Protein AF-A0AAV6Q9T8-F1 (afdb_monomer_lite)

Radius of gyration: 84.99 Å; chains: 1; bounding box: 210×193×283 Å

Sequence (1083 aa):
MATKEGQLGQLRRELAEVQTLYRQSTEHAAVQSHLIKQLEGLNLDTQRVLRNQEEAHTADATSYQKLYTELSQCYQTLVSSEANLRKSYQELSSQVTQKDQHVTDLQAQLQQQEQQQEQQLQQQQKLMAQHTSYPSSNRQTNFKVVVSELSDAALQKSSPESDQTSTRSAGPRPEDKSLQCRASGSIRTKQGAPVQRSRSLSPASSVELRSGRKRRAEQRIQDLEELLKLKMEENEELRRAHDKRRERLCLIQTHYKTVREQLKELEKSNGRPGGRMQRAEPWQLRQENSDAVWNELTYLKNLTRKLSTEKAALEEQMDMLRVQAAMDRATVKELHLCLADNHQELLHNMAEEHRVKSSTPKKPSVSSEQMEQSFKKIQQLEWGIMSLNKETERLREGNEQLLEDNKDLALKCRRLQASLDSLRTQEAVRGEAAQAQALVQREQHCNEIMALEAQLAAFQKEATKLHQQLLKLRQEVGILRAARDFYRNRVAGPVRAGGVVSNISSKVKFKTTRLRGPLRQSSHRAVNPDQAISWQGRTPSPTKDEWEDMSIDSDSGEEYSDSLNSVPSRKAPHRQHANRKSVKCSSITNTKAPEAQSLRAQLAQDDKQQEPWERGAKGEKRRWRKRMLMKAQRCSSASLQQRVESLQRHVEILQSARKDAVLSAKELRRANEKITAQLSSLTEKLSSSKQLTQKLTSDLAGVEQQKKVLQMELEQWRQITFPQQPAPPPPPAAAAAPVNAECSCQCRTMPSPPNFALQALEAEVKQLQAKLKSASAEVTRHVAANKALRGQLQEKDDTLRQLQDKANHTERDVNMKRQLVEDLKTRLKFLQDMEKSYRGQLEELEKKVKTLSEEATNRKALVDSLKRRLNVATSERKQHETSCTKLKEDLEKKDQRIHALQARVGASEQTLAALEQTATEQMEGLTQKSSRAMEKLQRQLGIAYSQLEQLHSFIKVLASEILLDVQEVKQQLMKRRRLRQANTVAGKGGLSAKSMIKAKSIAASILNMSENDLADIMDTDQGTEAHSQSPAEQEWLDQLDHILQQKIPSAGQLIEAVRVKMKERKVLTEELATLTTPVSEKA

Structure (mmCIF, N/CA/C/O backbone):
data_AF-A0AAV6Q9T8-F1
#
_entry.id   AF-A0AAV6Q9T8-F1
#
loop_
_atom_site.group_PDB
_atom_site.id
_atom_site.type_symbol
_atom_site.label_atom_id
_atom_site.label_alt_id
_atom_site.label_comp_id
_atom_site.label_asym_id
_atom_site.label_entity_id
_atom_site.label_seq_id
_atom_site.pdbx_PDB_ins_code
_atom_site.Cartn_x
_atom_site.Cartn_y
_atom_site.Cartn_z
_atom_site.occupancy
_atom_site.B_iso_or_equiv
_atom_site.auth_seq_id
_atom_site.auth_comp_id
_atom_site.auth_asym_id
_atom_site.auth_atom_id
_atom_site.pdbx_PDB_model_num
ATOM 1 N N . MET A 1 1 ? 51.052 -84.306 -22.260 1.00 59.78 1 MET A N 1
ATOM 2 C CA . MET A 1 1 ? 50.796 -83.138 -23.134 1.00 59.78 1 MET A CA 1
ATOM 3 C C . MET A 1 1 ? 49.437 -82.513 -22.830 1.00 59.78 1 MET A C 1
ATOM 5 O O . MET A 1 1 ? 49.429 -81.369 -22.402 1.00 59.78 1 MET A O 1
ATOM 9 N N . ALA A 1 2 ? 48.333 -83.270 -22.874 1.00 64.31 2 ALA A N 1
ATOM 10 C CA . ALA A 1 2 ? 46.980 -82.765 -22.575 1.00 64.31 2 ALA A CA 1
ATOM 11 C C . ALA A 1 2 ? 46.810 -82.071 -21.199 1.00 64.31 2 ALA A C 1
ATOM 13 O O . ALA A 1 2 ? 46.134 -81.053 -21.094 1.00 64.31 2 ALA A O 1
ATOM 14 N N . THR A 1 3 ? 47.466 -82.559 -20.138 1.00 70.06 3 THR A N 1
ATOM 15 C CA . THR A 1 3 ? 47.413 -81.926 -18.802 1.00 70.06 3 THR A CA 1
ATOM 16 C C . THR A 1 3 ? 48.107 -80.561 -18.755 1.00 70.06 3 THR A C 1
ATOM 18 O O . THR A 1 3 ? 47.608 -79.637 -18.117 1.00 70.06 3 THR A O 1
ATOM 21 N N . LYS A 1 4 ? 49.224 -80.403 -19.479 1.00 74.81 4 LYS A N 1
ATOM 22 C CA . LYS A 1 4 ? 49.967 -79.135 -19.578 1.00 74.81 4 LYS A CA 1
ATOM 23 C C . LYS A 1 4 ? 49.213 -78.099 -20.419 1.00 74.81 4 LYS A C 1
ATOM 25 O O . LYS A 1 4 ? 49.234 -76.918 -20.091 1.00 74.81 4 LYS A O 1
ATOM 30 N N . GLU A 1 5 ? 48.506 -78.529 -21.462 1.00 79.31 5 GLU A N 1
ATOM 31 C CA . GLU A 1 5 ? 47.637 -77.651 -22.261 1.00 79.31 5 GLU A CA 1
ATOM 32 C C . GLU A 1 5 ? 46.416 -77.168 -21.468 1.00 79.31 5 GLU A C 1
ATOM 34 O O . GLU A 1 5 ? 46.070 -75.989 -21.542 1.00 79.31 5 GLU A O 1
ATOM 39 N N . GLY A 1 6 ? 45.820 -78.035 -20.641 1.00 83.06 6 GLY A N 1
ATOM 40 C CA . GLY A 1 6 ? 44.760 -77.647 -19.706 1.00 83.06 6 GLY A CA 1
ATOM 41 C C . GLY A 1 6 ? 45.222 -76.591 -18.695 1.00 83.06 6 GLY A C 1
ATOM 42 O O . GLY A 1 6 ? 44.544 -75.580 -18.511 1.00 83.06 6 GLY A O 1
ATOM 43 N N . GLN A 1 7 ? 46.412 -76.774 -18.110 1.00 83.00 7 GLN A N 1
ATOM 44 C CA . GLN A 1 7 ? 47.032 -75.805 -17.195 1.00 83.00 7 GLN A CA 1
ATOM 45 C C . GLN A 1 7 ? 47.352 -74.469 -17.886 1.00 83.00 7 GLN A C 1
ATOM 47 O O . GLN A 1 7 ? 47.062 -73.411 -17.336 1.00 83.00 7 GLN A O 1
ATOM 52 N N . LEU A 1 8 ? 47.866 -74.486 -19.122 1.00 86.56 8 LEU A N 1
ATOM 53 C CA . LEU A 1 8 ? 48.084 -73.266 -19.914 1.00 86.56 8 LEU A CA 1
ATOM 54 C C . LEU A 1 8 ? 46.772 -72.541 -20.248 1.00 86.56 8 LEU A C 1
ATOM 56 O O . LEU A 1 8 ? 46.713 -71.312 -20.203 1.00 86.56 8 LEU A O 1
ATOM 60 N N . GLY A 1 9 ? 45.709 -73.282 -20.567 1.00 87.81 9 GLY A N 1
ATOM 61 C CA . GLY A 1 9 ? 44.377 -72.720 -20.789 1.00 87.81 9 GLY A CA 1
ATOM 62 C C . GLY A 1 9 ? 43.753 -72.129 -19.521 1.00 87.81 9 GLY A C 1
ATOM 63 O O . GLY A 1 9 ? 42.981 -71.175 -19.606 1.00 87.81 9 GLY A O 1
ATOM 64 N N . GLN A 1 10 ? 44.084 -72.670 -18.348 1.00 88.56 10 GLN A N 1
ATOM 65 C CA . GLN A 1 10 ? 43.677 -72.120 -17.057 1.00 88.56 10 GLN A CA 1
ATOM 66 C C . GLN A 1 10 ? 44.458 -70.844 -16.711 1.00 88.56 10 GLN A C 1
ATOM 68 O O . GLN A 1 10 ? 43.831 -69.816 -16.476 1.00 88.56 10 GLN A O 1
ATOM 73 N N . LEU A 1 11 ? 45.789 -70.850 -16.836 1.00 90.81 11 LEU A N 1
ATOM 74 C CA . LEU A 1 11 ? 46.628 -69.664 -16.613 1.00 90.81 11 LEU A CA 1
ATOM 75 C C . LEU A 1 11 ? 46.268 -68.496 -17.546 1.00 90.81 11 LEU A C 1
ATOM 77 O O . LEU A 1 11 ? 46.307 -67.339 -17.140 1.00 90.81 11 LEU A O 1
ATOM 81 N N . ARG A 1 12 ? 45.877 -68.772 -18.799 1.00 92.31 12 ARG A N 1
ATOM 82 C CA . ARG A 1 12 ? 45.394 -67.730 -19.726 1.00 92.31 12 ARG A CA 1
ATOM 83 C C . ARG A 1 12 ? 44.068 -67.111 -19.287 1.00 92.31 12 ARG A C 1
ATOM 85 O O . ARG A 1 12 ? 43.876 -65.915 -19.492 1.00 92.31 12 ARG A O 1
ATOM 92 N N . ARG A 1 13 ? 43.162 -67.907 -18.709 1.00 91.88 13 ARG A N 1
ATOM 93 C CA . ARG A 1 13 ? 41.894 -67.408 -18.155 1.00 91.88 13 ARG A CA 1
ATOM 94 C C . ARG A 1 13 ? 42.143 -66.578 -16.902 1.00 91.88 13 ARG A C 1
ATOM 96 O O . ARG A 1 13 ? 41.672 -65.451 -16.849 1.00 91.88 13 ARG A O 1
ATOM 103 N N . GLU A 1 14 ? 42.976 -67.066 -15.989 1.00 92.12 14 GLU A N 1
ATOM 104 C CA . GLU A 1 14 ? 43.381 -66.335 -14.782 1.00 92.12 14 GLU A CA 1
ATOM 105 C C . GLU A 1 14 ? 44.092 -65.014 -15.133 1.00 92.12 14 GLU A C 1
ATOM 107 O O . GLU A 1 14 ? 43.775 -63.972 -14.568 1.00 92.12 14 GLU A O 1
ATOM 112 N N . LEU A 1 15 ? 44.977 -64.999 -16.139 1.00 92.38 15 LEU A N 1
ATOM 113 C CA . LEU A 1 15 ? 45.609 -63.766 -16.627 1.00 92.38 15 LEU A CA 1
ATOM 114 C C . LEU A 1 15 ? 44.583 -62.779 -17.205 1.00 92.38 15 LEU A C 1
ATOM 116 O O . LEU A 1 15 ? 44.671 -61.579 -16.946 1.00 92.38 15 LEU A O 1
ATOM 120 N N . ALA A 1 16 ? 43.617 -63.264 -17.990 1.00 92.94 16 ALA A N 1
ATOM 121 C CA . ALA A 1 16 ? 42.556 -62.423 -18.537 1.00 92.94 16 ALA A CA 1
ATOM 122 C C . ALA A 1 16 ? 41.662 -61.853 -17.424 1.00 92.94 16 ALA A C 1
ATOM 124 O O . ALA A 1 16 ? 41.333 -60.668 -17.452 1.00 92.94 16 ALA A O 1
ATOM 125 N N . GLU A 1 17 ? 41.329 -62.659 -16.415 1.00 94.69 17 GLU A N 1
ATOM 126 C CA . GLU A 1 17 ? 40.581 -62.233 -15.231 1.00 94.69 17 GLU A CA 1
ATOM 127 C C . GLU A 1 17 ? 41.350 -61.159 -14.450 1.00 94.69 17 GLU A C 1
ATOM 129 O O . GLU A 1 17 ? 40.808 -60.079 -14.209 1.00 94.69 17 GLU A O 1
ATOM 134 N N . VAL A 1 18 ? 42.641 -61.363 -14.169 1.00 94.38 18 VAL A N 1
ATOM 135 C CA . VAL A 1 18 ? 43.496 -60.360 -13.506 1.00 94.38 18 VAL A CA 1
ATOM 136 C C . VAL A 1 18 ? 43.582 -59.066 -14.320 1.00 94.38 18 VAL A C 1
ATOM 138 O O . VAL A 1 18 ? 43.486 -57.978 -13.754 1.00 94.38 18 VAL A O 1
ATOM 141 N N . GLN A 1 19 ? 43.685 -59.141 -15.650 1.00 93.19 19 GLN A N 1
ATOM 142 C CA . GLN A 1 19 ? 43.661 -57.951 -16.508 1.00 93.19 19 GLN A CA 1
ATOM 143 C C . GLN A 1 19 ? 42.318 -57.212 -16.446 1.00 93.19 19 GLN A C 1
ATOM 145 O O . GLN A 1 19 ? 42.298 -55.980 -16.455 1.00 93.19 19 GLN A O 1
ATOM 150 N N . THR A 1 20 ? 41.194 -57.933 -16.379 1.00 94.19 20 THR A N 1
ATOM 151 C CA . THR A 1 20 ? 39.876 -57.301 -16.212 1.00 94.19 20 THR A CA 1
ATOM 152 C C . THR A 1 20 ? 39.714 -56.660 -14.838 1.00 94.19 20 THR A C 1
ATOM 154 O O . THR A 1 20 ? 39.247 -55.525 -14.767 1.00 94.19 20 THR A O 1
ATOM 157 N N . LEU A 1 21 ? 40.173 -57.321 -13.771 1.00 94.31 21 LEU A N 1
ATOM 158 C CA . LEU A 1 21 ? 40.164 -56.778 -12.412 1.00 94.31 21 LEU A CA 1
ATOM 159 C C . LEU A 1 21 ? 41.062 -55.542 -12.299 1.00 94.31 21 LEU A C 1
ATOM 161 O O . LEU A 1 21 ? 40.669 -54.552 -11.686 1.00 94.31 21 LEU A O 1
ATOM 165 N N . TYR A 1 22 ? 42.226 -55.546 -12.952 1.00 94.88 22 TYR A N 1
ATOM 166 C CA . TYR A 1 22 ? 43.100 -54.377 -13.013 1.00 94.88 22 TYR A CA 1
ATOM 167 C C . TYR A 1 22 ? 42.421 -53.191 -13.712 1.00 94.88 22 TYR A C 1
ATOM 169 O O . TYR A 1 22 ? 42.441 -52.086 -13.175 1.00 94.88 22 TYR A O 1
ATOM 177 N N . ARG A 1 23 ? 41.752 -53.405 -14.859 1.00 95.50 23 ARG A N 1
ATOM 178 C CA . ARG A 1 23 ? 40.979 -52.338 -15.532 1.00 95.50 23 ARG A CA 1
ATOM 179 C C . ARG A 1 23 ? 39.846 -51.801 -14.659 1.00 95.50 23 ARG A C 1
ATOM 181 O O . ARG A 1 23 ? 39.664 -50.595 -14.579 1.00 95.50 23 ARG A O 1
ATOM 188 N N . GLN A 1 24 ? 39.117 -52.675 -13.969 1.00 94.81 24 GLN A N 1
ATOM 189 C CA . GLN A 1 24 ? 38.075 -52.244 -13.034 1.00 94.81 24 GLN A CA 1
ATOM 190 C C . GLN A 1 24 ? 38.668 -51.432 -11.877 1.00 94.81 24 GLN A C 1
ATOM 192 O O . GLN A 1 24 ? 38.119 -50.400 -11.503 1.00 94.81 24 GLN A O 1
ATOM 197 N N . SER A 1 25 ? 39.821 -51.839 -11.340 1.00 94.31 25 SER A N 1
ATOM 198 C CA . SER A 1 25 ? 40.510 -51.100 -10.279 1.00 94.31 25 SER A CA 1
ATOM 199 C C . SER A 1 25 ? 40.979 -49.717 -10.738 1.00 94.31 25 SER A C 1
ATOM 201 O O . SER A 1 25 ? 40.877 -48.764 -9.966 1.00 94.31 25 SER A O 1
ATOM 203 N N . THR A 1 26 ? 41.487 -49.575 -11.966 1.00 95.62 26 THR A N 1
ATOM 204 C CA . THR A 1 26 ? 41.907 -48.266 -12.491 1.00 95.62 26 THR A CA 1
ATOM 205 C C . THR A 1 26 ? 40.711 -47.364 -12.786 1.00 95.62 26 THR A C 1
ATOM 207 O O . THR A 1 26 ? 40.763 -46.173 -12.481 1.00 95.62 26 THR A O 1
ATOM 210 N N . GLU A 1 27 ? 39.606 -47.919 -13.289 1.00 95.12 27 GLU A N 1
ATOM 211 C CA . GLU A 1 27 ? 38.336 -47.201 -13.446 1.00 95.12 27 GLU A CA 1
ATOM 212 C C . GLU A 1 27 ? 37.781 -46.738 -12.089 1.00 95.12 27 GLU A C 1
ATOM 214 O O . GLU A 1 27 ? 37.414 -45.572 -11.941 1.00 95.12 27 GLU A O 1
ATOM 219 N N . HIS A 1 28 ? 37.790 -47.598 -11.065 1.00 95.25 28 HIS A N 1
ATOM 220 C CA . HIS A 1 28 ? 37.395 -47.222 -9.705 1.00 95.25 28 HIS A CA 1
ATOM 221 C C . HIS A 1 28 ? 38.298 -46.132 -9.116 1.00 95.25 28 HIS A C 1
ATOM 223 O O . HIS A 1 28 ? 37.779 -45.178 -8.536 1.00 95.25 28 HIS A O 1
ATOM 229 N N . ALA A 1 29 ? 39.618 -46.209 -9.312 1.00 95.44 29 ALA A N 1
ATOM 230 C CA . ALA A 1 29 ? 40.551 -45.170 -8.876 1.00 95.44 29 ALA A CA 1
ATOM 231 C C . ALA A 1 29 ? 40.304 -43.828 -9.594 1.00 95.44 29 ALA A C 1
ATOM 233 O O . ALA A 1 29 ? 40.342 -42.767 -8.968 1.00 95.44 29 ALA A O 1
ATOM 234 N N . ALA A 1 30 ? 39.982 -43.855 -10.892 1.00 94.38 30 ALA A N 1
ATOM 235 C CA . ALA A 1 30 ? 39.623 -42.656 -11.648 1.00 94.38 30 ALA A CA 1
ATOM 236 C C . ALA A 1 30 ? 38.311 -42.030 -11.142 1.00 94.38 30 ALA A C 1
ATOM 238 O O . ALA A 1 30 ? 38.234 -40.811 -10.967 1.00 94.38 30 ALA A O 1
ATOM 239 N N . VAL A 1 31 ? 37.300 -42.855 -10.844 1.00 95.75 31 VAL A N 1
ATOM 240 C CA . VAL A 1 31 ? 36.034 -42.403 -10.245 1.00 95.75 31 VAL A CA 1
ATOM 241 C C . VAL A 1 31 ? 36.264 -41.811 -8.852 1.00 95.75 31 VAL A C 1
ATOM 243 O O . VAL A 1 31 ? 35.736 -40.741 -8.557 1.00 95.75 31 VAL A O 1
ATOM 246 N N . GLN A 1 32 ? 37.091 -42.446 -8.016 1.00 93.94 32 GLN A N 1
ATOM 247 C CA . GLN A 1 32 ? 37.465 -41.920 -6.700 1.00 93.94 32 GLN A CA 1
ATOM 248 C C . GLN A 1 32 ? 38.196 -40.577 -6.809 1.00 93.94 32 GLN A C 1
ATOM 250 O O . GLN A 1 32 ? 37.850 -39.642 -6.094 1.00 93.94 32 GLN A O 1
ATOM 255 N N . SER A 1 33 ? 39.141 -40.429 -7.744 1.00 94.94 33 SER A N 1
ATOM 256 C CA . SER A 1 33 ? 39.819 -39.149 -7.989 1.00 94.94 33 SER A CA 1
ATOM 257 C C . SER A 1 33 ? 38.845 -38.055 -8.436 1.00 94.94 33 SER A C 1
ATOM 259 O O . SER A 1 33 ? 38.946 -36.914 -7.986 1.00 94.94 33 SER A O 1
ATOM 261 N N . HIS A 1 34 ? 37.871 -38.387 -9.290 1.00 95.75 34 HIS A N 1
ATOM 262 C CA . HIS A 1 34 ? 36.846 -37.430 -9.700 1.00 95.75 34 HIS A CA 1
ATOM 263 C C . HIS A 1 34 ? 35.955 -37.007 -8.526 1.00 95.75 34 HIS A C 1
ATOM 265 O O . HIS A 1 34 ? 35.687 -35.818 -8.372 1.00 95.75 34 HIS A O 1
ATOM 271 N N . LEU A 1 35 ? 35.553 -37.955 -7.673 1.00 97.00 35 LEU A N 1
ATOM 272 C CA . LEU A 1 35 ? 34.781 -37.671 -6.465 1.00 97.00 35 LEU A CA 1
ATOM 273 C C . LEU A 1 35 ? 35.561 -36.777 -5.492 1.00 97.00 35 LEU A C 1
ATOM 275 O O . LEU A 1 35 ? 35.000 -35.812 -4.986 1.00 97.00 35 LEU A O 1
ATOM 279 N N . ILE A 1 36 ? 36.850 -37.049 -5.271 1.00 94.56 36 ILE A N 1
ATOM 280 C CA . ILE A 1 36 ? 37.709 -36.212 -4.421 1.00 94.56 36 ILE A CA 1
ATOM 281 C C . ILE A 1 36 ? 37.755 -34.781 -4.964 1.00 94.56 36 ILE A C 1
ATOM 283 O O . ILE A 1 36 ? 37.475 -33.852 -4.219 1.00 94.56 36 ILE A O 1
ATOM 287 N N . LYS A 1 37 ? 37.978 -34.595 -6.271 1.00 95.88 37 LYS A N 1
ATOM 288 C CA . LYS A 1 37 ? 37.973 -33.257 -6.892 1.00 95.88 37 LYS A CA 1
ATOM 289 C C . LYS A 1 37 ? 36.630 -32.541 -6.757 1.00 95.88 37 LYS A C 1
ATOM 291 O O . LYS A 1 37 ? 36.596 -31.329 -6.564 1.00 95.88 37 LYS A O 1
ATOM 296 N N . GLN A 1 38 ? 35.518 -33.271 -6.868 1.00 96.06 38 GLN A N 1
ATOM 297 C CA . GLN A 1 38 ? 34.188 -32.702 -6.644 1.00 96.06 38 GLN A CA 1
ATOM 298 C C . GLN A 1 38 ? 34.003 -32.269 -5.185 1.00 96.06 38 GLN A C 1
ATOM 300 O O . GLN A 1 38 ? 33.505 -31.174 -4.942 1.00 96.06 38 GLN A O 1
ATOM 305 N N . LEU A 1 39 ? 34.432 -33.088 -4.220 1.00 96.50 39 LEU A N 1
ATOM 306 C CA . LEU A 1 39 ? 34.365 -32.757 -2.794 1.00 96.50 39 LEU A CA 1
ATOM 307 C C . LEU A 1 39 ? 35.287 -31.586 -2.429 1.00 96.50 39 LEU A C 1
ATOM 309 O O . LEU A 1 39 ? 34.882 -30.716 -1.666 1.00 96.50 39 LEU A O 1
ATOM 313 N N . GLU A 1 40 ? 36.487 -31.518 -3.005 1.00 95.62 40 GLU A N 1
ATOM 314 C CA . GLU A 1 40 ? 37.402 -30.381 -2.864 1.00 95.62 40 GLU A CA 1
ATOM 315 C C . GLU A 1 40 ? 36.784 -29.098 -3.431 1.00 95.62 40 GLU A C 1
ATOM 317 O O . GLU A 1 40 ? 36.813 -28.062 -2.768 1.00 95.62 40 GLU A O 1
ATOM 322 N N . GLY A 1 41 ? 36.160 -29.170 -4.613 1.00 96.56 41 GLY A N 1
ATOM 323 C CA . GLY A 1 41 ? 35.429 -28.050 -5.207 1.00 96.56 41 GLY A CA 1
ATOM 324 C C . GLY A 1 41 ? 34.278 -27.571 -4.322 1.00 96.56 41 GLY A C 1
ATOM 325 O O . GLY A 1 41 ? 34.188 -26.384 -4.021 1.00 96.56 41 GLY A O 1
ATOM 326 N N . LEU A 1 42 ? 33.454 -28.498 -3.822 1.00 95.56 42 LEU A N 1
ATOM 327 C CA . LEU A 1 42 ? 32.363 -28.176 -2.899 1.00 95.56 42 LEU A CA 1
ATOM 328 C C . LEU A 1 42 ? 32.869 -27.590 -1.574 1.00 95.56 42 LEU A C 1
ATOM 330 O O . LEU A 1 42 ? 32.244 -26.676 -1.037 1.00 95.56 42 LEU A O 1
ATOM 334 N N . ASN A 1 43 ? 33.996 -28.070 -1.044 1.00 95.69 43 ASN A N 1
ATOM 335 C CA . ASN A 1 43 ? 34.603 -27.525 0.171 1.00 95.69 43 ASN A CA 1
ATOM 336 C C . ASN A 1 43 ? 35.109 -26.090 -0.059 1.00 95.69 43 ASN A C 1
ATOM 338 O O . ASN A 1 43 ? 34.819 -25.202 0.739 1.00 95.69 43 ASN A O 1
ATOM 342 N N . LEU A 1 44 ? 35.785 -25.830 -1.182 1.00 97.06 44 LEU A N 1
ATOM 343 C CA . LEU A 1 44 ? 36.219 -24.480 -1.559 1.00 97.06 44 LEU A CA 1
ATOM 344 C C . LEU A 1 44 ? 35.036 -23.526 -1.753 1.00 97.06 44 LEU A C 1
ATOM 346 O O . LEU A 1 44 ? 35.087 -22.386 -1.288 1.00 97.06 44 LEU A O 1
ATOM 350 N N . ASP A 1 45 ? 33.964 -23.986 -2.398 1.00 96.56 45 ASP A N 1
ATOM 351 C CA . ASP A 1 45 ? 32.743 -23.198 -2.565 1.00 96.56 45 ASP A CA 1
ATOM 352 C C . ASP A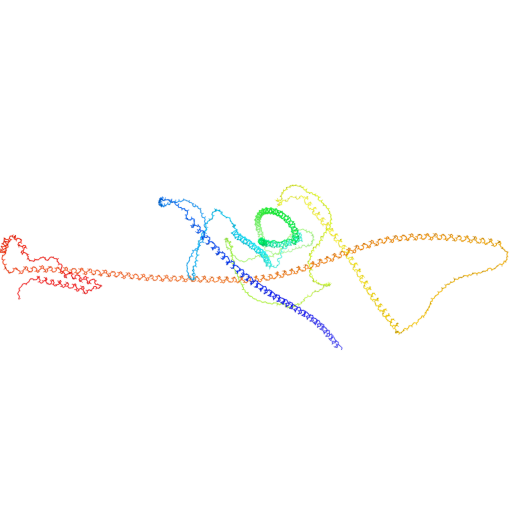 1 45 ? 32.071 -22.921 -1.212 1.00 96.56 45 ASP A C 1
ATOM 354 O O . ASP A 1 45 ? 31.663 -21.790 -0.950 1.00 96.56 45 ASP A O 1
ATOM 358 N N . THR A 1 46 ? 32.037 -23.907 -0.310 1.00 96.06 46 THR A N 1
ATOM 359 C CA . THR A 1 46 ? 31.508 -23.741 1.055 1.00 96.06 46 THR A CA 1
ATOM 360 C C . THR A 1 46 ? 32.325 -22.716 1.842 1.00 96.06 46 THR A C 1
ATOM 362 O O . THR A 1 46 ? 31.757 -21.800 2.432 1.00 96.06 46 THR A O 1
ATOM 365 N N . GLN A 1 47 ? 33.657 -22.800 1.799 1.00 95.69 47 GLN A N 1
ATOM 366 C CA . GLN A 1 47 ? 34.541 -21.824 2.444 1.00 95.69 47 GLN A CA 1
ATOM 367 C C . GLN A 1 47 ? 34.372 -20.419 1.864 1.00 95.69 47 GLN A C 1
ATOM 369 O O . GLN A 1 47 ? 34.393 -19.441 2.608 1.00 95.69 47 GLN A O 1
ATOM 374 N N . ARG A 1 48 ? 34.172 -20.297 0.546 1.00 97.19 48 ARG A N 1
ATOM 375 C CA . ARG A 1 48 ? 33.903 -19.005 -0.097 1.00 97.19 48 ARG A CA 1
ATOM 376 C C . ARG A 1 48 ? 32.581 -18.411 0.375 1.00 97.19 48 ARG A C 1
ATOM 378 O O . ARG A 1 48 ? 32.527 -17.224 0.667 1.00 97.19 48 ARG A O 1
ATOM 385 N N . VAL A 1 49 ? 31.527 -19.221 0.469 1.00 95.25 49 VAL A N 1
ATOM 386 C CA . VAL A 1 49 ? 30.227 -18.765 0.978 1.00 95.25 49 VAL A CA 1
ATOM 387 C C . VAL A 1 49 ? 30.339 -18.312 2.433 1.00 95.25 49 VAL A C 1
ATOM 389 O O . VAL A 1 49 ? 29.818 -17.248 2.755 1.00 95.25 49 VAL A O 1
ATOM 392 N N . LEU A 1 50 ? 31.050 -19.059 3.282 1.00 95.44 50 LEU A N 1
ATOM 393 C CA . LEU A 1 50 ? 31.275 -18.675 4.678 1.00 95.44 50 LEU A CA 1
ATOM 394 C C . LEU A 1 50 ? 32.046 -17.355 4.789 1.00 95.44 50 LEU A C 1
ATOM 396 O O . LEU A 1 50 ? 31.585 -16.454 5.479 1.00 95.44 50 LEU A O 1
ATOM 400 N N . ARG A 1 51 ? 33.143 -17.180 4.039 1.00 95.56 51 ARG A N 1
ATOM 401 C CA . ARG A 1 51 ? 33.886 -15.907 4.018 1.00 95.56 51 ARG A CA 1
ATOM 402 C C . ARG A 1 51 ? 33.034 -14.742 3.530 1.00 95.56 51 ARG A C 1
ATOM 404 O O . ARG A 1 51 ? 33.041 -13.690 4.149 1.00 95.56 51 ARG A O 1
ATOM 411 N N . ASN A 1 52 ? 32.246 -14.935 2.474 1.00 94.94 52 ASN A N 1
ATOM 412 C CA . ASN A 1 52 ? 31.342 -13.894 1.985 1.00 94.94 52 ASN A CA 1
ATOM 413 C C . ASN A 1 52 ? 30.279 -13.521 3.034 1.00 94.94 52 ASN A C 1
ATOM 415 O O . ASN A 1 52 ? 29.887 -12.360 3.126 1.00 94.94 52 ASN A O 1
ATOM 419 N N . GLN A 1 53 ? 29.793 -14.492 3.815 1.00 92.94 53 GLN A N 1
ATOM 420 C CA . GLN A 1 53 ? 28.872 -14.230 4.924 1.00 92.94 53 GLN A CA 1
ATOM 421 C C . GLN A 1 53 ? 29.568 -13.477 6.062 1.00 92.94 53 GLN A C 1
ATOM 423 O O . GLN A 1 53 ? 29.012 -12.509 6.569 1.00 92.94 53 GLN A O 1
ATOM 428 N N . GLU A 1 54 ? 30.788 -13.867 6.432 1.00 94.25 54 GLU A N 1
ATOM 429 C CA . GLU A 1 54 ? 31.602 -13.156 7.423 1.00 94.25 54 GLU A CA 1
ATOM 430 C C . GLU A 1 54 ? 31.883 -11.710 6.987 1.00 94.25 54 GLU A C 1
ATOM 432 O O . GLU A 1 54 ? 31.695 -10.786 7.773 1.00 94.25 54 GLU A O 1
ATOM 437 N N . GLU A 1 55 ? 32.260 -11.485 5.727 1.00 95.06 55 GLU A N 1
ATOM 438 C CA . GLU A 1 55 ? 32.471 -10.153 5.145 1.00 95.06 55 GLU A CA 1
ATOM 439 C C . GLU A 1 55 ? 31.186 -9.312 5.133 1.00 95.06 55 GLU A C 1
ATOM 441 O O . GLU A 1 55 ? 31.219 -8.124 5.451 1.00 95.06 55 GLU A O 1
ATOM 446 N N . ALA A 1 56 ? 30.035 -9.917 4.826 1.00 91.19 56 ALA A N 1
ATOM 447 C CA . ALA A 1 56 ? 28.749 -9.228 4.906 1.00 91.19 56 ALA A CA 1
ATOM 448 C C . ALA A 1 56 ? 28.404 -8.840 6.354 1.00 91.19 56 ALA A C 1
ATOM 450 O O . ALA A 1 56 ? 28.015 -7.704 6.614 1.00 91.19 56 ALA A O 1
ATOM 451 N N . HIS A 1 57 ? 28.607 -9.746 7.315 1.00 92.50 57 HIS A N 1
ATOM 452 C CA . HIS A 1 57 ? 28.358 -9.466 8.728 1.00 92.50 57 HIS A CA 1
ATOM 453 C C . HIS A 1 57 ? 29.312 -8.413 9.300 1.00 92.50 57 HIS A C 1
ATOM 455 O O . HIS A 1 57 ? 28.882 -7.572 10.091 1.00 92.50 57 HIS A O 1
ATOM 461 N N . THR A 1 58 ? 30.589 -8.416 8.906 1.00 95.12 58 THR A N 1
ATOM 462 C CA . THR A 1 58 ? 31.542 -7.378 9.326 1.00 95.12 58 THR A CA 1
ATOM 463 C C . THR A 1 58 ? 31.206 -6.026 8.701 1.00 95.12 58 THR A C 1
ATOM 465 O O . THR A 1 58 ? 31.239 -5.013 9.404 1.00 95.12 58 THR A O 1
ATOM 468 N N . ALA A 1 59 ? 30.800 -5.991 7.428 1.00 93.69 59 ALA A N 1
ATOM 469 C CA . ALA A 1 59 ? 30.308 -4.776 6.783 1.00 93.69 59 ALA A CA 1
ATOM 470 C C . ALA A 1 59 ? 29.071 -4.219 7.508 1.00 93.69 59 ALA A C 1
ATOM 472 O O . ALA A 1 59 ? 29.065 -3.044 7.885 1.00 93.69 59 ALA A O 1
ATOM 473 N N . ASP A 1 60 ? 28.082 -5.065 7.801 1.00 93.19 60 ASP A N 1
ATOM 474 C CA . ASP A 1 60 ? 26.884 -4.680 8.548 1.00 93.19 60 ASP A CA 1
ATOM 475 C C . ASP A 1 60 ? 27.243 -4.154 9.945 1.00 93.19 60 ASP A C 1
ATOM 477 O O . ASP A 1 60 ? 26.805 -3.067 10.322 1.00 93.19 60 ASP A O 1
ATOM 481 N N . ALA A 1 61 ? 28.105 -4.851 10.693 1.00 93.19 61 ALA A N 1
ATOM 482 C CA . ALA A 1 61 ? 28.558 -4.416 12.015 1.00 93.19 61 ALA A CA 1
ATOM 483 C C . ALA A 1 61 ? 29.240 -3.038 11.971 1.00 93.19 61 ALA A C 1
ATOM 485 O O . ALA A 1 61 ? 28.931 -2.166 12.787 1.00 93.19 61 ALA A O 1
ATOM 486 N N . THR A 1 62 ? 30.112 -2.801 10.984 1.00 94.38 62 THR A N 1
ATOM 487 C CA . THR A 1 62 ? 30.759 -1.489 10.813 1.00 94.38 62 THR A CA 1
ATOM 488 C C . THR A 1 62 ? 29.755 -0.400 10.428 1.00 94.38 62 THR A C 1
ATOM 490 O O . THR A 1 62 ? 29.905 0.746 10.852 1.00 94.38 62 THR A O 1
ATOM 493 N N . SER A 1 63 ? 28.706 -0.738 9.670 1.00 94.25 63 SER A N 1
ATOM 494 C CA . SER A 1 63 ? 27.639 0.200 9.309 1.00 94.25 63 SER A CA 1
ATOM 495 C C . SER A 1 63 ? 26.791 0.597 10.522 1.00 94.25 63 SER A C 1
ATOM 497 O O . SER A 1 63 ? 26.550 1.785 10.732 1.00 94.25 63 SER A O 1
ATOM 499 N N . TYR A 1 64 ? 26.430 -0.361 11.384 1.00 94.00 64 TYR A N 1
ATOM 500 C CA . TYR A 1 64 ? 25.707 -0.084 12.625 1.00 94.00 64 TYR A CA 1
ATOM 501 C C . TYR A 1 64 ? 26.545 0.745 13.594 1.00 94.00 64 TYR A C 1
ATOM 503 O O . TYR A 1 64 ? 26.025 1.672 14.213 1.00 94.00 64 TYR A O 1
ATOM 511 N N . GLN A 1 65 ? 27.847 0.465 13.693 1.00 95.94 65 GLN A N 1
ATOM 512 C CA . GLN A 1 65 ? 28.753 1.263 14.513 1.00 95.94 65 GLN A CA 1
ATOM 513 C C . GLN A 1 65 ? 28.831 2.713 14.014 1.00 95.94 65 GLN A C 1
ATOM 515 O O . GLN A 1 65 ? 28.734 3.633 14.824 1.00 95.94 65 GLN A O 1
ATOM 520 N N . LYS A 1 66 ? 28.933 2.933 12.695 1.00 96.19 66 LYS A N 1
ATOM 521 C CA . LYS A 1 66 ? 28.898 4.280 12.099 1.00 96.19 66 LYS A CA 1
ATOM 522 C C . LYS A 1 66 ? 27.583 4.995 12.393 1.00 96.19 66 LYS A C 1
ATOM 524 O O . LYS A 1 66 ? 27.608 6.117 12.890 1.00 96.19 66 LYS A O 1
ATOM 529 N N . LEU A 1 67 ? 26.451 4.326 12.192 1.00 95.81 67 LEU A N 1
ATOM 530 C CA . LEU A 1 67 ? 25.136 4.902 12.470 1.00 95.81 67 LEU A CA 1
ATOM 531 C C . LEU A 1 67 ? 24.969 5.256 13.953 1.00 95.81 67 LEU A C 1
ATOM 533 O O . LEU A 1 67 ? 24.438 6.314 14.278 1.00 95.81 67 LEU A O 1
ATOM 537 N N . TYR A 1 68 ? 25.475 4.420 14.862 1.00 96.56 68 TYR A N 1
ATOM 538 C CA . TYR A 1 68 ? 25.501 4.738 16.288 1.00 96.56 68 TYR A CA 1
ATOM 539 C C . TYR A 1 68 ? 26.362 5.976 16.577 1.00 96.56 68 TYR A C 1
ATOM 541 O O . TYR A 1 68 ? 25.939 6.854 17.330 1.00 96.56 68 TYR A O 1
ATOM 549 N N . THR A 1 69 ? 27.540 6.095 15.951 1.00 96.25 69 THR A N 1
ATOM 550 C CA . THR A 1 69 ? 28.382 7.291 16.110 1.00 96.25 69 THR A CA 1
ATOM 551 C C . THR A 1 69 ? 27.714 8.548 15.557 1.00 96.25 69 THR A C 1
ATOM 553 O O . THR A 1 69 ? 27.682 9.560 16.254 1.00 96.25 69 THR A O 1
ATOM 556 N N . GLU A 1 70 ? 27.099 8.486 14.377 1.00 96.94 70 GLU A N 1
ATOM 557 C CA . GLU A 1 70 ? 26.361 9.602 13.775 1.00 96.94 70 GLU A CA 1
ATOM 558 C C . GLU A 1 70 ? 25.170 10.015 14.644 1.00 96.94 70 GLU A C 1
ATOM 560 O O . GLU A 1 70 ? 24.978 11.200 14.914 1.00 96.94 70 GLU A O 1
ATOM 565 N N . LEU A 1 71 ? 24.413 9.044 15.162 1.00 96.81 71 LEU A N 1
ATOM 566 C CA . LEU A 1 71 ? 23.297 9.302 16.066 1.00 96.81 71 LEU A CA 1
ATOM 567 C C . LEU A 1 71 ? 23.772 9.948 17.373 1.00 96.81 71 LEU A C 1
ATOM 569 O O . LEU A 1 71 ? 23.151 10.897 17.849 1.00 96.81 71 LEU A O 1
ATOM 573 N N . SER A 1 72 ? 24.892 9.481 17.933 1.00 94.69 72 SER A N 1
ATOM 574 C CA . SER A 1 72 ? 25.478 10.065 19.145 1.00 94.69 72 SER A CA 1
ATOM 575 C C . SER A 1 72 ? 25.962 11.504 18.926 1.00 94.69 72 SER A C 1
ATOM 577 O O . SER A 1 72 ? 25.760 12.358 19.792 1.00 94.69 72 SER A O 1
ATOM 579 N N . GLN A 1 73 ? 26.520 11.804 17.749 1.00 95.50 73 GLN A N 1
ATOM 580 C CA . GLN A 1 73 ? 26.921 13.155 17.359 1.00 95.50 73 GLN A CA 1
ATOM 581 C C . GLN A 1 73 ? 25.697 14.053 17.167 1.00 95.50 73 GLN A C 1
ATOM 583 O O . GLN A 1 73 ? 25.653 15.144 17.729 1.00 95.50 73 GLN A O 1
ATOM 588 N N . CYS A 1 74 ? 24.665 13.580 16.461 1.00 94.44 74 CYS A N 1
ATOM 589 C CA . CYS A 1 74 ? 23.405 14.309 16.301 1.00 94.44 74 CYS A CA 1
ATOM 590 C C . CYS A 1 74 ? 22.781 14.625 17.665 1.00 94.44 74 CYS A C 1
ATOM 592 O O . CYS A 1 74 ? 22.410 15.768 17.924 1.00 94.44 74 CYS A O 1
ATOM 594 N N . TYR A 1 75 ? 22.749 13.649 18.574 1.00 94.44 75 TYR A N 1
ATOM 595 C CA . TYR A 1 75 ? 22.271 13.854 19.936 1.00 94.44 75 TYR A CA 1
ATOM 596 C C . TYR A 1 75 ? 23.093 14.915 20.684 1.00 94.44 75 TYR A C 1
ATOM 598 O O . TYR A 1 75 ? 22.518 15.836 21.260 1.00 94.44 75 TYR A O 1
ATOM 606 N N . GLN A 1 76 ? 24.427 14.859 20.634 1.00 96.44 76 GLN A N 1
ATOM 607 C CA . GLN A 1 76 ? 25.278 15.878 21.262 1.00 96.44 76 GLN A CA 1
ATOM 608 C C . GLN A 1 76 ? 25.068 17.274 20.661 1.00 96.44 76 GLN A C 1
ATOM 610 O O . GLN A 1 76 ? 24.963 18.248 21.409 1.00 96.44 76 GLN A O 1
ATOM 615 N N . THR A 1 77 ? 24.950 17.388 19.334 1.00 95.88 77 THR A N 1
ATOM 616 C CA . THR A 1 77 ? 24.662 18.675 18.680 1.00 95.88 77 THR A CA 1
ATOM 617 C C . THR A 1 77 ? 23.299 19.219 19.098 1.00 95.88 77 THR A C 1
ATOM 619 O O . THR A 1 77 ? 23.205 20.395 19.453 1.00 95.88 77 THR A O 1
ATOM 622 N N . LEU A 1 78 ? 22.276 18.364 19.178 1.00 95.81 78 LEU A N 1
ATOM 623 C CA . LEU A 1 78 ? 20.945 18.735 19.644 1.00 95.81 78 LEU A CA 1
ATOM 624 C C . LEU A 1 78 ? 20.991 19.244 21.087 1.00 95.81 78 LEU A C 1
ATOM 626 O O . LEU A 1 78 ? 20.523 20.350 21.346 1.00 95.81 78 LEU A O 1
ATOM 630 N N . VAL A 1 79 ? 21.634 18.508 21.997 1.00 96.38 79 VAL A N 1
ATOM 631 C CA . VAL A 1 79 ? 21.809 18.920 23.400 1.00 96.38 79 VAL A CA 1
ATOM 632 C C . VAL A 1 79 ? 22.547 20.260 23.498 1.00 96.38 79 VAL A C 1
ATOM 634 O O . VAL A 1 79 ? 22.150 21.129 24.274 1.00 96.38 79 VAL A O 1
ATOM 637 N N . SER A 1 80 ? 23.588 20.476 22.686 1.00 95.75 80 SER A N 1
ATOM 638 C CA . SER A 1 80 ? 24.310 21.755 22.663 1.00 95.75 80 SER A CA 1
ATOM 639 C C . SER A 1 80 ? 23.445 22.911 22.140 1.00 95.75 80 SER A C 1
ATOM 641 O O . SER A 1 80 ? 23.473 24.007 22.701 1.00 95.75 80 SER A O 1
ATOM 643 N N . SER A 1 81 ? 22.615 22.662 21.121 1.00 95.25 81 SER A N 1
ATOM 644 C CA . SER A 1 81 ? 21.686 23.652 20.572 1.00 95.25 81 SER A CA 1
ATOM 645 C C . SER A 1 81 ? 20.564 23.991 21.556 1.00 95.25 81 SER A C 1
ATOM 647 O O . SER A 1 81 ? 20.234 25.162 21.727 1.00 95.25 81 SER A O 1
ATOM 649 N N . GLU A 1 82 ? 20.053 22.999 22.289 1.00 95.12 82 GLU A N 1
ATOM 650 C CA . GLU A 1 82 ? 19.067 23.195 23.347 1.00 95.12 82 GLU A CA 1
ATOM 651 C C . GLU A 1 82 ? 19.660 24.014 24.500 1.00 95.12 82 GLU A C 1
ATOM 653 O O . GLU A 1 82 ? 19.026 24.947 24.994 1.00 95.12 82 GLU A O 1
ATOM 658 N N . ALA A 1 83 ? 20.903 23.731 24.902 1.00 94.50 83 ALA A N 1
ATOM 659 C CA . ALA A 1 83 ? 21.603 24.523 25.908 1.00 94.50 83 ALA A CA 1
ATOM 660 C C . ALA A 1 83 ? 21.795 25.984 25.459 1.00 94.50 83 ALA A C 1
ATOM 662 O O . ALA A 1 83 ? 21.609 26.901 26.262 1.00 94.50 83 ALA A O 1
ATOM 663 N N . ASN A 1 84 ? 22.113 26.218 24.182 1.00 95.81 84 ASN A N 1
ATOM 664 C CA . ASN A 1 84 ? 22.222 27.565 23.618 1.00 95.81 84 ASN A CA 1
ATOM 665 C C . ASN A 1 84 ? 20.866 28.283 23.584 1.00 95.81 84 ASN A C 1
ATOM 667 O O . ASN A 1 84 ? 20.785 29.448 23.972 1.00 95.81 84 ASN A O 1
ATOM 671 N N . LEU A 1 85 ? 19.788 27.586 23.210 1.00 94.44 85 LEU A N 1
ATOM 672 C CA . LEU A 1 85 ? 18.431 28.131 23.255 1.00 94.44 85 LEU A CA 1
ATOM 673 C C . LEU A 1 85 ? 18.024 28.503 24.683 1.00 94.44 85 LEU A C 1
ATOM 675 O O . LEU A 1 85 ? 17.527 29.605 24.904 1.00 94.44 85 LEU A O 1
ATOM 679 N N . ARG A 1 86 ? 18.307 27.649 25.672 1.00 94.50 86 ARG A N 1
ATOM 680 C CA . ARG A 1 86 ? 18.048 27.954 27.089 1.00 94.50 86 ARG A CA 1
ATOM 681 C C . ARG A 1 86 ? 18.809 29.195 27.561 1.00 94.50 86 ARG A C 1
ATOM 683 O O . ARG A 1 86 ? 18.220 30.019 28.255 1.00 94.50 86 ARG A O 1
ATOM 690 N N . LYS A 1 87 ? 20.071 29.372 27.151 1.00 94.75 87 LYS A N 1
ATOM 691 C CA . LYS A 1 87 ? 20.840 30.601 27.428 1.00 94.75 87 LYS A CA 1
ATOM 692 C C . LYS A 1 87 ? 20.196 31.828 26.780 1.00 94.75 87 LYS A C 1
ATOM 694 O O . LYS A 1 87 ? 19.980 32.821 27.464 1.00 94.75 87 LYS A O 1
ATOM 699 N N . SER A 1 88 ? 19.817 31.735 25.503 1.00 95.25 88 SER A N 1
ATOM 700 C CA . SER A 1 88 ? 19.149 32.839 24.796 1.00 95.25 88 SER A CA 1
ATOM 701 C C . SER A 1 88 ? 17.805 33.212 25.431 1.00 95.25 88 SER A C 1
ATOM 703 O O . SER A 1 88 ? 17.480 34.388 25.547 1.00 95.25 88 SER A O 1
ATOM 705 N N . TYR A 1 89 ? 17.053 32.221 25.922 1.00 95.25 89 TYR A N 1
ATOM 706 C CA . TYR A 1 89 ? 15.801 32.438 26.639 1.00 95.25 89 TYR A CA 1
ATOM 707 C C . TYR A 1 89 ? 16.031 33.153 27.974 1.00 95.25 89 TYR A C 1
ATOM 709 O O . TYR A 1 89 ? 15.304 34.088 28.298 1.00 95.25 89 TYR A O 1
ATOM 717 N N . GLN A 1 90 ? 17.050 32.749 28.739 1.00 95.31 90 GLN A N 1
ATOM 718 C CA . GLN A 1 90 ? 17.422 33.431 29.983 1.00 95.31 90 GLN A CA 1
ATOM 719 C C . GLN A 1 90 ? 17.830 34.886 29.724 1.00 95.31 90 GLN A C 1
ATOM 721 O O . GLN A 1 90 ? 17.400 35.781 30.452 1.00 95.31 90 GLN A O 1
ATOM 726 N N . GLU A 1 91 ? 18.593 35.138 28.660 1.00 95.62 91 GLU A N 1
ATOM 727 C CA . GLU A 1 91 ? 18.984 36.489 28.258 1.00 95.62 91 GLU A CA 1
ATOM 728 C C . GLU A 1 91 ? 17.766 37.333 27.856 1.00 95.62 91 GLU A C 1
ATOM 730 O O . GLU A 1 91 ? 17.579 38.427 28.392 1.00 95.62 91 GLU A O 1
ATOM 735 N N . LEU A 1 92 ? 16.870 36.806 27.014 1.00 94.75 92 LEU A N 1
ATOM 736 C CA . LEU A 1 92 ? 15.626 37.491 26.651 1.00 94.75 92 LEU A CA 1
ATOM 737 C C . LEU A 1 92 ? 14.750 37.769 27.875 1.00 94.75 92 LEU A C 1
ATOM 739 O O . LEU A 1 92 ? 14.219 38.867 28.015 1.00 94.75 92 LEU A O 1
ATOM 743 N N . SER A 1 93 ? 14.619 36.797 28.780 1.00 95.00 93 SER A N 1
ATOM 744 C CA . SER A 1 93 ? 13.868 36.965 30.023 1.00 95.00 93 SER A CA 1
ATOM 745 C C . SER A 1 93 ? 14.463 38.086 30.873 1.00 95.00 93 SER A C 1
ATOM 747 O O . SER A 1 93 ? 13.711 38.898 31.405 1.00 95.00 93 SER A O 1
ATOM 749 N N . SER A 1 94 ? 15.795 38.181 30.965 1.00 93.81 94 SER A N 1
ATOM 750 C CA . SER A 1 94 ? 16.454 39.274 31.686 1.00 93.81 94 SER A CA 1
ATOM 751 C C . SER A 1 94 ? 16.168 40.638 31.043 1.00 93.81 94 SER A C 1
ATOM 753 O O . SER A 1 94 ? 15.814 41.587 31.744 1.00 93.81 94 SER A O 1
ATOM 755 N N . GLN A 1 95 ? 16.190 40.727 29.708 1.00 94.00 95 GLN A N 1
ATOM 756 C CA . GLN A 1 95 ? 15.854 41.954 28.979 1.00 94.00 95 GLN A CA 1
ATOM 757 C C . GLN A 1 95 ? 14.386 42.358 29.158 1.00 94.00 95 GLN A C 1
ATOM 759 O O . GLN A 1 95 ? 14.085 43.546 29.266 1.00 94.00 95 GLN A O 1
ATOM 764 N N . VAL A 1 96 ? 13.464 41.390 29.206 1.00 93.94 96 VAL A N 1
ATOM 765 C CA . VAL A 1 96 ? 12.048 41.654 29.499 1.00 93.94 96 VAL A CA 1
ATOM 766 C C . VAL A 1 96 ? 11.904 42.207 30.911 1.00 93.94 96 VAL A C 1
ATOM 768 O O . VAL A 1 96 ? 11.314 43.268 31.068 1.00 93.94 96 VAL A O 1
ATOM 771 N N . THR A 1 97 ? 12.535 41.588 31.916 1.00 92.00 97 THR A N 1
ATOM 772 C CA . THR A 1 97 ? 12.472 42.104 33.294 1.00 92.00 97 THR A CA 1
ATOM 773 C C . THR A 1 97 ? 13.062 43.510 33.435 1.00 92.00 97 THR A C 1
ATOM 775 O O . THR A 1 97 ? 12.508 44.326 34.163 1.00 92.00 97 THR A O 1
ATOM 778 N N . GLN A 1 98 ? 14.129 43.836 32.696 1.00 94.62 98 GLN A N 1
ATOM 779 C CA . GLN A 1 98 ? 14.688 45.193 32.655 1.00 94.62 98 GLN A CA 1
ATOM 780 C C . GLN A 1 98 ? 13.718 46.198 32.022 1.00 94.62 98 GLN A C 1
ATOM 782 O O . GLN A 1 98 ? 13.565 47.314 32.514 1.00 94.62 98 GLN A O 1
ATOM 787 N N . LYS A 1 99 ? 13.041 45.816 30.931 1.00 91.12 99 LYS A N 1
ATOM 788 C CA . LYS A 1 99 ? 12.034 46.674 30.294 1.00 91.12 99 LYS A CA 1
ATOM 789 C C . LYS A 1 99 ? 10.806 46.857 31.175 1.00 91.12 99 LYS A C 1
ATOM 791 O O . LYS A 1 99 ? 10.300 47.971 31.243 1.00 91.12 99 LYS A O 1
ATOM 796 N N . ASP A 1 100 ? 10.365 45.815 31.870 1.00 92.25 100 ASP A N 1
ATOM 797 C CA . ASP A 1 100 ? 9.252 45.904 32.814 1.00 92.25 100 ASP A CA 1
ATOM 798 C C . ASP A 1 100 ? 9.592 46.845 33.978 1.00 92.25 100 ASP A C 1
ATOM 800 O O . ASP A 1 100 ? 8.778 47.704 34.307 1.00 92.25 100 ASP A O 1
ATOM 804 N N . GLN A 1 101 ? 10.817 46.777 34.521 1.00 92.81 101 GLN A N 1
ATOM 805 C CA . GLN A 1 101 ? 11.315 47.741 35.517 1.00 92.81 101 GLN A CA 1
ATOM 806 C C . GLN A 1 101 ? 11.292 49.181 34.979 1.00 92.81 101 GLN A C 1
ATOM 808 O O . GLN A 1 101 ? 10.775 50.089 35.629 1.00 92.81 101 GLN A O 1
ATOM 813 N N . HIS A 1 102 ? 11.756 49.394 33.746 1.00 93.81 102 HIS A N 1
ATOM 814 C CA . HIS A 1 102 ? 11.707 50.713 33.115 1.00 93.81 102 HIS A CA 1
ATOM 815 C C . HIS A 1 102 ? 10.263 51.204 32.890 1.00 93.81 102 HIS A C 1
ATOM 817 O O . HIS A 1 102 ? 9.982 52.399 32.993 1.00 93.81 102 HIS A O 1
ATOM 823 N N . VAL A 1 103 ? 9.324 50.311 32.565 1.00 92.50 103 VAL A N 1
ATOM 824 C CA . VAL A 1 103 ? 7.902 50.662 32.433 1.00 92.50 103 VAL A CA 1
ATOM 825 C C . VAL A 1 103 ? 7.320 51.049 33.790 1.00 92.50 103 VAL A C 1
ATOM 827 O O . VAL A 1 103 ? 6.592 52.039 33.856 1.00 92.50 103 VAL A O 1
ATOM 830 N N . THR A 1 104 ? 7.660 50.334 34.867 1.00 91.81 104 THR A N 1
ATOM 831 C CA . THR A 1 104 ? 7.210 50.699 36.219 1.00 91.81 104 THR A CA 1
ATOM 832 C C . THR A 1 104 ? 7.775 52.043 36.673 1.00 91.81 104 THR A C 1
ATOM 834 O O . THR A 1 104 ? 7.031 52.847 37.231 1.00 91.81 104 THR A O 1
ATOM 837 N N . ASP A 1 105 ? 9.037 52.346 36.355 1.00 90.94 105 ASP A N 1
ATOM 838 C CA . ASP A 1 105 ? 9.653 53.639 36.677 1.00 90.94 105 ASP A CA 1
ATOM 839 C C . ASP A 1 105 ? 8.976 54.792 35.920 1.00 90.94 105 ASP A C 1
ATOM 841 O O . ASP A 1 105 ? 8.661 55.832 36.502 1.00 90.94 105 ASP A O 1
ATOM 845 N N . LEU A 1 106 ? 8.680 54.600 34.629 1.00 90.56 106 LEU A N 1
ATOM 846 C CA . LEU A 1 106 ? 7.936 55.583 33.835 1.00 90.56 106 LEU A CA 1
ATOM 847 C C . LEU A 1 106 ? 6.500 55.773 34.339 1.00 90.56 106 LEU A C 1
ATOM 849 O O . LEU A 1 106 ? 6.004 56.898 34.354 1.00 90.56 106 LEU A O 1
ATOM 853 N N . GLN A 1 107 ? 5.827 54.699 34.762 1.00 86.00 107 GLN A N 1
ATOM 854 C CA . GLN A 1 107 ? 4.493 54.786 35.364 1.00 86.00 107 GLN A CA 1
ATOM 855 C C . GLN A 1 107 ? 4.517 55.574 36.679 1.00 86.00 107 GLN A C 1
ATOM 857 O O . GLN A 1 107 ? 3.629 56.397 36.903 1.00 86.00 107 GLN A O 1
ATOM 862 N N . ALA A 1 108 ? 5.544 55.384 37.512 1.00 89.38 108 ALA A N 1
ATOM 863 C CA . ALA A 1 108 ? 5.725 56.158 38.737 1.00 89.38 108 ALA A CA 1
ATOM 864 C C . ALA A 1 108 ? 5.966 57.651 38.443 1.00 89.38 108 ALA A C 1
ATOM 866 O O . ALA A 1 108 ? 5.370 58.510 39.092 1.00 89.38 108 ALA A O 1
ATOM 867 N N . GLN A 1 109 ? 6.772 57.976 37.424 1.00 89.75 109 GLN A N 1
ATOM 868 C CA . GLN A 1 109 ? 6.988 59.362 36.985 1.00 89.75 109 GLN A CA 1
ATOM 869 C C . GLN A 1 109 ? 5.704 60.017 36.451 1.00 89.75 109 GLN A C 1
ATOM 871 O O . GLN A 1 109 ? 5.434 61.178 36.759 1.00 89.75 109 GLN A O 1
ATOM 876 N N . LEU A 1 110 ? 4.892 59.274 35.690 1.00 86.62 110 LEU A N 1
ATOM 877 C CA . LEU A 1 110 ? 3.585 59.731 35.202 1.00 86.62 110 LEU A CA 1
ATOM 878 C C . LEU A 1 110 ? 2.618 60.021 36.356 1.00 86.62 110 LEU A C 1
ATOM 880 O O . LEU A 1 110 ? 2.032 61.099 36.391 1.00 86.62 110 LEU A O 1
ATOM 884 N N . GLN A 1 111 ? 2.518 59.123 37.341 1.00 85.56 111 GLN A N 1
ATOM 885 C CA . GLN A 1 111 ? 1.701 59.358 38.538 1.00 85.56 111 GLN A CA 1
ATOM 886 C C . GLN A 1 111 ? 2.181 60.574 39.340 1.00 85.56 111 GLN A C 1
ATOM 888 O O . GLN A 1 111 ? 1.368 61.341 39.854 1.00 85.56 111 GLN A O 1
ATOM 893 N N . GLN A 1 112 ? 3.497 60.789 39.427 1.00 86.62 112 GLN A N 1
ATOM 894 C CA . GLN A 1 112 ? 4.056 61.957 40.103 1.00 86.62 112 GLN A CA 1
ATOM 895 C C . GLN A 1 112 ? 3.722 63.264 39.360 1.00 86.62 112 GLN A C 1
ATOM 897 O O . GLN A 1 112 ? 3.421 64.268 40.006 1.00 86.62 112 GLN A O 1
ATOM 902 N N . GLN A 1 113 ? 3.716 63.260 38.020 1.00 81.31 113 GLN A N 1
ATOM 903 C CA . GLN A 1 113 ? 3.258 64.401 37.215 1.00 81.31 113 GLN A CA 1
ATOM 904 C C . GLN A 1 113 ? 1.753 64.658 37.349 1.00 81.31 113 GLN A C 1
ATOM 906 O O . GLN A 1 113 ? 1.353 65.815 37.472 1.00 81.31 113 GLN A O 1
ATOM 911 N N . GLU A 1 114 ? 0.922 63.613 37.361 1.00 79.31 114 GLU A N 1
ATOM 912 C CA . GLU A 1 114 ? -0.528 63.743 37.564 1.00 79.31 114 GLU A CA 1
ATOM 913 C C . GLU A 1 114 ? -0.841 64.351 38.939 1.00 79.31 114 GLU A C 1
ATOM 915 O O . GLU A 1 114 ? -1.608 65.308 39.025 1.00 79.31 114 GLU A O 1
ATOM 920 N N . GLN A 1 115 ? -0.167 63.899 40.003 1.00 80.00 115 GLN A N 1
ATOM 921 C CA . GLN A 1 115 ? -0.313 64.489 41.340 1.00 80.00 115 GLN A CA 1
ATOM 922 C C . GLN A 1 115 ? 0.135 65.959 41.393 1.00 80.00 115 GLN A C 1
ATOM 924 O O . GLN A 1 115 ? -0.497 66.775 42.069 1.00 80.00 115 GLN A O 1
ATOM 929 N N . GLN A 1 116 ? 1.196 66.332 40.668 1.00 77.81 116 GLN A N 1
ATOM 930 C CA . GLN A 1 116 ? 1.625 67.732 40.554 1.00 77.81 116 GLN A CA 1
ATOM 931 C C . GLN A 1 116 ? 0.599 68.591 39.792 1.00 77.81 116 GLN A C 1
ATOM 933 O O . GLN A 1 116 ? 0.339 69.729 40.192 1.00 77.81 116 GLN A O 1
ATOM 938 N N . GLN A 1 117 ? -0.021 68.054 38.735 1.00 75.88 117 GLN A N 1
ATOM 939 C CA . GLN A 1 117 ? -1.097 68.733 38.006 1.00 75.88 117 GLN A CA 1
ATOM 940 C C . GLN A 1 117 ? -2.363 68.893 38.852 1.00 75.88 117 GLN A C 1
ATOM 942 O O . GLN A 1 117 ? -2.955 69.973 38.848 1.00 75.88 117 GLN A O 1
ATOM 947 N N . GLU A 1 118 ? -2.765 67.871 39.611 1.00 75.00 118 GLU A N 1
ATOM 948 C CA . GLU A 1 118 ? -3.916 67.954 40.516 1.00 75.00 118 GLU A CA 1
ATOM 949 C C . GLU A 1 118 ? -3.703 69.011 41.606 1.00 75.00 118 GLU A C 1
ATOM 951 O O . GLU A 1 118 ? -4.600 69.816 41.866 1.00 75.00 118 GLU A O 1
ATOM 956 N N . GLN A 1 119 ? -2.499 69.096 42.183 1.00 76.44 119 GLN A N 1
ATOM 957 C CA . GLN A 1 119 ? -2.157 70.144 43.152 1.00 76.44 119 GLN A CA 1
ATOM 958 C C . GLN A 1 119 ? -2.200 71.554 42.533 1.00 76.44 119 GLN A C 1
ATOM 96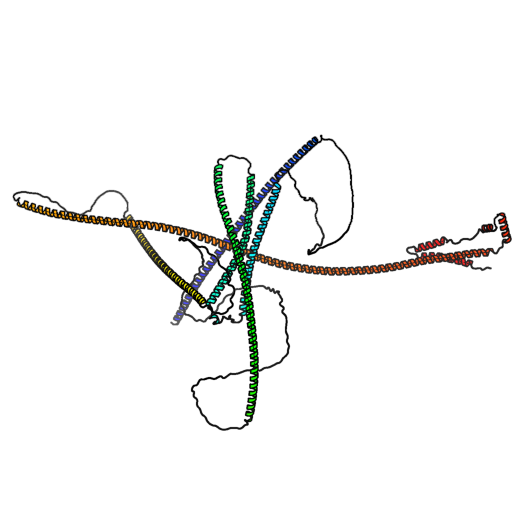0 O O . GLN A 1 119 ? -2.697 72.487 43.173 1.00 76.44 119 GLN A O 1
ATOM 965 N N . GLN A 1 120 ? -1.754 71.722 41.281 1.00 72.75 120 GLN A N 1
ATOM 966 C CA . GLN A 1 120 ? -1.871 72.994 40.553 1.00 72.75 120 GLN A CA 1
ATOM 967 C C . GLN A 1 120 ? -3.331 73.365 40.251 1.00 72.75 120 GLN A C 1
ATOM 969 O O . GLN A 1 120 ? -3.725 74.515 40.459 1.00 72.75 120 GLN A O 1
ATOM 974 N N . LEU A 1 121 ? -4.157 72.407 39.818 1.00 69.31 121 LEU A N 1
ATOM 975 C CA . LEU A 1 121 ? -5.593 72.601 39.571 1.00 69.31 121 LEU A CA 1
ATOM 976 C C . LEU A 1 121 ? -6.349 72.979 40.850 1.00 69.31 121 LEU A C 1
ATOM 978 O O . LEU A 1 121 ? -7.213 73.859 40.826 1.00 69.31 121 LEU A O 1
ATOM 982 N N . GLN A 1 122 ? -5.988 72.380 41.985 1.00 70.19 122 GLN A N 1
ATOM 983 C CA . GLN A 1 122 ? -6.599 72.676 43.280 1.00 70.19 122 GLN A CA 1
ATOM 984 C C . GLN A 1 122 ? -6.201 74.067 43.813 1.00 70.19 122 GLN A C 1
ATOM 986 O O . GLN A 1 122 ? -7.027 74.757 44.419 1.00 70.19 122 GLN A O 1
ATOM 991 N N . GLN A 1 123 ? -4.975 74.534 43.534 1.00 65.81 123 GLN A N 1
ATOM 992 C CA . GLN A 1 123 ? -4.582 75.934 43.765 1.00 65.81 123 GLN A CA 1
ATOM 993 C C . GLN A 1 123 ? -5.358 76.906 42.864 1.00 65.81 123 GLN A C 1
ATOM 995 O O . GLN A 1 123 ? -5.804 77.953 43.336 1.00 65.81 123 GLN A O 1
ATOM 1000 N N . GLN A 1 124 ? -5.582 76.549 41.597 1.00 60.78 124 GLN A N 1
ATOM 1001 C CA . GLN A 1 124 ? -6.315 77.386 40.644 1.00 60.78 124 GLN A CA 1
ATOM 1002 C C . GLN A 1 124 ? -7.811 77.506 41.000 1.00 60.78 124 GLN A C 1
ATOM 1004 O O . GLN A 1 124 ? -8.385 78.591 40.907 1.00 60.78 124 GLN A O 1
ATOM 1009 N N . GLN A 1 125 ? -8.431 76.435 41.510 1.00 59.19 125 GLN A N 1
ATOM 1010 C CA . GLN A 1 125 ? -9.815 76.462 42.009 1.00 59.19 125 GLN A CA 1
ATOM 1011 C C . GLN A 1 125 ? -9.980 77.311 43.280 1.00 59.19 125 GLN A C 1
ATOM 1013 O O . GLN A 1 125 ? -10.988 78.005 43.417 1.00 59.19 125 GLN A O 1
ATOM 1018 N N . LYS A 1 126 ? -8.985 77.336 44.181 1.00 59.44 126 LYS A N 1
ATOM 1019 C CA . LYS A 1 126 ? -9.003 78.242 45.348 1.00 59.44 126 LYS A CA 1
ATOM 1020 C C . LYS A 1 126 ? -8.941 79.722 44.957 1.00 59.44 126 LYS A C 1
ATOM 1022 O O . LYS A 1 126 ? -9.525 80.542 45.658 1.00 59.44 126 LYS A O 1
ATOM 1027 N N . LEU A 1 127 ? -8.288 80.062 43.843 1.00 54.97 127 LEU A N 1
ATOM 1028 C CA . LEU A 1 127 ? -8.245 81.434 43.321 1.00 54.97 127 LEU A CA 1
ATOM 1029 C C . LEU A 1 127 ? -9.557 81.850 42.628 1.00 54.97 127 LEU A C 1
ATOM 1031 O O . LEU A 1 127 ? -9.915 83.023 42.655 1.00 54.97 127 LEU A O 1
ATOM 1035 N N . MET A 1 128 ? -10.310 80.901 42.063 1.00 51.38 128 MET A N 1
ATOM 1036 C CA . MET A 1 128 ? -11.595 81.160 41.389 1.00 51.38 128 MET A CA 1
ATOM 1037 C C . MET A 1 128 ? -12.800 81.259 42.348 1.00 51.38 128 MET A C 1
ATOM 1039 O O . MET A 1 128 ? -13.826 81.827 41.985 1.00 51.38 128 MET A O 1
ATOM 1043 N N . ALA A 1 129 ? -12.690 80.766 43.588 1.00 49.00 129 ALA A N 1
ATOM 1044 C CA . ALA A 1 129 ? -13.788 80.744 44.565 1.00 49.00 129 ALA A CA 1
ATOM 1045 C C . ALA A 1 129 ? -14.041 82.076 45.315 1.00 49.00 129 ALA A C 1
ATOM 1047 O O . ALA A 1 129 ? -14.902 82.122 46.191 1.00 49.00 129 ALA A O 1
ATOM 1048 N N . GLN A 1 130 ? -13.325 83.164 44.998 1.00 46.41 130 GLN A N 1
ATOM 1049 C CA . GLN A 1 130 ? -13.497 84.471 45.664 1.00 46.41 130 GLN A CA 1
ATOM 1050 C C . GLN A 1 130 ? -14.477 85.431 44.963 1.00 46.41 130 GLN A C 1
ATOM 1052 O O . GLN A 1 130 ? -14.785 86.485 45.514 1.00 46.41 130 GLN A O 1
ATOM 1057 N N . HIS A 1 131 ? -15.023 85.086 43.790 1.00 40.22 131 HIS A N 1
ATOM 1058 C CA . HIS A 1 131 ? -15.879 85.998 43.022 1.00 40.22 131 HIS A CA 1
ATOM 1059 C C . HIS A 1 131 ? -17.154 85.337 42.485 1.00 40.22 131 HIS A C 1
ATOM 1061 O O . HIS A 1 131 ? -17.253 85.089 41.289 1.00 40.22 131 HIS A O 1
ATOM 1067 N N . THR A 1 132 ? -18.154 85.085 43.340 1.00 34.91 132 THR A N 1
ATOM 1068 C CA . THR A 1 132 ? -19.592 85.289 43.023 1.00 34.91 132 THR A CA 1
ATOM 1069 C C . THR A 1 132 ? -20.474 85.030 44.251 1.00 34.91 132 THR A C 1
ATOM 1071 O O . THR A 1 132 ? -20.423 83.966 44.859 1.00 34.91 132 THR A O 1
ATOM 1074 N N . SER A 1 133 ? -21.299 86.015 44.612 1.00 26.72 133 SER A N 1
ATOM 1075 C CA . SER A 1 133 ? -22.244 86.006 45.734 1.00 26.72 133 SER A CA 1
ATOM 1076 C C . SER A 1 133 ? -23.673 86.310 45.253 1.00 26.72 133 SER A C 1
ATOM 1078 O O . SER A 1 133 ? -23.824 87.078 44.305 1.00 26.72 133 SER A O 1
ATOM 1080 N N . TYR A 1 134 ? -24.675 85.788 45.990 1.00 30.72 134 TYR A N 1
ATOM 1081 C CA . TYR A 1 134 ? -26.103 86.199 46.116 1.00 30.72 134 TYR A CA 1
ATOM 1082 C C . TYR A 1 134 ? -27.230 85.283 45.547 1.00 30.72 134 TYR A C 1
ATOM 1084 O O . TYR A 1 134 ? -26.979 84.520 44.619 1.00 30.72 134 TYR A O 1
ATOM 1092 N N . PRO A 1 135 ? -28.441 85.268 46.186 1.00 49.44 135 PRO A N 1
ATOM 1093 C CA . PRO A 1 135 ? -29.097 84.038 46.690 1.00 49.44 135 PRO A CA 1
ATOM 1094 C C . PRO A 1 135 ? -30.613 83.899 46.335 1.00 49.44 135 PRO A C 1
ATOM 1096 O O . PRO A 1 135 ? -31.102 84.665 45.511 1.00 49.44 135 PRO A O 1
ATOM 1099 N N . SER A 1 136 ? -31.350 82.990 47.029 1.00 25.88 136 SER A N 1
ATOM 1100 C CA . SER A 1 136 ? -32.839 82.896 47.246 1.00 25.88 136 SER A CA 1
ATOM 1101 C C . SER A 1 136 ? -33.498 81.610 46.683 1.00 25.88 136 SER A C 1
ATOM 1103 O O . SER A 1 136 ? -33.040 81.114 45.667 1.00 25.88 136 SER A O 1
ATOM 1105 N N . SER A 1 137 ? -34.623 81.032 47.143 1.00 30.56 137 SER A N 1
ATOM 1106 C CA . SER A 1 137 ? -35.298 80.822 48.442 1.00 30.56 137 SER A CA 1
ATOM 1107 C C . SER A 1 137 ? -36.522 79.900 48.180 1.00 30.56 137 SER A C 1
ATOM 1109 O O . SER A 1 137 ? -37.331 80.210 47.318 1.00 30.56 137 SER A O 1
ATOM 1111 N N . ASN A 1 138 ? -36.657 78.812 48.955 1.00 26.91 138 ASN A N 1
ATOM 1112 C CA . ASN A 1 138 ? -37.889 78.211 49.527 1.00 26.91 138 ASN A CA 1
ATOM 1113 C C . ASN A 1 138 ? -39.045 77.560 48.690 1.00 26.91 138 ASN A C 1
ATOM 1115 O O . ASN A 1 138 ? -39.557 78.121 47.733 1.00 26.91 138 ASN A O 1
ATOM 1119 N N . ARG A 1 139 ? -39.576 76.467 49.292 1.00 31.55 139 ARG A N 1
ATOM 1120 C CA . ARG A 1 139 ? -40.967 75.916 49.335 1.00 31.55 139 ARG A CA 1
ATOM 1121 C C . ARG A 1 139 ? -41.522 74.887 48.308 1.00 31.55 139 ARG A C 1
ATOM 1123 O O . ARG A 1 139 ? -41.952 75.227 47.220 1.00 31.55 139 ARG A O 1
ATOM 1130 N N . GLN A 1 140 ? -41.736 73.674 48.859 1.00 30.75 140 GLN A N 1
ATOM 1131 C CA . GLN A 1 140 ? -43.027 72.971 49.093 1.00 30.75 140 GLN A CA 1
ATOM 1132 C C . GLN A 1 140 ? -43.616 71.903 48.124 1.00 30.75 140 GLN A C 1
ATOM 1134 O O . GLN A 1 140 ? -43.904 72.144 46.962 1.00 30.75 140 GLN A O 1
ATOM 1139 N N . THR A 1 141 ? -43.960 70.773 48.781 1.00 30.66 141 THR A N 1
ATOM 1140 C CA . THR A 1 141 ? -45.170 69.905 48.707 1.00 30.66 141 THR A CA 1
ATOM 1141 C C . THR A 1 141 ? -45.236 68.646 47.820 1.00 30.66 141 THR A C 1
ATOM 1143 O O . THR A 1 141 ? -45.403 68.716 46.614 1.00 30.66 141 THR A O 1
ATOM 1146 N N . ASN A 1 142 ? -45.199 67.491 48.512 1.00 29.73 142 ASN A N 1
ATOM 1147 C CA . ASN A 1 142 ? -46.262 66.474 48.695 1.00 29.73 142 ASN A CA 1
ATOM 1148 C C . ASN A 1 142 ? -47.077 65.969 47.485 1.00 29.73 142 ASN A C 1
ATOM 1150 O O . ASN A 1 142 ? -47.808 66.740 46.889 1.00 29.73 142 ASN A O 1
ATOM 1154 N N . PHE A 1 143 ? -47.131 64.641 47.291 1.00 26.69 143 PHE A N 1
ATOM 1155 C CA . PHE A 1 143 ? -48.333 63.804 47.495 1.00 26.69 143 PHE A CA 1
ATOM 1156 C C . PHE A 1 143 ? -47.964 62.307 47.449 1.00 26.69 143 PHE A C 1
ATOM 1158 O O . PHE A 1 143 ? -46.935 61.905 46.913 1.00 26.69 143 PHE A O 1
ATOM 1165 N N . LYS A 1 144 ? -48.795 61.499 48.103 1.00 29.84 144 LYS A N 1
ATOM 1166 C CA . LYS A 1 144 ? -48.619 60.100 48.506 1.00 29.84 144 LYS A CA 1
ATOM 1167 C C . LYS A 1 144 ? -49.894 59.346 48.079 1.00 29.84 144 LYS A C 1
ATOM 1169 O O . LYS A 1 144 ? -50.943 59.978 48.032 1.00 29.84 144 LYS A O 1
ATOM 1174 N N . VAL A 1 145 ? -49.801 58.013 47.961 1.00 26.66 145 VAL A N 1
ATOM 1175 C CA . VAL A 1 145 ? -50.899 57.014 48.074 1.00 26.66 145 VAL A CA 1
ATOM 1176 C C . VAL A 1 145 ? -51.788 56.813 46.832 1.00 26.66 145 VAL A C 1
ATOM 1178 O O . VAL A 1 145 ? -52.359 57.766 46.333 1.00 26.66 145 VAL A O 1
ATOM 1181 N N . VAL A 1 146 ? -51.922 55.564 46.356 1.00 25.00 146 VAL A N 1
ATOM 1182 C CA . VAL A 1 146 ? -53.108 54.683 46.514 1.00 25.00 146 VAL A CA 1
ATOM 1183 C C . VAL A 1 146 ? -52.672 53.221 46.292 1.00 25.00 146 VAL A C 1
ATOM 1185 O O . VAL A 1 146 ? -51.638 52.937 45.697 1.00 25.00 146 VAL A O 1
ATOM 1188 N N . VAL A 1 147 ? -53.422 52.336 46.936 1.00 30.53 147 VAL A N 1
ATOM 1189 C CA . VAL A 1 147 ? -53.153 51.005 47.478 1.00 30.53 147 VAL A CA 1
ATOM 1190 C C . VAL A 1 147 ? -54.056 49.975 46.777 1.00 30.53 147 VAL A C 1
ATOM 1192 O O . VAL A 1 147 ? -55.156 50.346 46.396 1.00 30.53 147 VAL A O 1
ATOM 1195 N N . SER A 1 148 ? -53.589 48.717 46.715 1.00 29.92 148 SER A N 1
ATOM 1196 C CA . SER A 1 148 ? -54.325 47.430 46.618 1.00 29.92 148 SER A CA 1
ATOM 1197 C C . SER A 1 148 ? -55.316 47.165 45.477 1.00 29.92 148 SER A C 1
ATOM 1199 O O . SER A 1 148 ? -56.188 47.971 45.208 1.00 29.92 148 SER A O 1
ATOM 1201 N N . GLU A 1 149 ? -55.285 45.940 44.931 1.00 26.09 149 GLU A N 1
ATOM 1202 C CA . GLU A 1 149 ? -56.368 44.954 45.129 1.00 26.09 149 GLU A CA 1
ATOM 1203 C C . GLU A 1 149 ? -56.040 43.564 44.553 1.00 26.09 149 GLU A C 1
ATOM 1205 O O . GLU A 1 149 ? -55.118 43.375 43.761 1.00 26.09 149 GLU A O 1
ATOM 1210 N N . LEU A 1 150 ? -56.767 42.590 45.095 1.00 31.05 150 LEU A N 1
ATOM 1211 C CA . LEU A 1 150 ? -56.621 41.144 45.021 1.00 31.05 150 LEU A CA 1
ATOM 1212 C C . LEU A 1 150 ? -57.316 40.517 43.791 1.00 31.05 150 LEU A C 1
ATOM 1214 O O . LEU A 1 150 ? -58.333 41.013 43.327 1.00 31.05 150 LEU A O 1
ATOM 1218 N N . SER A 1 151 ? -56.795 39.342 43.412 1.00 27.72 151 SER A N 1
ATOM 1219 C CA . SER A 1 151 ? -57.499 38.094 43.037 1.00 27.72 151 SER A CA 1
ATOM 1220 C C . SER A 1 151 ? -58.393 37.959 41.781 1.00 27.72 151 SER A C 1
ATOM 1222 O O . SER A 1 151 ? -59.249 38.776 41.475 1.00 27.72 151 SER A O 1
ATOM 1224 N N . ASP A 1 152 ? -58.229 36.760 41.199 1.00 24.50 152 ASP A N 1
ATOM 1225 C CA . ASP A 1 152 ? -59.207 35.879 40.536 1.00 24.50 152 ASP A CA 1
ATOM 1226 C C . ASP A 1 152 ? -59.382 35.850 38.999 1.00 24.50 152 ASP A C 1
ATOM 1228 O O . ASP A 1 152 ? -60.021 36.679 38.365 1.00 24.50 152 ASP A O 1
ATOM 1232 N N . ALA A 1 153 ? -58.819 34.762 38.447 1.00 25.44 153 ALA A N 1
ATOM 1233 C CA . ALA A 1 153 ? -59.466 33.697 37.666 1.00 25.44 153 ALA A CA 1
ATOM 1234 C C . ALA A 1 153 ? -60.342 34.044 36.442 1.00 25.44 153 ALA A C 1
ATOM 1236 O O . ALA A 1 153 ? -61.444 34.555 36.579 1.00 25.44 153 ALA A O 1
ATOM 1237 N N . ALA A 1 154 ? -59.940 33.544 35.260 1.00 26.67 154 ALA A N 1
ATOM 1238 C CA . ALA A 1 154 ? -60.648 32.468 34.534 1.00 26.67 154 ALA A CA 1
ATOM 1239 C C . ALA A 1 154 ? -60.127 32.267 33.086 1.00 26.67 154 ALA A C 1
ATOM 1241 O O . ALA A 1 154 ? -60.280 33.119 32.224 1.00 26.67 154 ALA A O 1
ATOM 1242 N N . LEU A 1 155 ? -59.571 31.070 32.856 1.00 31.50 155 LEU A N 1
ATOM 1243 C CA . LEU A 1 155 ? -59.916 30.088 31.808 1.00 31.50 155 LEU A CA 1
ATOM 1244 C C . LEU A 1 155 ? -59.876 30.398 30.286 1.00 31.50 155 LEU A C 1
ATOM 1246 O O . LEU A 1 155 ? -60.607 31.230 29.768 1.00 31.50 155 LEU A O 1
ATOM 1250 N N . GLN A 1 156 ? -59.235 29.426 29.603 1.00 29.61 156 GLN A N 1
ATOM 1251 C CA . GLN A 1 156 ? -59.517 28.842 28.267 1.00 29.61 156 GLN A CA 1
ATOM 1252 C C . GLN A 1 156 ? -59.049 29.644 27.028 1.00 29.61 156 GLN A C 1
ATOM 1254 O O . GLN A 1 156 ? -59.246 30.842 26.950 1.00 29.61 156 GLN A O 1
ATOM 1259 N N . LYS A 1 157 ? -58.447 29.057 25.976 1.00 28.69 157 LYS A N 1
ATOM 1260 C CA . LYS A 1 157 ? -58.494 27.671 25.470 1.00 28.69 157 LYS A CA 1
ATOM 1261 C C . LYS A 1 157 ? -57.362 27.389 24.450 1.00 28.69 157 LYS A C 1
ATOM 1263 O O . LYS A 1 157 ? -56.832 28.307 23.838 1.00 28.69 157 LYS A O 1
ATOM 1268 N N . SER A 1 158 ? -57.141 26.083 24.253 1.00 29.80 158 SER A N 1
ATOM 1269 C CA . SER A 1 158 ? -56.550 25.335 23.119 1.00 29.80 158 SER A CA 1
ATOM 1270 C C . SER A 1 158 ? -55.026 25.278 22.899 1.00 29.80 158 SER A C 1
ATOM 1272 O O . SER A 1 158 ? -54.433 26.115 22.228 1.00 29.80 158 SER A O 1
ATOM 1274 N N . SER A 1 159 ? -54.464 24.156 23.376 1.00 26.30 159 SER A N 1
ATOM 1275 C CA . SER A 1 159 ? -53.484 23.281 22.687 1.00 26.30 159 SER A CA 1
ATOM 1276 C C . SER A 1 159 ? -54.112 22.657 21.409 1.00 26.30 159 SER A C 1
ATOM 1278 O O . SER A 1 159 ? -55.330 22.822 21.255 1.00 26.30 159 SER A O 1
ATOM 1280 N N . PRO A 1 160 ? -53.383 21.997 20.476 1.00 41.97 160 PRO A N 1
ATOM 1281 C CA . PRO A 1 160 ? -52.654 20.710 20.657 1.00 41.97 160 PRO A CA 1
ATOM 1282 C C . PRO A 1 160 ? -51.246 20.745 19.991 1.00 41.97 160 PRO A C 1
ATOM 1284 O O . PRO A 1 160 ? -50.910 21.745 19.365 1.00 41.97 160 PRO A O 1
ATOM 1287 N N . GLU A 1 161 ? -50.317 19.784 20.013 1.00 25.25 161 GLU A N 1
ATOM 1288 C CA . GLU A 1 161 ? -50.094 18.433 20.569 1.00 25.25 161 GLU A CA 1
ATOM 1289 C C . GLU A 1 161 ? -48.573 18.166 20.377 1.00 25.25 161 GLU A C 1
ATOM 1291 O O . GLU A 1 161 ? -48.003 18.644 19.398 1.00 25.25 161 GLU A O 1
ATOM 1296 N N . SER A 1 162 ? -47.875 17.594 21.371 1.00 32.53 162 SER A N 1
ATOM 1297 C CA . SER A 1 162 ? -47.230 16.252 21.376 1.00 32.53 162 SER A CA 1
ATOM 1298 C C . SER A 1 162 ? -46.168 15.971 20.285 1.00 32.53 162 SER A C 1
ATOM 1300 O O . SER A 1 162 ? -46.360 16.284 19.124 1.00 32.53 162 SER A O 1
ATOM 1302 N N . ASP A 1 163 ? -45.010 15.351 20.544 1.00 28.78 163 ASP A N 1
ATOM 1303 C CA . ASP A 1 163 ? -44.711 14.315 21.538 1.00 28.78 163 ASP A CA 1
ATOM 1304 C C . ASP A 1 163 ? -43.189 14.113 21.751 1.00 28.78 163 ASP A C 1
ATOM 1306 O O . ASP A 1 163 ? -42.413 14.198 20.804 1.00 28.78 163 ASP A O 1
ATOM 1310 N N . GLN A 1 164 ? -42.836 13.803 23.012 1.00 32.69 164 GLN A N 1
ATOM 1311 C CA . GLN A 1 164 ? -41.975 12.696 23.500 1.00 32.69 164 GLN A CA 1
ATOM 1312 C C . GLN A 1 164 ? -40.512 12.568 23.000 1.00 32.69 164 GLN A C 1
ATOM 1314 O O . GLN A 1 164 ? -40.207 12.686 21.828 1.00 32.69 164 GLN A O 1
ATOM 1319 N N . THR A 1 165 ? -39.497 12.247 23.809 1.00 27.92 165 THR A N 1
ATOM 1320 C CA . THR A 1 165 ? -39.413 11.776 25.201 1.00 27.92 165 THR A CA 1
ATOM 1321 C C . THR A 1 165 ? -37.964 11.893 25.667 1.00 27.92 165 THR A C 1
ATOM 1323 O O . THR A 1 165 ? -37.027 11.614 24.924 1.00 27.92 165 THR A O 1
ATOM 1326 N N . SER A 1 166 ? -37.811 12.249 26.937 1.00 30.81 166 SER A N 1
ATOM 1327 C CA . SER A 1 166 ? -36.608 12.085 27.746 1.00 30.81 166 SER A CA 1
ATOM 1328 C C . SER A 1 166 ? -36.676 10.745 28.489 1.00 30.81 166 SER A C 1
ATOM 1330 O O . SER A 1 166 ? -37.740 10.372 28.979 1.00 30.81 166 SER A O 1
ATOM 1332 N N . THR A 1 167 ? -35.543 10.070 28.656 1.00 28.16 167 THR A N 1
ATOM 1333 C CA . THR A 1 167 ? -35.286 9.137 29.769 1.00 28.16 167 THR A CA 1
ATOM 1334 C C . THR A 1 167 ? -34.053 9.686 30.480 1.00 28.16 167 THR A C 1
ATOM 1336 O O . THR A 1 167 ? -32.956 9.632 29.938 1.00 28.16 167 THR A O 1
ATOM 1339 N N . ARG A 1 168 ? -34.191 10.486 31.542 1.00 28.12 168 ARG A N 1
ATOM 1340 C CA . ARG A 1 168 ? -34.548 10.131 32.929 1.00 28.12 168 ARG A CA 1
ATOM 1341 C C . ARG A 1 168 ? -33.664 9.020 33.497 1.00 28.12 168 ARG A C 1
ATOM 1343 O O . ARG A 1 168 ? -33.975 7.849 33.349 1.00 28.12 168 ARG A O 1
ATOM 1350 N N . SER A 1 169 ? -32.656 9.416 34.266 1.00 25.05 169 SER A N 1
ATOM 1351 C CA . SER A 1 169 ? -32.476 8.889 35.621 1.00 25.05 169 SER A CA 1
ATOM 1352 C C . SER A 1 169 ? -31.531 9.803 36.398 1.00 25.05 169 SER A C 1
ATOM 1354 O O . SER A 1 169 ? -30.351 9.918 36.081 1.00 25.05 169 SER A O 1
ATOM 1356 N N . ALA A 1 170 ? -32.084 10.482 37.397 1.00 29.42 170 ALA A N 1
ATOM 1357 C CA . ALA A 1 170 ? -31.341 11.025 38.519 1.00 29.42 170 ALA A CA 1
ATOM 1358 C C . ALA A 1 170 ? -31.805 10.251 39.756 1.00 29.42 170 ALA A C 1
ATOM 1360 O O . ALA A 1 170 ? -33.007 10.071 39.957 1.00 29.42 170 ALA A O 1
ATOM 1361 N N . GLY A 1 171 ? -30.853 9.812 40.567 1.00 27.09 171 GLY A N 1
ATOM 1362 C CA . GLY A 1 171 ? -31.059 9.150 41.850 1.00 27.09 171 GLY A CA 1
ATOM 1363 C C . GLY A 1 171 ? -29.718 9.043 42.586 1.00 27.09 171 GLY A C 1
ATOM 1364 O O . GLY A 1 171 ? -28.685 9.078 41.930 1.00 27.09 171 GLY A O 1
ATOM 1365 N N . PRO A 1 172 ? -29.703 9.024 43.922 1.00 39.31 172 PRO A N 1
ATOM 1366 C CA . PRO A 1 172 ? -29.012 10.039 44.720 1.00 39.31 172 PRO A CA 1
ATOM 1367 C C . PRO A 1 172 ? -27.783 9.520 45.502 1.00 39.31 172 PRO A C 1
ATOM 1369 O O . PRO A 1 172 ? -27.618 8.320 45.661 1.00 39.31 172 PRO A O 1
ATOM 1372 N N . ARG A 1 173 ? -26.947 10.479 45.959 1.00 26.81 173 ARG A N 1
ATOM 1373 C CA . ARG A 1 173 ? -26.198 10.629 47.250 1.00 26.81 173 ARG A CA 1
ATOM 1374 C C . ARG A 1 173 ? -26.237 9.468 48.290 1.00 26.81 173 ARG A C 1
ATOM 1376 O O . ARG A 1 173 ? -27.246 8.775 48.300 1.00 26.81 173 ARG A O 1
ATOM 1383 N N . PRO A 1 174 ? -25.361 9.413 49.339 1.00 43.19 174 PRO A N 1
ATOM 1384 C CA . PRO A 1 174 ? -24.208 10.274 49.713 1.00 43.19 174 PRO A CA 1
ATOM 1385 C C . PRO A 1 174 ? -22.990 9.556 50.401 1.00 43.19 174 PRO A C 1
ATOM 1387 O O . PRO A 1 174 ? -23.017 8.355 50.619 1.00 43.19 174 PRO A O 1
ATOM 1390 N N . GLU A 1 175 ? -21.990 10.370 50.811 1.00 29.27 175 GLU A N 1
ATOM 1391 C CA . GLU A 1 175 ? -21.043 10.199 51.955 1.00 29.27 175 GLU A CA 1
ATOM 1392 C C . GLU A 1 175 ? -19.894 9.154 51.821 1.00 29.27 175 GLU A C 1
ATOM 1394 O O . GLU A 1 175 ? -20.094 8.055 51.338 1.00 29.27 175 GLU A O 1
ATOM 1399 N N . ASP A 1 176 ? -18.626 9.385 52.203 1.00 28.70 176 ASP A N 1
ATOM 1400 C CA . ASP A 1 176 ? -18.042 10.411 53.070 1.00 28.70 176 ASP A CA 1
ATOM 1401 C C . ASP A 1 176 ? -16.485 10.473 52.992 1.00 28.70 176 ASP A C 1
ATOM 1403 O O . ASP A 1 176 ? -15.812 9.455 52.856 1.00 28.70 176 ASP A O 1
ATOM 1407 N N . LYS A 1 177 ? -15.964 11.691 53.229 1.00 34.50 177 LYS A N 1
ATOM 1408 C CA . LYS A 1 177 ? -14.723 12.100 53.943 1.00 34.50 177 LYS A CA 1
ATOM 1409 C C . LYS A 1 177 ? -13.290 12.037 53.349 1.00 34.50 177 LYS A C 1
ATOM 1411 O O . LYS A 1 177 ? -12.652 10.995 53.240 1.00 34.50 177 LYS A O 1
ATOM 1416 N N . SER A 1 178 ? -12.725 13.266 53.342 1.00 27.91 178 SER A N 1
ATOM 1417 C CA . SER A 1 178 ? -11.365 13.702 53.766 1.00 27.91 178 SER A CA 1
ATOM 1418 C C . SER A 1 178 ? -10.403 14.065 52.599 1.00 27.91 178 SER A C 1
ATOM 1420 O O . SER A 1 178 ? -10.277 13.283 51.672 1.00 27.91 178 SER A O 1
ATOM 1422 N N . LEU A 1 179 ? -9.721 15.224 52.478 1.00 33.50 179 LEU A N 1
ATOM 1423 C CA . LEU A 1 179 ? -9.406 16.384 53.336 1.00 33.50 179 LEU A CA 1
ATOM 1424 C C . LEU A 1 179 ? -9.105 17.668 52.500 1.00 33.50 179 LEU A C 1
ATOM 1426 O O . LEU A 1 179 ? -8.694 17.575 51.350 1.00 33.50 179 LEU A O 1
ATOM 1430 N N . GLN A 1 180 ? -9.181 18.825 53.188 1.00 30.36 180 GLN A N 1
ATOM 1431 C CA . GLN A 1 180 ? -8.466 20.119 53.006 1.00 30.36 180 GLN A CA 1
ATOM 1432 C C . GLN A 1 180 ? -9.046 21.277 52.141 1.00 30.36 180 GLN A C 1
ATOM 1434 O O . GLN A 1 180 ? -8.881 21.348 50.931 1.00 30.36 180 GLN A O 1
ATOM 1439 N N . CYS A 1 181 ? -9.686 22.222 52.865 1.00 24.70 181 CYS A N 1
ATOM 1440 C CA . CYS A 1 181 ? -9.480 23.692 52.970 1.00 24.70 181 CYS A CA 1
ATOM 1441 C C . CYS A 1 181 ? -8.784 24.483 51.836 1.00 24.70 181 CYS A C 1
ATOM 1443 O O . CYS A 1 181 ? -7.778 24.036 51.317 1.00 24.70 181 CYS A O 1
ATOM 1445 N N . ARG A 1 182 ? -9.058 25.770 51.553 1.00 27.39 182 ARG A N 1
ATOM 1446 C CA . ARG A 1 182 ? -10.100 26.784 51.855 1.00 27.39 182 ARG A CA 1
ATOM 1447 C C . ARG A 1 182 ? -9.654 28.070 51.113 1.00 27.39 182 ARG A C 1
ATOM 1449 O O . ARG A 1 182 ? -8.463 28.352 51.127 1.00 27.39 182 ARG A O 1
ATOM 1456 N N . ALA A 1 183 ? -10.621 28.874 50.640 1.00 29.98 183 ALA A N 1
ATOM 1457 C CA . ALA A 1 183 ? -10.543 30.326 50.343 1.00 29.98 183 ALA A CA 1
ATOM 1458 C C . ALA A 1 183 ? -9.711 30.775 49.110 1.00 29.98 183 ALA A C 1
ATOM 1460 O O . ALA A 1 183 ? -8.626 30.275 48.879 1.00 29.98 183 ALA A O 1
ATOM 1461 N N . SER A 1 184 ? -10.103 31.755 48.284 1.00 30.05 184 SER A N 1
ATOM 1462 C CA . SER A 1 184 ? -11.222 32.714 48.288 1.00 30.05 184 SER A CA 1
ATOM 1463 C C . SER A 1 184 ? -11.276 33.454 46.938 1.00 30.05 184 SER A C 1
ATOM 1465 O O . SER A 1 184 ? -10.248 33.605 46.288 1.00 30.05 184 SER A O 1
ATOM 1467 N N . GLY A 1 185 ? -12.437 34.036 46.601 1.00 27.95 185 GLY A N 1
ATOM 1468 C CA . GLY A 1 185 ? -12.471 35.337 45.908 1.00 27.95 185 GLY A CA 1
ATOM 1469 C C . GLY A 1 185 ? -13.162 35.406 44.544 1.00 27.95 185 GLY A C 1
ATOM 1470 O O . GLY A 1 185 ? -12.508 35.498 43.515 1.00 27.95 185 GLY A O 1
ATOM 1471 N N . SER A 1 186 ? -14.495 35.456 44.551 1.00 29.52 186 SER A N 1
ATOM 1472 C CA . SER A 1 186 ? -15.346 35.875 43.426 1.00 29.52 186 SER A CA 1
ATOM 1473 C C . SER A 1 186 ? -15.388 37.401 43.323 1.00 29.52 186 SER A C 1
ATOM 1475 O O . SER A 1 186 ? -15.628 38.007 44.363 1.00 29.52 186 SER A O 1
ATOM 1477 N N . ILE A 1 187 ? -15.379 37.993 42.117 1.00 29.41 187 ILE A N 1
ATOM 1478 C CA . ILE A 1 187 ? -16.176 39.202 41.816 1.00 29.41 187 ILE A CA 1
ATOM 1479 C C . ILE A 1 187 ? -16.752 39.141 40.388 1.00 29.41 187 ILE A C 1
ATOM 1481 O O . ILE A 1 187 ? -16.042 39.113 39.387 1.00 29.41 187 ILE A O 1
ATOM 1485 N N . ARG A 1 188 ? -18.091 39.157 40.343 1.00 31.19 188 ARG A N 1
ATOM 1486 C CA . ARG A 1 188 ? -18.976 39.505 39.220 1.00 31.19 188 ARG A CA 1
ATOM 1487 C C . ARG A 1 188 ? -18.713 40.930 38.725 1.00 31.19 188 ARG A C 1
ATOM 1489 O O . ARG A 1 188 ? -18.744 41.837 39.549 1.00 31.19 188 ARG A O 1
ATOM 1496 N N . THR A 1 189 ? -18.784 41.181 37.417 1.00 29.33 189 THR A N 1
ATOM 1497 C CA . THR A 1 189 ? -19.688 42.236 36.906 1.00 29.33 189 THR A CA 1
ATOM 1498 C C . THR A 1 189 ? -20.003 42.072 35.423 1.00 29.33 189 THR A C 1
ATOM 1500 O O . THR A 1 189 ? -19.222 41.548 34.638 1.00 29.33 189 THR A O 1
ATOM 1503 N N . LYS A 1 190 ? -21.240 42.441 35.102 1.00 33.66 190 LYS A N 1
ATOM 1504 C CA . LYS A 1 190 ? -21.990 42.151 33.886 1.00 33.66 190 LYS A CA 1
ATOM 1505 C C . LYS A 1 190 ? -21.592 43.077 32.736 1.00 33.66 190 LYS A C 1
ATOM 1507 O O . LYS A 1 190 ? -21.343 44.258 32.946 1.00 33.66 190 LYS A O 1
ATOM 1512 N N . GLN A 1 191 ? -21.656 42.532 31.525 1.00 26.91 191 GLN A N 1
ATOM 1513 C CA . GLN A 1 191 ? -21.806 43.284 30.283 1.00 26.91 191 GLN A CA 1
ATOM 1514 C C . GLN A 1 191 ? -23.155 44.026 30.262 1.00 26.91 191 GLN A C 1
ATOM 1516 O O . GLN A 1 191 ? -24.188 43.453 30.609 1.00 26.91 191 GLN A O 1
ATOM 1521 N N . GLY A 1 192 ? -23.130 45.278 29.803 1.00 28.52 192 GLY A N 1
ATOM 1522 C CA . GLY A 1 192 ? -24.273 46.078 29.361 1.00 28.52 192 GLY A CA 1
ATOM 1523 C C . GLY A 1 192 ? -23.786 47.059 28.286 1.00 28.52 192 GLY A C 1
ATOM 1524 O O . GLY A 1 192 ? -22.725 47.651 28.439 1.00 28.52 192 GLY A O 1
ATOM 1525 N N . ALA A 1 193 ? -24.506 47.122 27.168 1.00 31.48 193 ALA A N 1
ATOM 1526 C CA . ALA A 1 193 ? -24.080 47.564 25.835 1.00 31.48 193 ALA A CA 1
ATOM 1527 C C . ALA A 1 193 ? -23.717 49.063 25.658 1.00 31.48 193 ALA A C 1
ATOM 1529 O O . ALA A 1 193 ? -24.237 49.903 26.392 1.00 31.48 193 ALA A O 1
ATOM 1530 N N . PRO A 1 194 ? -22.920 49.431 24.626 1.00 37.41 194 PRO A N 1
ATOM 1531 C CA . PRO A 1 194 ? -22.683 50.822 24.254 1.00 37.41 194 PRO A CA 1
ATOM 1532 C C . PRO A 1 194 ? -23.617 51.280 23.116 1.00 37.41 194 PRO A C 1
ATOM 1534 O O . PRO A 1 194 ? -23.657 50.676 22.045 1.00 37.41 194 PRO A O 1
ATOM 1537 N N . VAL A 1 195 ? -24.313 52.403 23.320 1.00 31.47 195 VAL A N 1
ATOM 1538 C CA . VAL A 1 195 ? -24.869 53.240 22.243 1.00 31.47 195 VAL A CA 1
ATOM 1539 C C . VAL A 1 195 ? -24.005 54.496 22.123 1.00 31.47 195 VAL A C 1
ATOM 1541 O O . VAL A 1 195 ? -23.633 55.117 23.114 1.00 31.47 195 VAL A O 1
ATOM 1544 N N . GLN A 1 196 ? -23.648 54.812 20.880 1.00 41.44 196 GLN A N 1
ATOM 1545 C CA . GLN A 1 196 ? -22.708 55.845 20.448 1.00 41.44 196 GLN A CA 1
ATOM 1546 C C . GLN A 1 196 ? -23.082 57.280 20.863 1.00 41.44 196 GLN A C 1
ATOM 1548 O O . GLN A 1 196 ? -24.248 57.655 20.759 1.00 41.44 196 GLN A O 1
ATOM 1553 N N . ARG A 1 197 ? -22.061 58.116 21.140 1.00 29.42 197 ARG A N 1
ATOM 1554 C CA . ARG A 1 197 ? -21.921 59.502 20.623 1.00 29.42 197 ARG A CA 1
ATOM 1555 C C . ARG A 1 197 ? -20.533 60.117 20.930 1.00 29.42 197 ARG A C 1
ATOM 1557 O O . ARG A 1 197 ? -20.281 60.619 22.010 1.00 29.42 197 ARG A O 1
ATOM 1564 N N . SER A 1 198 ? -19.680 60.069 19.906 1.00 37.78 198 SER A N 1
ATOM 1565 C CA . SER A 1 198 ? -18.756 61.093 19.364 1.00 37.78 198 SER A CA 1
ATOM 1566 C C . SER A 1 198 ? -17.789 61.947 20.226 1.00 37.78 198 SER A C 1
ATOM 1568 O O . SER A 1 198 ? -18.221 62.779 21.013 1.00 37.78 198 SER A O 1
ATOM 1570 N N . ARG A 1 199 ? -16.522 61.926 19.746 1.00 40.03 199 ARG A N 1
ATOM 1571 C CA . ARG A 1 199 ? -15.538 63.027 19.524 1.00 40.03 199 ARG A CA 1
ATOM 1572 C C . ARG A 1 199 ? -14.407 63.250 20.549 1.00 40.03 199 ARG A C 1
ATOM 1574 O O . ARG A 1 199 ? -14.517 64.117 21.402 1.00 40.03 199 ARG A O 1
ATOM 1581 N N . SER A 1 200 ? -13.244 62.646 20.278 1.00 36.03 200 SER A N 1
ATOM 1582 C CA . SER A 1 200 ? -11.962 63.362 20.076 1.00 36.03 200 SER A CA 1
ATOM 1583 C C . SER A 1 200 ? -10.896 62.430 19.460 1.00 36.03 200 SER A C 1
ATOM 1585 O O . SER A 1 200 ? -11.039 61.210 19.461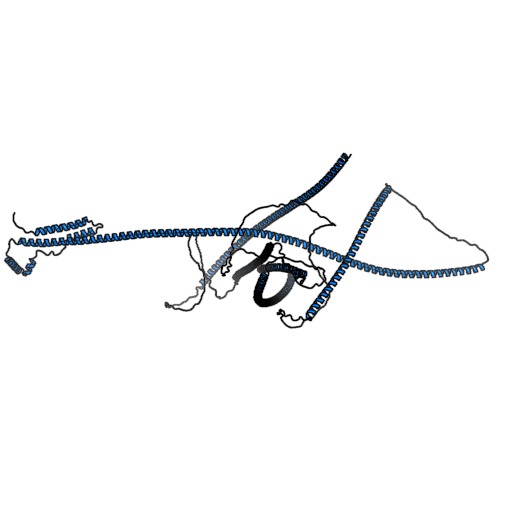 1.00 36.03 200 SER A O 1
ATOM 1587 N N . LEU A 1 201 ? -9.902 63.030 18.802 1.00 49.34 201 LEU A N 1
ATOM 1588 C CA . LEU A 1 201 ? -9.009 62.451 17.792 1.00 49.34 201 LEU A CA 1
ATOM 1589 C C . LEU A 1 201 ? -7.695 61.915 18.397 1.00 49.34 201 LEU A C 1
ATOM 1591 O O . LEU A 1 201 ? -6.947 62.700 18.971 1.00 49.34 201 LEU A O 1
ATOM 1595 N N . SER A 1 202 ? -7.395 60.617 18.214 1.00 34.12 202 SER A N 1
ATOM 1596 C CA . SER A 1 202 ? -6.056 59.971 18.117 1.00 34.12 202 SER A CA 1
ATOM 1597 C C . SER A 1 202 ? -6.222 58.458 17.816 1.00 34.12 202 SER A C 1
ATOM 1599 O O . SER A 1 202 ? -7.280 57.909 18.127 1.00 34.12 202 SER A O 1
ATOM 1601 N N . PRO A 1 203 ? -5.269 57.763 17.150 1.00 38.09 203 PRO A N 1
ATOM 1602 C CA . PRO A 1 203 ? -5.561 56.561 16.360 1.00 38.09 203 PRO A CA 1
ATOM 1603 C C . PRO A 1 203 ? -5.826 55.315 17.218 1.00 38.09 203 PRO A C 1
ATOM 1605 O O . PRO A 1 203 ? -4.957 54.837 17.943 1.00 38.09 203 PRO A O 1
ATOM 1608 N N . ALA A 1 204 ? -7.008 54.723 17.066 1.00 29.64 204 ALA A N 1
ATOM 1609 C CA . ALA A 1 204 ? -7.423 53.492 17.735 1.00 29.64 204 ALA A CA 1
ATOM 1610 C C . ALA A 1 204 ? -6.869 52.207 17.066 1.00 29.64 204 ALA A C 1
ATOM 1612 O O . ALA A 1 204 ? -7.638 51.310 16.737 1.00 29.64 204 ALA A O 1
ATOM 1613 N N . SER A 1 205 ? -5.553 52.072 16.847 1.00 39.22 205 SER A N 1
ATOM 1614 C CA . SER A 1 205 ? -4.999 50.918 16.096 1.00 39.22 205 SER A CA 1
ATOM 1615 C C . SER A 1 205 ? -4.599 49.688 16.934 1.00 39.22 205 SER A C 1
ATOM 1617 O O . SER A 1 205 ? -4.230 48.660 16.370 1.00 39.22 205 SER A O 1
ATOM 1619 N N . SER A 1 206 ? -4.695 49.721 18.270 1.00 42.69 206 SER A N 1
ATOM 1620 C CA . SER A 1 206 ? -4.205 48.611 19.119 1.00 42.69 206 SER A CA 1
ATOM 1621 C C . SER A 1 206 ? -5.226 47.478 19.339 1.00 42.69 206 SER A C 1
ATOM 1623 O O . SER A 1 206 ? -4.867 46.297 19.365 1.00 42.69 206 SER A O 1
ATOM 1625 N N . VAL A 1 207 ? -6.527 47.791 19.414 1.00 42.78 207 VAL A N 1
ATOM 1626 C CA . VAL A 1 207 ? -7.581 46.768 19.601 1.00 42.78 207 VAL A CA 1
ATOM 1627 C C . VAL A 1 207 ? -7.804 45.956 18.318 1.00 42.78 207 VAL A C 1
ATOM 1629 O O . VAL A 1 207 ? -8.037 44.745 18.370 1.00 42.78 207 VAL A O 1
ATOM 1632 N N . GLU A 1 208 ? -7.643 46.588 17.155 1.00 44.88 208 GLU A N 1
ATOM 1633 C CA . GLU A 1 208 ? -7.797 45.945 15.848 1.00 44.88 208 GLU A CA 1
ATOM 1634 C C . GLU A 1 208 ? -6.605 45.042 15.493 1.00 44.88 208 GLU A C 1
ATOM 1636 O O . GLU A 1 208 ? -6.800 43.980 14.907 1.00 44.88 208 GLU A O 1
ATOM 1641 N N . LEU A 1 209 ? -5.386 45.368 15.949 1.00 49.75 209 LEU A N 1
ATOM 1642 C CA . LEU A 1 209 ? -4.203 44.516 15.766 1.00 49.75 209 LEU A CA 1
ATOM 1643 C C . LEU A 1 209 ? -4.289 43.206 16.569 1.00 49.75 209 LEU A C 1
ATOM 1645 O O . LEU A 1 209 ? -3.899 42.145 16.076 1.00 49.75 209 LEU A O 1
ATOM 1649 N N . ARG A 1 210 ? -4.825 43.260 17.799 1.00 47.88 210 ARG A N 1
ATOM 1650 C CA . ARG A 1 210 ? -5.024 42.070 18.646 1.00 47.88 210 ARG A CA 1
ATOM 1651 C C . ARG A 1 210 ? -6.176 41.200 18.132 1.00 47.88 210 ARG A C 1
ATOM 1653 O O . ARG A 1 210 ? -6.041 39.980 18.096 1.00 47.88 210 ARG A O 1
ATOM 1660 N N . SER A 1 211 ? -7.263 41.823 17.667 1.00 54.50 211 SER A N 1
ATOM 1661 C CA . SER A 1 211 ? -8.373 41.149 16.973 1.00 54.50 211 SER A CA 1
ATOM 1662 C C . SER A 1 211 ? -7.926 40.527 15.642 1.00 54.50 211 SER A C 1
ATOM 1664 O O . SER A 1 211 ? -8.258 39.381 15.352 1.00 54.50 211 SER A O 1
ATOM 1666 N N . GLY A 1 212 ? -7.094 41.230 14.868 1.00 65.88 212 GLY A N 1
ATOM 1667 C CA . GLY A 1 212 ? -6.538 40.765 13.599 1.00 65.88 212 GLY A CA 1
ATOM 1668 C C . GLY A 1 212 ? -5.565 39.597 13.758 1.00 65.88 212 GLY A C 1
ATOM 1669 O O . GLY A 1 212 ? -5.660 38.632 13.007 1.00 65.88 212 GLY A O 1
ATOM 1670 N N . ARG A 1 213 ? -4.679 39.620 14.767 1.00 70.06 213 ARG A N 1
ATOM 1671 C CA . ARG A 1 213 ? -3.835 38.455 15.102 1.00 70.06 213 ARG A CA 1
ATOM 1672 C C . ARG A 1 213 ? -4.665 37.259 15.554 1.00 70.06 213 ARG A C 1
ATOM 1674 O O . ARG A 1 213 ? -4.371 36.144 15.138 1.00 70.06 213 ARG A O 1
ATOM 1681 N N . LYS A 1 214 ? -5.714 37.485 16.353 1.00 74.19 214 LYS A N 1
ATOM 1682 C CA . LYS A 1 214 ? -6.625 36.417 16.773 1.00 74.19 214 LYS A CA 1
ATOM 1683 C C . LYS A 1 214 ? -7.372 35.811 15.580 1.00 74.19 214 LYS A C 1
ATOM 1685 O O . LYS A 1 214 ? -7.347 34.601 15.435 1.00 74.19 214 LYS A O 1
ATOM 1690 N N . ARG A 1 215 ? -7.924 36.631 14.676 1.00 77.69 215 ARG A N 1
ATOM 1691 C CA . ARG A 1 215 ? -8.576 36.158 13.439 1.00 77.69 215 ARG A CA 1
ATOM 1692 C C . ARG A 1 215 ? -7.620 35.417 12.507 1.00 77.69 215 ARG A C 1
ATOM 1694 O O . ARG A 1 215 ? -8.021 34.423 11.926 1.00 77.69 215 ARG A O 1
ATOM 1701 N N . ARG A 1 216 ? -6.366 35.864 12.376 1.00 78.19 216 ARG A N 1
ATOM 1702 C CA . ARG A 1 216 ? -5.339 35.155 11.589 1.00 78.19 216 ARG A CA 1
ATOM 1703 C C . ARG A 1 216 ? -4.986 33.802 12.200 1.00 78.19 216 ARG A C 1
ATOM 1705 O O . ARG A 1 216 ? -4.864 32.828 11.471 1.00 78.19 216 ARG A O 1
ATOM 1712 N N . ALA A 1 217 ? -4.857 33.730 13.526 1.00 79.88 217 ALA A N 1
ATOM 1713 C CA . ALA A 1 217 ? -4.651 32.464 14.224 1.00 79.88 217 ALA A CA 1
ATOM 1714 C C . ALA A 1 217 ? -5.878 31.542 14.098 1.00 79.88 217 ALA A C 1
ATOM 1716 O O . ALA A 1 217 ? -5.715 30.355 13.852 1.00 79.88 217 ALA A O 1
ATOM 1717 N N . GLU A 1 218 ? -7.095 32.084 14.194 1.00 84.00 218 GLU A N 1
ATOM 1718 C CA . GLU A 1 218 ? -8.351 31.349 13.987 1.00 84.00 218 GLU A CA 1
ATOM 1719 C C . GLU A 1 218 ? -8.471 30.825 12.540 1.00 84.00 218 GLU A C 1
ATOM 1721 O O . GLU A 1 218 ? -8.807 29.660 12.354 1.00 84.00 218 GLU A O 1
ATOM 1726 N N . GLN A 1 219 ? -8.114 31.622 11.525 1.00 87.56 219 GLN A N 1
ATOM 1727 C CA . GLN A 1 219 ? -8.042 31.191 10.118 1.00 87.56 219 GLN A CA 1
ATOM 1728 C C . GLN A 1 219 ? -6.994 30.096 9.915 1.00 87.56 219 GLN A C 1
ATOM 1730 O O . GLN A 1 219 ? -7.272 29.083 9.288 1.00 87.56 219 GLN A O 1
ATOM 1735 N N . ARG A 1 220 ? -5.814 30.248 10.522 1.00 89.94 220 ARG A N 1
ATOM 1736 C CA . ARG A 1 220 ? -4.752 29.243 10.451 1.00 89.94 220 ARG A CA 1
ATOM 1737 C C . ARG A 1 220 ? -5.165 27.917 11.091 1.00 89.94 220 ARG A C 1
ATOM 1739 O O . ARG A 1 220 ? -4.821 26.861 10.575 1.00 89.94 220 ARG A O 1
ATOM 1746 N N . ILE A 1 221 ? -5.903 27.964 12.200 1.00 89.25 221 ILE A N 1
ATOM 1747 C CA . ILE A 1 221 ? -6.468 26.771 12.842 1.00 89.25 221 ILE A CA 1
ATOM 1748 C C . ILE A 1 221 ? -7.502 26.117 11.919 1.00 89.25 221 ILE A C 1
ATOM 1750 O O . ILE A 1 221 ? -7.426 24.912 11.708 1.00 89.25 221 ILE A O 1
ATOM 1754 N N . GLN A 1 222 ? -8.401 26.896 11.311 1.00 92.06 222 GLN A N 1
ATOM 1755 C CA . GLN A 1 222 ? -9.387 26.383 10.351 1.00 92.06 222 GLN A CA 1
ATOM 1756 C C . GLN A 1 222 ? -8.722 25.729 9.131 1.00 92.06 222 GLN A C 1
ATOM 1758 O O . GLN A 1 222 ? -9.103 24.626 8.747 1.00 92.06 222 GLN A O 1
ATOM 1763 N N . ASP A 1 223 ? -7.684 26.348 8.568 1.00 92.44 223 ASP A N 1
ATOM 1764 C CA . ASP A 1 223 ? -6.945 25.792 7.433 1.00 92.44 223 ASP A CA 1
ATOM 1765 C C . ASP A 1 223 ? -6.215 24.483 7.793 1.00 92.44 223 ASP A C 1
ATOM 1767 O O . ASP A 1 223 ? -6.172 23.541 6.998 1.00 92.44 223 ASP A O 1
ATOM 1771 N N . LEU A 1 224 ? -5.657 24.394 9.008 1.00 93.56 224 LEU A N 1
ATOM 1772 C CA . LEU A 1 224 ? -5.037 23.168 9.520 1.00 93.56 224 LEU A CA 1
ATOM 1773 C C . LEU A 1 224 ? -6.077 22.075 9.807 1.00 93.56 224 LEU A C 1
ATOM 1775 O O . LEU A 1 224 ? -5.807 20.899 9.563 1.00 93.56 224 LEU A O 1
ATOM 1779 N N . GLU A 1 225 ? -7.271 22.437 10.276 1.00 94.25 225 GLU A N 1
ATOM 1780 C CA . GLU A 1 225 ? -8.397 21.513 10.441 1.00 94.25 225 GLU A CA 1
ATOM 1781 C C . GLU A 1 225 ? -8.906 20.987 9.089 1.00 94.25 225 GLU A C 1
ATOM 1783 O O . GLU A 1 225 ? -9.209 19.798 8.966 1.00 94.25 225 GLU A O 1
ATOM 1788 N N . GLU A 1 226 ? -8.976 21.834 8.058 1.00 95.19 226 GLU A N 1
ATOM 1789 C CA . GLU A 1 226 ? -9.282 21.418 6.684 1.00 95.19 226 GLU A CA 1
ATOM 1790 C C . GLU A 1 226 ? -8.220 20.467 6.128 1.00 95.19 226 GLU A C 1
ATOM 1792 O O . GLU A 1 226 ? -8.557 19.428 5.556 1.00 95.19 226 GLU A O 1
ATOM 1797 N N . LEU A 1 227 ? -6.937 20.782 6.325 1.00 96.56 227 LEU A N 1
ATOM 1798 C CA . LEU A 1 227 ? -5.844 19.907 5.916 1.00 96.56 227 LEU A CA 1
ATOM 1799 C C . LEU A 1 227 ? -5.913 18.554 6.639 1.00 96.56 227 LEU A C 1
ATOM 1801 O O . LEU A 1 227 ? -5.763 17.505 6.010 1.00 96.56 227 LEU A O 1
ATOM 1805 N N . LEU A 1 228 ? -6.192 18.558 7.944 1.00 94.69 228 LEU A N 1
ATOM 1806 C CA . LEU A 1 228 ? -6.356 17.339 8.730 1.00 94.69 228 LEU A CA 1
ATOM 1807 C C . LEU A 1 228 ? -7.529 16.495 8.215 1.00 94.69 228 LEU A C 1
ATOM 1809 O O . LEU A 1 228 ? -7.380 15.283 8.071 1.00 94.69 228 LEU A O 1
ATOM 1813 N N . LYS A 1 229 ? -8.661 17.115 7.855 1.00 96.69 229 LYS A N 1
ATOM 1814 C CA . LYS A 1 229 ? -9.785 16.419 7.203 1.00 96.69 229 LYS A CA 1
ATOM 1815 C C . LYS A 1 229 ? -9.369 15.768 5.887 1.00 96.69 229 LYS A C 1
ATOM 1817 O O . LYS A 1 229 ? -9.643 14.588 5.697 1.00 96.69 229 LYS A O 1
ATOM 1822 N N . LEU A 1 230 ? -8.634 16.471 5.028 1.00 95.62 230 LEU A N 1
ATOM 1823 C CA . LEU A 1 230 ? -8.152 15.908 3.761 1.00 95.62 230 LEU A CA 1
ATOM 1824 C C . LEU A 1 230 ? -7.153 14.758 3.962 1.00 95.62 230 LEU A C 1
ATOM 1826 O O . LEU A 1 230 ? -7.208 13.768 3.237 1.00 95.62 230 LEU A O 1
ATOM 1830 N N . LYS A 1 231 ? -6.286 14.832 4.979 1.00 94.56 231 LYS A N 1
ATOM 1831 C CA . LYS A 1 231 ? -5.392 13.722 5.357 1.00 94.56 231 LYS A CA 1
ATOM 1832 C C . LYS A 1 231 ? -6.148 12.528 5.945 1.00 94.56 231 LYS A C 1
ATOM 1834 O O . LYS A 1 231 ? -5.731 11.383 5.751 1.00 94.56 231 LYS A O 1
ATOM 1839 N N . MET A 1 232 ? -7.260 12.756 6.645 1.00 93.69 232 MET A N 1
ATOM 1840 C CA . MET A 1 232 ? -8.157 11.674 7.063 1.00 93.69 232 MET A CA 1
ATOM 1841 C C . MET A 1 232 ? -8.836 11.026 5.853 1.00 93.69 232 MET A C 1
ATOM 1843 O O . MET A 1 232 ? -8.826 9.802 5.754 1.00 93.69 232 MET A O 1
ATOM 1847 N N . GLU A 1 233 ? -9.337 11.817 4.901 1.00 94.44 233 GLU A N 1
ATOM 1848 C CA . GLU A 1 233 ? -9.938 11.321 3.655 1.00 94.44 233 GLU A CA 1
ATOM 1849 C C . GLU A 1 233 ? -8.945 10.524 2.793 1.00 94.44 233 GLU A C 1
ATOM 1851 O O . GLU A 1 233 ? -9.311 9.489 2.236 1.00 94.44 233 GLU A O 1
ATOM 1856 N N . GLU A 1 234 ? -7.682 10.953 2.711 1.00 94.31 234 GLU A N 1
ATOM 1857 C CA . GLU A 1 234 ? -6.596 10.205 2.062 1.00 94.31 234 GLU A CA 1
ATOM 1858 C C . GLU A 1 234 ? -6.416 8.818 2.703 1.00 94.31 234 GLU A C 1
ATOM 1860 O O . GLU A 1 234 ? -6.413 7.795 2.013 1.00 94.31 234 GLU A O 1
ATOM 1865 N N . ASN A 1 235 ? -6.338 8.769 4.037 1.00 93.62 235 ASN A N 1
ATOM 1866 C CA . ASN A 1 235 ? -6.230 7.518 4.786 1.00 93.62 235 ASN A CA 1
ATOM 1867 C C . ASN A 1 235 ? -7.470 6.630 4.630 1.00 93.62 235 ASN A C 1
ATOM 1869 O O . ASN A 1 235 ? -7.354 5.407 4.556 1.00 93.62 235 ASN A O 1
ATOM 1873 N N . GLU A 1 236 ? -8.662 7.217 4.588 1.00 95.31 236 GLU A N 1
ATOM 1874 C CA . GLU A 1 236 ? -9.894 6.478 4.339 1.00 95.31 236 GLU A CA 1
ATOM 1875 C C . GLU A 1 236 ? -9.935 5.889 2.932 1.00 95.31 236 GLU A C 1
ATOM 1877 O O . GLU A 1 236 ? -10.291 4.722 2.787 1.00 95.31 236 GLU A O 1
ATOM 1882 N N . GLU A 1 237 ? -9.542 6.637 1.899 1.00 94.62 237 GLU A N 1
ATOM 1883 C CA . GLU A 1 237 ? -9.524 6.120 0.528 1.00 94.62 237 GLU A CA 1
ATOM 1884 C C . GLU A 1 237 ? -8.469 5.018 0.358 1.00 94.62 237 GLU A C 1
ATOM 1886 O O . GLU A 1 237 ? -8.735 4.015 -0.306 1.00 94.62 237 GLU A O 1
ATOM 1891 N N . LEU A 1 238 ? -7.324 5.128 1.044 1.00 94.31 238 LEU A N 1
ATOM 1892 C CA . LEU A 1 238 ? -6.338 4.049 1.157 1.00 94.31 238 LEU A CA 1
ATOM 1893 C C . LEU A 1 238 ? -6.933 2.789 1.801 1.00 94.31 238 LEU A C 1
ATOM 1895 O O . LEU A 1 238 ? -6.779 1.691 1.260 1.00 94.31 238 LEU A O 1
ATOM 1899 N N . ARG A 1 239 ? -7.649 2.925 2.927 1.00 96.19 239 ARG A N 1
ATOM 1900 C CA . ARG A 1 239 ? -8.339 1.794 3.578 1.00 96.19 239 ARG A CA 1
ATOM 1901 C C . ARG A 1 239 ? -9.375 1.169 2.644 1.00 96.19 239 ARG A C 1
ATOM 1903 O O . ARG A 1 239 ? -9.326 -0.036 2.421 1.00 96.19 239 ARG A O 1
ATOM 1910 N N . ARG A 1 240 ? -10.225 1.981 2.005 1.00 95.50 240 ARG A N 1
ATOM 1911 C CA . ARG A 1 240 ? -11.236 1.518 1.036 1.00 95.50 240 ARG A CA 1
ATOM 1912 C C . ARG A 1 240 ? -10.603 0.792 -0.155 1.00 95.50 240 ARG A C 1
ATOM 1914 O O . ARG A 1 240 ? -11.137 -0.221 -0.600 1.00 95.50 240 ARG A O 1
ATOM 1921 N N . ALA A 1 241 ? -9.477 1.278 -0.682 1.00 94.19 241 ALA A N 1
ATOM 1922 C CA . ALA A 1 241 ? -8.742 0.614 -1.760 1.00 94.19 241 ALA A CA 1
ATOM 1923 C C . ALA A 1 241 ? -8.193 -0.755 -1.315 1.00 94.19 241 ALA A C 1
ATOM 1925 O O . ALA A 1 241 ? -8.310 -1.747 -2.045 1.00 94.19 241 ALA A O 1
ATOM 1926 N N . HIS A 1 242 ? -7.647 -0.837 -0.098 1.00 92.75 242 HIS A N 1
ATOM 1927 C CA . HIS A 1 242 ? -7.195 -2.096 0.493 1.00 92.75 242 HIS A CA 1
ATOM 1928 C C . HIS A 1 242 ? -8.343 -3.082 0.736 1.00 92.75 242 HIS A C 1
ATOM 1930 O O . HIS A 1 242 ? -8.208 -4.257 0.384 1.00 92.75 242 HIS A O 1
ATOM 1936 N N . ASP A 1 243 ? -9.474 -2.615 1.259 1.00 94.62 243 ASP A N 1
ATOM 1937 C CA . ASP A 1 243 ? -10.657 -3.439 1.503 1.00 94.62 243 ASP A CA 1
ATOM 1938 C C . ASP A 1 243 ? -11.234 -3.984 0.192 1.00 94.62 243 ASP A C 1
ATOM 1940 O O . ASP A 1 243 ? -11.402 -5.194 0.060 1.00 94.62 243 ASP A O 1
ATOM 1944 N N . LYS A 1 244 ? -11.375 -3.154 -0.851 1.00 94.12 244 LYS A N 1
ATOM 1945 C CA . LYS A 1 244 ? -11.774 -3.609 -2.200 1.00 94.12 244 LYS A CA 1
ATOM 1946 C C . LYS A 1 244 ? -10.812 -4.642 -2.784 1.00 94.12 244 LYS A C 1
ATOM 1948 O O . LYS A 1 244 ? -11.216 -5.555 -3.509 1.00 94.12 244 LYS A O 1
ATOM 1953 N N . ARG A 1 245 ? -9.504 -4.512 -2.534 1.00 93.06 245 ARG A N 1
ATOM 1954 C CA . ARG A 1 245 ? -8.512 -5.514 -2.968 1.00 93.06 245 ARG A CA 1
ATOM 1955 C C . ARG A 1 245 ? -8.670 -6.823 -2.194 1.00 93.06 245 ARG A C 1
ATOM 1957 O O . ARG A 1 245 ? -8.588 -7.898 -2.790 1.00 93.06 245 ARG A O 1
ATOM 1964 N N . ARG A 1 246 ? -8.934 -6.739 -0.889 1.00 92.50 246 ARG A N 1
ATOM 1965 C CA . ARG A 1 246 ? -9.217 -7.890 -0.028 1.00 92.50 246 ARG A CA 1
ATOM 1966 C C . ARG A 1 246 ? -10.504 -8.600 -0.445 1.00 92.50 246 ARG A C 1
ATOM 1968 O O . ARG A 1 246 ? -10.484 -9.821 -0.550 1.00 92.50 246 ARG A O 1
ATOM 1975 N N . GLU A 1 247 ? -11.579 -7.873 -0.733 1.00 94.50 247 GLU A N 1
ATOM 1976 C CA . GLU A 1 247 ? -12.852 -8.419 -1.223 1.00 94.50 247 GLU A CA 1
ATOM 1977 C C . GLU A 1 247 ? -12.665 -9.181 -2.536 1.00 94.50 247 GLU A C 1
ATOM 1979 O O . GLU A 1 247 ? -13.064 -10.341 -2.634 1.00 94.50 247 GLU A O 1
ATOM 1984 N N . ARG A 1 248 ? -11.967 -8.590 -3.517 1.00 92.25 248 ARG A N 1
ATOM 1985 C CA . ARG A 1 248 ? -11.632 -9.265 -4.785 1.00 92.25 248 ARG A CA 1
ATOM 1986 C C . ARG A 1 248 ? -10.842 -10.553 -4.562 1.00 92.25 248 ARG A C 1
ATOM 1988 O O . ARG A 1 248 ? -11.138 -11.576 -5.177 1.00 92.25 248 ARG A O 1
ATOM 1995 N N . LEU A 1 249 ? -9.865 -10.534 -3.656 1.00 90.12 249 LEU A N 1
ATOM 1996 C CA . LEU A 1 249 ? -9.083 -11.719 -3.304 1.00 90.12 249 LEU A CA 1
ATOM 1997 C C . LEU A 1 249 ? -9.939 -12.787 -2.606 1.00 90.12 249 LEU A C 1
ATOM 1999 O O . LEU A 1 249 ? -9.818 -13.966 -2.937 1.00 90.12 249 LEU A O 1
ATOM 2003 N N . CYS A 1 250 ? -10.833 -12.390 -1.700 1.00 92.62 250 CYS A N 1
ATOM 2004 C CA . CYS A 1 250 ? -11.776 -13.303 -1.055 1.00 92.62 250 CYS A CA 1
ATOM 2005 C C . CYS A 1 250 ? -12.713 -13.939 -2.089 1.00 92.62 250 CYS A C 1
ATOM 2007 O O . CYS A 1 250 ? -12.859 -15.158 -2.098 1.00 92.62 250 CYS A O 1
ATOM 2009 N N . LEU A 1 251 ? -13.265 -13.155 -3.021 1.00 93.75 251 LEU A N 1
ATOM 2010 C CA . LEU A 1 251 ? -14.092 -13.664 -4.118 1.00 93.75 251 LEU A CA 1
ATOM 2011 C C . LEU A 1 251 ? -13.326 -14.692 -4.962 1.00 93.75 251 LEU A C 1
ATOM 2013 O O . LEU A 1 251 ? -13.808 -15.805 -5.156 1.00 93.75 251 LEU A O 1
ATOM 2017 N N . ILE A 1 252 ? -12.091 -14.397 -5.376 1.00 89.69 252 ILE A N 1
ATOM 2018 C CA . ILE A 1 252 ? -11.254 -15.353 -6.124 1.00 89.69 252 ILE A CA 1
ATOM 2019 C C . ILE A 1 252 ? -11.007 -16.635 -5.315 1.00 89.69 252 ILE A C 1
ATOM 2021 O O . ILE A 1 252 ? -11.107 -17.737 -5.857 1.00 89.69 252 ILE A O 1
ATOM 2025 N N . GLN A 1 253 ? -10.719 -16.521 -4.017 1.00 91.94 253 GLN A N 1
ATOM 2026 C CA . GLN A 1 253 ? -10.521 -17.679 -3.144 1.00 91.94 253 GLN A CA 1
ATOM 2027 C C . GLN A 1 253 ? -11.796 -18.515 -2.990 1.00 91.94 253 GLN A C 1
ATOM 2029 O O . GLN A 1 253 ? -11.717 -19.742 -3.026 1.00 91.94 253 GLN A O 1
ATOM 2034 N N . THR A 1 254 ? -12.965 -17.884 -2.852 1.00 94.25 254 THR A N 1
ATOM 2035 C CA . THR A 1 254 ? -14.257 -18.589 -2.791 1.00 94.25 254 THR A CA 1
ATOM 2036 C C . THR A 1 254 ? -14.580 -19.284 -4.110 1.00 94.25 254 THR A C 1
ATOM 2038 O O . THR A 1 254 ? -14.940 -20.460 -4.096 1.00 94.25 254 THR A O 1
ATOM 2041 N N . HIS A 1 255 ? -14.346 -18.636 -5.256 1.00 90.44 255 HIS A N 1
ATOM 2042 C CA . HIS A 1 255 ? -14.490 -19.263 -6.570 1.00 90.44 255 HIS A CA 1
ATOM 2043 C C . HIS A 1 255 ? -13.542 -20.455 -6.734 1.00 90.44 255 HIS A C 1
ATOM 2045 O O . HIS A 1 255 ? -13.962 -21.508 -7.204 1.00 90.44 255 HIS A O 1
ATOM 2051 N N . TYR A 1 256 ? -12.290 -20.339 -6.287 1.00 91.06 256 TYR A N 1
ATOM 2052 C CA . TYR A 1 256 ? -11.345 -21.454 -6.312 1.00 91.06 256 TYR A CA 1
ATOM 2053 C C . TYR A 1 256 ? -11.783 -22.614 -5.407 1.00 91.06 256 TYR A C 1
ATOM 2055 O O . TYR A 1 256 ? -11.712 -23.769 -5.825 1.00 91.06 256 TYR A O 1
ATOM 2063 N N . LYS A 1 257 ? -12.268 -22.330 -4.189 1.00 94.69 257 LYS A N 1
ATOM 2064 C CA . LYS A 1 257 ? -12.835 -23.349 -3.287 1.00 94.69 257 LYS A CA 1
ATOM 2065 C C . LYS A 1 257 ? -14.031 -24.051 -3.928 1.00 94.69 257 LYS A C 1
ATOM 2067 O O . LYS A 1 257 ? -14.027 -25.273 -3.986 1.00 94.69 257 LYS A O 1
ATOM 2072 N N . THR A 1 258 ? -14.956 -23.286 -4.504 1.00 95.06 258 THR A N 1
ATOM 2073 C CA . THR A 1 258 ? -16.148 -23.809 -5.189 1.00 95.06 258 THR A CA 1
ATOM 2074 C C . THR A 1 258 ? -15.758 -24.720 -6.352 1.00 95.06 258 THR A C 1
ATOM 2076 O O . THR A 1 258 ? -16.228 -25.847 -6.440 1.00 95.06 258 THR A O 1
ATOM 2079 N N . VAL A 1 259 ? -14.836 -24.285 -7.219 1.00 92.12 259 VAL A N 1
ATOM 2080 C CA . VAL A 1 259 ? -14.346 -25.108 -8.339 1.00 92.12 259 VAL A CA 1
ATOM 2081 C C . VAL A 1 259 ? -13.632 -26.362 -7.829 1.00 92.12 259 VAL A C 1
ATOM 2083 O O . VAL A 1 259 ? -13.801 -27.441 -8.387 1.00 92.12 259 VAL A O 1
ATOM 2086 N N . ARG A 1 260 ? -12.851 -26.260 -6.748 1.00 90.62 260 ARG A N 1
ATOM 2087 C CA . ARG A 1 260 ? -12.173 -27.408 -6.134 1.00 90.62 260 ARG A CA 1
ATOM 2088 C C . ARG A 1 260 ? -13.163 -28.404 -5.527 1.00 90.62 260 ARG A C 1
ATOM 2090 O O . ARG A 1 260 ? -12.933 -29.604 -5.619 1.00 90.62 260 ARG A O 1
ATOM 2097 N N . GLU A 1 261 ? -14.227 -27.929 -4.895 1.00 91.19 261 GLU A N 1
ATOM 2098 C CA . GLU A 1 261 ? -15.302 -28.761 -4.346 1.00 91.19 261 GLU A CA 1
ATOM 2099 C C . GLU A 1 261 ? -16.095 -29.438 -5.460 1.00 91.19 261 GLU A C 1
ATOM 2101 O O . GLU A 1 261 ? -16.257 -30.652 -5.408 1.00 91.19 261 GLU A O 1
ATOM 2106 N N . GLN A 1 262 ? -16.445 -28.706 -6.522 1.00 90.38 262 GLN A N 1
ATOM 2107 C CA . GLN A 1 262 ? -17.062 -29.265 -7.729 1.00 90.38 262 GLN A CA 1
ATOM 2108 C C . GLN A 1 262 ? -16.180 -30.336 -8.382 1.00 90.38 262 GLN A C 1
ATOM 2110 O O . GLN A 1 262 ? -16.680 -31.381 -8.785 1.00 90.38 262 GLN A O 1
ATOM 2115 N N . LEU A 1 263 ? -14.861 -30.119 -8.458 1.00 81.00 263 LEU A N 1
ATOM 2116 C CA . LEU A 1 263 ? -13.916 -31.120 -8.963 1.00 81.00 263 LEU A CA 1
ATOM 2117 C C . LEU A 1 263 ? -13.859 -32.356 -8.058 1.00 81.00 263 LEU A C 1
ATOM 2119 O O . LEU A 1 263 ? -13.899 -33.472 -8.562 1.00 81.00 263 LEU A O 1
ATOM 2123 N N . LYS A 1 264 ? -13.836 -32.178 -6.732 1.00 87.44 264 LYS A N 1
ATOM 2124 C CA . LYS A 1 264 ? -13.894 -33.293 -5.773 1.00 87.44 264 LYS A CA 1
ATOM 2125 C C . LYS A 1 264 ? -15.219 -34.050 -5.843 1.00 87.44 264 LYS A C 1
ATOM 2127 O O . LYS A 1 264 ? -15.230 -35.260 -5.658 1.00 87.44 264 LYS A O 1
ATOM 2132 N N . GLU A 1 265 ? -16.335 -33.370 -6.075 1.00 85.69 265 GLU A N 1
ATOM 2133 C CA . GLU A 1 265 ? -17.656 -33.984 -6.236 1.00 85.69 265 GLU A CA 1
ATOM 2134 C C . GLU A 1 265 ? -17.763 -34.747 -7.565 1.00 85.69 265 GLU A C 1
ATOM 2136 O O . GLU A 1 265 ? -18.269 -35.869 -7.597 1.00 85.69 265 GLU A O 1
ATOM 2141 N N . LEU A 1 266 ? -17.183 -34.211 -8.643 1.00 77.75 266 LEU A N 1
ATOM 2142 C CA . LEU A 1 266 ? -16.974 -34.921 -9.910 1.00 77.75 266 LEU A CA 1
ATOM 2143 C C . LEU A 1 266 ? -16.071 -36.151 -9.740 1.00 77.75 266 LEU A C 1
ATOM 2145 O O . LEU A 1 266 ? -16.357 -37.210 -10.288 1.00 77.75 266 LEU A O 1
ATOM 2149 N N . GLU A 1 267 ? -14.999 -36.058 -8.957 1.00 79.44 267 GLU A N 1
ATOM 2150 C CA . GLU A 1 267 ? -14.123 -37.197 -8.656 1.00 79.44 267 GLU A CA 1
ATOM 2151 C C . GLU A 1 267 ? -14.830 -38.259 -7.799 1.00 79.44 267 GLU A C 1
ATOM 2153 O O . GLU A 1 267 ? -14.722 -39.449 -8.089 1.00 79.44 267 GLU A O 1
ATOM 2158 N N . LYS A 1 268 ? -15.614 -37.845 -6.795 1.00 78.06 268 LYS A N 1
ATOM 2159 C CA . LYS A 1 268 ? -16.421 -38.743 -5.951 1.00 78.06 268 LYS A CA 1
ATOM 2160 C C . LYS A 1 268 ? -17.546 -39.422 -6.739 1.00 78.06 268 LYS A C 1
ATOM 2162 O O . LYS A 1 268 ? -17.776 -40.616 -6.562 1.00 78.06 268 LYS A O 1
ATOM 2167 N N . SER A 1 269 ? -18.214 -38.700 -7.640 1.00 68.19 269 SER A N 1
ATOM 2168 C CA . SER A 1 269 ? -19.232 -39.270 -8.539 1.00 68.19 269 SER A CA 1
ATOM 2169 C C . SER A 1 269 ? -18.628 -40.176 -9.625 1.00 68.19 269 SER A C 1
ATOM 2171 O O . SER A 1 269 ? -19.294 -41.105 -10.083 1.00 68.19 269 SER A O 1
ATOM 2173 N N . ASN A 1 270 ? -17.341 -40.010 -9.949 1.00 49.31 270 ASN A N 1
ATOM 2174 C CA . ASN A 1 270 ? -16.568 -40.893 -10.832 1.00 49.31 270 ASN A CA 1
ATOM 2175 C C . ASN A 1 270 ? -16.017 -42.166 -10.149 1.00 49.31 270 ASN A C 1
ATOM 2177 O O . ASN A 1 270 ? -15.273 -42.921 -10.775 1.00 49.31 270 ASN A O 1
ATOM 2181 N N . GLY A 1 271 ? -16.423 -42.472 -8.909 1.00 50.50 271 GLY A N 1
ATOM 2182 C CA . GLY A 1 271 ? -16.103 -43.730 -8.215 1.00 50.50 271 GLY A CA 1
ATOM 2183 C C . GLY A 1 271 ? -16.732 -45.003 -8.817 1.00 50.50 271 GLY A C 1
ATOM 2184 O O . GLY A 1 271 ? -16.496 -46.099 -8.312 1.00 50.50 271 GLY A O 1
ATOM 2185 N N . ARG A 1 272 ? -17.516 -44.901 -9.902 1.00 47.16 272 ARG A N 1
ATOM 2186 C CA . ARG A 1 272 ? -17.930 -46.042 -10.741 1.00 47.16 272 ARG A CA 1
ATOM 2187 C C . ARG A 1 272 ? -17.019 -46.141 -11.972 1.00 47.16 272 ARG A C 1
ATOM 2189 O O . ARG A 1 272 ? -16.760 -45.118 -12.604 1.00 47.16 272 ARG A O 1
ATOM 2196 N N . PRO A 1 273 ? -16.555 -47.343 -12.370 1.00 46.91 273 PRO A N 1
ATOM 2197 C CA . PRO A 1 273 ? -15.589 -47.453 -13.450 1.00 46.91 273 PRO A CA 1
ATOM 2198 C C . PRO A 1 273 ? -16.229 -47.027 -14.777 1.00 46.91 273 PRO A C 1
ATOM 2200 O O . PRO A 1 273 ? -17.110 -47.704 -15.300 1.00 46.91 273 PRO A O 1
ATOM 2203 N N . GLY A 1 274 ? -15.753 -45.911 -15.335 1.00 49.16 274 GLY A N 1
ATOM 2204 C CA . GLY A 1 274 ? -15.919 -45.589 -16.753 1.00 49.16 274 GLY A CA 1
ATOM 2205 C C . GLY A 1 274 ? -17.190 -44.838 -17.156 1.00 49.16 274 GLY A C 1
ATOM 2206 O O . GLY A 1 274 ? -17.772 -45.154 -18.191 1.00 49.16 274 GLY A O 1
ATOM 2207 N N . GLY A 1 275 ? -17.589 -43.797 -16.428 1.00 42.66 275 GLY A N 1
ATOM 2208 C CA . GLY A 1 275 ? -18.509 -42.791 -16.964 1.00 42.66 275 GLY A CA 1
ATOM 2209 C C . GLY A 1 275 ? -17.779 -41.819 -17.891 1.00 42.66 275 GLY A C 1
ATOM 2210 O O . GLY A 1 275 ? -17.425 -40.720 -17.480 1.00 42.66 275 GLY A O 1
ATOM 2211 N N . ARG A 1 276 ? -17.523 -42.195 -19.153 1.00 45.38 276 ARG A N 1
ATOM 2212 C CA . ARG A 1 276 ? -17.205 -41.182 -20.173 1.00 45.38 276 ARG A CA 1
ATOM 2213 C C . ARG A 1 276 ? -18.364 -40.186 -20.172 1.00 45.38 276 ARG A C 1
ATOM 2215 O O . ARG A 1 276 ? -19.492 -40.603 -20.425 1.00 45.38 276 ARG A O 1
ATOM 2222 N N . MET A 1 277 ? -18.093 -38.899 -19.925 1.00 46.78 277 MET A N 1
ATOM 2223 C CA . MET A 1 277 ? -19.008 -37.834 -20.353 1.00 46.78 277 MET A CA 1
ATOM 2224 C C . MET A 1 277 ? -19.436 -38.196 -21.774 1.00 46.78 277 MET A C 1
ATOM 2226 O O . MET A 1 277 ? -18.553 -38.456 -22.598 1.00 46.78 277 MET A O 1
ATOM 2230 N N . GLN A 1 278 ? -20.743 -38.326 -22.033 1.00 52.12 278 GLN A N 1
ATOM 2231 C CA . GLN A 1 278 ? -21.239 -38.631 -23.373 1.00 52.12 278 GLN A CA 1
ATOM 2232 C C . GLN A 1 278 ? -20.683 -37.562 -24.309 1.00 52.12 278 GLN A C 1
ATOM 2234 O O . GLN A 1 278 ? -21.145 -36.423 -24.349 1.00 52.12 278 GLN A O 1
ATOM 2239 N N . ARG A 1 279 ? -19.614 -37.921 -25.018 1.00 52.16 279 ARG A N 1
ATOM 2240 C CA . ARG A 1 279 ? -19.138 -37.162 -26.156 1.00 52.16 279 ARG A CA 1
ATOM 2241 C C . ARG A 1 279 ? -20.293 -37.223 -27.141 1.00 52.16 279 ARG A C 1
ATOM 2243 O O . ARG A 1 279 ? -20.729 -38.327 -27.460 1.00 52.16 279 ARG A O 1
ATOM 2250 N N . ALA A 1 280 ? -20.777 -36.052 -27.557 1.00 59.75 280 ALA A N 1
ATOM 2251 C CA . ALA A 1 280 ? -21.796 -35.935 -28.591 1.00 59.75 280 ALA A CA 1
ATOM 2252 C C . ALA A 1 280 ? -21.481 -36.927 -29.715 1.00 59.75 280 ALA A C 1
ATOM 2254 O O . ALA A 1 280 ? -20.327 -37.025 -30.156 1.00 59.75 280 ALA A O 1
ATOM 2255 N N . GLU A 1 281 ? -22.481 -37.719 -30.086 1.00 57.94 281 GLU A N 1
ATOM 2256 C CA . GLU A 1 281 ? -22.285 -38.862 -30.964 1.00 57.94 281 GLU A CA 1
ATOM 2257 C C . GLU A 1 281 ? -21.658 -38.391 -32.284 1.00 57.94 281 GLU A C 1
ATOM 2259 O O . GLU A 1 281 ? -22.021 -37.319 -32.780 1.00 57.94 281 GLU A O 1
ATOM 2264 N N . PRO A 1 282 ? -20.720 -39.140 -32.892 1.00 57.88 282 PRO A N 1
ATOM 2265 C CA . PRO A 1 282 ? -19.951 -38.662 -34.039 1.00 57.88 282 PRO A CA 1
ATOM 2266 C C . PRO A 1 282 ? -20.791 -38.190 -35.231 1.00 57.88 282 PRO A C 1
ATOM 2268 O O . PRO A 1 282 ? -20.266 -37.486 -36.083 1.00 57.88 282 PRO A O 1
ATOM 2271 N N . TRP A 1 283 ? -22.071 -38.563 -35.326 1.00 60.03 283 TRP A N 1
ATOM 2272 C CA . TRP A 1 283 ? -22.997 -38.039 -36.333 1.00 60.03 283 TRP A CA 1
ATOM 2273 C C . TRP A 1 283 ? -23.609 -36.673 -35.981 1.00 60.03 283 TRP A C 1
ATOM 2275 O O . TRP A 1 283 ? -23.907 -35.914 -36.896 1.00 60.03 283 TRP A O 1
ATOM 2285 N N . GLN A 1 284 ? -23.750 -36.328 -34.698 1.00 61.97 284 GLN A N 1
ATOM 2286 C CA . GLN A 1 284 ? -24.222 -35.014 -34.233 1.00 61.97 284 GLN A CA 1
ATOM 2287 C C . GLN A 1 284 ? -23.187 -33.913 -34.515 1.00 61.97 284 GLN A C 1
ATOM 2289 O O . GLN A 1 284 ? -23.553 -32.780 -34.795 1.00 61.97 284 GLN A O 1
ATOM 2294 N N . LEU A 1 285 ? -21.898 -34.270 -34.528 1.00 57.84 285 LEU A N 1
ATOM 2295 C CA . LEU A 1 285 ? -20.782 -33.373 -34.852 1.00 57.84 285 LEU A CA 1
ATOM 2296 C C . LEU A 1 285 ? -20.458 -33.300 -36.357 1.00 57.84 285 LEU A C 1
ATOM 2298 O O . LEU A 1 285 ? -19.580 -32.542 -36.745 1.00 57.84 285 LEU A O 1
ATOM 2302 N N . ARG A 1 286 ? -21.133 -34.069 -37.228 1.00 59.62 286 ARG A N 1
ATOM 2303 C CA . ARG A 1 286 ? -20.875 -34.045 -38.688 1.00 59.62 286 ARG A CA 1
ATOM 2304 C C . ARG A 1 286 ? -21.417 -32.800 -39.392 1.00 59.62 286 ARG A C 1
ATOM 2306 O O . ARG A 1 286 ? -21.013 -32.543 -40.521 1.00 59.62 286 ARG A O 1
ATOM 2313 N N . GLN A 1 287 ? -22.338 -32.068 -38.765 1.00 59.91 287 GLN A N 1
ATOM 2314 C CA . GLN A 1 287 ? -22.906 -30.830 -39.315 1.00 59.91 287 GLN A CA 1
ATOM 2315 C C . GLN A 1 287 ? -22.095 -29.579 -38.961 1.00 59.91 287 GLN A C 1
ATOM 2317 O O . GLN A 1 287 ? -22.217 -28.568 -39.648 1.00 59.91 287 GLN A O 1
ATOM 2322 N N . GLU A 1 288 ? -21.256 -29.645 -37.929 1.00 63.69 288 GLU A N 1
ATOM 2323 C CA . GLU A 1 288 ? -20.458 -28.519 -37.455 1.00 63.69 288 GLU A CA 1
ATOM 2324 C C . GLU A 1 288 ? -18.977 -28.798 -37.716 1.00 63.69 288 GLU A C 1
ATOM 2326 O O . GLU A 1 288 ? -18.481 -29.894 -37.469 1.00 63.69 288 GLU A O 1
ATOM 2331 N N . ASN A 1 289 ? -18.239 -27.805 -38.213 1.00 76.12 289 ASN A N 1
ATOM 2332 C CA . ASN A 1 289 ? -16.788 -27.919 -38.341 1.00 76.12 289 ASN A CA 1
ATOM 2333 C C . ASN A 1 289 ? -16.186 -28.002 -36.931 1.00 76.12 289 ASN A C 1
ATOM 2335 O O . ASN A 1 289 ? -15.966 -26.967 -36.301 1.00 76.12 289 ASN A O 1
ATOM 2339 N N . SER A 1 290 ? -15.922 -29.214 -36.431 1.00 72.75 290 SER A N 1
ATOM 2340 C CA . SER A 1 290 ? -15.392 -29.456 -35.080 1.00 72.75 290 SER A CA 1
ATOM 2341 C C . SER A 1 290 ? -14.186 -28.574 -34.772 1.00 72.75 290 SER A C 1
ATOM 2343 O O . SER A 1 290 ? -14.103 -27.980 -33.701 1.00 72.75 290 SER A O 1
ATOM 2345 N N . ASP A 1 291 ? -13.293 -28.418 -35.745 1.00 78.00 291 ASP A N 1
ATOM 2346 C CA . ASP A 1 291 ? -12.074 -27.626 -35.606 1.00 78.00 291 ASP A CA 1
ATOM 2347 C C . ASP A 1 291 ? -12.380 -26.127 -35.520 1.00 78.00 291 ASP A C 1
ATOM 2349 O O . ASP A 1 291 ? -11.736 -25.411 -34.760 1.00 78.00 291 ASP A O 1
ATOM 2353 N N . ALA A 1 292 ? -13.407 -25.647 -36.230 1.00 80.62 292 ALA A N 1
ATOM 2354 C CA . ALA A 1 292 ? -13.859 -24.264 -36.120 1.00 80.62 292 ALA A CA 1
ATOM 2355 C C . ALA A 1 292 ? -14.475 -23.999 -34.741 1.00 80.62 292 ALA A C 1
ATOM 2357 O O . ALA A 1 292 ? -14.124 -23.012 -34.112 1.00 80.62 292 ALA A O 1
ATOM 2358 N N . VAL A 1 293 ? -15.310 -24.903 -34.222 1.00 83.44 293 VAL A N 1
ATOM 2359 C CA . VAL A 1 293 ? -15.902 -24.763 -32.879 1.00 83.44 293 VAL A CA 1
ATOM 2360 C C . VAL A 1 293 ? -14.824 -24.786 -31.793 1.00 83.44 293 VAL A C 1
ATOM 2362 O O . VAL A 1 293 ? -14.877 -23.990 -30.858 1.00 83.44 293 VAL A O 1
ATOM 2365 N N . TRP A 1 294 ? -13.804 -25.641 -31.918 1.00 83.25 294 TRP A N 1
ATOM 2366 C CA . TRP A 1 294 ? -12.662 -25.643 -30.998 1.00 83.25 294 TRP A CA 1
ATOM 2367 C C . TRP A 1 294 ? -11.819 -24.372 -31.106 1.00 83.25 294 TRP A C 1
ATOM 2369 O O . TRP A 1 294 ? -11.394 -23.842 -30.076 1.00 83.25 294 TRP A O 1
ATOM 2379 N N . ASN A 1 295 ? -11.607 -23.852 -32.314 1.00 86.44 295 ASN A N 1
ATOM 2380 C CA . ASN A 1 295 ? -10.910 -22.585 -32.529 1.00 86.44 295 ASN A CA 1
ATOM 2381 C C . ASN A 1 295 ? -11.700 -21.399 -31.950 1.00 86.44 295 ASN A C 1
ATOM 2383 O O . ASN A 1 295 ? -11.117 -20.568 -31.263 1.00 86.44 295 ASN A O 1
ATOM 2387 N N . GLU A 1 296 ? -13.022 -21.361 -32.122 1.00 89.94 296 GLU A N 1
ATOM 2388 C CA . GLU A 1 296 ? -13.896 -20.348 -31.518 1.00 89.94 296 GLU A CA 1
ATOM 2389 C C . GLU A 1 296 ? -13.933 -20.477 -29.988 1.00 89.94 296 GLU A C 1
ATOM 2391 O O . GLU A 1 296 ? -13.792 -19.491 -29.273 1.00 89.94 296 GLU A O 1
ATOM 2396 N N . LEU A 1 297 ? -14.025 -21.693 -29.441 1.00 90.12 297 LEU A N 1
ATOM 2397 C CA . LEU A 1 297 ? -14.004 -21.923 -27.994 1.00 90.12 297 LEU A CA 1
ATOM 2398 C C . LEU A 1 297 ? -12.655 -21.529 -27.377 1.00 90.12 297 LEU A C 1
ATOM 2400 O O . LEU A 1 297 ? -12.609 -20.947 -26.294 1.00 90.12 297 LEU A O 1
ATOM 2404 N N . THR A 1 298 ? -11.543 -21.858 -28.034 1.00 88.50 298 THR A N 1
ATOM 2405 C CA . THR A 1 298 ? -10.203 -21.469 -27.572 1.00 88.50 298 THR A CA 1
ATOM 2406 C C . THR A 1 298 ? -9.986 -19.968 -27.709 1.00 88.50 298 THR A C 1
ATOM 2408 O O . THR A 1 298 ? -9.457 -19.357 -26.781 1.00 88.50 298 THR A O 1
ATOM 2411 N N . TYR A 1 299 ? -10.464 -19.354 -28.792 1.00 92.31 299 TYR A N 1
ATOM 2412 C CA . TYR A 1 299 ? -10.487 -17.905 -28.957 1.00 92.31 299 TYR A CA 1
ATOM 2413 C C . TYR A 1 299 ? -11.292 -17.230 -27.842 1.00 92.31 299 TYR A C 1
ATOM 2415 O O . TYR A 1 299 ? -10.753 -16.367 -27.155 1.00 92.31 299 TYR A O 1
ATOM 2423 N N . LEU A 1 300 ? -12.524 -17.672 -27.576 1.00 91.62 300 LEU A N 1
ATOM 2424 C CA . LEU A 1 300 ? -13.382 -17.130 -26.520 1.00 91.62 300 LEU A CA 1
ATOM 2425 C C . LEU A 1 300 ? -12.802 -17.360 -25.122 1.00 91.62 300 LEU A C 1
ATOM 2427 O O . LEU A 1 300 ? -12.865 -16.463 -24.285 1.00 91.62 300 LEU A O 1
ATOM 2431 N N . LYS A 1 301 ? -12.176 -18.512 -24.853 1.00 92.94 301 LYS A N 1
ATOM 2432 C CA . LYS A 1 301 ? -11.450 -18.763 -23.594 1.00 92.94 301 LYS A CA 1
ATOM 2433 C C . LYS A 1 301 ? -10.269 -17.812 -23.428 1.00 92.94 301 LYS A C 1
ATOM 2435 O O . LYS A 1 301 ? -10.093 -17.234 -22.356 1.00 92.94 301 LYS A O 1
ATOM 2440 N N . ASN A 1 302 ? -9.481 -17.618 -24.483 1.00 90.56 302 ASN A N 1
ATOM 2441 C CA . ASN A 1 302 ? -8.351 -16.693 -24.475 1.00 90.56 302 ASN A CA 1
ATOM 2442 C C . ASN A 1 302 ? -8.817 -15.243 -24.323 1.00 90.56 302 ASN A C 1
ATOM 2444 O O . ASN A 1 302 ? -8.218 -14.495 -23.556 1.00 90.56 302 ASN A O 1
ATOM 2448 N N . LEU A 1 303 ? -9.897 -14.856 -25.002 1.00 94.56 303 LEU A N 1
ATOM 2449 C CA . LEU A 1 303 ? -10.507 -13.536 -24.893 1.00 94.56 303 LEU A CA 1
ATOM 2450 C C . LEU A 1 303 ? -11.058 -13.303 -23.485 1.00 94.56 303 LEU A C 1
ATOM 2452 O O . LEU A 1 303 ? -10.751 -12.287 -22.882 1.00 94.56 303 LEU A O 1
ATOM 2456 N N . THR A 1 304 ? -11.784 -14.266 -22.917 1.00 92.88 304 THR A N 1
ATOM 2457 C CA . THR A 1 304 ? -12.311 -14.180 -21.545 1.00 92.88 304 THR A CA 1
ATOM 2458 C C . THR A 1 304 ? -11.176 -14.059 -20.533 1.00 92.88 304 THR A C 1
ATOM 2460 O O . THR A 1 304 ? -11.245 -13.236 -19.624 1.00 92.88 304 THR A O 1
ATOM 2463 N N . ARG A 1 305 ? -10.085 -14.815 -20.719 1.00 91.75 305 ARG A N 1
ATOM 2464 C CA . ARG A 1 305 ? -8.885 -14.694 -19.885 1.00 91.75 305 ARG A CA 1
ATOM 2465 C C . ARG A 1 305 ? -8.262 -13.302 -20.007 1.00 91.75 305 ARG A C 1
ATOM 2467 O O . ARG A 1 305 ? -8.016 -12.683 -18.977 1.00 91.75 305 ARG A O 1
ATOM 2474 N N . LYS A 1 306 ? -8.070 -12.789 -21.226 1.00 93.56 306 LYS A N 1
ATOM 2475 C CA . LYS A 1 306 ? -7.538 -11.437 -21.470 1.00 93.56 306 LYS A CA 1
ATOM 2476 C C . LYS A 1 306 ? -8.418 -10.351 -20.848 1.00 93.56 306 LYS A C 1
ATOM 2478 O O . LYS A 1 306 ? -7.922 -9.545 -20.070 1.00 93.56 306 LYS A O 1
ATOM 2483 N N . LEU A 1 307 ? -9.727 -10.399 -21.082 1.00 93.12 307 LEU A N 1
ATOM 2484 C CA . LEU A 1 307 ? -10.685 -9.457 -20.503 1.00 93.12 307 LEU A CA 1
ATOM 2485 C C . LEU A 1 307 ? -10.717 -9.538 -18.973 1.00 93.12 307 LEU A C 1
ATOM 2487 O O . LEU A 1 307 ? -10.834 -8.513 -18.314 1.00 93.12 307 LEU A O 1
ATOM 2491 N N . SER A 1 308 ? -10.574 -10.730 -18.383 1.00 87.31 308 SER A N 1
ATOM 2492 C CA . SER A 1 308 ? -10.502 -10.874 -16.924 1.00 87.31 308 SER A CA 1
ATOM 2493 C C . SER A 1 308 ? -9.228 -10.257 -16.337 1.00 87.31 308 SER A C 1
ATOM 2495 O O . SER A 1 308 ? -9.294 -9.596 -15.302 1.00 87.31 308 SER A O 1
ATOM 2497 N N . THR A 1 309 ? -8.084 -10.405 -17.017 1.00 87.69 309 THR A N 1
ATOM 2498 C CA . THR A 1 309 ? -6.824 -9.774 -16.601 1.00 87.69 309 THR A CA 1
ATOM 2499 C C . THR A 1 309 ? -6.860 -8.262 -16.786 1.00 87.69 309 THR A C 1
ATOM 2501 O O . THR A 1 309 ? -6.412 -7.534 -15.907 1.00 87.69 309 THR A O 1
ATOM 2504 N N . GLU A 1 310 ? -7.444 -7.781 -17.886 1.00 93.38 310 GLU A N 1
ATOM 2505 C CA . GLU A 1 310 ? -7.617 -6.352 -18.158 1.00 93.38 310 GLU A CA 1
ATOM 2506 C C . GLU A 1 310 ? -8.595 -5.713 -17.169 1.00 93.38 310 GLU A C 1
ATOM 2508 O O . GLU A 1 310 ? -8.299 -4.655 -16.625 1.00 93.38 310 GLU A O 1
ATOM 2513 N N . LYS A 1 311 ? -9.714 -6.376 -16.851 1.00 91.75 311 LYS A N 1
ATOM 2514 C CA . LYS A 1 311 ? -10.662 -5.922 -15.825 1.00 91.75 311 LYS A CA 1
ATOM 2515 C C . LYS A 1 311 ? -9.981 -5.776 -14.463 1.00 91.75 311 LYS A C 1
ATOM 2517 O O . LYS A 1 311 ? -10.106 -4.726 -13.842 1.00 91.75 311 LYS A O 1
ATOM 2522 N N . ALA A 1 312 ? -9.234 -6.789 -14.021 1.00 88.25 312 ALA A N 1
ATOM 2523 C CA . ALA A 1 312 ? -8.510 -6.725 -12.752 1.00 88.25 312 ALA A CA 1
ATOM 2524 C C . ALA A 1 312 ? -7.464 -5.594 -12.743 1.00 88.25 312 ALA A C 1
ATOM 2526 O O . ALA A 1 312 ? -7.376 -4.851 -11.766 1.00 88.25 312 ALA A O 1
ATOM 2527 N N . ALA A 1 313 ? -6.724 -5.416 -13.843 1.00 91.81 313 ALA A N 1
ATOM 2528 C CA . ALA A 1 313 ? -5.743 -4.342 -13.984 1.00 91.81 313 ALA A CA 1
ATOM 2529 C C . ALA A 1 313 ? -6.391 -2.945 -13.969 1.00 91.81 313 ALA A C 1
ATOM 2531 O O . ALA A 1 313 ? -5.884 -2.045 -13.304 1.00 91.81 313 ALA A O 1
ATOM 2532 N N . LEU A 1 314 ? -7.524 -2.761 -14.654 1.00 93.94 314 LEU A N 1
ATOM 2533 C CA . LEU A 1 314 ? -8.270 -1.499 -14.665 1.00 93.94 314 LEU A CA 1
ATOM 2534 C C . LEU A 1 314 ? -8.864 -1.171 -13.292 1.00 93.94 314 LEU A C 1
ATOM 2536 O O . LEU A 1 314 ? -8.832 -0.018 -12.871 1.00 93.94 314 LEU A O 1
ATOM 2540 N N . GLU A 1 315 ? -9.376 -2.167 -12.569 1.00 91.19 315 GLU A N 1
ATOM 2541 C CA . GLU A 1 315 ? -9.866 -1.977 -11.201 1.00 91.19 315 GLU A CA 1
ATOM 2542 C C . GLU A 1 315 ? -8.728 -1.576 -10.245 1.00 91.19 315 GLU A C 1
ATOM 2544 O O . GLU A 1 315 ? -8.912 -0.681 -9.424 1.00 91.19 315 GLU A O 1
ATOM 2549 N N . GLU A 1 316 ? -7.537 -2.177 -10.363 1.00 91.81 316 GLU A N 1
ATOM 2550 C CA . GLU A 1 316 ? -6.350 -1.750 -9.604 1.00 91.81 316 GLU A CA 1
ATOM 2551 C C . GLU A 1 316 ? -5.897 -0.330 -9.978 1.00 91.81 316 GLU A C 1
ATOM 2553 O O . GLU A 1 316 ? -5.636 0.478 -9.088 1.00 91.81 316 GLU A O 1
ATOM 2558 N N . GLN A 1 317 ? -5.860 0.014 -11.270 1.00 94.62 317 GLN A N 1
ATOM 2559 C CA . GLN A 1 317 ? -5.555 1.377 -11.723 1.00 94.62 317 GLN A CA 1
ATOM 2560 C C . GLN A 1 317 ? -6.559 2.394 -11.187 1.00 94.62 317 GLN A C 1
ATOM 2562 O O . GLN A 1 317 ? -6.168 3.485 -10.781 1.00 94.62 317 GLN A O 1
ATOM 2567 N N . MET A 1 318 ? -7.842 2.041 -11.136 1.00 91.81 318 MET A N 1
ATOM 2568 C CA . MET A 1 318 ? -8.869 2.939 -10.626 1.00 91.81 318 MET A CA 1
ATOM 2569 C C . MET A 1 318 ? -8.742 3.199 -9.132 1.00 91.81 318 MET A C 1
ATOM 2571 O O . MET A 1 318 ? -8.902 4.341 -8.704 1.00 91.81 318 MET A O 1
ATOM 2575 N N . ASP A 1 319 ? -8.429 2.177 -8.342 1.00 93.38 319 ASP A N 1
ATOM 2576 C CA . ASP A 1 319 ? -8.194 2.357 -6.911 1.00 93.38 319 ASP A CA 1
ATOM 2577 C C . ASP A 1 319 ? -6.903 3.150 -6.649 1.00 93.38 319 ASP A C 1
ATOM 2579 O O . ASP A 1 319 ? -6.909 4.053 -5.813 1.00 93.38 319 ASP A O 1
ATOM 2583 N N . MET A 1 320 ? -5.834 2.909 -7.421 1.00 92.31 320 MET A N 1
ATOM 2584 C CA . MET A 1 320 ? -4.611 3.721 -7.355 1.00 92.31 320 MET A CA 1
ATOM 2585 C C . MET A 1 320 ? -4.878 5.189 -7.700 1.00 92.31 320 MET A C 1
ATOM 2587 O O . MET A 1 320 ? -4.429 6.070 -6.977 1.00 92.31 320 MET A O 1
ATOM 2591 N N . LEU A 1 321 ? -5.642 5.471 -8.761 1.00 94.25 321 LEU A N 1
ATOM 2592 C CA . LEU A 1 321 ? -5.970 6.842 -9.163 1.00 94.25 321 LEU A CA 1
ATOM 2593 C C . LEU A 1 321 ? -6.864 7.562 -8.146 1.00 94.25 321 LEU A C 1
ATOM 2595 O O . LEU A 1 321 ? -6.722 8.768 -7.968 1.00 94.25 321 LEU A O 1
ATOM 2599 N N . ARG A 1 322 ? -7.768 6.855 -7.455 1.00 95.25 322 ARG A N 1
ATOM 2600 C CA . ARG A 1 322 ? -8.577 7.450 -6.376 1.00 95.25 322 ARG A CA 1
ATOM 2601 C C . ARG A 1 322 ? -7.722 7.859 -5.182 1.00 95.25 322 ARG A C 1
ATOM 2603 O O . ARG A 1 322 ? -7.895 8.964 -4.672 1.00 95.25 322 ARG A O 1
ATOM 2610 N N . VAL A 1 323 ? -6.791 6.993 -4.782 1.00 96.38 323 VAL A N 1
ATOM 2611 C CA . VAL A 1 323 ? -5.808 7.277 -3.730 1.00 96.38 323 VAL A CA 1
ATOM 2612 C C . VAL A 1 323 ? -4.910 8.441 -4.142 1.00 96.38 323 VAL A C 1
ATOM 2614 O O . VAL A 1 323 ? -4.782 9.400 -3.388 1.00 96.38 323 VAL A O 1
ATOM 2617 N N . GLN A 1 324 ? -4.363 8.399 -5.360 1.00 94.00 324 GLN A N 1
ATOM 2618 C CA . GLN A 1 324 ? -3.537 9.465 -5.924 1.00 94.00 324 GLN A CA 1
ATOM 2619 C C . GLN A 1 324 ? -4.289 10.800 -5.905 1.00 94.00 324 GLN A C 1
ATOM 2621 O O . GLN A 1 324 ? -3.776 11.777 -5.389 1.00 94.00 324 GLN A O 1
ATOM 2626 N N . ALA A 1 325 ? -5.545 10.834 -6.356 1.00 95.25 325 ALA A N 1
ATOM 2627 C CA . ALA A 1 325 ? -6.343 12.055 -6.352 1.00 95.25 325 ALA A CA 1
ATOM 2628 C C . ALA A 1 325 ? -6.644 12.581 -4.936 1.00 95.25 325 ALA A C 1
ATOM 2630 O O . ALA A 1 325 ? -6.762 13.790 -4.752 1.00 95.25 325 ALA A O 1
ATOM 2631 N N . ALA A 1 326 ? -6.813 11.707 -3.936 1.00 93.25 326 ALA A N 1
ATOM 2632 C CA . ALA A 1 326 ? -6.987 12.127 -2.543 1.00 93.25 326 ALA A CA 1
ATOM 2633 C C . ALA A 1 326 ? -5.687 12.704 -1.959 1.00 93.25 326 ALA A C 1
ATOM 2635 O O . ALA A 1 326 ? -5.712 13.771 -1.346 1.00 93.25 326 ALA A O 1
ATOM 2636 N N . MET A 1 327 ? -4.557 12.056 -2.239 1.00 94.56 327 MET A N 1
ATOM 2637 C CA . MET A 1 327 ? -3.221 12.527 -1.877 1.00 94.56 327 MET A CA 1
ATOM 2638 C C . MET A 1 327 ? -2.883 13.859 -2.565 1.00 94.56 327 MET A C 1
ATOM 2640 O O . MET A 1 327 ? -2.392 14.784 -1.921 1.00 94.56 327 MET A O 1
ATOM 2644 N N . ASP A 1 328 ? -3.211 14.011 -3.848 1.00 95.12 328 ASP A N 1
ATOM 2645 C CA . ASP A 1 328 ? -3.001 15.243 -4.610 1.00 95.12 328 ASP A CA 1
ATOM 2646 C C . ASP A 1 328 ? -3.839 16.396 -4.027 1.00 95.12 328 ASP A C 1
ATOM 2648 O O . ASP A 1 328 ? -3.350 17.512 -3.888 1.00 95.12 328 ASP A O 1
ATOM 2652 N N . ARG A 1 329 ? -5.084 16.140 -3.589 1.00 94.88 329 ARG A N 1
ATOM 2653 C CA . ARG A 1 329 ? -5.901 17.157 -2.895 1.00 94.88 329 ARG A CA 1
ATOM 2654 C C . ARG A 1 329 ? -5.272 17.611 -1.576 1.00 94.88 329 ARG A C 1
ATOM 2656 O O . ARG A 1 329 ? -5.280 18.808 -1.288 1.00 94.88 329 ARG A O 1
ATOM 2663 N N . ALA A 1 330 ? -4.732 16.680 -0.789 1.00 94.50 330 ALA A N 1
ATOM 2664 C CA . ALA A 1 330 ? -4.080 16.998 0.478 1.00 94.50 330 ALA A CA 1
ATOM 2665 C C . ALA A 1 330 ? -2.758 17.754 0.265 1.00 94.50 330 ALA A C 1
ATOM 2667 O O . ALA A 1 330 ? -2.556 18.807 0.865 1.00 94.50 330 ALA A O 1
ATOM 2668 N N . THR A 1 331 ? -1.899 17.282 -0.641 1.00 94.19 331 THR A N 1
ATOM 2669 C CA . THR A 1 331 ? -0.610 17.923 -0.960 1.00 94.19 331 THR A CA 1
ATOM 2670 C C . THR A 1 331 ? -0.791 19.309 -1.570 1.00 94.19 331 THR A C 1
ATOM 2672 O O . THR A 1 331 ? -0.081 20.240 -1.202 1.00 94.19 331 THR A O 1
ATOM 2675 N N . VAL A 1 332 ? -1.792 19.506 -2.433 1.00 96.75 332 VAL A N 1
ATOM 2676 C CA . VAL A 1 332 ? -2.136 20.838 -2.951 1.00 96.75 332 VAL A CA 1
ATOM 2677 C C . VAL A 1 332 ? -2.529 21.785 -1.816 1.00 96.75 332 VAL A C 1
ATOM 2679 O O . VAL A 1 332 ? -2.157 22.956 -1.845 1.00 96.75 332 VAL A O 1
ATOM 2682 N N . LYS A 1 333 ? -3.258 21.317 -0.798 1.00 93.75 333 LYS A N 1
ATOM 2683 C CA . LYS A 1 333 ? -3.616 22.145 0.365 1.00 93.75 333 LYS A CA 1
ATOM 2684 C C . LYS A 1 333 ? -2.421 22.432 1.281 1.00 93.75 333 LYS A C 1
ATOM 2686 O O . LYS A 1 333 ? -2.303 23.564 1.739 1.00 93.75 333 LYS A O 1
ATOM 2691 N N . GLU A 1 334 ? -1.498 21.487 1.463 1.00 94.12 334 G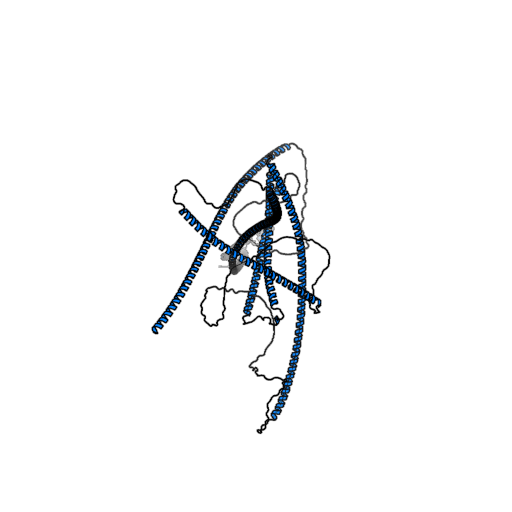LU A N 1
ATOM 2692 C CA . GLU A 1 334 ? -0.213 21.731 2.149 1.00 94.12 334 GLU A CA 1
ATOM 2693 C C . GLU A 1 334 ? 0.603 22.812 1.436 1.00 94.12 334 GLU A C 1
ATOM 2695 O O . GLU A 1 334 ? 1.045 23.774 2.061 1.00 94.12 334 GLU A O 1
ATOM 2700 N N . LEU A 1 335 ? 0.740 22.704 0.112 1.00 93.75 335 LEU A N 1
ATOM 2701 C CA . LEU A 1 335 ? 1.468 23.682 -0.694 1.00 93.75 335 LEU A CA 1
ATOM 2702 C C . LEU A 1 335 ? 0.812 25.065 -0.653 1.00 93.75 335 LEU A C 1
ATOM 2704 O O . LEU A 1 335 ? 1.519 26.063 -0.529 1.00 93.75 335 LEU A O 1
ATOM 2708 N N . HIS A 1 336 ? -0.521 25.145 -0.705 1.00 93.44 336 HIS A N 1
ATOM 2709 C CA . HIS A 1 336 ? -1.226 26.417 -0.531 1.00 93.44 336 HIS A CA 1
ATOM 2710 C C . HIS A 1 336 ? -0.938 27.052 0.834 1.00 93.44 336 HIS A C 1
ATOM 2712 O O . HIS A 1 336 ? -0.739 28.264 0.893 1.00 93.44 336 HIS A O 1
ATOM 2718 N N . LEU A 1 337 ? -0.866 26.259 1.909 1.00 92.94 337 LEU A N 1
ATOM 2719 C CA . LEU A 1 337 ? -0.535 26.769 3.240 1.00 92.94 337 LEU A CA 1
ATOM 2720 C C . LEU A 1 337 ? 0.903 27.276 3.324 1.00 92.94 337 LEU A C 1
ATOM 2722 O O . LEU A 1 337 ? 1.116 28.376 3.828 1.00 92.94 337 LEU A O 1
ATOM 2726 N N . CYS A 1 338 ? 1.865 26.538 2.766 1.00 90.31 338 CYS A N 1
ATOM 2727 C CA . CYS A 1 338 ? 3.259 26.979 2.699 1.00 90.31 338 CYS A CA 1
ATOM 2728 C C . CYS A 1 338 ? 3.416 28.268 1.880 1.00 90.31 338 CYS A C 1
ATOM 2730 O O . CYS A 1 338 ? 4.148 29.173 2.270 1.00 90.31 338 CYS A O 1
ATOM 2732 N N . LEU A 1 339 ? 2.718 28.382 0.746 1.00 90.88 339 LEU A N 1
ATOM 2733 C CA . LEU A 1 339 ? 2.726 29.605 -0.059 1.00 90.88 339 LEU A CA 1
ATOM 2734 C C . LEU A 1 339 ? 2.075 30.780 0.682 1.00 90.88 339 LEU A C 1
ATOM 2736 O O . LEU A 1 339 ? 2.573 31.902 0.592 1.00 90.88 339 LEU A O 1
ATOM 2740 N N . ALA A 1 340 ? 0.999 30.533 1.433 1.00 88.50 340 ALA A N 1
ATOM 2741 C CA . ALA A 1 340 ? 0.359 31.545 2.265 1.00 88.50 340 ALA A CA 1
ATOM 2742 C C . ALA A 1 340 ? 1.272 32.012 3.413 1.00 88.50 340 ALA A C 1
ATOM 2744 O O . ALA A 1 340 ? 1.323 33.213 3.679 1.00 88.50 340 ALA A O 1
ATOM 2745 N N . ASP A 1 341 ? 2.028 31.107 4.041 1.00 86.06 341 ASP A N 1
ATOM 2746 C CA . ASP A 1 341 ? 3.018 31.452 5.072 1.00 86.06 341 ASP A CA 1
ATOM 2747 C C . ASP A 1 341 ? 4.147 32.294 4.503 1.00 86.06 341 ASP A C 1
ATOM 2749 O O . ASP A 1 341 ? 4.402 33.386 5.000 1.00 86.06 341 ASP A O 1
ATOM 2753 N N . ASN A 1 342 ? 4.748 31.848 3.397 1.00 84.25 342 ASN A N 1
ATOM 2754 C CA . ASN A 1 342 ? 5.799 32.593 2.711 1.00 84.25 342 ASN A CA 1
ATOM 2755 C C . ASN A 1 342 ? 5.312 33.996 2.316 1.00 84.25 342 ASN A C 1
ATOM 2757 O O . ASN A 1 342 ? 6.040 34.977 2.448 1.00 84.25 342 ASN A O 1
ATOM 2761 N N . HIS A 1 343 ? 4.061 34.124 1.861 1.00 84.56 343 HIS A N 1
ATOM 2762 C CA . HIS A 1 343 ? 3.469 35.425 1.560 1.00 84.56 343 HIS A CA 1
ATOM 2763 C C . HIS A 1 343 ? 3.309 36.299 2.815 1.00 84.56 343 HIS A C 1
ATOM 2765 O O . HIS A 1 343 ? 3.610 37.492 2.776 1.00 84.56 343 HIS A O 1
ATOM 2771 N N . GLN A 1 344 ? 2.874 35.727 3.942 1.00 82.94 344 GLN A N 1
ATOM 2772 C CA . GLN A 1 344 ? 2.754 36.452 5.210 1.00 82.94 344 GLN A CA 1
ATOM 2773 C C . GLN A 1 344 ? 4.115 36.865 5.785 1.00 82.94 344 GLN A C 1
ATOM 2775 O O . GLN A 1 344 ? 4.233 37.978 6.299 1.00 82.94 344 GLN A O 1
ATOM 2780 N N . GLU A 1 345 ? 5.135 36.018 5.666 1.00 82.56 345 GLU A N 1
ATOM 2781 C CA . GLU A 1 345 ? 6.515 36.314 6.057 1.00 82.56 345 GLU A CA 1
ATOM 2782 C C . GLU A 1 345 ? 7.112 37.425 5.196 1.00 82.56 345 GLU A C 1
ATOM 2784 O O . GLU A 1 345 ? 7.688 38.368 5.728 1.00 82.56 345 GLU A O 1
ATOM 2789 N N . LEU A 1 346 ? 6.900 37.391 3.877 1.00 82.50 346 LEU A N 1
ATOM 2790 C CA . LEU A 1 346 ? 7.322 38.471 2.983 1.00 82.50 346 LEU A CA 1
ATOM 2791 C C . LEU A 1 346 ? 6.635 39.797 3.329 1.00 82.50 346 LEU A C 1
ATOM 2793 O O . LEU A 1 346 ? 7.299 40.829 3.386 1.00 82.50 346 LEU A O 1
ATOM 2797 N N . LEU A 1 347 ? 5.332 39.786 3.630 1.00 78.62 347 LEU A N 1
ATOM 2798 C CA . LEU A 1 347 ? 4.623 40.981 4.103 1.00 78.62 347 LEU A CA 1
ATOM 2799 C C . LEU A 1 347 ? 5.158 41.478 5.454 1.00 78.62 347 LEU A C 1
ATOM 2801 O O . LEU A 1 347 ? 5.200 42.688 5.687 1.00 78.62 347 LEU A O 1
ATOM 2805 N N . HIS A 1 348 ? 5.566 40.569 6.344 1.00 73.19 348 HIS A N 1
ATOM 2806 C CA . HIS A 1 348 ? 6.186 40.930 7.614 1.00 73.19 348 HIS A CA 1
ATOM 2807 C C . HIS A 1 348 ? 7.566 41.561 7.397 1.00 73.19 348 HIS A C 1
ATOM 2809 O O . HIS A 1 348 ? 7.796 42.655 7.904 1.00 73.19 348 HIS A O 1
ATOM 2815 N N . ASN A 1 349 ? 8.412 40.944 6.569 1.00 74.06 349 ASN A N 1
ATOM 2816 C CA . ASN A 1 349 ? 9.746 41.428 6.217 1.00 74.06 349 ASN A CA 1
ATOM 2817 C C . ASN A 1 349 ? 9.686 42.790 5.514 1.00 74.06 349 ASN A C 1
ATOM 2819 O O . ASN A 1 349 ? 10.423 43.694 5.885 1.00 74.06 349 ASN A O 1
ATOM 2823 N N . MET A 1 350 ? 8.749 43.002 4.581 1.00 69.12 350 MET A N 1
ATOM 2824 C CA . MET A 1 350 ? 8.539 44.318 3.963 1.00 69.12 350 MET A CA 1
ATOM 2825 C C . MET A 1 350 ? 8.088 45.371 4.986 1.00 69.12 350 MET A C 1
ATOM 2827 O O . MET A 1 350 ? 8.543 46.514 4.947 1.00 69.12 350 MET A O 1
ATOM 2831 N N . ALA A 1 351 ? 7.212 45.011 5.930 1.00 70.12 351 ALA A N 1
ATOM 2832 C CA . ALA A 1 351 ? 6.805 45.916 7.004 1.00 70.12 351 ALA A CA 1
ATOM 2833 C C . ALA A 1 351 ? 7.962 46.235 7.973 1.00 70.12 351 ALA A C 1
ATOM 2835 O O . ALA A 1 351 ? 8.022 47.352 8.492 1.00 70.12 351 ALA A O 1
ATOM 2836 N N . GLU A 1 352 ? 8.886 45.298 8.199 1.00 63.94 352 GLU A N 1
ATOM 2837 C CA . GLU A 1 352 ? 10.122 45.533 8.952 1.00 63.94 352 GLU A CA 1
ATOM 2838 C C . GLU A 1 352 ? 11.113 46.409 8.169 1.00 63.94 352 GLU A C 1
ATOM 2840 O O . GLU A 1 352 ? 11.617 47.390 8.712 1.00 63.94 352 GLU A O 1
ATOM 2845 N N . GLU A 1 353 ? 11.311 46.172 6.872 1.00 59.91 353 GLU A N 1
ATOM 2846 C CA . GLU A 1 353 ? 12.166 46.996 6.003 1.00 59.91 353 GLU A CA 1
ATOM 2847 C C . GLU A 1 353 ? 11.663 48.443 5.875 1.00 59.91 353 GLU A C 1
ATOM 2849 O O . GLU A 1 353 ? 12.456 49.389 5.853 1.00 59.91 353 GLU A O 1
ATOM 2854 N N . HIS A 1 354 ? 10.343 48.652 5.852 1.00 49.56 354 HIS A N 1
ATOM 2855 C CA . HIS A 1 354 ? 9.747 49.989 5.901 1.00 49.56 354 HIS A CA 1
ATOM 2856 C C . HIS A 1 354 ? 9.892 50.660 7.277 1.00 49.56 354 HIS A C 1
ATOM 2858 O O . HIS A 1 354 ? 9.983 51.886 7.340 1.00 49.56 354 HIS A O 1
ATOM 2864 N N . ARG A 1 355 ? 9.976 49.889 8.371 1.00 51.62 355 ARG A N 1
ATOM 2865 C CA . ARG A 1 355 ? 10.297 50.406 9.716 1.00 51.62 355 ARG A CA 1
ATOM 2866 C C . ARG A 1 355 ? 11.772 50.781 9.878 1.00 51.62 355 ARG A C 1
ATOM 2868 O O . ARG A 1 355 ? 12.088 51.581 10.752 1.00 51.62 355 ARG A O 1
ATOM 2875 N N . VAL A 1 356 ? 12.655 50.261 9.024 1.00 49.41 356 VAL A N 1
ATOM 2876 C CA . VAL A 1 356 ? 14.109 50.510 9.058 1.00 49.41 356 VAL A CA 1
ATOM 2877 C C . VAL A 1 356 ? 14.528 51.792 8.308 1.00 49.41 356 VAL A C 1
ATOM 2879 O O . VAL A 1 356 ? 15.706 52.142 8.279 1.00 49.41 356 VAL A O 1
ATOM 2882 N N . LYS A 1 357 ? 13.603 52.600 7.770 1.00 47.38 357 LYS A N 1
ATOM 2883 C CA . LYS A 1 357 ? 13.961 53.877 7.118 1.00 47.38 357 LYS A CA 1
ATOM 2884 C C . LYS A 1 357 ? 13.617 55.111 7.954 1.00 47.38 357 LYS A C 1
ATOM 2886 O O . LYS A 1 357 ? 12.626 55.778 7.683 1.00 47.38 357 LYS A O 1
ATOM 2891 N N . SER A 1 358 ? 14.521 55.488 8.866 1.00 43.53 358 SER A N 1
ATOM 2892 C CA . SER A 1 358 ? 14.756 56.900 9.222 1.00 43.53 358 SER A CA 1
ATOM 2893 C C . SER A 1 358 ? 16.077 57.124 9.981 1.00 43.53 358 SER A C 1
ATOM 2895 O O . SER A 1 358 ? 16.074 57.230 11.205 1.00 43.53 358 SER A O 1
ATOM 2897 N N . SER A 1 359 ? 17.193 57.278 9.257 1.00 38.12 359 SER A N 1
ATOM 2898 C CA . SER A 1 359 ? 18.287 58.197 9.635 1.00 38.12 359 SER A CA 1
ATOM 2899 C C . SER A 1 359 ? 19.307 58.394 8.497 1.00 38.12 359 SER A C 1
ATOM 2901 O O . SER A 1 359 ? 20.210 57.603 8.270 1.00 38.12 359 SER A O 1
ATOM 2903 N N . THR A 1 360 ? 19.099 59.516 7.804 1.00 37.34 360 THR A N 1
ATOM 2904 C CA . THR A 1 360 ? 20.049 60.406 7.104 1.00 37.34 360 THR A CA 1
ATOM 2905 C C . THR A 1 360 ? 20.940 59.946 5.920 1.00 37.34 360 THR A C 1
ATOM 2907 O O . THR A 1 360 ? 21.480 58.846 5.893 1.00 37.34 360 THR A O 1
ATOM 2910 N N . PRO A 1 361 ? 21.139 60.843 4.917 1.00 63.91 361 PRO A N 1
ATOM 2911 C CA . PRO A 1 361 ? 21.629 60.523 3.573 1.00 63.91 361 PRO A CA 1
ATOM 2912 C C . PRO A 1 361 ? 23.096 60.940 3.338 1.00 63.91 361 PRO A C 1
ATOM 2914 O O . PRO A 1 361 ? 23.533 61.981 3.830 1.00 63.91 361 PRO A O 1
ATOM 2917 N N . LYS A 1 362 ? 23.843 60.210 2.495 1.00 31.45 362 LYS A N 1
ATOM 2918 C CA . LYS A 1 362 ? 25.097 60.697 1.879 1.00 31.45 362 LYS A CA 1
ATOM 2919 C C . LYS A 1 362 ? 25.242 60.222 0.425 1.00 31.45 362 LYS A C 1
ATOM 2921 O O . LYS A 1 362 ? 24.732 59.182 0.036 1.00 31.45 362 LYS A O 1
ATOM 2926 N N . LYS A 1 363 ? 25.887 61.094 -0.352 1.00 38.84 363 LYS A N 1
ATOM 2927 C CA . LYS A 1 363 ? 25.824 61.309 -1.808 1.00 38.84 363 LYS A CA 1
ATOM 2928 C C . LYS A 1 363 ? 26.224 60.136 -2.731 1.00 38.84 363 LYS A C 1
ATOM 2930 O O . LYS A 1 363 ? 27.006 59.280 -2.324 1.00 38.84 363 LYS A O 1
ATOM 2935 N N . PRO A 1 364 ? 25.757 60.173 -4.001 1.00 51.75 364 PRO A N 1
ATOM 2936 C CA . PRO A 1 364 ? 26.005 59.172 -5.031 1.00 51.75 364 PRO A CA 1
ATOM 2937 C C . PRO A 1 364 ? 27.237 59.525 -5.878 1.00 51.75 364 PRO A C 1
ATOM 2939 O O . PRO A 1 364 ? 27.443 60.681 -6.239 1.00 51.75 364 PRO A O 1
ATOM 2942 N N . SER A 1 365 ? 28.015 58.520 -6.258 1.00 45.03 365 SER A N 1
ATOM 2943 C CA . SER A 1 365 ? 28.822 58.584 -7.489 1.00 45.03 365 SER A CA 1
ATOM 2944 C C . SER A 1 365 ? 29.219 57.194 -7.985 1.00 45.03 365 SER A C 1
ATOM 2946 O O . SER A 1 365 ? 29.223 56.971 -9.184 1.00 45.03 365 SER A O 1
ATOM 2948 N N . VAL A 1 366 ? 29.416 56.221 -7.089 1.00 48.38 366 VAL A N 1
ATOM 2949 C CA . VAL A 1 366 ? 29.721 54.821 -7.473 1.00 48.38 366 VAL A CA 1
ATOM 2950 C C . VAL A 1 366 ? 28.476 53.918 -7.453 1.00 48.38 366 VAL A C 1
ATOM 2952 O O . VAL A 1 366 ? 28.364 52.971 -8.223 1.00 48.38 366 VAL A O 1
ATOM 2955 N N . SER A 1 367 ? 27.469 54.268 -6.647 1.00 54.00 367 SER A N 1
ATOM 2956 C CA . SER A 1 367 ? 26.171 53.580 -6.627 1.00 54.00 367 SER A CA 1
ATOM 2957 C C . SER A 1 367 ? 25.301 53.894 -7.848 1.00 54.00 367 SER A C 1
ATOM 2959 O O . SER A 1 367 ? 24.395 53.118 -8.110 1.00 54.00 367 SER A O 1
ATOM 2961 N N . SER A 1 368 ? 25.530 54.988 -8.586 1.00 54.12 368 SER A N 1
ATOM 2962 C CA . SER A 1 368 ? 24.628 55.407 -9.674 1.00 54.12 368 SER A CA 1
ATOM 2963 C C . SER A 1 368 ? 24.714 54.490 -10.890 1.00 54.12 368 SER A C 1
ATOM 2965 O O . SER A 1 368 ? 23.680 54.091 -11.400 1.00 54.12 368 SER A O 1
ATOM 2967 N N . GLU A 1 369 ? 25.914 54.097 -11.328 1.00 58.72 369 GLU A N 1
ATOM 2968 C CA . GLU A 1 369 ? 26.069 53.169 -12.459 1.00 58.72 369 GLU A CA 1
ATOM 2969 C C . GLU A 1 369 ? 25.627 51.752 -12.096 1.00 58.72 369 GLU A C 1
ATOM 2971 O O . GLU A 1 369 ? 24.940 51.106 -12.881 1.00 58.72 369 GLU A O 1
ATOM 2976 N N . GLN A 1 370 ? 25.948 51.280 -10.888 1.00 66.94 370 GLN A N 1
ATOM 2977 C CA . GLN A 1 370 ? 25.454 49.991 -10.393 1.00 66.94 370 GLN A CA 1
ATOM 2978 C C . GLN A 1 370 ? 23.928 49.998 -10.240 1.00 66.94 370 GLN A C 1
ATOM 2980 O O . GLN A 1 370 ? 23.265 49.023 -10.585 1.00 66.94 370 GLN A O 1
ATOM 2985 N N . MET A 1 371 ? 23.352 51.111 -9.782 1.00 60.66 371 MET A N 1
ATOM 2986 C CA . MET A 1 371 ? 21.909 51.286 -9.658 1.00 60.66 371 MET A CA 1
ATOM 2987 C C . MET A 1 371 ? 21.243 51.421 -11.032 1.00 60.66 371 MET A C 1
ATOM 2989 O O . MET A 1 371 ? 20.201 50.818 -11.249 1.00 60.66 371 MET A O 1
ATOM 2993 N N . GLU A 1 372 ? 21.848 52.104 -11.999 1.00 73.75 372 GLU A N 1
ATOM 2994 C CA . GLU A 1 372 ? 21.332 52.209 -13.367 1.00 73.75 372 GLU A CA 1
ATOM 2995 C C . GLU A 1 372 ? 21.429 50.873 -14.120 1.00 73.75 372 GLU A C 1
ATOM 2997 O O . GLU A 1 372 ? 20.500 50.485 -14.828 1.00 73.75 372 GLU A O 1
ATOM 3002 N N . GLN A 1 373 ? 22.506 50.110 -13.915 1.00 79.94 373 GLN A N 1
ATOM 3003 C CA . GLN A 1 373 ? 22.613 48.722 -14.370 1.00 79.94 373 GLN A CA 1
ATOM 3004 C C . GLN A 1 373 ? 21.562 47.837 -13.691 1.00 79.94 373 GLN A C 1
ATOM 3006 O O . GLN A 1 373 ? 20.940 47.011 -14.361 1.00 79.94 373 GLN A O 1
ATOM 3011 N N . SER A 1 374 ? 21.301 48.042 -12.396 1.00 77.19 374 SER A N 1
ATOM 3012 C CA . SER A 1 374 ? 20.231 47.339 -11.686 1.00 77.19 374 SER A CA 1
ATOM 3013 C C . SER A 1 374 ? 18.849 47.725 -12.214 1.00 77.19 374 SER A C 1
ATOM 3015 O O . SER A 1 374 ? 18.036 46.839 -12.424 1.00 77.19 374 SER A O 1
ATOM 3017 N N . PHE A 1 375 ? 18.599 48.993 -12.560 1.00 79.31 375 PHE A N 1
ATOM 3018 C CA . PHE A 1 375 ? 17.343 49.439 -13.163 1.00 79.31 375 PHE A CA 1
ATOM 3019 C C . PHE A 1 375 ? 17.159 48.882 -14.573 1.00 79.31 375 PHE A C 1
ATOM 3021 O O . PHE A 1 375 ? 16.067 48.437 -14.903 1.00 79.31 375 PHE A O 1
ATOM 3028 N N . LYS A 1 376 ? 18.219 48.813 -15.387 1.00 89.44 376 LYS A N 1
ATOM 3029 C CA . LYS A 1 376 ? 18.179 48.140 -16.698 1.00 89.44 376 LYS A CA 1
ATOM 3030 C C . LYS A 1 376 ? 17.897 46.644 -16.542 1.00 89.44 376 LYS A C 1
ATOM 3032 O O . LYS A 1 376 ? 17.116 46.086 -17.309 1.00 89.44 376 LYS A O 1
ATOM 3037 N N . LYS A 1 377 ? 18.479 45.996 -15.528 1.00 90.62 377 LYS A N 1
ATOM 3038 C CA . LYS A 1 377 ? 18.209 44.588 -15.207 1.00 90.62 377 LYS A CA 1
ATOM 3039 C C . LYS A 1 377 ? 16.780 44.384 -14.699 1.00 90.62 377 LYS A C 1
ATOM 3041 O O . LYS A 1 377 ? 16.131 43.438 -15.127 1.00 90.62 377 LYS A O 1
ATOM 3046 N N . ILE A 1 378 ? 16.283 45.275 -13.845 1.00 85.44 378 ILE A N 1
ATOM 3047 C CA . ILE A 1 378 ? 14.907 45.272 -13.337 1.00 85.44 378 ILE A CA 1
ATOM 3048 C C . ILE A 1 378 ? 13.934 45.471 -14.494 1.00 85.44 378 ILE A C 1
ATOM 3050 O O . ILE A 1 378 ? 13.049 44.648 -14.644 1.00 85.44 378 ILE A O 1
ATOM 3054 N N . GLN A 1 379 ? 14.155 46.438 -15.387 1.00 88.31 379 GLN A N 1
ATOM 3055 C CA . GLN A 1 379 ? 13.325 46.618 -16.581 1.00 88.31 379 GLN A CA 1
ATOM 3056 C C . GLN A 1 379 ? 13.328 45.373 -17.476 1.00 88.31 379 GLN A C 1
ATOM 3058 O O . GLN A 1 379 ? 12.279 44.953 -17.950 1.00 88.31 379 GLN A O 1
ATOM 3063 N N . GLN A 1 380 ? 14.482 44.732 -17.693 1.00 89.06 380 GLN A N 1
ATOM 3064 C CA . GLN A 1 380 ? 14.546 43.468 -18.441 1.00 89.06 380 GLN A CA 1
ATOM 3065 C C . GLN A 1 380 ? 13.755 42.343 -17.756 1.00 89.06 380 GLN A C 1
ATOM 3067 O O . GLN A 1 380 ? 13.076 41.572 -18.434 1.00 89.06 380 GLN A O 1
ATOM 3072 N N . LEU A 1 381 ? 13.824 42.250 -16.426 1.00 91.69 381 LEU A N 1
ATOM 3073 C CA . LEU A 1 381 ? 13.048 41.286 -15.648 1.00 91.69 381 LEU A CA 1
ATOM 3074 C C . LEU A 1 381 ? 11.555 41.623 -15.652 1.00 91.69 381 LEU A C 1
ATOM 3076 O O . LEU A 1 381 ? 10.749 40.713 -15.774 1.00 91.69 381 LEU A O 1
ATOM 3080 N N . GLU A 1 382 ? 11.176 42.897 -15.602 1.00 90.06 382 GLU A N 1
ATOM 3081 C CA . GLU A 1 382 ? 9.794 43.365 -15.728 1.00 90.06 382 GLU A CA 1
ATOM 3082 C C . GLU A 1 382 ? 9.225 43.014 -17.102 1.00 90.06 382 GLU A C 1
ATOM 3084 O O . GLU A 1 382 ? 8.129 42.468 -17.186 1.00 90.06 382 GLU A O 1
ATOM 3089 N N . TRP A 1 383 ? 9.985 43.221 -18.182 1.00 92.69 383 TRP A N 1
ATOM 3090 C CA . TRP A 1 383 ? 9.602 42.756 -19.518 1.00 92.69 383 TRP A CA 1
ATOM 3091 C C . TRP A 1 383 ? 9.437 41.232 -19.569 1.00 92.69 383 TRP A C 1
ATOM 3093 O O . TRP A 1 383 ? 8.462 40.741 -20.143 1.00 92.69 383 TRP A O 1
ATOM 3103 N N . GLY A 1 384 ? 10.344 40.484 -18.931 1.00 95.44 384 GLY A N 1
ATOM 3104 C CA . GLY A 1 384 ? 10.246 39.029 -18.798 1.00 95.44 384 GLY A CA 1
ATOM 3105 C C . GLY A 1 384 ? 8.994 38.589 -18.034 1.00 95.44 384 GLY A C 1
ATOM 3106 O O . GLY A 1 384 ? 8.253 37.733 -18.511 1.00 95.44 384 GLY A O 1
ATOM 3107 N N . ILE A 1 385 ? 8.707 39.225 -16.898 1.00 91.44 385 ILE A N 1
ATOM 3108 C CA . ILE A 1 385 ? 7.518 38.980 -16.074 1.00 91.44 385 ILE A CA 1
ATOM 3109 C C . ILE A 1 385 ? 6.251 39.324 -16.854 1.00 91.44 385 ILE A C 1
ATOM 3111 O O . ILE A 1 385 ? 5.310 38.543 -16.847 1.00 91.44 385 ILE A O 1
ATOM 3115 N N . MET A 1 386 ? 6.218 40.437 -17.586 1.00 89.12 386 MET A N 1
ATOM 3116 C CA . MET A 1 386 ? 5.062 40.814 -18.403 1.00 89.12 386 MET A CA 1
ATOM 3117 C C . MET A 1 386 ? 4.824 39.840 -19.562 1.00 89.12 386 MET A C 1
ATOM 3119 O O . MET A 1 386 ? 3.672 39.552 -19.886 1.00 89.12 386 MET A O 1
ATOM 3123 N N . SER A 1 387 ? 5.882 39.307 -20.182 1.00 94.19 387 SER A N 1
ATOM 3124 C CA . SER A 1 387 ? 5.753 38.268 -21.213 1.00 94.19 387 SER A CA 1
ATOM 3125 C C . SER A 1 387 ? 5.232 36.958 -20.626 1.00 94.19 387 SER A C 1
ATOM 3127 O O . SER A 1 387 ? 4.280 36.386 -21.157 1.00 94.19 387 SER A O 1
ATOM 3129 N N . LEU A 1 388 ? 5.802 36.521 -19.500 1.00 92.31 388 LEU A N 1
ATOM 3130 C CA . LEU A 1 388 ? 5.358 35.323 -18.791 1.00 92.31 388 LEU A CA 1
ATOM 3131 C C . LEU A 1 388 ? 3.919 35.474 -18.296 1.00 92.31 388 LEU A C 1
ATOM 3133 O O . LEU A 1 388 ? 3.122 34.566 -18.487 1.00 92.31 388 LEU A O 1
ATOM 3137 N N . ASN A 1 389 ? 3.534 36.631 -17.759 1.00 91.75 389 ASN A N 1
ATOM 3138 C CA . ASN A 1 389 ? 2.161 36.899 -17.336 1.00 91.75 389 ASN A CA 1
ATOM 3139 C C . ASN A 1 389 ? 1.186 36.771 -18.512 1.00 91.75 389 ASN A C 1
ATOM 3141 O O . ASN A 1 389 ? 0.197 36.052 -18.399 1.00 91.75 389 ASN A O 1
ATOM 3145 N N . LYS A 1 390 ? 1.507 37.342 -19.680 1.00 94.06 390 LYS A N 1
ATOM 3146 C CA . LYS A 1 390 ? 0.701 37.166 -20.903 1.00 94.06 390 LYS A CA 1
ATOM 3147 C C . LYS A 1 390 ? 0.631 35.714 -21.374 1.00 94.06 390 LYS A C 1
ATOM 3149 O O . LYS A 1 390 ? -0.344 35.311 -22.000 1.00 94.06 390 LYS A O 1
ATOM 3154 N N . GLU A 1 391 ? 1.677 34.922 -21.157 1.00 93.31 391 GLU A N 1
ATOM 3155 C CA . GLU A 1 391 ? 1.641 33.479 -21.422 1.00 93.31 391 GLU A CA 1
ATOM 3156 C C . GLU A 1 391 ? 0.760 32.750 -20.407 1.00 93.31 391 GLU A C 1
ATOM 3158 O O . GLU A 1 391 ? -0.051 31.920 -20.805 1.00 93.31 391 GLU A O 1
ATOM 3163 N N . THR A 1 392 ? 0.832 33.101 -19.121 1.00 90.25 392 THR A N 1
ATOM 3164 C CA . THR A 1 392 ? -0.041 32.522 -18.092 1.00 90.25 392 THR A CA 1
ATOM 3165 C C . THR A 1 392 ? -1.507 32.889 -18.295 1.00 90.25 392 THR A C 1
ATOM 3167 O O . THR A 1 392 ? -2.366 32.050 -18.050 1.00 90.25 392 THR A O 1
ATOM 3170 N N . GLU A 1 393 ? -1.813 34.096 -18.776 1.00 94.12 393 GLU A N 1
ATOM 3171 C CA . GLU A 1 393 ? -3.169 34.510 -19.149 1.00 94.12 393 GLU A CA 1
ATOM 3172 C C . GLU A 1 393 ? -3.676 33.701 -20.342 1.00 94.12 393 GLU A C 1
ATOM 3174 O O . GLU A 1 393 ? -4.734 33.090 -20.242 1.00 94.12 393 GLU A O 1
ATOM 3179 N N . ARG A 1 394 ? -2.876 33.556 -21.407 1.00 95.62 394 ARG A N 1
ATOM 3180 C CA . ARG A 1 394 ? -3.224 32.690 -22.548 1.00 95.62 394 ARG A CA 1
ATOM 3181 C C . ARG A 1 394 ? -3.436 31.230 -22.139 1.00 95.62 394 ARG A C 1
ATOM 3183 O O . ARG A 1 394 ? -4.349 30.572 -22.630 1.00 95.62 394 ARG A O 1
ATOM 3190 N N . LEU A 1 395 ? -2.613 30.708 -21.228 1.00 91.00 395 LEU A N 1
ATOM 3191 C CA . LEU A 1 395 ? -2.783 29.359 -20.682 1.00 91.00 395 LEU A CA 1
ATOM 3192 C C . LEU A 1 395 ? -4.024 29.252 -19.787 1.00 91.00 395 LEU A C 1
ATOM 3194 O O . LEU A 1 395 ? -4.683 28.215 -19.789 1.00 91.00 395 LEU A O 1
ATOM 3198 N N . ARG A 1 396 ? -4.366 30.306 -19.039 1.00 94.50 396 ARG A N 1
ATOM 3199 C CA . ARG A 1 396 ? -5.585 30.376 -18.223 1.00 94.50 396 ARG A CA 1
ATOM 3200 C C . ARG A 1 396 ? -6.829 30.358 -19.104 1.00 94.50 396 ARG A C 1
ATOM 3202 O O . ARG A 1 396 ? -7.698 29.531 -18.868 1.00 94.50 396 ARG A O 1
ATOM 3209 N N . GLU A 1 397 ? -6.864 31.182 -20.145 1.00 95.88 397 GLU A N 1
ATOM 3210 C CA . GLU A 1 397 ? -7.940 31.205 -21.143 1.00 95.88 397 GLU A CA 1
ATOM 3211 C C . GLU A 1 397 ? -8.071 29.848 -21.852 1.00 95.88 397 GLU A C 1
ATOM 3213 O O . GLU A 1 397 ? -9.169 29.312 -21.985 1.00 95.88 397 GLU A O 1
ATOM 3218 N N . GLY A 1 398 ? -6.947 29.229 -22.233 1.00 95.19 398 GLY A N 1
ATOM 3219 C CA . GLY A 1 398 ? -6.938 27.875 -22.792 1.00 95.19 398 GLY A CA 1
ATOM 3220 C C . GLY A 1 398 ? -7.491 26.824 -21.823 1.00 95.19 398 GLY A C 1
ATOM 3221 O O . GLY A 1 398 ? -8.271 25.961 -22.223 1.00 95.19 398 GLY A O 1
ATOM 3222 N N . ASN A 1 399 ? -7.145 26.912 -20.536 1.00 89.38 399 ASN A N 1
ATOM 3223 C CA . ASN A 1 399 ? -7.688 26.032 -19.501 1.00 89.38 399 ASN A CA 1
ATOM 3224 C C . ASN A 1 399 ? -9.187 26.262 -19.266 1.00 89.38 399 ASN A C 1
ATOM 3226 O O . ASN A 1 399 ? -9.919 25.295 -19.067 1.00 89.38 399 ASN A O 1
ATOM 3230 N N . GLU A 1 400 ? -9.659 27.508 -19.305 1.00 95.50 400 GLU A N 1
ATOM 3231 C CA . GLU A 1 400 ? -11.086 27.835 -19.210 1.00 95.50 400 GLU A CA 1
ATOM 3232 C C . GLU A 1 400 ? -11.869 27.265 -20.396 1.00 95.50 400 GLU A C 1
ATOM 3234 O O . GLU A 1 400 ? -12.905 26.628 -20.192 1.00 95.50 400 GLU A O 1
ATOM 3239 N N . GLN A 1 401 ? -11.336 27.383 -21.614 1.00 95.69 401 GLN A N 1
ATOM 3240 C CA . GLN A 1 401 ? -11.947 26.786 -22.800 1.00 95.69 401 GLN A CA 1
ATOM 3241 C C . GLN A 1 401 ? -11.999 25.255 -22.704 1.00 95.69 401 GLN A C 1
ATOM 3243 O O . GLN A 1 401 ? -13.040 24.653 -22.959 1.00 95.69 401 GLN A O 1
ATOM 3248 N N . LEU A 1 402 ? -10.909 24.615 -22.269 1.00 93.56 402 LEU A N 1
ATOM 3249 C CA . LEU A 1 402 ? -10.878 23.165 -22.062 1.00 93.56 402 LEU A CA 1
ATOM 3250 C C . LEU A 1 402 ? -11.847 22.713 -20.965 1.00 93.56 402 LEU A C 1
ATOM 3252 O O . LEU A 1 402 ? -12.434 21.635 -21.069 1.00 93.56 402 LEU A O 1
ATOM 3256 N N . LEU A 1 403 ? -12.031 23.511 -19.911 1.00 95.25 403 LEU A N 1
ATOM 3257 C CA . LEU A 1 403 ? -13.029 23.236 -18.882 1.00 95.25 403 LEU A CA 1
ATOM 3258 C C . LEU A 1 403 ? -14.445 23.296 -19.453 1.00 95.25 403 LEU A C 1
ATOM 3260 O O . LEU A 1 403 ? -15.258 22.436 -19.112 1.00 95.25 403 LEU A O 1
ATOM 3264 N N . GLU A 1 404 ? -14.742 24.263 -20.317 1.00 95.31 404 GLU A N 1
ATOM 3265 C CA . GLU A 1 404 ? -16.051 24.365 -20.960 1.00 95.31 404 GLU A CA 1
ATOM 3266 C C . GLU A 1 404 ? -16.300 23.195 -21.923 1.00 95.31 404 GLU A C 1
ATOM 3268 O O . GLU A 1 404 ? -17.330 22.524 -21.828 1.00 95.31 404 GLU A O 1
ATOM 3273 N N . ASP A 1 405 ? -15.306 22.829 -22.734 1.00 94.38 405 ASP A N 1
ATOM 3274 C CA . ASP A 1 405 ? -15.372 21.654 -23.609 1.00 94.38 405 ASP A CA 1
ATOM 3275 C C . ASP A 1 405 ? -15.557 20.353 -22.806 1.00 94.38 405 ASP A C 1
ATOM 3277 O O . ASP A 1 405 ? -16.300 19.450 -23.209 1.00 94.38 405 ASP A O 1
ATOM 3281 N N . ASN A 1 406 ? -14.918 20.248 -21.635 1.00 92.44 406 ASN A N 1
ATOM 3282 C CA . ASN A 1 406 ? -15.064 19.107 -20.734 1.00 92.44 406 ASN A CA 1
ATOM 3283 C C . ASN A 1 406 ? -16.466 19.062 -20.101 1.00 92.44 406 ASN A C 1
ATOM 3285 O O . ASN A 1 406 ? -17.075 17.990 -20.038 1.00 92.44 406 ASN A O 1
ATOM 3289 N N . LYS A 1 407 ? -17.039 20.208 -19.703 1.00 95.31 407 LYS A N 1
ATOM 3290 C CA . LYS A 1 407 ? -18.444 20.280 -19.257 1.00 95.31 407 LYS A CA 1
ATOM 3291 C C . LYS A 1 407 ? -19.391 19.831 -20.369 1.00 95.31 407 LYS A C 1
ATOM 3293 O O . LYS A 1 407 ? -20.273 19.004 -20.122 1.00 95.31 407 LYS A O 1
ATOM 3298 N N . ASP A 1 408 ? -19.181 20.295 -21.594 1.00 95.75 408 ASP A N 1
ATOM 3299 C CA . ASP A 1 408 ? -19.984 19.909 -22.752 1.00 95.75 408 ASP A CA 1
ATOM 3300 C C . ASP A 1 408 ? -19.872 18.420 -23.075 1.00 95.75 408 ASP A C 1
ATOM 3302 O O . ASP A 1 408 ? -20.877 17.749 -23.355 1.00 95.75 408 ASP A O 1
ATOM 3306 N N . LEU A 1 409 ? -18.662 17.868 -23.001 1.00 93.44 409 LEU A N 1
ATOM 3307 C CA . LEU A 1 409 ? -18.429 16.443 -23.179 1.00 93.44 409 LEU A CA 1
ATOM 3308 C C . LEU A 1 409 ? -19.096 15.636 -22.062 1.00 93.44 409 LEU A C 1
ATOM 3310 O O . LEU A 1 409 ? -19.775 14.651 -22.350 1.00 93.44 409 LEU A O 1
ATOM 3314 N N . ALA A 1 410 ? -19.007 16.079 -20.808 1.00 91.81 410 ALA A N 1
ATOM 3315 C CA . ALA A 1 410 ? -19.690 15.449 -19.685 1.00 91.81 410 ALA A CA 1
ATOM 3316 C C . ALA A 1 410 ? -21.218 15.462 -19.870 1.00 91.81 410 ALA A C 1
ATOM 3318 O O . ALA A 1 410 ? -21.882 14.451 -19.624 1.00 91.81 410 ALA A O 1
ATOM 3319 N N . LEU A 1 411 ? -21.791 16.560 -20.374 1.00 95.62 411 LEU A N 1
ATOM 3320 C CA . LEU A 1 411 ? -23.214 16.642 -20.717 1.00 95.62 411 LEU A CA 1
ATOM 3321 C C . LEU A 1 411 ? -23.591 15.697 -21.868 1.00 95.62 411 LEU A C 1
ATOM 3323 O O . LEU A 1 411 ? -24.674 15.104 -21.846 1.00 95.62 411 LEU A O 1
ATOM 3327 N N . LYS A 1 412 ? -22.723 15.524 -22.872 1.00 94.31 412 LYS A N 1
ATOM 3328 C CA . LYS A 1 412 ? -22.916 14.538 -23.952 1.00 94.31 412 LYS A CA 1
ATOM 3329 C C . LYS A 1 412 ? -22.842 13.106 -23.413 1.00 94.31 412 LYS A C 1
ATOM 3331 O O . LYS A 1 412 ? -23.733 12.313 -23.711 1.00 94.31 412 LYS A O 1
ATOM 3336 N N . CYS A 1 413 ? -21.873 12.796 -22.554 1.00 90.12 413 CYS A N 1
ATOM 3337 C CA . CYS A 1 413 ? -21.737 11.494 -21.901 1.00 90.12 413 CYS A CA 1
ATOM 3338 C C . CYS A 1 413 ? -22.958 11.158 -21.038 1.00 90.12 413 CYS A C 1
ATOM 3340 O O . CYS A 1 413 ? -23.503 10.065 -21.162 1.00 90.12 413 CYS A O 1
ATOM 3342 N N . ARG A 1 414 ? -23.461 12.104 -20.232 1.00 93.62 414 ARG A N 1
ATOM 3343 C CA . ARG A 1 414 ? -24.690 11.908 -19.441 1.00 93.62 414 ARG A CA 1
ATOM 3344 C C . ARG A 1 414 ? -25.911 11.653 -20.324 1.00 93.62 414 ARG A C 1
ATOM 3346 O O . ARG A 1 414 ? -26.709 10.769 -20.021 1.00 93.62 414 ARG A O 1
ATOM 3353 N N . ARG A 1 415 ? -26.045 12.376 -21.442 1.00 94.00 415 ARG A N 1
ATOM 3354 C CA . ARG A 1 415 ? -27.124 12.143 -22.419 1.00 94.00 415 ARG A CA 1
ATOM 3355 C C . ARG A 1 415 ? -27.026 10.764 -23.071 1.00 94.00 415 ARG A C 1
ATOM 3357 O O . ARG A 1 415 ? -28.042 10.084 -23.203 1.00 94.00 415 ARG A O 1
ATOM 3364 N N . LEU A 1 416 ? -25.821 10.331 -23.439 1.00 92.38 416 LEU A N 1
ATOM 3365 C CA . LEU A 1 416 ? -25.593 8.993 -23.986 1.00 92.38 416 LEU A CA 1
ATOM 3366 C C . LEU A 1 416 ? -25.887 7.907 -22.949 1.00 92.38 416 LEU A C 1
ATOM 3368 O O . LEU A 1 416 ? -26.579 6.945 -23.274 1.00 92.38 416 LEU A O 1
ATOM 3372 N N . GLN A 1 417 ? -25.464 8.097 -21.702 1.00 92.81 417 GLN A N 1
ATOM 3373 C CA . GLN A 1 417 ? -25.749 7.178 -20.604 1.00 92.81 417 GLN A CA 1
ATOM 3374 C C . GLN A 1 417 ? -27.260 7.016 -20.386 1.00 92.81 417 GLN A C 1
ATOM 3376 O O . GLN A 1 417 ? -27.767 5.898 -20.431 1.00 92.81 417 GLN A O 1
ATOM 3381 N N . ALA A 1 418 ? -28.004 8.123 -20.294 1.00 91.94 418 ALA A N 1
ATOM 3382 C CA . ALA A 1 418 ? -29.463 8.086 -20.187 1.00 91.94 418 ALA A CA 1
ATOM 3383 C C . ALA A 1 418 ? -30.121 7.382 -21.391 1.00 91.94 418 ALA A C 1
ATOM 3385 O O . ALA A 1 418 ? -31.087 6.632 -21.236 1.00 91.94 418 ALA A O 1
ATOM 3386 N N . SER A 1 419 ? -29.580 7.572 -22.600 1.00 93.50 419 SER A N 1
ATOM 3387 C CA . SER A 1 419 ? -30.074 6.875 -23.791 1.00 93.50 419 SER A CA 1
ATOM 3388 C C . SER A 1 419 ? -29.823 5.363 -23.730 1.00 93.50 419 SER A C 1
ATOM 3390 O O . SER A 1 419 ? -30.718 4.588 -24.071 1.00 93.50 419 SER A O 1
ATOM 3392 N N . LEU A 1 420 ? -28.662 4.927 -23.232 1.00 92.19 420 LEU A N 1
ATOM 3393 C CA . LEU A 1 420 ? -28.338 3.512 -23.055 1.00 92.19 420 LEU A CA 1
ATOM 3394 C C . LEU A 1 420 ? -29.231 2.862 -22.002 1.00 92.19 420 LEU A C 1
ATOM 3396 O O . LEU A 1 420 ? -29.749 1.772 -22.236 1.00 92.19 420 LEU A O 1
ATOM 3400 N N . ASP A 1 421 ? -29.482 3.545 -20.891 1.00 90.19 421 ASP A N 1
ATOM 3401 C CA . ASP A 1 421 ? -30.345 3.024 -19.833 1.00 90.19 421 ASP A CA 1
ATOM 3402 C C . ASP A 1 421 ? -31.814 2.945 -20.297 1.00 90.19 421 ASP A C 1
ATOM 3404 O O . ASP A 1 421 ? -32.505 1.954 -20.040 1.00 90.19 421 ASP A O 1
ATOM 3408 N N . SER A 1 422 ? -32.275 3.898 -21.119 1.00 90.12 422 SER A N 1
ATOM 3409 C CA . SER A 1 422 ? -33.588 3.809 -21.780 1.00 90.12 422 SER A CA 1
ATOM 3410 C C . SER A 1 422 ? -33.690 2.640 -22.778 1.00 90.12 422 SER A C 1
ATOM 3412 O O . SER A 1 422 ? -34.749 2.034 -22.943 1.00 90.12 422 SER A O 1
ATOM 3414 N N . LEU A 1 423 ? -32.586 2.278 -23.441 1.00 92.69 423 LEU A N 1
ATOM 3415 C CA . LEU A 1 423 ? -32.546 1.129 -24.347 1.00 92.69 423 LEU A CA 1
ATOM 3416 C C . LEU A 1 423 ? -32.519 -0.193 -23.578 1.00 92.69 423 LEU A C 1
ATOM 3418 O O . LEU A 1 423 ? -33.222 -1.121 -23.972 1.00 92.69 423 LEU A O 1
ATOM 3422 N N . ARG A 1 424 ? -31.771 -0.266 -22.473 1.00 89.81 424 ARG A N 1
ATOM 3423 C CA . ARG A 1 424 ? -31.714 -1.441 -21.589 1.00 89.81 424 ARG A CA 1
ATOM 3424 C C . ARG A 1 424 ? -33.069 -1.749 -20.970 1.00 89.81 424 ARG A C 1
ATOM 3426 O O . ARG A 1 424 ? -33.518 -2.887 -21.025 1.00 89.81 424 ARG A O 1
ATOM 3433 N N . THR A 1 425 ? -33.758 -0.734 -20.453 1.00 88.00 425 THR A N 1
ATOM 3434 C CA . THR A 1 425 ? -35.129 -0.892 -19.936 1.00 88.00 425 THR A CA 1
ATOM 3435 C C . THR A 1 425 ? -36.085 -1.354 -21.037 1.00 88.00 425 THR A C 1
ATOM 3437 O O . THR A 1 425 ? -36.872 -2.277 -20.836 1.00 88.00 425 THR A O 1
ATOM 3440 N N . GLN A 1 426 ? -35.966 -0.812 -22.253 1.00 88.81 426 GLN A N 1
ATOM 3441 C CA . GLN A 1 426 ? -36.762 -1.275 -23.390 1.00 88.81 426 GLN A CA 1
ATOM 3442 C C . GLN A 1 426 ? -36.442 -2.725 -23.811 1.00 88.81 426 GLN A C 1
ATOM 3444 O O . GLN A 1 426 ? -37.324 -3.422 -24.320 1.00 88.81 426 GLN A O 1
ATOM 3449 N N . GLU A 1 427 ? -35.196 -3.174 -23.669 1.00 85.38 427 GLU A N 1
ATOM 3450 C CA . GLU A 1 427 ? -34.774 -4.554 -23.932 1.00 85.38 427 GLU A CA 1
ATOM 3451 C C . GLU A 1 427 ? -35.257 -5.523 -22.856 1.00 85.38 427 GLU A C 1
ATOM 3453 O O . GLU A 1 427 ? -35.745 -6.591 -23.217 1.00 85.38 427 GLU A O 1
ATOM 3458 N N . ALA A 1 428 ? -35.223 -5.136 -21.579 1.00 87.06 428 ALA A N 1
ATOM 3459 C CA . ALA A 1 428 ? -35.770 -5.929 -20.480 1.00 87.06 428 ALA A CA 1
ATOM 3460 C C . ALA A 1 428 ? -37.263 -6.217 -20.699 1.00 87.06 428 ALA A C 1
ATOM 3462 O O . ALA A 1 428 ? -37.663 -7.376 -20.767 1.00 87.06 428 ALA A O 1
ATOM 3463 N N . VAL A 1 429 ? -38.055 -5.182 -21.008 1.00 91.00 429 VAL A N 1
ATOM 3464 C CA . VAL A 1 429 ? -39.489 -5.330 -21.325 1.00 91.00 429 VAL A CA 1
ATOM 3465 C C . VAL A 1 429 ? -39.719 -6.223 -22.555 1.00 91.00 429 VAL A C 1
ATOM 3467 O O . VAL A 1 429 ? -40.716 -6.936 -22.654 1.00 91.00 429 VAL A O 1
ATOM 3470 N N . ARG A 1 430 ? -38.805 -6.211 -23.537 1.00 86.69 430 ARG A N 1
ATOM 3471 C CA . ARG A 1 430 ? -38.872 -7.128 -24.693 1.00 86.69 430 ARG A CA 1
ATOM 3472 C C . ARG A 1 430 ? -38.547 -8.565 -24.309 1.00 86.69 430 ARG A C 1
ATOM 3474 O O . ARG A 1 430 ? -39.180 -9.466 -24.852 1.00 86.69 430 ARG A O 1
ATOM 3481 N N . GLY A 1 431 ? -37.565 -8.759 -23.435 1.00 90.00 431 GLY A N 1
ATOM 3482 C CA . GLY A 1 431 ? -37.179 -10.060 -22.904 1.00 90.00 431 GLY A CA 1
ATOM 3483 C C . GLY A 1 431 ? -38.314 -10.688 -22.105 1.00 90.00 431 GLY A C 1
ATOM 3484 O O . GLY A 1 431 ? -38.702 -11.813 -22.402 1.00 90.00 431 GLY A O 1
ATOM 3485 N N . GLU A 1 432 ? -38.916 -9.933 -21.188 1.00 88.50 432 GLU A N 1
ATOM 3486 C CA . GLU A 1 432 ? -40.072 -10.367 -20.394 1.00 88.50 432 GLU A CA 1
ATOM 3487 C C . GLU A 1 432 ? -41.268 -10.733 -21.283 1.00 88.50 432 GLU A C 1
ATOM 3489 O O . GLU A 1 432 ? -41.855 -11.801 -21.128 1.00 88.50 432 GLU A O 1
ATOM 3494 N N . ALA A 1 433 ? -41.582 -9.915 -22.295 1.00 88.75 433 ALA A N 1
ATOM 3495 C CA . ALA A 1 433 ? -42.653 -10.232 -23.240 1.00 88.75 433 ALA A CA 1
ATOM 3496 C C . ALA A 1 433 ? -42.375 -11.511 -24.058 1.00 88.75 433 ALA A C 1
ATOM 3498 O O . ALA A 1 433 ? -43.296 -12.279 -24.335 1.00 88.75 433 ALA A O 1
ATOM 3499 N N . ALA A 1 434 ? -41.119 -11.761 -24.444 1.00 89.00 434 ALA A N 1
ATOM 3500 C CA . ALA A 1 434 ? -40.733 -12.986 -25.144 1.00 89.00 434 ALA A CA 1
ATOM 3501 C C . ALA A 1 434 ? -40.798 -14.219 -24.226 1.00 89.00 434 ALA A C 1
ATOM 3503 O O . ALA A 1 434 ? -41.223 -15.287 -24.662 1.00 89.00 434 ALA A O 1
ATOM 3504 N N . GLN A 1 435 ? -40.429 -14.067 -22.951 1.00 86.00 435 GLN A N 1
ATOM 3505 C CA . GLN A 1 435 ? -40.554 -15.122 -21.945 1.00 86.00 435 GLN A CA 1
ATOM 3506 C C . GLN A 1 435 ? -42.022 -15.467 -21.679 1.00 86.00 435 GLN A C 1
ATOM 3508 O O . GLN A 1 435 ? -42.375 -16.644 -21.705 1.00 86.00 435 GLN A O 1
ATOM 3513 N N . ALA A 1 436 ? -42.892 -14.465 -21.529 1.00 87.50 436 ALA A N 1
ATOM 3514 C CA . ALA A 1 436 ? -44.331 -14.680 -21.389 1.00 87.50 436 ALA A CA 1
ATOM 3515 C C . ALA A 1 436 ? -44.918 -15.434 -22.598 1.00 87.50 436 ALA A C 1
ATOM 3517 O O . ALA A 1 436 ? -45.683 -16.379 -22.429 1.00 87.50 436 ALA A O 1
ATOM 3518 N N . GLN A 1 437 ? -44.504 -15.091 -23.824 1.00 87.75 437 GLN A N 1
ATOM 3519 C CA . GLN A 1 437 ? -44.926 -15.822 -25.027 1.00 87.75 437 GLN A CA 1
ATOM 3520 C C . GLN A 1 437 ? -44.430 -17.273 -25.053 1.00 87.75 437 GLN A C 1
ATOM 3522 O O . GLN A 1 437 ? -45.175 -18.163 -25.460 1.00 87.75 437 GLN A O 1
ATOM 3527 N N . ALA A 1 438 ? -43.200 -17.531 -24.604 1.00 87.69 438 ALA A N 1
ATOM 3528 C CA . ALA A 1 438 ? -42.666 -18.888 -24.518 1.00 87.69 438 ALA A CA 1
ATOM 3529 C C . ALA A 1 438 ? -43.408 -19.740 -23.474 1.00 87.69 438 ALA A C 1
ATOM 3531 O O . ALA A 1 438 ? -43.608 -20.932 -23.698 1.00 87.69 438 ALA A O 1
ATOM 3532 N N . LEU A 1 439 ? -43.844 -19.143 -22.358 1.00 91.44 439 LEU A N 1
ATOM 3533 C CA . LEU A 1 439 ? -44.676 -19.829 -21.363 1.00 91.44 439 LEU A CA 1
ATOM 3534 C C . LEU A 1 439 ? -46.034 -20.224 -21.949 1.00 91.44 439 LEU A C 1
ATOM 3536 O O . LEU A 1 439 ? -46.405 -21.390 -21.858 1.00 91.44 439 LEU A O 1
ATOM 3540 N N . VAL A 1 440 ? -46.703 -19.311 -22.658 1.00 91.06 440 VAL A N 1
ATOM 3541 C CA . VAL A 1 440 ? -47.979 -19.609 -23.333 1.00 91.06 440 VAL A CA 1
ATOM 3542 C C . VAL A 1 440 ? -47.824 -20.739 -24.361 1.00 91.06 440 VAL A C 1
ATOM 3544 O O . VAL A 1 440 ? -48.670 -21.624 -24.439 1.00 91.06 440 VAL A O 1
ATOM 3547 N N . GLN A 1 441 ? -46.730 -20.764 -25.130 1.00 88.69 441 GLN A N 1
ATOM 3548 C CA . GLN A 1 441 ? -46.461 -21.863 -26.072 1.00 88.69 441 GLN A CA 1
ATOM 3549 C C . GLN A 1 441 ? -46.204 -23.197 -25.362 1.00 88.69 441 GLN A C 1
ATOM 3551 O O . GLN A 1 441 ? -46.662 -24.241 -25.819 1.00 88.69 441 GLN A O 1
ATOM 3556 N N . ARG A 1 442 ? -45.499 -23.185 -24.225 1.00 88.12 442 ARG A N 1
ATOM 3557 C CA . ARG A 1 442 ? -45.293 -24.396 -23.417 1.00 88.12 442 ARG A CA 1
ATOM 3558 C C . ARG A 1 442 ? -46.608 -24.936 -22.870 1.00 88.12 442 ARG A C 1
ATOM 3560 O O . ARG A 1 442 ? -46.830 -26.136 -22.954 1.00 88.12 442 ARG A O 1
ATOM 3567 N N . GLU A 1 443 ? -47.482 -24.070 -22.367 1.00 90.25 443 GLU A N 1
ATOM 3568 C CA . GLU A 1 443 ? -48.819 -24.464 -21.909 1.00 90.25 443 GLU A CA 1
ATOM 3569 C C . GLU A 1 443 ? -49.649 -25.074 -23.045 1.00 90.25 443 GLU A C 1
ATOM 3571 O O . GLU A 1 443 ? -50.291 -26.105 -22.850 1.00 90.25 443 GLU A O 1
ATOM 3576 N N . GLN A 1 444 ? -49.582 -24.503 -24.253 1.00 89.94 444 GLN A N 1
ATOM 3577 C CA . GLN A 1 444 ? -50.224 -25.076 -25.441 1.00 89.94 444 GLN A CA 1
ATOM 3578 C C . GLN A 1 444 ? -49.707 -26.487 -25.743 1.00 89.94 444 GLN A C 1
ATOM 3580 O O . GLN A 1 444 ? -50.513 -27.401 -25.909 1.00 89.94 444 GLN A O 1
ATOM 3585 N N . HIS A 1 445 ? -48.390 -26.698 -25.728 1.00 89.00 445 HIS A N 1
ATOM 3586 C CA . HIS A 1 445 ? -47.813 -28.027 -25.943 1.00 89.00 445 HIS A CA 1
ATOM 3587 C C . HIS A 1 445 ? -48.168 -29.022 -24.832 1.00 89.00 445 HIS A C 1
ATOM 3589 O O . HIS A 1 445 ? -48.437 -30.184 -25.123 1.00 89.00 445 HIS A O 1
ATOM 3595 N N . CYS A 1 446 ? -48.230 -28.593 -23.569 1.00 91.12 446 CYS A N 1
ATOM 3596 C CA . CYS A 1 446 ? -48.707 -29.448 -22.479 1.00 91.12 446 CYS A CA 1
ATOM 3597 C C . CYS A 1 446 ? -50.163 -29.876 -22.704 1.00 91.12 446 CYS A C 1
ATOM 3599 O O . CYS A 1 446 ? -50.491 -31.048 -22.538 1.00 91.12 446 CYS A O 1
ATOM 3601 N N . ASN A 1 447 ? -51.025 -28.955 -23.141 1.00 90.50 447 ASN A N 1
ATOM 3602 C CA . ASN A 1 447 ? -52.418 -29.267 -23.457 1.00 90.50 447 ASN A CA 1
ATOM 3603 C C . ASN A 1 447 ? -52.537 -30.239 -24.645 1.00 90.50 447 ASN A C 1
ATOM 3605 O O . ASN A 1 447 ? -53.360 -31.154 -24.607 1.00 90.50 447 ASN A O 1
ATOM 3609 N N . GLU A 1 448 ? -51.695 -30.091 -25.673 1.00 92.50 448 GLU A N 1
ATOM 3610 C CA . GLU A 1 448 ? -51.609 -31.035 -26.797 1.00 92.50 448 GLU A CA 1
ATOM 3611 C C . GLU A 1 448 ? -51.173 -32.433 -26.334 1.00 92.50 448 GLU A C 1
ATOM 3613 O O . GLU A 1 448 ? -51.786 -33.428 -26.724 1.00 92.50 448 GLU A O 1
ATOM 3618 N N . ILE A 1 449 ? -50.164 -32.522 -25.461 1.00 91.12 449 ILE A N 1
ATOM 3619 C CA . ILE A 1 449 ? -49.696 -33.794 -24.890 1.00 91.12 449 ILE A CA 1
ATOM 3620 C C . ILE A 1 449 ? -50.814 -34.462 -24.085 1.00 91.12 449 ILE A C 1
ATOM 3622 O O . ILE A 1 449 ? -51.116 -35.628 -24.325 1.00 91.12 449 ILE A O 1
ATOM 3626 N N . MET A 1 450 ? -51.492 -33.719 -23.208 1.00 91.00 450 MET A N 1
ATOM 3627 C CA . MET A 1 450 ? -52.620 -34.236 -22.422 1.00 91.00 450 MET A CA 1
ATOM 3628 C C . MET A 1 450 ? -53.759 -34.756 -23.313 1.00 91.00 450 MET A C 1
ATOM 3630 O O . MET A 1 450 ? -54.362 -35.793 -23.025 1.00 91.00 450 MET A O 1
ATOM 3634 N N . ALA A 1 451 ? -54.050 -34.074 -24.427 1.00 93.06 451 ALA A N 1
ATOM 3635 C CA . ALA A 1 451 ? -55.047 -34.532 -25.390 1.00 93.06 451 ALA A CA 1
ATOM 3636 C C . ALA A 1 451 ? -54.620 -35.835 -26.092 1.00 93.06 451 ALA A C 1
ATOM 3638 O O . ALA A 1 451 ? -55.441 -36.740 -26.266 1.00 93.06 451 ALA A O 1
ATOM 3639 N N . LEU A 1 452 ? -53.342 -35.961 -26.463 1.00 92.00 452 LEU A N 1
ATOM 3640 C CA . LEU A 1 452 ? -52.794 -37.183 -27.058 1.00 92.00 452 LEU A CA 1
ATOM 3641 C C . LEU A 1 452 ? -52.787 -38.352 -26.067 1.00 92.00 452 LEU A C 1
ATOM 3643 O O . LEU A 1 452 ? -53.133 -39.473 -26.438 1.00 92.00 452 LEU A O 1
ATOM 3647 N N . GLU A 1 453 ? -52.466 -38.106 -24.799 1.00 91.31 453 GLU A N 1
ATOM 3648 C CA . GLU A 1 453 ? -52.548 -39.115 -23.739 1.00 91.31 453 GLU A CA 1
ATOM 3649 C C . GLU A 1 453 ? -53.986 -39.610 -23.538 1.00 91.31 453 GLU A C 1
ATOM 3651 O O . GLU A 1 453 ? -54.218 -40.818 -23.438 1.00 91.31 453 GLU A O 1
ATOM 3656 N N . ALA A 1 454 ? -54.975 -38.710 -23.572 1.00 91.12 454 ALA A N 1
ATOM 3657 C CA . ALA A 1 454 ? -56.386 -39.086 -23.515 1.00 91.12 454 ALA A CA 1
ATOM 3658 C C . ALA A 1 454 ? -56.808 -39.955 -24.717 1.00 91.12 454 ALA A C 1
ATOM 3660 O O . ALA A 1 454 ? -57.533 -40.940 -24.544 1.00 91.12 454 ALA A O 1
ATOM 3661 N N . GLN A 1 455 ? -56.319 -39.644 -25.925 1.00 92.81 455 GLN A N 1
ATOM 3662 C CA . GLN A 1 455 ? -56.547 -40.474 -27.115 1.00 92.81 455 GLN A CA 1
ATOM 3663 C C . GLN A 1 455 ? -55.891 -41.854 -26.980 1.00 92.81 455 GLN A C 1
ATOM 3665 O O . GLN A 1 455 ? -56.530 -42.867 -27.261 1.00 92.81 455 GLN A O 1
ATOM 3670 N N . LEU A 1 456 ? -54.649 -41.927 -26.491 1.00 91.94 456 LEU A N 1
ATOM 3671 C CA . LEU A 1 456 ? -53.970 -43.200 -26.234 1.00 91.94 456 LEU A CA 1
ATOM 3672 C C . LEU A 1 456 ? -54.718 -44.044 -25.198 1.00 91.94 456 LEU A C 1
ATOM 3674 O O . LEU A 1 456 ? -54.890 -45.246 -25.401 1.00 91.94 456 LEU A O 1
ATOM 3678 N N . ALA A 1 457 ? -55.225 -43.432 -24.129 1.00 91.62 457 ALA A N 1
ATOM 3679 C CA . ALA A 1 457 ? -56.046 -44.121 -23.139 1.00 91.62 457 ALA A CA 1
ATOM 3680 C C . ALA A 1 457 ? -57.362 -44.653 -23.743 1.00 91.62 457 ALA A C 1
ATOM 3682 O O . ALA A 1 457 ? -57.808 -45.749 -23.390 1.00 91.62 457 ALA A O 1
ATOM 3683 N N . ALA A 1 458 ? -57.979 -43.921 -24.678 1.00 91.44 458 ALA A N 1
ATOM 3684 C CA . ALA A 1 458 ? -59.152 -44.394 -25.413 1.00 91.44 458 ALA A CA 1
ATOM 3685 C C . ALA A 1 458 ? -58.816 -45.604 -26.305 1.00 91.44 458 ALA A C 1
ATOM 3687 O O . ALA A 1 458 ? -59.488 -46.634 -26.207 1.00 91.44 458 ALA A O 1
ATOM 3688 N N . PHE A 1 459 ? -57.724 -45.539 -27.075 1.00 89.88 459 PHE A N 1
ATOM 3689 C CA . PHE A 1 459 ? -57.252 -46.668 -27.886 1.00 89.88 459 PHE A CA 1
ATOM 3690 C C . PHE A 1 459 ? -56.901 -47.894 -27.039 1.00 89.88 459 PHE A C 1
ATOM 3692 O O . PHE A 1 459 ? -57.212 -49.021 -27.419 1.00 89.88 459 PHE A O 1
ATOM 3699 N N . GLN A 1 460 ? -56.304 -47.705 -25.860 1.00 90.25 460 GLN A N 1
ATOM 3700 C CA . GLN A 1 460 ? -56.042 -48.805 -24.932 1.00 90.25 460 GLN A CA 1
ATOM 3701 C C . GLN A 1 460 ? -57.343 -49.464 -24.459 1.00 90.25 460 GLN A C 1
ATOM 3703 O O . GLN A 1 460 ? -57.443 -50.692 -24.454 1.00 90.25 460 GLN A O 1
ATOM 3708 N N . LYS A 1 461 ? -58.376 -48.680 -24.126 1.00 91.25 461 LYS A N 1
ATOM 3709 C CA . LYS A 1 461 ? -59.698 -49.225 -23.776 1.00 91.25 461 LYS A CA 1
ATOM 3710 C C . LYS A 1 461 ? -60.301 -50.016 -24.940 1.00 91.25 461 LYS A C 1
ATOM 3712 O O . LYS A 1 461 ? -60.825 -51.106 -24.720 1.00 91.25 461 LYS A O 1
ATOM 3717 N N . GLU A 1 462 ? -60.193 -49.536 -26.172 1.00 91.62 462 GLU A N 1
ATOM 3718 C CA . GLU A 1 462 ? -60.645 -50.279 -27.357 1.00 91.62 462 GLU A CA 1
ATOM 3719 C C . GLU A 1 462 ? -59.860 -51.578 -27.571 1.00 91.62 462 GLU A C 1
ATOM 3721 O O . GLU A 1 462 ? -60.461 -52.634 -27.775 1.00 91.62 462 GLU A O 1
ATOM 3726 N N . ALA A 1 463 ? -58.535 -51.544 -27.417 1.00 87.94 463 ALA A N 1
ATOM 3727 C CA . ALA A 1 463 ? -57.690 -52.730 -27.495 1.00 87.94 463 ALA A CA 1
ATOM 3728 C C . ALA A 1 463 ? -58.076 -53.776 -26.437 1.00 87.94 463 ALA A C 1
ATOM 3730 O O . ALA A 1 463 ? -58.150 -54.966 -26.746 1.00 87.94 463 ALA A O 1
ATOM 3731 N N . THR A 1 464 ? -58.402 -53.355 -25.207 1.00 89.81 464 THR A N 1
ATOM 3732 C CA . THR A 1 464 ? -58.890 -54.284 -24.172 1.00 89.81 464 THR A CA 1
ATOM 3733 C C . THR A 1 464 ? -60.252 -54.889 -24.521 1.00 89.81 464 THR A C 1
ATOM 3735 O O . THR A 1 464 ? -60.446 -56.086 -24.306 1.00 89.81 464 THR A O 1
ATOM 3738 N N . LYS A 1 465 ? -61.173 -54.126 -25.133 1.00 92.19 465 LYS A N 1
ATOM 3739 C CA . LYS A 1 465 ? -62.461 -54.653 -25.624 1.00 92.19 465 LYS A CA 1
ATOM 3740 C C . LYS A 1 465 ? -62.258 -55.694 -26.728 1.00 92.19 465 LYS A C 1
ATOM 3742 O O . LYS A 1 465 ? -62.845 -56.773 -26.660 1.00 92.19 465 LYS A O 1
ATOM 3747 N N . LEU A 1 466 ? -61.392 -55.414 -27.704 1.00 91.31 466 LEU A N 1
ATOM 3748 C CA . LEU A 1 466 ? -61.038 -56.371 -28.762 1.00 91.31 466 LEU A CA 1
ATOM 3749 C C . LEU A 1 466 ? -60.365 -57.623 -28.187 1.00 91.31 466 LEU A C 1
ATOM 3751 O O . LEU A 1 466 ? -60.660 -58.741 -28.607 1.00 91.31 466 LEU A O 1
ATOM 3755 N N . HIS A 1 467 ? -59.503 -57.464 -27.180 1.00 87.94 467 HIS A N 1
ATOM 3756 C CA . HIS A 1 467 ? -58.873 -58.590 -26.497 1.00 87.94 467 HIS A CA 1
ATOM 3757 C C . HIS A 1 467 ? -59.906 -59.482 -25.793 1.00 87.94 467 HIS A C 1
ATOM 3759 O O . HIS A 1 467 ? -59.856 -60.705 -25.925 1.00 87.94 467 HIS A O 1
ATOM 3765 N N . GLN A 1 468 ? -60.889 -58.886 -25.109 1.00 90.62 468 GLN A N 1
ATOM 3766 C CA . GLN A 1 468 ? -62.003 -59.622 -24.503 1.00 90.62 468 GLN A CA 1
ATOM 3767 C C . GLN A 1 468 ? -62.848 -60.361 -25.551 1.00 90.62 468 GLN A C 1
ATOM 3769 O O . GLN A 1 468 ? -63.228 -61.509 -25.326 1.00 90.62 468 GLN A O 1
ATOM 3774 N N . GLN A 1 469 ? -63.113 -59.750 -26.711 1.00 91.94 469 GLN A N 1
ATOM 3775 C CA . GLN A 1 469 ? -63.802 -60.420 -27.822 1.00 91.94 469 GLN A CA 1
ATOM 3776 C C . GLN A 1 469 ? -62.998 -61.614 -28.356 1.00 91.94 469 GLN A C 1
ATOM 3778 O O . GLN A 1 469 ? -63.556 -62.690 -28.561 1.00 91.94 469 GLN A O 1
ATOM 3783 N N . LEU A 1 470 ? -61.680 -61.468 -28.510 1.00 92.06 470 LEU A N 1
ATOM 3784 C CA . LEU A 1 470 ? -60.800 -62.557 -28.937 1.00 92.06 470 LEU A CA 1
ATOM 3785 C C . LEU A 1 470 ? -60.800 -63.708 -27.920 1.00 92.06 470 LEU A C 1
ATOM 3787 O O . LEU A 1 470 ? -60.861 -64.874 -28.308 1.00 92.06 470 LEU A O 1
ATOM 3791 N N . LEU A 1 471 ? -60.785 -63.401 -26.621 1.00 90.00 471 LEU A N 1
ATOM 3792 C CA . LEU A 1 471 ? -60.919 -64.392 -25.549 1.00 90.00 471 LEU A CA 1
ATOM 3793 C C . LEU A 1 471 ? -62.248 -65.156 -25.624 1.00 90.00 471 LEU A C 1
ATOM 3795 O O . LEU A 1 471 ? -62.226 -66.381 -25.506 1.00 90.00 471 LEU A O 1
ATOM 3799 N N . LYS A 1 472 ? -63.372 -64.472 -25.883 1.00 92.19 472 LYS A N 1
ATOM 3800 C CA . LYS A 1 472 ? -64.681 -65.121 -26.097 1.00 92.19 472 LYS A CA 1
ATOM 3801 C C . LYS A 1 472 ? -64.652 -66.069 -27.295 1.00 92.19 472 LYS A C 1
ATOM 3803 O O . LYS A 1 472 ? -64.965 -67.245 -27.142 1.00 92.19 472 LYS A O 1
ATOM 3808 N N . LEU A 1 473 ? -64.153 -65.610 -28.444 1.00 90.81 473 LEU A N 1
ATOM 3809 C CA . LEU A 1 473 ? -63.992 -66.461 -29.631 1.00 90.81 473 LEU A CA 1
ATOM 3810 C C . LEU A 1 473 ? -63.082 -67.666 -29.352 1.00 90.81 473 LEU A C 1
ATOM 3812 O O . LEU A 1 473 ? -63.329 -68.774 -29.823 1.00 90.81 473 LEU A O 1
ATOM 3816 N N . ARG A 1 474 ? -62.028 -67.488 -28.550 1.00 87.88 474 ARG A N 1
ATOM 3817 C CA . ARG A 1 474 ? -61.131 -68.583 -28.162 1.00 87.88 474 ARG A CA 1
ATOM 3818 C C . ARG A 1 474 ? -61.823 -69.606 -27.259 1.00 87.88 474 ARG A C 1
ATOM 3820 O O . ARG A 1 474 ? -61.546 -70.796 -27.402 1.00 87.88 474 ARG A O 1
ATOM 3827 N N . GLN A 1 475 ? -62.706 -69.165 -26.362 1.00 86.38 475 GLN A N 1
ATOM 3828 C CA . GLN A 1 475 ? -63.548 -70.053 -25.557 1.00 86.38 475 GLN A CA 1
ATOM 3829 C C . GLN A 1 475 ? -64.538 -70.819 -26.439 1.00 86.38 475 GLN A C 1
ATOM 3831 O O . GLN A 1 475 ? -64.600 -72.040 -26.332 1.00 86.38 475 GLN A O 1
ATOM 3836 N N . GLU A 1 476 ? -65.221 -70.150 -27.370 1.00 87.88 476 GLU A N 1
ATOM 3837 C CA . GLU A 1 476 ? -66.134 -70.789 -28.330 1.00 87.88 476 GLU A CA 1
ATOM 3838 C C . GLU A 1 476 ? -65.415 -71.848 -29.181 1.00 87.88 476 GLU A C 1
ATOM 3840 O O . GLU A 1 476 ? -65.866 -72.989 -29.284 1.00 87.88 476 GLU A O 1
ATOM 3845 N N . VAL A 1 477 ? -64.226 -71.535 -29.708 1.00 86.75 477 VAL A N 1
ATOM 3846 C CA . VAL A 1 477 ? -63.391 -72.504 -30.441 1.00 86.75 477 VAL A CA 1
ATOM 3847 C C . VAL A 1 477 ? -62.918 -73.651 -29.537 1.00 86.75 477 VAL A C 1
ATOM 3849 O O . VAL A 1 477 ? -62.789 -74.787 -29.998 1.00 86.75 477 VAL A O 1
ATOM 3852 N N . GLY A 1 478 ? -62.658 -73.384 -28.255 1.00 86.69 478 GLY A N 1
ATOM 3853 C CA . GLY A 1 478 ? -62.338 -74.404 -27.254 1.00 86.69 478 GLY A CA 1
ATOM 3854 C C . GLY A 1 478 ? -63.496 -75.374 -27.016 1.00 86.69 478 GLY A C 1
ATOM 3855 O O . GLY A 1 478 ? -63.281 -76.584 -27.025 1.00 86.69 478 GLY A O 1
ATOM 3856 N N . ILE A 1 479 ? -64.721 -74.855 -26.896 1.00 86.69 479 ILE A N 1
ATOM 3857 C CA . ILE A 1 479 ? -65.952 -75.649 -26.768 1.00 86.69 479 ILE A CA 1
ATOM 3858 C C . ILE A 1 479 ? -66.160 -76.508 -28.020 1.00 86.69 479 ILE A C 1
ATOM 3860 O O . ILE A 1 479 ? -66.377 -77.713 -27.910 1.00 86.69 479 ILE A O 1
ATOM 3864 N N . LEU A 1 480 ? -66.004 -75.932 -29.217 1.00 87.06 480 LEU A N 1
ATOM 3865 C CA . LEU A 1 480 ? -66.107 -76.675 -30.479 1.00 87.06 480 LEU A CA 1
ATOM 3866 C C . LEU A 1 480 ? -65.041 -77.777 -30.595 1.00 87.06 480 LEU A C 1
ATOM 3868 O O . LEU A 1 480 ? -65.323 -78.874 -31.080 1.00 87.06 480 LEU A O 1
ATOM 3872 N N . ARG A 1 481 ? -63.816 -77.516 -30.120 1.00 85.06 481 ARG A N 1
ATOM 3873 C CA . ARG A 1 481 ? -62.740 -78.515 -30.079 1.00 85.06 481 ARG A CA 1
ATOM 3874 C C . ARG A 1 481 ? -63.059 -79.648 -29.102 1.00 85.06 481 ARG A C 1
ATOM 3876 O O . ARG A 1 481 ? -62.891 -80.804 -29.473 1.00 85.06 481 ARG A O 1
ATOM 3883 N N . ALA A 1 482 ? -63.563 -79.330 -27.910 1.00 80.25 482 ALA A N 1
ATOM 3884 C CA . ALA A 1 482 ? -63.981 -80.321 -26.921 1.00 80.25 482 ALA A CA 1
ATOM 3885 C C . ALA A 1 482 ? -65.152 -81.178 -27.428 1.00 80.25 482 ALA A C 1
ATOM 3887 O O . ALA A 1 482 ? -65.119 -82.396 -27.277 1.00 80.25 482 ALA A O 1
ATOM 3888 N N . ALA A 1 483 ? -66.133 -80.576 -28.109 1.00 81.00 483 ALA A N 1
ATOM 3889 C CA . ALA A 1 483 ? -67.221 -81.307 -28.754 1.00 81.00 483 ALA A CA 1
ATOM 3890 C C . ALA A 1 483 ? -66.687 -82.275 -29.822 1.00 81.00 483 ALA A C 1
ATOM 3892 O O . ALA A 1 483 ? -67.023 -83.457 -29.817 1.00 81.00 483 ALA A O 1
ATOM 3893 N N . ARG A 1 484 ? -65.786 -81.813 -30.700 1.00 80.06 484 ARG A N 1
ATOM 3894 C CA . ARG A 1 484 ? -65.141 -82.669 -31.709 1.00 80.06 484 ARG A CA 1
ATOM 3895 C C . ARG A 1 484 ? -64.376 -83.831 -31.075 1.00 80.06 484 ARG A C 1
ATOM 3897 O O . ARG A 1 484 ? -64.474 -84.958 -31.554 1.00 80.06 484 ARG A O 1
ATOM 3904 N N . ASP A 1 485 ? -63.608 -83.566 -30.024 1.00 75.56 485 ASP A N 1
ATOM 3905 C CA . ASP A 1 485 ? -62.786 -84.583 -29.368 1.00 75.56 485 ASP A CA 1
ATOM 3906 C C . ASP A 1 485 ? -63.657 -85.576 -28.563 1.00 75.56 485 ASP A C 1
ATOM 3908 O O . ASP A 1 485 ? -63.362 -86.771 -28.550 1.00 75.56 485 ASP A O 1
ATOM 3912 N N . PHE A 1 486 ? -64.798 -85.136 -28.015 1.00 75.06 486 PHE A N 1
ATOM 3913 C CA . PHE A 1 486 ? -65.835 -86.008 -27.444 1.00 75.06 486 PHE A CA 1
ATOM 3914 C C . PHE A 1 486 ? -66.407 -86.980 -28.490 1.00 75.06 486 PHE A C 1
ATOM 3916 O O . PHE A 1 486 ? -66.475 -88.184 -28.243 1.00 75.06 486 PHE A O 1
ATOM 3923 N N . TYR A 1 487 ? -66.738 -86.496 -29.693 1.00 73.38 487 TYR A N 1
ATOM 3924 C CA . TYR A 1 487 ? -67.181 -87.370 -30.786 1.00 73.38 487 TYR A CA 1
ATOM 3925 C C . TYR A 1 487 ? -66.067 -88.304 -31.279 1.00 73.38 487 TYR A C 1
ATOM 3927 O O . TYR A 1 487 ? -66.336 -89.456 -31.607 1.00 73.38 487 TYR A O 1
ATOM 3935 N N . ARG A 1 488 ? -64.808 -87.851 -31.278 1.00 69.19 488 ARG A N 1
ATOM 3936 C CA . ARG A 1 488 ? -63.647 -88.650 -31.702 1.00 69.19 488 ARG A CA 1
ATOM 3937 C C . ARG A 1 488 ? -63.342 -89.808 -30.751 1.00 69.19 488 ARG A C 1
ATOM 3939 O O . ARG A 1 488 ? -63.060 -90.910 -31.211 1.00 69.19 488 ARG A O 1
ATOM 3946 N N . ASN A 1 489 ? -63.444 -89.581 -29.443 1.00 56.88 489 ASN A N 1
ATOM 3947 C CA . ASN A 1 489 ? -63.179 -90.603 -28.426 1.00 56.88 489 ASN A CA 1
ATOM 3948 C C . ASN A 1 489 ? -64.301 -91.646 -28.321 1.00 56.88 489 ASN A C 1
ATOM 3950 O O . ASN A 1 489 ? -64.074 -92.738 -27.813 1.00 56.88 489 ASN A O 1
ATOM 3954 N N . ARG A 1 490 ? -65.489 -91.353 -28.864 1.00 56.75 490 ARG A N 1
ATOM 3955 C CA . ARG A 1 490 ? -66.590 -92.319 -28.980 1.00 56.75 490 ARG A CA 1
ATOM 3956 C C . ARG A 1 490 ? -66.385 -93.338 -30.112 1.00 56.75 490 ARG A C 1
ATOM 3958 O O . ARG A 1 490 ? -67.016 -94.387 -30.095 1.00 56.75 490 ARG A O 1
ATOM 3965 N N . VAL A 1 491 ? -65.512 -93.043 -31.081 1.00 55.81 491 VAL A N 1
ATOM 3966 C CA . VAL A 1 491 ? -65.265 -93.881 -32.273 1.00 55.81 491 VAL A CA 1
ATOM 3967 C C . VAL A 1 491 ? -64.101 -94.870 -32.070 1.00 55.81 491 VAL A C 1
ATOM 3969 O O . VAL A 1 491 ? -63.955 -95.810 -32.844 1.00 55.81 491 VAL A O 1
ATOM 3972 N N . ALA A 1 492 ? -63.301 -94.732 -31.007 1.00 53.66 492 ALA A N 1
ATOM 3973 C CA . ALA A 1 492 ? -62.150 -95.601 -30.745 1.00 53.66 492 ALA A CA 1
ATOM 3974 C C . ALA A 1 492 ? -62.415 -96.609 -29.604 1.00 53.66 492 ALA A C 1
ATOM 3976 O O . ALA A 1 492 ? -62.002 -96.397 -28.467 1.00 53.66 492 ALA A O 1
ATOM 3977 N N . GLY A 1 493 ? -63.095 -97.717 -29.926 1.00 39.66 493 GLY A N 1
ATOM 3978 C CA . GLY A 1 493 ? -63.095 -98.977 -29.158 1.00 39.66 493 GLY A CA 1
ATOM 3979 C C . GLY A 1 493 ? -62.152 -100.025 -29.793 1.00 39.66 493 GLY A C 1
ATOM 3980 O O . GLY A 1 493 ? -61.775 -99.859 -30.953 1.00 39.66 493 GLY A O 1
ATOM 3981 N N . PRO A 1 494 ? -61.713 -101.075 -29.070 1.00 60.53 494 PRO A N 1
ATOM 3982 C CA . PRO A 1 494 ? -60.386 -101.671 -29.273 1.00 60.53 494 PRO A CA 1
ATOM 3983 C C . PRO A 1 494 ? -60.391 -102.953 -30.122 1.00 60.53 494 PRO A C 1
ATOM 3985 O O . PRO A 1 494 ? -60.939 -103.947 -29.664 1.00 60.53 494 PRO A O 1
ATOM 3988 N N . VAL A 1 495 ? -59.696 -103.005 -31.275 1.00 41.47 495 VAL A N 1
ATOM 3989 C CA . VAL A 1 495 ? -59.306 -104.283 -31.929 1.00 41.47 495 VAL A CA 1
ATOM 3990 C C . VAL A 1 495 ? -57.986 -104.172 -32.724 1.00 41.47 495 VAL A C 1
ATOM 3992 O O . VAL A 1 495 ? -57.665 -103.150 -33.322 1.00 41.47 495 VAL A O 1
ATOM 3995 N N . ARG A 1 496 ? -57.232 -105.280 -32.669 1.00 38.31 496 ARG A N 1
ATOM 3996 C CA . ARG A 1 496 ? -55.921 -105.630 -33.240 1.00 38.31 496 ARG A CA 1
ATOM 3997 C C . ARG A 1 496 ? -55.813 -105.659 -34.782 1.00 38.31 496 ARG A C 1
ATOM 3999 O O . ARG A 1 496 ? -56.747 -106.054 -35.460 1.00 38.31 496 ARG A O 1
ATOM 4006 N N . ALA A 1 497 ? -54.564 -105.437 -35.219 1.00 36.47 497 ALA A N 1
ATOM 4007 C CA . ALA A 1 497 ? -53.744 -106.138 -36.232 1.00 36.47 497 ALA A CA 1
ATOM 4008 C C . ALA A 1 497 ? -54.198 -106.302 -37.703 1.00 36.47 497 ALA A C 1
ATOM 4010 O O . ALA A 1 497 ? -55.187 -106.960 -37.995 1.00 36.47 497 ALA A O 1
ATOM 4011 N N . GLY A 1 498 ? -53.290 -105.909 -38.616 1.00 30.11 498 GLY A N 1
ATOM 4012 C CA . GLY A 1 498 ? -53.042 -106.602 -39.892 1.00 30.11 498 GLY A CA 1
ATOM 4013 C C . GLY A 1 498 ? -52.846 -105.709 -41.129 1.00 30.11 498 GLY A C 1
ATOM 4014 O O . GLY A 1 498 ? -53.723 -104.922 -41.453 1.00 30.11 498 GLY A O 1
ATOM 4015 N N . GLY A 1 499 ? -51.742 -105.914 -41.869 1.00 31.86 499 GLY A N 1
ATOM 4016 C CA . GLY A 1 499 ? -51.768 -105.863 -43.347 1.00 31.86 499 GLY A CA 1
ATOM 4017 C C . GLY A 1 499 ? -51.139 -104.675 -44.104 1.00 31.86 499 GLY A C 1
ATOM 4018 O O . GLY A 1 499 ? -51.835 -103.759 -44.509 1.00 31.86 499 GLY A O 1
ATOM 4019 N N . VAL A 1 500 ? -49.822 -104.759 -44.326 1.00 36.28 500 VAL A N 1
ATOM 4020 C CA . VAL A 1 500 ? -48.981 -104.476 -45.527 1.00 36.28 500 VAL A CA 1
ATOM 4021 C C . VAL A 1 500 ? -49.590 -103.782 -46.792 1.00 36.28 500 VAL A C 1
ATOM 4023 O O . VAL A 1 500 ? -50.631 -104.205 -47.276 1.00 36.28 500 VAL A O 1
ATOM 4026 N N . VAL A 1 501 ? -48.848 -102.829 -47.414 1.00 32.06 501 VAL A N 1
ATOM 4027 C CA . VAL A 1 501 ? -48.255 -102.845 -48.803 1.00 32.06 501 VAL A CA 1
ATOM 4028 C C . VAL A 1 501 ? -48.050 -101.436 -49.452 1.00 32.06 501 VAL A C 1
ATOM 4030 O O . VAL A 1 501 ? -48.948 -100.605 -49.505 1.00 32.06 501 VAL A O 1
ATOM 4033 N N . SER A 1 502 ? -46.832 -101.263 -50.009 1.00 34.69 502 SER A N 1
ATOM 4034 C CA . SER A 1 502 ? -46.338 -100.437 -51.151 1.00 34.69 502 SER A CA 1
ATOM 4035 C C . SER A 1 502 ? -46.073 -98.917 -51.066 1.00 34.69 502 SER A C 1
ATOM 4037 O O . SER A 1 502 ? -46.958 -98.090 -51.238 1.00 34.69 502 SER A O 1
ATOM 4039 N N . ASN A 1 503 ? -44.776 -98.590 -50.930 1.00 35.12 503 ASN A N 1
ATOM 4040 C CA . ASN A 1 503 ? -43.878 -97.869 -51.864 1.00 35.12 503 ASN A CA 1
ATOM 4041 C C . ASN A 1 503 ? -44.451 -96.863 -52.889 1.00 35.12 503 ASN A C 1
ATOM 4043 O O . ASN A 1 503 ? -45.294 -97.226 -53.696 1.00 35.12 503 ASN A O 1
ATOM 4047 N N . ILE A 1 504 ? -43.806 -95.688 -53.004 1.00 39.22 504 ILE A N 1
ATOM 4048 C CA . ILE A 1 504 ? -42.975 -95.274 -54.163 1.00 39.22 504 ILE A CA 1
ATOM 4049 C C . ILE A 1 504 ? -42.106 -94.065 -53.766 1.00 39.22 504 ILE A C 1
ATOM 4051 O O . ILE A 1 504 ? -42.566 -93.077 -53.198 1.00 39.22 504 ILE A O 1
ATOM 4055 N N . SER A 1 505 ? -40.813 -94.179 -54.070 1.00 34.50 505 SER A N 1
ATOM 4056 C CA . SER A 1 505 ? -39.785 -93.149 -53.944 1.00 34.50 505 SER A CA 1
ATOM 4057 C C . SER A 1 505 ? -39.852 -92.121 -55.076 1.00 34.50 505 SER A C 1
ATOM 4059 O O . SER A 1 505 ? -40.096 -92.500 -56.217 1.00 34.50 505 SER A O 1
ATOM 4061 N N . SER A 1 506 ? -39.434 -90.881 -54.828 1.00 32.81 506 SER A N 1
ATOM 4062 C CA . SER A 1 506 ? -38.251 -90.309 -55.503 1.00 32.81 506 SER A CA 1
ATOM 4063 C C . SER A 1 506 ? -38.018 -88.854 -55.092 1.00 32.81 506 SER A C 1
ATOM 4065 O O . SER A 1 506 ? -38.880 -87.983 -55.161 1.00 32.81 506 SER A O 1
ATOM 4067 N N . LYS A 1 507 ? -36.788 -88.607 -54.638 1.00 34.41 507 LYS A N 1
ATOM 4068 C CA . LYS A 1 507 ? -36.161 -87.289 -54.563 1.00 34.41 507 LYS A CA 1
ATOM 4069 C C . LYS A 1 507 ? -35.880 -86.813 -55.996 1.00 34.41 507 LYS A C 1
ATOM 4071 O O . LYS A 1 507 ? -35.416 -87.615 -56.795 1.00 34.41 507 LYS A O 1
ATOM 4076 N N . VAL A 1 508 ? -36.025 -85.514 -56.262 1.00 32.75 508 VAL A N 1
ATOM 4077 C CA . VAL A 1 508 ? -34.945 -84.575 -56.656 1.00 32.75 508 VAL A CA 1
ATOM 4078 C C . VAL A 1 508 ? -35.549 -83.301 -57.281 1.00 32.75 508 VAL A C 1
ATOM 4080 O O . VAL A 1 508 ? -36.050 -83.279 -58.395 1.00 32.75 508 VAL A O 1
ATOM 4083 N N . LYS A 1 509 ? -35.470 -82.234 -56.478 1.00 39.16 509 LYS A N 1
ATOM 4084 C CA . LYS A 1 509 ? -35.170 -80.818 -56.762 1.00 39.16 509 LYS A CA 1
ATOM 4085 C C . LYS A 1 509 ? -35.263 -80.318 -58.219 1.00 39.16 509 LYS A C 1
ATOM 4087 O O . LYS A 1 509 ? -34.330 -80.521 -58.983 1.00 39.16 509 LYS A O 1
ATOM 4092 N N . PHE A 1 510 ? -36.233 -79.435 -58.480 1.00 31.00 510 PHE A N 1
ATOM 4093 C CA . PHE A 1 510 ? -36.040 -78.234 -59.306 1.00 31.00 510 PHE A CA 1
ATOM 4094 C C . PHE A 1 510 ? -36.800 -77.024 -58.735 1.00 31.00 510 PHE A C 1
ATOM 4096 O O . PHE A 1 510 ? -37.700 -77.142 -57.911 1.00 31.00 510 PHE A O 1
ATOM 4103 N N . LYS A 1 511 ? -36.292 -75.854 -59.117 1.00 42.94 511 LYS A N 1
ATOM 4104 C CA . LYS A 1 511 ? -36.417 -74.513 -58.539 1.00 42.94 511 LYS A CA 1
ATOM 4105 C C . LYS A 1 511 ? -37.829 -73.918 -58.616 1.00 42.94 511 LYS A C 1
ATOM 4107 O O . LYS A 1 511 ? -38.385 -73.881 -59.699 1.00 42.94 511 LYS A O 1
ATOM 4112 N N . THR A 1 512 ? -38.264 -73.265 -57.535 1.00 34.94 512 THR A N 1
ATOM 4113 C CA . THR A 1 512 ? -39.067 -72.022 -57.558 1.00 34.94 512 THR A CA 1
ATOM 4114 C C . THR A 1 512 ? -39.008 -71.370 -56.174 1.00 34.94 512 THR A C 1
ATOM 4116 O O . THR A 1 512 ? -39.677 -71.803 -55.239 1.00 34.94 512 THR A O 1
ATOM 4119 N N . THR A 1 513 ? -38.182 -70.340 -56.003 1.00 36.34 513 THR A N 1
ATOM 4120 C CA . THR A 1 513 ? -38.109 -69.546 -54.769 1.00 36.34 513 THR A CA 1
ATOM 4121 C C . THR A 1 513 ? -39.156 -68.434 -54.798 1.00 36.34 513 THR A C 1
ATOM 4123 O O . THR A 1 513 ? -38.926 -67.369 -55.365 1.00 36.34 513 THR A O 1
ATOM 4126 N N . ARG A 1 514 ? -40.300 -68.653 -54.140 1.00 32.50 514 ARG A N 1
ATOM 4127 C CA . ARG A 1 514 ? -41.129 -67.578 -53.572 1.00 32.50 514 ARG A CA 1
ATOM 4128 C C . ARG A 1 514 ? -41.709 -68.002 -52.219 1.00 32.50 514 ARG A C 1
ATOM 4130 O O . ARG A 1 514 ? -42.382 -69.015 -52.122 1.00 32.50 514 ARG A O 1
ATOM 4137 N N . LEU A 1 515 ? -41.425 -67.156 -51.225 1.00 36.69 515 LEU A N 1
ATOM 4138 C CA . LEU A 1 515 ? -42.287 -66.703 -50.124 1.00 36.69 515 LEU A CA 1
ATOM 4139 C C . LEU A 1 515 ? -43.086 -67.754 -49.330 1.00 36.69 515 LEU A C 1
ATOM 4141 O O . LEU A 1 515 ? -44.117 -68.222 -49.798 1.00 36.69 515 LEU A O 1
ATOM 4145 N N . ARG A 1 516 ? -42.706 -67.954 -48.055 1.00 31.72 516 ARG A N 1
ATOM 4146 C CA . ARG A 1 516 ? -43.548 -67.731 -46.852 1.00 31.72 516 ARG A CA 1
ATOM 4147 C C . ARG A 1 516 ? -42.913 -68.386 -45.610 1.00 31.72 516 ARG A C 1
ATOM 4149 O O . ARG A 1 516 ? -42.866 -69.601 -45.515 1.00 31.72 516 ARG A O 1
ATOM 4156 N N . GLY A 1 517 ? -42.583 -67.553 -44.623 1.00 31.95 517 GLY A N 1
ATOM 4157 C CA . GLY A 1 517 ? -43.007 -67.759 -43.232 1.00 31.95 517 GLY A CA 1
ATOM 4158 C C . GLY A 1 517 ? -42.293 -68.791 -42.337 1.00 31.95 517 GLY A C 1
ATOM 4159 O O . GLY A 1 517 ? -41.488 -69.584 -42.801 1.00 31.95 517 GLY A O 1
ATOM 4160 N N . PRO A 1 518 ? -42.572 -68.730 -41.020 1.00 55.00 518 PRO A N 1
ATOM 4161 C CA . PRO A 1 518 ? -41.606 -68.940 -39.936 1.00 55.00 518 PRO A CA 1
ATOM 4162 C C . PRO A 1 518 ? -41.791 -70.267 -39.181 1.00 55.00 518 PRO A C 1
ATOM 4164 O O . PRO A 1 518 ? -42.893 -70.815 -39.172 1.00 55.00 518 PRO A O 1
ATOM 4167 N N . LEU A 1 519 ? -40.767 -70.729 -38.442 1.00 31.20 519 LEU A N 1
ATOM 4168 C CA . LEU A 1 519 ? -40.974 -71.650 -37.316 1.00 31.20 519 LEU A CA 1
ATOM 4169 C C . LEU A 1 519 ? -39.800 -71.741 -36.317 1.00 31.20 519 LEU A C 1
ATOM 4171 O O . LEU A 1 519 ? -38.650 -71.901 -36.710 1.00 31.20 519 LEU A O 1
ATOM 4175 N N . ARG A 1 520 ? -40.214 -71.798 -35.038 1.00 31.86 520 ARG A N 1
ATOM 4176 C CA . ARG A 1 520 ? -39.592 -72.355 -33.813 1.00 31.86 520 ARG A CA 1
ATOM 4177 C C . ARG A 1 520 ? -38.449 -71.569 -33.166 1.00 31.86 520 ARG A C 1
ATOM 4179 O O . ARG A 1 520 ? -37.396 -71.406 -33.755 1.00 31.86 520 ARG A O 1
ATOM 4186 N N . GLN A 1 521 ? -38.601 -70.992 -31.966 1.00 37.88 521 GLN A N 1
ATOM 4187 C CA . GLN A 1 521 ? -39.130 -71.481 -30.667 1.00 37.88 521 GLN A CA 1
ATOM 4188 C C . GLN A 1 521 ? -38.415 -72.715 -30.087 1.00 37.88 521 GLN A C 1
ATOM 4190 O O . GLN A 1 521 ? -38.670 -73.845 -30.500 1.00 37.88 521 GLN A O 1
ATOM 4195 N N . SER A 1 522 ? -37.645 -72.454 -29.026 1.00 27.30 522 SER A N 1
ATOM 4196 C CA . SER A 1 522 ? -37.503 -73.256 -27.800 1.00 27.30 522 SER A CA 1
ATOM 4197 C C . SER A 1 522 ? -37.563 -72.234 -26.640 1.00 27.30 522 SER A C 1
ATOM 4199 O O . SER A 1 522 ? -36.752 -71.317 -26.650 1.00 27.30 522 SER A O 1
ATOM 4201 N N . SER A 1 523 ? -38.625 -72.106 -25.826 1.00 32.09 523 SER A N 1
ATOM 4202 C CA . SER A 1 523 ? -39.115 -72.998 -24.744 1.00 32.09 523 SER A CA 1
ATOM 4203 C C . SER A 1 523 ? -38.143 -73.001 -23.543 1.00 32.09 523 SER A C 1
ATOM 4205 O O . SER A 1 523 ? -36.957 -73.196 -23.776 1.00 32.09 523 SER A O 1
ATOM 4207 N N . HIS A 1 524 ? -38.454 -72.762 -22.258 1.00 28.48 524 HIS A N 1
ATOM 4208 C CA . HIS A 1 524 ? -39.619 -72.473 -21.384 1.00 28.48 524 HIS A CA 1
ATOM 4209 C C . HIS A 1 524 ? -39.053 -71.670 -20.164 1.00 28.48 524 HIS A C 1
ATOM 4211 O O . HIS A 1 524 ? -37.839 -71.654 -19.996 1.00 28.48 524 HIS A O 1
ATOM 4217 N N . ARG A 1 525 ? -39.779 -70.952 -19.284 1.00 26.98 525 ARG A N 1
ATOM 4218 C CA . ARG A 1 525 ? -40.640 -71.422 -18.162 1.00 26.98 525 ARG A CA 1
ATOM 4219 C C . ARG A 1 525 ? -41.048 -70.154 -17.361 1.00 26.98 525 ARG A C 1
ATOM 4221 O O . ARG A 1 525 ? -40.175 -69.359 -17.045 1.00 26.98 525 ARG A O 1
ATOM 4228 N N . ALA A 1 526 ? -42.315 -69.743 -17.271 1.00 28.39 526 ALA A N 1
ATOM 4229 C CA . ALA A 1 526 ? -43.315 -70.090 -16.247 1.00 28.39 526 ALA A CA 1
ATOM 4230 C C . ALA A 1 526 ? -42.803 -70.084 -14.786 1.00 28.39 526 ALA A C 1
ATOM 4232 O O . ALA A 1 526 ? -42.002 -70.929 -14.397 1.00 28.39 526 ALA A O 1
ATOM 4233 N N . VAL A 1 527 ? -43.331 -69.151 -13.991 1.00 34.06 527 VAL A N 1
ATOM 4234 C CA . VAL A 1 527 ? -43.293 -69.135 -12.520 1.00 34.06 527 VAL A CA 1
ATOM 4235 C C . VAL A 1 527 ? -44.152 -70.287 -11.979 1.00 34.06 527 VAL A C 1
ATOM 4237 O O . VAL A 1 527 ? -45.212 -70.554 -12.544 1.00 34.06 527 VAL A O 1
ATOM 4240 N N . ASN A 1 528 ? -43.728 -70.921 -10.879 1.00 28.06 528 ASN A N 1
ATOM 4241 C CA . ASN A 1 528 ? -44.644 -71.531 -9.912 1.00 28.06 528 ASN A CA 1
ATOM 4242 C C . ASN A 1 528 ? -44.497 -70.810 -8.554 1.00 28.06 528 ASN A C 1
ATOM 4244 O O . ASN A 1 528 ? -43.389 -70.361 -8.249 1.00 28.06 528 ASN A O 1
ATOM 4248 N N . PRO A 1 529 ? -45.594 -70.675 -7.790 1.00 45.19 529 PRO A N 1
ATOM 4249 C CA . PRO A 1 529 ? -45.706 -69.860 -6.584 1.00 45.19 529 PRO A CA 1
ATOM 4250 C C . PRO A 1 529 ? -45.559 -70.690 -5.301 1.00 45.19 529 PRO A C 1
ATOM 4252 O O . PRO A 1 529 ? -45.881 -71.873 -5.301 1.00 45.19 529 PRO A O 1
ATOM 4255 N N . ASP A 1 530 ? -45.200 -70.037 -4.197 1.00 28.58 530 ASP A N 1
ATOM 4256 C CA . ASP A 1 530 ? -45.636 -70.447 -2.861 1.00 28.58 530 ASP A CA 1
ATOM 4257 C C . ASP A 1 530 ? -45.745 -69.214 -1.945 1.00 28.58 530 ASP A C 1
ATOM 4259 O O . ASP A 1 530 ? -44.759 -68.516 -1.735 1.00 28.58 530 ASP A O 1
ATOM 4263 N N . GLN A 1 531 ? -46.974 -69.000 -1.445 1.00 32.53 531 GLN A N 1
ATOM 4264 C CA . GLN A 1 531 ? -47.348 -68.504 -0.104 1.00 32.53 531 GLN A CA 1
ATOM 4265 C C . GLN A 1 531 ? -46.936 -67.060 0.279 1.00 32.53 531 GLN A C 1
ATOM 4267 O O . GLN A 1 531 ? -45.795 -66.662 0.151 1.00 32.53 531 GLN A O 1
ATOM 4272 N N . ALA A 1 532 ? -47.765 -66.180 0.840 1.00 26.03 532 ALA A N 1
ATOM 4273 C CA . ALA A 1 532 ? -49.153 -66.214 1.269 1.00 26.03 532 ALA A CA 1
ATOM 4274 C C . ALA A 1 532 ? -49.588 -64.760 1.590 1.00 26.03 532 ALA A C 1
ATOM 4276 O O . ALA A 1 532 ? -48.797 -63.963 2.079 1.00 26.03 532 ALA A O 1
ATOM 4277 N N . ILE A 1 533 ? -50.851 -64.441 1.297 1.00 32.06 533 ILE A N 1
ATOM 4278 C CA . ILE A 1 533 ? -51.804 -63.739 2.177 1.00 32.06 533 ILE A CA 1
ATOM 4279 C C . ILE A 1 533 ? -51.258 -62.556 3.014 1.00 32.06 533 ILE A C 1
ATOM 4281 O O . ILE A 1 533 ? -50.691 -62.746 4.081 1.00 32.06 533 ILE A O 1
ATOM 4285 N N . SER A 1 534 ? -51.627 -61.324 2.654 1.00 28.03 534 SER A N 1
ATOM 4286 C CA . SER A 1 534 ? -52.571 -60.543 3.479 1.00 28.03 534 SER A CA 1
ATOM 4287 C C . SER A 1 534 ? -53.019 -59.264 2.766 1.00 28.03 534 SER A C 1
ATOM 4289 O O . SER A 1 534 ? -52.232 -58.469 2.261 1.00 28.03 534 SER A O 1
ATOM 4291 N N . TRP A 1 535 ? -54.338 -59.118 2.695 1.00 31.72 535 TRP A N 1
ATOM 4292 C CA . TRP A 1 535 ? -55.039 -57.873 2.414 1.00 31.72 535 TRP A CA 1
ATOM 4293 C C . TRP A 1 535 ? -55.159 -57.041 3.701 1.00 31.72 535 TRP A C 1
ATOM 4295 O O . TRP A 1 535 ? -55.098 -57.607 4.789 1.00 31.72 535 TRP A O 1
ATOM 4305 N N . GLN A 1 536 ? -55.505 -55.758 3.520 1.00 31.03 536 GLN A N 1
ATOM 4306 C CA . GLN A 1 536 ? -55.845 -54.696 4.494 1.00 31.03 536 GLN A CA 1
ATOM 4307 C C . GLN A 1 536 ? -54.669 -53.749 4.794 1.00 31.03 536 GLN A C 1
ATOM 4309 O O . GLN A 1 536 ? -53.583 -54.191 5.114 1.00 31.03 536 GLN A O 1
ATOM 4314 N N . GLY A 1 537 ? -54.792 -52.425 4.717 1.00 28.86 537 GLY A N 1
ATOM 4315 C CA . GLY A 1 537 ? -55.938 -51.574 4.434 1.00 28.86 537 GLY A CA 1
ATOM 4316 C C . GLY A 1 537 ? -55.544 -50.092 4.539 1.00 28.86 537 GLY A C 1
ATOM 4317 O O . GLY A 1 537 ? -54.563 -49.755 5.185 1.00 28.86 537 GLY A O 1
ATOM 4318 N N . ARG A 1 538 ? -56.368 -49.249 3.905 1.00 30.55 538 ARG A N 1
ATOM 4319 C CA . ARG A 1 538 ? -56.595 -47.804 4.126 1.00 30.55 538 ARG A CA 1
ATOM 4320 C C . ARG A 1 538 ? -55.411 -46.811 4.041 1.00 30.55 538 ARG A C 1
ATOM 4322 O O . ARG A 1 538 ? -54.544 -46.728 4.895 1.00 30.55 538 ARG A O 1
ATOM 4329 N N . THR A 1 539 ? -55.544 -45.935 3.041 1.00 33.75 539 THR A N 1
ATOM 4330 C CA . THR A 1 539 ? -55.279 -44.472 3.030 1.00 33.75 539 THR A CA 1
ATOM 4331 C C . THR A 1 539 ? -55.637 -43.749 4.354 1.00 33.75 539 THR A C 1
ATOM 4333 O O . THR A 1 539 ? -56.483 -44.308 5.056 1.00 33.75 539 THR A O 1
ATOM 4336 N N . PRO A 1 540 ? -55.228 -42.483 4.656 1.00 43.84 540 PRO A N 1
ATOM 4337 C CA . PRO A 1 540 ? -54.735 -41.427 3.748 1.00 43.84 540 PRO A CA 1
ATOM 4338 C C . PRO A 1 540 ? -53.570 -40.526 4.275 1.00 43.84 540 PRO A C 1
ATOM 4340 O O . PRO A 1 540 ? -53.149 -40.607 5.420 1.00 43.84 540 PRO A O 1
ATOM 4343 N N . SER A 1 541 ? -53.099 -39.659 3.368 1.00 30.31 541 SER A N 1
ATOM 4344 C CA . SER A 1 541 ? -52.356 -38.369 3.462 1.00 30.31 541 SER A CA 1
ATOM 4345 C C . SER A 1 541 ? -52.640 -37.447 4.679 1.00 30.31 541 SER A C 1
ATOM 4347 O O . SER A 1 541 ? -53.569 -37.760 5.417 1.00 30.31 541 SER A O 1
ATOM 4349 N N . PRO A 1 542 ? -52.142 -36.181 4.771 1.00 54.06 542 PRO A N 1
ATOM 4350 C CA . PRO A 1 542 ? -50.914 -35.480 4.318 1.00 54.06 542 PRO A CA 1
ATOM 4351 C C . PRO A 1 542 ? -50.281 -34.632 5.471 1.00 54.06 542 PRO A C 1
ATOM 4353 O O . PRO A 1 542 ? -50.810 -34.618 6.574 1.00 54.06 542 PRO A O 1
ATOM 4356 N N . THR A 1 543 ? -49.236 -33.839 5.181 1.00 29.62 543 THR A N 1
ATOM 4357 C CA . THR A 1 543 ? -48.928 -32.473 5.700 1.00 29.62 543 THR A CA 1
ATOM 4358 C C . THR A 1 543 ? -47.523 -32.238 6.268 1.00 29.62 543 THR A C 1
ATOM 4360 O O . THR A 1 543 ? -46.998 -33.031 7.039 1.00 29.62 543 THR A O 1
ATOM 4363 N N . LYS A 1 544 ? -47.041 -31.039 5.904 1.00 30.38 544 LYS A N 1
ATOM 4364 C CA . LYS A 1 544 ? -46.099 -30.138 6.581 1.00 30.38 544 LYS A CA 1
ATOM 4365 C C . LYS A 1 544 ? -44.597 -30.286 6.331 1.00 30.38 544 LYS A C 1
ATOM 4367 O O . LYS A 1 544 ? -43.907 -31.112 6.913 1.00 30.38 544 LYS A O 1
ATOM 4372 N N . ASP A 1 545 ? -44.146 -29.380 5.458 1.00 45.88 545 ASP A N 1
ATOM 4373 C CA . ASP A 1 545 ? -43.083 -28.404 5.727 1.00 45.88 545 ASP A CA 1
ATOM 4374 C C . ASP A 1 545 ? -42.720 -28.253 7.206 1.00 45.88 545 ASP A C 1
ATOM 4376 O O . ASP A 1 545 ? -43.606 -28.027 8.023 1.00 45.88 545 ASP A O 1
ATOM 4380 N N . GLU A 1 546 ? -41.419 -28.239 7.485 1.00 31.53 546 GLU A N 1
ATOM 4381 C CA . GLU A 1 546 ? -40.782 -27.262 8.373 1.00 31.53 546 GLU A CA 1
ATOM 4382 C C . GLU A 1 546 ? -39.269 -27.303 8.100 1.00 31.53 546 GLU A C 1
ATOM 4384 O O . GLU A 1 546 ? -38.545 -28.222 8.481 1.00 31.53 546 GLU A O 1
ATOM 4389 N N . TRP A 1 547 ? -38.814 -26.312 7.332 1.00 45.78 547 TRP A N 1
ATOM 4390 C CA . TRP A 1 547 ? -37.447 -25.820 7.417 1.00 45.78 547 TRP A CA 1
ATOM 4391 C C . TRP A 1 547 ? -37.294 -25.159 8.783 1.00 45.78 547 TRP A C 1
ATOM 4393 O O . TRP A 1 547 ? -38.064 -24.248 9.060 1.00 45.78 547 TRP A O 1
ATOM 4403 N N . GLU A 1 548 ? -36.294 -25.548 9.571 1.00 35.72 548 GLU A N 1
ATOM 4404 C CA . GLU A 1 548 ? -35.559 -24.604 10.412 1.00 35.72 548 GLU A CA 1
ATOM 4405 C C . GLU A 1 548 ? -34.205 -25.160 10.881 1.00 35.72 548 GLU A C 1
ATOM 4407 O O . GLU A 1 548 ? -33.926 -26.358 10.870 1.00 35.72 548 GLU A O 1
ATOM 4412 N N . ASP A 1 549 ? -33.364 -24.182 11.177 1.00 42.72 549 ASP A N 1
ATOM 4413 C CA . ASP A 1 549 ? -31.923 -24.114 11.387 1.00 42.72 549 ASP A CA 1
ATOM 4414 C C . ASP A 1 549 ? -31.381 -24.963 12.549 1.00 42.72 549 ASP A C 1
ATOM 4416 O O . ASP A 1 549 ? -32.013 -25.036 13.596 1.00 42.72 549 ASP A O 1
ATOM 4420 N N . MET A 1 550 ? -30.155 -25.488 12.418 1.00 30.16 550 MET A N 1
ATOM 4421 C CA . MET A 1 550 ? -29.280 -25.835 13.552 1.00 30.16 550 MET A CA 1
ATOM 4422 C C . MET A 1 550 ? -27.809 -25.775 13.110 1.00 30.16 550 MET A C 1
ATOM 4424 O O . MET A 1 550 ? -27.243 -26.733 12.579 1.00 30.16 550 MET A O 1
ATOM 4428 N N . SER A 1 551 ? -27.160 -24.648 13.380 1.00 38.66 551 SER A N 1
ATOM 4429 C CA . SER A 1 551 ? -25.730 -24.601 13.686 1.00 38.66 551 SER A CA 1
ATOM 4430 C C . SER A 1 551 ? -25.492 -25.120 15.107 1.00 38.66 551 SER A C 1
ATOM 4432 O O . SER A 1 551 ? -26.177 -24.628 16.000 1.00 38.66 551 SER A O 1
ATOM 4434 N N . ILE A 1 552 ? -24.524 -26.029 15.322 1.00 29.80 552 ILE A N 1
ATOM 4435 C CA . ILE A 1 552 ? -23.547 -26.005 16.439 1.00 29.80 552 ILE A CA 1
ATOM 4436 C C . ILE A 1 552 ? -22.610 -27.236 16.427 1.00 29.80 552 ILE A C 1
ATOM 4438 O O . ILE A 1 552 ? -23.044 -28.382 16.385 1.00 29.80 552 ILE A O 1
ATOM 4442 N N . ASP A 1 553 ? -21.317 -26.902 16.427 1.00 28.88 553 ASP A N 1
ATOM 4443 C CA . ASP A 1 553 ? -20.132 -27.495 17.059 1.00 28.88 553 ASP A CA 1
ATOM 4444 C C . ASP A 1 553 ? -19.771 -28.982 16.920 1.00 28.88 553 ASP A C 1
ATOM 4446 O O . ASP A 1 553 ? -20.478 -29.895 17.337 1.00 28.88 553 ASP A O 1
ATOM 4450 N N . SER A 1 554 ? -18.525 -29.204 16.487 1.00 35.03 554 SER A N 1
ATOM 4451 C CA . SER A 1 554 ? -17.622 -30.180 17.109 1.00 35.03 554 SER A CA 1
ATOM 4452 C C . SER A 1 554 ? -16.172 -29.787 16.822 1.00 35.03 554 SER A C 1
ATOM 4454 O O . SER A 1 554 ? -15.634 -30.046 15.744 1.00 35.03 554 SER A O 1
ATOM 4456 N N . ASP A 1 555 ? -15.560 -29.146 17.816 1.00 31.84 555 ASP A N 1
ATOM 4457 C CA . ASP A 1 555 ? -14.124 -29.211 18.056 1.00 31.84 555 ASP A CA 1
ATOM 4458 C C . ASP A 1 555 ? -13.720 -30.673 18.295 1.00 31.84 555 ASP A C 1
ATOM 4460 O O . ASP A 1 555 ? -14.303 -31.369 19.126 1.00 31.84 555 ASP A O 1
ATOM 4464 N N . SER A 1 556 ? -12.670 -31.122 17.615 1.00 37.31 556 SER A N 1
ATOM 4465 C CA . SER A 1 556 ? -11.814 -32.197 18.114 1.00 37.31 556 SER A CA 1
ATOM 4466 C C . SER A 1 556 ? -10.381 -31.891 17.693 1.00 37.31 556 SER A C 1
ATOM 4468 O O . SER A 1 556 ? -9.993 -32.098 16.539 1.00 37.31 556 SER A O 1
ATOM 4470 N N . GLY A 1 557 ? -9.612 -31.335 18.625 1.00 33.97 557 GLY A N 1
ATOM 4471 C CA . GLY A 1 557 ? -8.159 -31.347 18.557 1.00 33.97 557 GLY A CA 1
ATOM 4472 C C . GLY A 1 557 ? -7.622 -32.698 19.021 1.00 33.97 557 GLY A C 1
ATOM 4473 O O . GLY A 1 557 ? -8.210 -33.296 19.910 1.00 33.97 557 GLY A O 1
ATOM 4474 N N . GLU A 1 558 ? -6.521 -33.143 18.413 1.00 33.34 558 GLU A N 1
ATOM 4475 C CA . GLU A 1 558 ? -5.463 -33.953 19.038 1.00 33.34 558 GLU A CA 1
ATOM 4476 C C . GLU A 1 558 ? -4.281 -34.109 18.054 1.00 33.34 558 GLU A C 1
ATOM 4478 O O . GLU A 1 558 ? -4.357 -34.741 17.005 1.00 33.34 558 GLU A O 1
ATOM 4483 N N . GLU A 1 559 ? -3.244 -33.322 18.339 1.00 31.66 559 GLU A N 1
ATOM 4484 C CA . GLU A 1 559 ? -1.832 -33.684 18.540 1.00 31.66 559 GLU A CA 1
ATOM 4485 C C . GLU A 1 559 ? -1.119 -34.828 17.764 1.00 31.66 559 GLU A C 1
ATOM 4487 O O . GLU A 1 559 ? -1.403 -36.010 17.903 1.00 31.66 559 GLU A O 1
ATOM 4492 N N . TYR A 1 560 ? -0.022 -34.392 17.117 1.00 29.30 560 TYR A N 1
ATOM 4493 C CA . TYR A 1 560 ? 1.355 -34.932 17.093 1.00 29.30 560 TYR A CA 1
ATOM 4494 C C . TYR A 1 560 ? 1.812 -36.146 16.237 1.00 29.30 560 TYR A C 1
ATOM 4496 O O . TYR A 1 560 ? 1.339 -37.271 16.339 1.00 29.30 560 TYR A O 1
ATOM 4504 N N . SER A 1 561 ? 2.927 -35.856 15.536 1.00 32.28 561 SER A N 1
ATOM 4505 C CA . SER A 1 561 ? 4.176 -36.637 15.384 1.00 32.28 561 SER A CA 1
ATOM 4506 C C . SER A 1 561 ? 4.493 -37.438 14.104 1.00 32.28 561 SER A C 1
ATOM 4508 O O . SER A 1 561 ? 3.929 -38.482 13.812 1.00 32.28 561 SER A O 1
ATOM 4510 N N . ASP A 1 562 ? 5.561 -36.943 13.460 1.00 26.56 562 ASP A N 1
ATOM 4511 C CA . ASP A 1 562 ? 6.792 -37.630 13.023 1.00 26.56 562 ASP A CA 1
ATOM 4512 C C . ASP A 1 562 ? 6.878 -38.543 11.776 1.00 26.56 562 ASP A C 1
ATOM 4514 O O . ASP A 1 562 ? 6.484 -39.700 11.753 1.00 26.56 562 ASP A O 1
ATOM 4518 N N . SER A 1 563 ? 7.642 -38.008 10.810 1.00 30.17 563 SER A N 1
ATOM 4519 C CA . SER A 1 563 ? 8.962 -38.501 10.372 1.00 30.17 563 SER A CA 1
ATOM 4520 C C . SER A 1 563 ? 9.117 -39.653 9.355 1.00 30.17 563 SER A C 1
ATOM 4522 O O . SER A 1 563 ? 8.588 -40.751 9.472 1.00 30.17 563 SER A O 1
ATOM 4524 N N . LEU A 1 564 ? 10.051 -39.359 8.436 1.00 31.97 564 LEU A N 1
ATOM 4525 C CA . LEU A 1 564 ? 10.958 -40.217 7.659 1.00 31.97 564 LEU A CA 1
ATOM 4526 C C . LEU A 1 564 ? 10.646 -40.579 6.194 1.00 31.97 564 LEU A C 1
ATOM 4528 O O . LEU A 1 564 ? 9.865 -41.459 5.844 1.00 31.97 564 LEU A O 1
ATOM 4532 N N . ASN A 1 565 ? 11.478 -39.960 5.348 1.00 30.92 565 ASN A N 1
ATOM 4533 C CA . ASN A 1 565 ? 12.149 -40.536 4.185 1.00 30.92 565 ASN A CA 1
ATOM 4534 C C . ASN A 1 565 ? 12.424 -42.047 4.307 1.00 30.92 565 ASN A C 1
ATOM 4536 O O . ASN A 1 565 ? 13.120 -42.470 5.227 1.00 30.92 565 ASN A O 1
ATOM 4540 N N . SER A 1 566 ? 12.064 -42.822 3.280 1.00 27.25 566 SER A N 1
ATOM 4541 C CA . SER A 1 566 ? 12.928 -43.902 2.785 1.00 27.25 566 SER A CA 1
ATOM 4542 C C . SER A 1 566 ? 12.569 -44.332 1.352 1.00 27.25 566 SER A C 1
ATOM 4544 O O . SER A 1 566 ? 11.448 -44.686 1.009 1.00 27.25 566 SER A O 1
ATOM 4546 N N . VAL A 1 567 ? 13.591 -44.291 0.510 1.00 28.84 567 VAL A N 1
ATOM 4547 C CA . VAL A 1 567 ? 13.806 -44.983 -0.772 1.00 28.84 567 VAL A CA 1
ATOM 4548 C C . VAL A 1 567 ? 15.234 -45.559 -0.622 1.00 28.84 567 VAL A C 1
ATOM 4550 O O . VAL A 1 567 ? 15.982 -44.968 0.165 1.00 28.84 567 VAL A O 1
ATOM 4553 N N . PRO A 1 568 ? 15.732 -46.595 -1.341 1.00 48.78 568 PRO A N 1
ATOM 4554 C CA . PRO A 1 568 ? 15.143 -47.565 -2.291 1.00 48.78 568 PRO A CA 1
ATOM 4555 C C . PRO A 1 568 ? 15.522 -49.043 -1.985 1.00 48.78 568 PRO A C 1
ATOM 4557 O O . PRO A 1 568 ? 16.466 -49.300 -1.253 1.00 48.78 568 PRO A O 1
ATOM 4560 N N . SER A 1 569 ? 14.944 -50.026 -2.701 1.00 26.84 569 SER A N 1
ATOM 4561 C CA . SER A 1 569 ? 15.755 -51.099 -3.331 1.00 26.84 569 SER A CA 1
ATOM 4562 C C . SER A 1 569 ? 14.972 -51.965 -4.333 1.00 26.84 569 SER A C 1
ATOM 4564 O O . SER A 1 569 ? 14.119 -52.769 -3.981 1.00 26.84 569 SER A O 1
ATOM 4566 N N . ARG A 1 570 ? 15.305 -51.779 -5.614 1.00 25.92 570 ARG A N 1
ATOM 4567 C CA . ARG A 1 570 ? 15.772 -52.796 -6.576 1.00 25.92 570 ARG A CA 1
ATOM 4568 C C . ARG A 1 570 ? 15.305 -54.257 -6.383 1.00 25.92 570 ARG A C 1
ATOM 4570 O O . ARG A 1 570 ? 15.796 -54.948 -5.498 1.00 25.92 570 ARG A O 1
ATOM 4577 N N . LYS A 1 571 ? 14.569 -54.778 -7.378 1.00 25.58 571 LYS A N 1
ATOM 4578 C CA . LYS A 1 571 ? 14.914 -55.988 -8.170 1.00 25.58 571 LYS A CA 1
ATOM 4579 C C . LYS A 1 571 ? 13.892 -56.213 -9.300 1.00 25.58 571 LYS A C 1
ATOM 4581 O O . LYS A 1 571 ? 12.738 -56.535 -9.061 1.00 25.58 571 LYS A O 1
ATOM 4586 N N . ALA A 1 572 ? 14.354 -56.051 -10.541 1.00 27.83 572 ALA A N 1
ATOM 4587 C CA . ALA A 1 572 ? 13.799 -56.723 -11.723 1.00 27.83 572 ALA A CA 1
ATOM 4588 C C . ALA A 1 572 ? 14.354 -58.173 -11.769 1.00 27.83 572 ALA A C 1
ATOM 4590 O O . ALA A 1 572 ? 15.324 -58.433 -11.046 1.00 27.83 572 ALA A O 1
ATOM 4591 N N . PRO A 1 573 ? 13.839 -59.107 -12.606 1.00 42.75 573 PRO A N 1
ATOM 4592 C CA . PRO A 1 573 ? 14.193 -59.062 -14.034 1.00 42.75 573 PRO A CA 1
ATOM 4593 C C . PRO A 1 573 ? 13.176 -59.642 -15.055 1.00 42.75 573 PRO A C 1
ATOM 4595 O O . PRO A 1 573 ? 12.378 -60.522 -14.770 1.00 42.75 573 PRO A O 1
ATOM 4598 N N . HIS A 1 574 ? 13.372 -59.196 -16.305 1.00 26.08 574 HIS A N 1
ATOM 4599 C CA . HIS A 1 574 ? 13.292 -59.949 -17.574 1.00 26.08 574 HIS A CA 1
ATOM 4600 C C . HIS A 1 574 ? 11.931 -60.436 -18.122 1.00 26.08 574 HIS A C 1
ATOM 4602 O O . HIS A 1 574 ? 11.437 -61.490 -17.746 1.00 26.08 574 HIS A O 1
ATOM 4608 N N . ARG A 1 575 ? 11.520 -59.866 -19.269 1.00 28.67 575 ARG A N 1
ATOM 4609 C CA . ARG A 1 575 ? 11.816 -60.507 -20.566 1.00 28.67 575 ARG A CA 1
ATOM 4610 C C . ARG A 1 575 ? 11.857 -59.508 -21.721 1.00 28.67 575 ARG A C 1
ATOM 4612 O O . ARG A 1 575 ? 11.124 -58.531 -21.779 1.00 28.67 575 ARG A O 1
ATOM 4619 N N . GLN A 1 576 ? 12.805 -59.796 -22.595 1.00 28.27 576 GLN A N 1
ATOM 4620 C CA . GLN A 1 576 ? 13.255 -59.064 -23.762 1.00 28.27 576 GLN A CA 1
ATOM 4621 C C . GLN A 1 576 ? 12.286 -59.261 -24.938 1.00 28.27 576 GLN A C 1
ATOM 4623 O O . GLN A 1 576 ? 11.798 -60.367 -25.139 1.00 28.27 576 GLN A O 1
ATOM 4628 N N . HIS A 1 577 ? 12.123 -58.243 -25.782 1.00 28.50 577 HIS A N 1
ATOM 4629 C CA . HIS A 1 577 ? 12.377 -58.412 -27.213 1.00 28.50 577 HIS A CA 1
ATOM 4630 C C . HIS A 1 577 ? 12.893 -57.103 -27.807 1.00 28.50 577 HIS A C 1
ATOM 4632 O O . HIS A 1 577 ? 12.455 -56.006 -27.469 1.00 28.50 577 HIS A O 1
ATOM 4638 N N . ALA A 1 578 ? 13.923 -57.264 -28.625 1.00 29.17 578 ALA A N 1
ATOM 4639 C CA . ALA A 1 578 ? 14.860 -56.248 -29.043 1.00 29.17 578 ALA A CA 1
ATOM 4640 C C . ALA A 1 578 ? 14.622 -55.778 -30.484 1.00 29.17 578 ALA A C 1
ATOM 4642 O O . ALA A 1 578 ? 14.134 -56.525 -31.322 1.00 29.17 578 ALA A O 1
ATOM 4643 N N . ASN A 1 579 ? 15.173 -54.588 -30.744 1.00 28.45 579 ASN A N 1
ATOM 4644 C CA . ASN A 1 579 ? 15.872 -54.178 -31.964 1.00 28.45 579 ASN A CA 1
ATOM 4645 C C . ASN A 1 579 ? 15.092 -54.114 -33.290 1.00 28.45 579 ASN A C 1
ATOM 4647 O O . ASN A 1 579 ? 14.950 -55.108 -33.992 1.00 28.45 579 ASN A O 1
ATOM 4651 N N . ARG A 1 580 ? 14.999 -52.887 -33.821 1.00 30.41 580 ARG A N 1
ATOM 4652 C CA . ARG A 1 580 ? 16.002 -52.477 -34.819 1.00 30.41 580 ARG A CA 1
ATOM 4653 C C . ARG A 1 580 ? 16.298 -50.979 -34.748 1.00 30.41 580 ARG A C 1
ATOM 4655 O O . ARG A 1 580 ? 15.419 -50.152 -34.550 1.00 30.41 580 ARG A O 1
ATOM 4662 N N . LYS A 1 581 ? 17.595 -50.696 -34.835 1.00 33.47 581 LYS A N 1
ATOM 4663 C CA . LYS A 1 581 ? 18.284 -49.421 -34.652 1.00 33.47 581 LYS A CA 1
ATOM 4664 C C . LYS A 1 581 ? 18.521 -48.741 -36.001 1.00 33.47 581 LYS A C 1
ATOM 4666 O O . LYS A 1 581 ? 18.906 -49.425 -36.942 1.00 33.47 581 LYS A O 1
ATOM 4671 N N . SER A 1 582 ? 18.491 -47.413 -35.998 1.00 28.38 582 SER A N 1
ATOM 4672 C CA . SER A 1 582 ? 19.601 -46.541 -36.430 1.00 28.38 582 SER A CA 1
ATOM 4673 C C . SER A 1 582 ? 19.325 -45.151 -35.821 1.00 28.38 582 SER A C 1
ATOM 4675 O O . SER A 1 582 ? 18.305 -44.561 -36.150 1.00 28.38 582 SER A O 1
ATOM 4677 N N . VAL A 1 583 ? 19.983 -44.715 -34.728 1.00 29.64 583 VAL A N 1
ATOM 4678 C CA . VAL A 1 583 ? 21.372 -44.176 -34.637 1.00 29.64 583 VAL A CA 1
ATOM 4679 C C . VAL A 1 583 ? 21.479 -42.936 -35.528 1.00 29.64 583 VAL A C 1
ATOM 4681 O O . VAL A 1 583 ? 21.243 -43.064 -36.718 1.00 29.64 583 VAL A O 1
ATOM 4684 N N . LYS A 1 584 ? 21.834 -41.721 -35.101 1.00 28.06 584 LYS A N 1
ATOM 4685 C CA . LYS A 1 584 ? 22.455 -41.061 -33.919 1.00 28.06 584 LYS A CA 1
ATOM 4686 C C . LYS A 1 584 ? 22.246 -39.544 -34.192 1.00 28.06 584 LYS A C 1
ATOM 4688 O O . LYS A 1 584 ? 21.947 -39.207 -35.330 1.00 28.06 584 LYS A O 1
ATOM 4693 N N . CYS A 1 585 ? 22.434 -38.534 -33.349 1.00 24.91 585 CYS A N 1
ATOM 4694 C CA . CYS A 1 585 ? 22.957 -38.254 -32.004 1.00 24.91 585 CYS A CA 1
ATOM 4695 C C . CYS A 1 585 ? 22.408 -36.822 -31.720 1.00 24.91 585 CYS A C 1
ATOM 4697 O O . CYS A 1 585 ? 22.343 -36.030 -32.655 1.00 24.91 585 CYS A O 1
ATOM 4699 N N . SER A 1 586 ? 21.848 -36.500 -30.548 1.00 29.95 586 SER A N 1
ATOM 4700 C CA . SER A 1 586 ? 22.566 -35.915 -29.388 1.00 29.95 586 SER A CA 1
ATOM 4701 C C . SER A 1 586 ? 23.107 -34.497 -29.656 1.00 29.95 586 SER A C 1
ATOM 4703 O O . SER A 1 586 ? 23.781 -34.311 -30.656 1.00 29.95 586 SER A O 1
ATOM 4705 N N . SER A 1 587 ? 22.999 -33.458 -28.826 1.00 29.84 587 SER A N 1
ATOM 4706 C CA . SER A 1 587 ? 22.440 -33.209 -27.490 1.00 29.84 587 SER A CA 1
ATOM 4707 C C . SER A 1 587 ? 22.711 -31.724 -27.164 1.00 29.84 587 SER A C 1
ATOM 4709 O O . SER A 1 587 ? 23.793 -31.266 -27.500 1.00 29.84 587 SER A O 1
ATOM 4711 N N . ILE A 1 588 ? 21.791 -31.059 -26.444 1.00 29.97 588 ILE A N 1
ATOM 4712 C CA . ILE A 1 588 ? 22.010 -30.102 -25.320 1.00 29.97 588 ILE A CA 1
ATOM 4713 C C . ILE A 1 588 ? 22.907 -28.868 -25.611 1.00 29.97 588 ILE A C 1
ATOM 4715 O O . ILE A 1 588 ? 24.078 -29.013 -25.919 1.00 29.97 588 ILE A O 1
ATOM 4719 N N . THR A 1 589 ? 22.420 -27.627 -25.465 1.00 29.86 589 THR A N 1
ATOM 4720 C CA . THR A 1 589 ? 22.581 -26.842 -24.218 1.00 29.86 589 THR A CA 1
ATOM 4721 C C . THR A 1 589 ? 21.529 -25.740 -24.022 1.00 29.86 589 THR A C 1
ATOM 4723 O O . THR A 1 589 ? 21.082 -25.079 -24.952 1.00 29.86 589 THR A O 1
ATOM 4726 N N . ASN A 1 590 ? 21.188 -25.523 -22.747 1.00 27.78 590 ASN A N 1
ATOM 4727 C CA . ASN A 1 590 ? 20.501 -24.349 -22.206 1.00 27.78 590 ASN A CA 1
ATOM 4728 C C . ASN A 1 590 ? 21.283 -23.055 -22.469 1.00 27.78 590 ASN A C 1
ATOM 4730 O O . ASN A 1 590 ? 22.486 -23.029 -22.213 1.00 27.78 590 ASN A O 1
ATOM 4734 N N . THR A 1 591 ? 20.604 -21.944 -22.773 1.00 26.33 591 THR A N 1
ATOM 4735 C CA . THR A 1 591 ? 20.971 -20.616 -22.237 1.00 26.33 591 THR A CA 1
ATOM 4736 C C . THR A 1 591 ? 19.810 -19.622 -22.346 1.00 26.33 591 THR A C 1
ATOM 4738 O O . THR A 1 591 ? 18.930 -19.747 -23.190 1.00 26.33 591 THR A O 1
ATOM 4741 N N . LYS A 1 592 ? 19.781 -18.684 -21.399 1.00 27.02 592 LYS A N 1
ATOM 4742 C CA . LYS A 1 592 ? 18.712 -17.730 -21.085 1.00 27.02 592 LYS A CA 1
ATOM 4743 C C . LYS A 1 592 ? 18.654 -16.529 -22.052 1.00 27.02 592 LYS A C 1
ATOM 4745 O O . LYS A 1 592 ? 19.706 -15.993 -22.372 1.00 27.02 592 LYS A O 1
ATOM 4750 N N . ALA A 1 593 ? 17.420 -16.039 -22.265 1.00 25.27 593 ALA A N 1
ATOM 4751 C CA . ALA A 1 593 ? 16.986 -14.629 -22.431 1.00 25.27 593 ALA A CA 1
ATOM 4752 C C . ALA A 1 593 ? 17.424 -13.855 -23.707 1.00 25.27 593 ALA A C 1
ATOM 4754 O O . ALA A 1 593 ? 18.317 -14.327 -24.402 1.00 25.27 593 ALA A O 1
ATOM 4755 N N . PRO A 1 594 ? 16.875 -12.651 -24.023 1.00 40.31 594 PRO A N 1
ATOM 4756 C CA . PRO A 1 594 ? 15.724 -11.923 -23.458 1.00 40.31 594 PRO A CA 1
ATOM 4757 C C . PRO A 1 594 ? 14.693 -11.416 -24.506 1.00 40.31 594 PRO A C 1
ATOM 4759 O O . PRO A 1 594 ? 14.908 -11.435 -25.716 1.00 40.31 594 PRO A O 1
ATOM 4762 N N . GLU A 1 595 ? 13.572 -10.904 -23.995 1.00 29.55 595 GLU A N 1
ATOM 4763 C CA . GLU A 1 595 ? 12.732 -9.895 -24.648 1.00 29.55 595 GLU A CA 1
ATOM 4764 C C . GLU A 1 595 ? 13.510 -8.581 -24.829 1.00 29.55 595 GLU A C 1
ATOM 4766 O O . GLU A 1 595 ? 14.204 -8.144 -23.912 1.00 29.55 595 GLU A O 1
ATOM 4771 N N . ALA A 1 596 ? 13.321 -7.906 -25.963 1.00 25.88 596 ALA A N 1
ATOM 4772 C CA . ALA A 1 596 ? 13.510 -6.464 -26.066 1.00 25.88 596 ALA A CA 1
ATOM 4773 C C . ALA A 1 596 ? 12.637 -5.898 -27.196 1.00 25.88 596 ALA A C 1
ATOM 4775 O O . ALA A 1 596 ? 12.912 -6.053 -28.385 1.00 25.88 596 ALA A O 1
ATOM 4776 N N . GLN A 1 597 ? 11.576 -5.209 -26.777 1.00 28.34 597 GLN A N 1
ATOM 4777 C CA . GLN A 1 597 ? 11.151 -3.938 -27.369 1.00 28.34 597 GLN A CA 1
ATOM 4778 C C . GLN A 1 597 ? 12.415 -3.065 -27.562 1.00 28.34 597 GLN A C 1
ATOM 4780 O O . GLN A 1 597 ? 13.324 -3.120 -26.744 1.00 28.34 597 GLN A O 1
ATOM 4785 N N . SER A 1 598 ? 12.570 -2.220 -28.575 1.00 32.25 598 SER A N 1
ATOM 4786 C CA . SER A 1 598 ? 11.799 -0.988 -28.700 1.00 32.25 598 SER A CA 1
ATOM 4787 C C . SER A 1 598 ? 12.417 -0.109 -29.798 1.00 32.25 598 SER A C 1
ATOM 4789 O O . SER A 1 598 ? 13.631 0.034 -29.840 1.00 32.25 598 SER A O 1
ATOM 4791 N N . LEU A 1 599 ? 11.541 0.554 -30.563 1.00 33.84 599 LEU A N 1
ATOM 4792 C CA . LEU A 1 599 ? 11.584 1.983 -30.934 1.00 33.84 599 LEU A CA 1
ATOM 4793 C C . LEU A 1 599 ? 12.720 2.497 -31.846 1.00 33.84 599 LEU A C 1
ATOM 4795 O O . LEU A 1 599 ? 13.881 2.535 -31.472 1.00 33.84 599 LEU A O 1
ATOM 4799 N N . ARG A 1 600 ? 12.331 2.969 -33.046 1.00 28.92 600 ARG A N 1
ATOM 4800 C CA . ARG A 1 600 ? 12.239 4.402 -33.470 1.00 28.92 600 ARG A CA 1
ATOM 4801 C C . ARG A 1 600 ? 13.543 4.872 -34.149 1.00 28.92 600 ARG A C 1
ATOM 4803 O O . ARG A 1 600 ? 14.603 4.389 -33.812 1.00 28.92 600 ARG A O 1
ATOM 4810 N N . ALA A 1 601 ? 13.551 5.775 -35.128 1.00 26.78 601 ALA A N 1
ATOM 4811 C CA . ALA A 1 601 ? 12.655 6.899 -35.377 1.00 26.78 601 ALA A CA 1
ATOM 4812 C C . ALA A 1 601 ? 12.749 7.385 -36.851 1.00 26.78 601 ALA A C 1
ATOM 4814 O O . ALA A 1 601 ? 13.771 7.177 -37.493 1.00 26.78 601 ALA A O 1
ATOM 4815 N N . GLN A 1 602 ? 11.660 7.982 -37.367 1.00 28.19 602 GLN A N 1
ATOM 4816 C CA . GLN A 1 602 ? 11.530 9.404 -37.783 1.00 28.19 602 GLN A CA 1
ATOM 4817 C C . GLN A 1 602 ? 12.775 10.096 -38.409 1.00 28.19 602 GLN A C 1
ATOM 4819 O O . GLN A 1 602 ? 13.854 9.988 -37.851 1.00 28.19 602 GLN A O 1
ATOM 4824 N N . LEU A 1 603 ? 12.731 10.940 -39.453 1.00 29.30 603 LEU A N 1
ATOM 4825 C CA . LEU A 1 603 ? 11.663 11.648 -40.183 1.00 29.30 603 LEU A CA 1
ATOM 4826 C C . LEU A 1 603 ? 12.289 12.397 -41.397 1.00 29.30 603 LEU A C 1
ATOM 4828 O O . LEU A 1 603 ? 13.439 12.815 -41.288 1.00 29.30 603 LEU A O 1
ATOM 4832 N N . ALA A 1 604 ? 11.459 12.676 -42.420 1.00 29.48 604 ALA A N 1
ATOM 4833 C CA . ALA A 1 604 ? 11.490 13.774 -43.428 1.00 29.48 604 ALA A CA 1
ATOM 4834 C C . ALA A 1 604 ? 11.912 13.385 -44.872 1.00 29.48 604 ALA A C 1
ATOM 4836 O O . ALA A 1 604 ? 12.851 12.621 -45.039 1.00 29.48 604 ALA A O 1
ATOM 4837 N N . GLN A 1 605 ? 11.273 13.833 -45.968 1.00 29.98 605 GLN A N 1
ATOM 4838 C CA . GLN A 1 605 ? 10.579 15.102 -46.249 1.00 29.98 605 GLN A CA 1
ATOM 4839 C C . GLN A 1 605 ? 9.776 15.005 -47.582 1.00 29.98 605 GLN A C 1
ATOM 4841 O O . GLN A 1 605 ? 10.151 14.200 -48.430 1.00 29.98 605 GLN A O 1
ATOM 4846 N N . ASP A 1 606 ? 8.769 15.883 -47.747 1.00 28.59 606 ASP A N 1
ATOM 4847 C CA . ASP A 1 606 ? 8.096 16.352 -48.989 1.00 28.59 606 ASP A CA 1
ATOM 4848 C C . ASP A 1 606 ? 7.216 15.337 -49.773 1.00 28.59 606 ASP A C 1
ATOM 4850 O O . ASP A 1 606 ? 7.600 14.199 -50.003 1.00 28.59 606 ASP A O 1
ATOM 4854 N N . ASP A 1 607 ? 5.966 15.628 -50.169 1.00 30.59 607 ASP A N 1
ATOM 4855 C CA . ASP A 1 607 ? 5.517 16.813 -50.910 1.00 30.59 607 ASP A CA 1
ATOM 4856 C C . ASP A 1 607 ? 4.009 17.154 -50.731 1.00 30.59 607 ASP A C 1
ATOM 4858 O O . ASP A 1 607 ? 3.204 16.376 -50.222 1.00 30.59 607 ASP A O 1
ATOM 4862 N N . LYS A 1 608 ? 3.672 18.367 -51.179 1.00 34.44 608 LYS A N 1
ATOM 4863 C CA . LYS A 1 608 ? 2.461 19.202 -51.002 1.00 34.44 608 LYS A CA 1
ATOM 4864 C C . LYS A 1 608 ? 1.137 18.650 -51.587 1.00 34.44 608 LYS A C 1
ATOM 4866 O O . LYS A 1 608 ? 1.151 18.051 -52.654 1.00 34.44 608 LYS A O 1
ATOM 4871 N N . GLN A 1 609 ? -0.018 19.029 -51.009 1.00 29.30 609 GLN A N 1
ATOM 4872 C CA . GLN A 1 609 ? -0.961 20.046 -51.552 1.00 29.30 609 GLN A CA 1
ATOM 4873 C C . GLN A 1 609 ? -2.296 20.144 -50.769 1.00 29.30 609 GLN A C 1
ATOM 4875 O O . GLN A 1 609 ? -2.786 19.181 -50.190 1.00 29.30 609 GLN A O 1
ATOM 4880 N N . GLN A 1 610 ? -2.825 21.372 -50.750 1.00 24.78 610 GLN A N 1
ATOM 4881 C CA . GLN A 1 610 ? -3.992 21.913 -50.040 1.00 24.78 610 GLN A CA 1
ATOM 4882 C C . GLN A 1 610 ? -5.362 21.504 -50.633 1.00 24.78 610 GLN A C 1
ATOM 4884 O O . GLN A 1 610 ? -5.486 21.533 -51.851 1.00 24.78 610 GLN A O 1
ATOM 4889 N N . GLU A 1 611 ? -6.344 21.264 -49.734 1.00 31.55 611 GLU A N 1
ATOM 4890 C CA . GLU A 1 611 ? -7.751 21.785 -49.642 1.00 31.55 611 GLU A CA 1
ATOM 4891 C C . GLU A 1 611 ? -8.697 21.758 -50.881 1.00 31.55 611 GLU A C 1
ATOM 4893 O O . GLU A 1 611 ? -8.240 21.563 -52.002 1.00 31.55 611 GLU A O 1
ATOM 4898 N N . PRO A 1 612 ? -10.011 22.097 -50.784 1.00 49.59 612 PRO A N 1
ATOM 4899 C CA . PRO A 1 612 ? -10.988 22.124 -49.665 1.00 49.59 612 PRO A CA 1
ATOM 4900 C C . PRO A 1 612 ? -12.349 21.468 -50.051 1.00 49.59 612 PRO A C 1
ATOM 4902 O O . PRO A 1 612 ? -12.542 21.088 -51.196 1.00 49.59 612 PRO A O 1
ATOM 4905 N N . TRP A 1 613 ? -13.317 21.363 -49.125 1.00 25.45 613 TRP A N 1
ATOM 4906 C CA . TRP A 1 613 ? -14.699 21.907 -49.240 1.00 25.45 613 TRP A CA 1
ATOM 4907 C C . TRP A 1 613 ? -15.591 21.416 -48.082 1.00 25.45 613 TRP A C 1
ATOM 4909 O O . TRP A 1 613 ? -15.891 20.231 -47.935 1.00 25.45 613 TRP A O 1
ATOM 4919 N N . GLU A 1 614 ? -16.061 22.380 -47.288 1.00 32.31 614 GLU A N 1
ATOM 4920 C CA . GLU A 1 614 ? -17.185 22.267 -46.357 1.00 32.31 614 GLU A CA 1
ATOM 4921 C C . GLU A 1 614 ? -18.553 22.393 -47.061 1.00 32.31 614 GLU A C 1
ATOM 4923 O O . GLU A 1 614 ? -18.670 23.034 -48.107 1.00 32.31 614 GLU A O 1
ATOM 4928 N N . ARG A 1 615 ? -19.592 21.967 -46.315 1.00 27.11 615 ARG A N 1
ATOM 4929 C CA . ARG A 1 615 ? -20.966 22.523 -46.224 1.00 27.11 615 ARG A CA 1
ATOM 4930 C C . ARG A 1 615 ? -22.066 21.667 -46.861 1.00 27.11 615 ARG A C 1
ATOM 4932 O O . ARG A 1 615 ? -22.090 21.456 -48.064 1.00 27.11 615 ARG A O 1
ATOM 4939 N N . GLY A 1 616 ? -23.080 21.315 -46.057 1.00 24.80 616 GLY A N 1
ATOM 4940 C CA . GLY A 1 616 ? -24.416 21.040 -46.604 1.00 24.80 616 GLY A CA 1
ATOM 4941 C C . GLY A 1 616 ? -25.316 20.049 -45.868 1.00 24.80 616 GLY A C 1
ATOM 4942 O O . GLY A 1 616 ? -25.532 18.952 -46.348 1.00 24.80 616 GLY A O 1
ATOM 4943 N N . ALA A 1 617 ? -25.925 20.509 -44.775 1.00 23.41 617 ALA A N 1
ATOM 4944 C CA . ALA A 1 617 ? -27.364 20.400 -44.509 1.00 23.41 617 ALA A CA 1
ATOM 4945 C C . ALA A 1 617 ? -28.090 19.026 -44.461 1.00 23.41 617 ALA A C 1
ATOM 4947 O O . ALA A 1 617 ? -28.349 18.387 -45.469 1.00 23.41 617 ALA A O 1
ATOM 4948 N N . LYS A 1 618 ? -28.684 18.810 -43.273 1.00 28.27 618 LYS A N 1
ATOM 4949 C CA . LYS A 1 618 ? -30.062 18.332 -43.015 1.00 28.27 618 LYS A CA 1
ATOM 4950 C C . LYS A 1 618 ? -30.416 16.873 -43.345 1.00 28.27 618 LYS A C 1
ATOM 4952 O O . LYS A 1 618 ? -30.350 16.433 -44.479 1.00 28.27 618 LYS A O 1
ATOM 4957 N N . GLY A 1 619 ? -31.050 16.223 -42.361 1.00 27.44 619 GLY A N 1
ATOM 4958 C CA . GLY A 1 619 ? -32.154 15.303 -42.660 1.00 27.44 619 GLY A CA 1
ATOM 4959 C C . GLY A 1 619 ? -32.198 13.996 -41.875 1.00 27.44 619 GLY A C 1
ATOM 4960 O O . GLY A 1 619 ? -31.794 12.961 -42.367 1.00 27.44 619 GLY A O 1
ATOM 4961 N N . GLU A 1 620 ? -32.792 14.058 -40.685 1.00 28.48 620 GLU A N 1
ATOM 4962 C CA . GLU A 1 620 ? -33.780 13.078 -40.203 1.00 28.48 620 GLU A CA 1
ATOM 4963 C C . GLU A 1 620 ? -33.406 11.602 -39.907 1.00 28.48 620 GLU A C 1
ATOM 4965 O O . GLU A 1 620 ? -33.446 10.703 -40.732 1.00 28.48 620 GLU A O 1
ATOM 4970 N N . LYS A 1 621 ? -33.287 11.332 -38.597 1.00 31.41 621 LYS A N 1
ATOM 4971 C CA . LYS A 1 621 ? -34.321 10.632 -37.796 1.00 31.41 621 LYS A CA 1
ATOM 4972 C C . LYS A 1 621 ? -34.932 9.338 -38.391 1.00 31.41 621 LYS A C 1
ATOM 4974 O O . LYS A 1 621 ? -35.935 9.409 -39.083 1.00 31.41 621 LYS A O 1
ATOM 4979 N N . ARG A 1 622 ? -34.560 8.178 -37.820 1.00 32.88 622 ARG A N 1
ATOM 4980 C CA . ARG A 1 622 ? -35.355 7.368 -36.843 1.00 32.88 622 ARG A CA 1
ATOM 4981 C C . ARG A 1 622 ? -35.136 5.848 -36.976 1.00 32.88 622 ARG A C 1
ATOM 4983 O O . ARG A 1 622 ? -35.330 5.256 -38.021 1.00 32.88 622 ARG A O 1
ATOM 4990 N N . ARG A 1 623 ? -34.893 5.248 -35.802 1.00 31.52 623 ARG A N 1
ATOM 4991 C CA . ARG A 1 623 ? -35.418 3.968 -35.275 1.00 31.52 623 ARG A CA 1
ATOM 4992 C C . ARG A 1 623 ? -35.489 2.764 -36.222 1.00 31.52 623 ARG A C 1
ATOM 4994 O O . ARG A 1 623 ? -36.468 2.594 -36.935 1.00 31.52 623 ARG A O 1
ATOM 5001 N N . TRP A 1 624 ? -34.632 1.781 -35.950 1.00 24.50 624 TRP A N 1
ATOM 5002 C CA . TRP A 1 624 ? -34.954 0.373 -36.188 1.00 24.50 624 TRP A CA 1
ATOM 5003 C C . TRP A 1 624 ? -34.848 -0.414 -34.888 1.00 24.50 624 TRP A C 1
ATOM 5005 O O . TRP A 1 624 ? -33.773 -0.798 -34.446 1.00 24.50 624 TRP A O 1
ATOM 5015 N N . ARG A 1 625 ? -35.996 -0.640 -34.245 1.00 32.53 625 ARG A N 1
ATOM 5016 C CA . ARG A 1 625 ? -36.124 -1.605 -33.149 1.00 32.53 625 ARG A CA 1
ATOM 5017 C C . ARG A 1 625 ? -37.561 -2.133 -33.082 1.00 32.53 625 ARG A C 1
ATOM 5019 O O . ARG A 1 625 ? -38.331 -1.613 -32.283 1.00 32.53 625 ARG A O 1
ATOM 5026 N N . LYS A 1 626 ? -37.873 -3.192 -33.846 1.00 31.59 626 LYS A N 1
ATOM 5027 C CA . LYS A 1 626 ? -38.710 -4.375 -33.483 1.00 31.59 626 LYS A CA 1
ATOM 5028 C C . LYS A 1 626 ? -39.233 -5.087 -34.743 1.00 31.59 626 LYS A C 1
ATOM 5030 O O . LYS A 1 626 ? -40.220 -4.630 -35.305 1.00 31.59 626 LYS A O 1
ATOM 5035 N N . ARG A 1 627 ? -38.642 -6.236 -35.101 1.00 28.78 627 ARG A N 1
ATOM 5036 C CA . ARG A 1 627 ? -39.346 -7.524 -35.301 1.00 28.78 627 ARG A CA 1
ATOM 5037 C C . ARG A 1 627 ? -38.355 -8.608 -35.744 1.00 28.78 627 ARG A C 1
ATOM 5039 O O . ARG A 1 627 ? -37.907 -8.620 -36.879 1.00 28.78 627 ARG A O 1
ATOM 5046 N N . MET A 1 628 ? -38.055 -9.526 -34.835 1.00 31.61 628 MET A N 1
ATOM 5047 C CA . MET A 1 628 ? -37.682 -10.900 -35.159 1.00 31.61 628 MET A CA 1
ATOM 5048 C C . MET A 1 628 ? -38.738 -11.760 -34.471 1.00 31.61 628 MET A C 1
ATOM 5050 O O . MET A 1 628 ? -38.649 -12.039 -33.283 1.00 31.61 628 MET A O 1
ATOM 5054 N N . LEU A 1 629 ? -39.794 -12.075 -35.216 1.00 34.91 629 LEU A N 1
ATOM 5055 C CA . LEU A 1 629 ? -40.517 -13.328 -35.072 1.00 34.91 629 LEU A CA 1
ATOM 5056 C C . LEU A 1 629 ? -40.650 -13.858 -36.494 1.00 34.91 629 LEU A C 1
ATOM 5058 O O . LEU A 1 629 ? -41.122 -13.148 -37.386 1.00 34.91 629 LEU A O 1
ATOM 5062 N N . MET A 1 630 ? -40.134 -15.062 -36.696 1.00 42.22 630 MET A N 1
ATOM 5063 C CA . MET A 1 630 ? -40.090 -15.746 -37.976 1.00 42.22 630 MET A CA 1
ATOM 5064 C C . MET A 1 630 ? -41.493 -15.830 -38.589 1.00 42.22 630 MET A C 1
ATOM 5066 O O . MET A 1 630 ? -42.374 -16.504 -38.064 1.00 42.22 630 MET A O 1
ATOM 5070 N N . LYS A 1 631 ? -41.679 -15.191 -39.744 1.00 30.03 631 LYS A N 1
ATOM 5071 C CA . LYS A 1 631 ? -42.549 -15.714 -40.796 1.00 30.03 631 LYS A CA 1
ATOM 5072 C C . LYS A 1 631 ? -41.659 -15.969 -41.998 1.00 30.03 631 LYS A C 1
ATOM 5074 O O . LYS A 1 631 ? -41.098 -15.044 -42.578 1.00 30.03 631 LYS A O 1
ATOM 5079 N N . ALA A 1 632 ? -41.502 -17.244 -42.325 1.00 42.62 632 ALA A N 1
ATOM 5080 C CA . ALA A 1 632 ? -40.916 -17.677 -43.574 1.00 42.62 632 ALA A CA 1
ATOM 5081 C C . ALA A 1 632 ? -41.752 -17.111 -44.731 1.00 42.62 632 ALA A C 1
ATOM 5083 O O . ALA A 1 632 ? -42.847 -17.593 -45.005 1.00 42.62 632 ALA A O 1
ATOM 5084 N N . GLN A 1 633 ? -41.246 -16.077 -45.404 1.00 39.75 633 GLN A N 1
ATOM 5085 C CA . GLN A 1 633 ? -41.769 -15.655 -46.699 1.00 39.75 633 GLN A CA 1
ATOM 5086 C C . GLN A 1 633 ? -40.642 -15.025 -47.525 1.00 39.75 633 GLN A C 1
ATOM 5088 O O . GLN A 1 633 ? -40.366 -13.837 -47.443 1.00 39.75 633 GLN A O 1
ATOM 5093 N N . ARG A 1 634 ? -39.965 -15.906 -48.274 1.00 41.78 634 ARG A N 1
ATOM 5094 C CA . ARG A 1 634 ? -39.118 -15.660 -49.454 1.00 41.78 634 ARG A CA 1
ATOM 5095 C C . ARG A 1 634 ? -38.176 -14.448 -49.362 1.00 41.78 634 ARG A C 1
ATOM 5097 O O . ARG A 1 634 ? -38.510 -13.348 -49.788 1.00 41.78 634 ARG A O 1
ATOM 5104 N N . CYS A 1 635 ? -36.945 -14.702 -48.911 1.00 41.53 635 CYS A N 1
ATOM 5105 C CA . CYS A 1 635 ? -35.806 -13.824 -49.176 1.00 41.53 635 CYS A CA 1
ATOM 5106 C C . CYS A 1 635 ? -35.722 -13.544 -50.684 1.00 41.53 635 CYS A C 1
ATOM 5108 O O . CYS A 1 635 ? -35.692 -14.484 -51.482 1.00 41.53 635 CYS A O 1
ATOM 5110 N N . SER A 1 636 ? -35.687 -12.272 -51.080 1.00 55.59 636 SER A N 1
ATOM 5111 C CA . SER A 1 636 ? -35.441 -11.896 -52.469 1.00 55.59 636 SER A CA 1
ATOM 5112 C C . SER A 1 636 ? -34.063 -12.418 -52.884 1.00 55.59 636 SER A C 1
ATOM 5114 O O . SER A 1 636 ? -33.059 -12.147 -52.215 1.00 55.59 636 SER A O 1
ATOM 5116 N N . SER A 1 637 ? -34.012 -13.181 -53.978 1.00 60.12 637 SER A N 1
ATOM 5117 C CA . SER A 1 637 ? -32.782 -13.737 -54.561 1.00 60.12 637 SER A CA 1
ATOM 5118 C C . SER A 1 637 ? -31.680 -12.685 -54.718 1.00 60.12 637 SER A C 1
ATOM 5120 O O . SER A 1 637 ? -30.514 -12.991 -54.491 1.00 60.12 637 SER A O 1
ATOM 5122 N N . ALA A 1 638 ? -32.058 -11.433 -54.988 1.00 64.06 638 ALA A N 1
ATOM 5123 C CA . ALA A 1 638 ? -31.158 -10.296 -55.147 1.00 64.06 638 ALA A CA 1
ATOM 5124 C C . ALA A 1 638 ? -30.323 -9.966 -53.893 1.00 64.06 638 ALA A C 1
ATOM 5126 O O . ALA A 1 638 ? -29.143 -9.654 -54.012 1.00 64.06 638 ALA A O 1
ATOM 5127 N N . SER A 1 639 ? -30.889 -10.066 -52.683 1.00 65.06 639 SER A N 1
ATOM 5128 C CA . SER A 1 639 ? -30.155 -9.737 -51.444 1.00 65.06 639 SER A CA 1
ATOM 5129 C C . SER A 1 639 ? -29.112 -10.800 -51.079 1.00 65.06 639 SER A C 1
ATOM 5131 O O . SER A 1 639 ? -28.018 -10.486 -50.607 1.00 65.06 639 SER A O 1
ATOM 5133 N N . LEU A 1 640 ? -29.424 -12.070 -51.355 1.00 75.75 640 LEU A N 1
ATOM 5134 C CA . LEU A 1 640 ? -28.479 -13.175 -51.215 1.00 75.75 640 LEU A CA 1
ATOM 5135 C C . LEU A 1 640 ? -27.420 -13.142 -52.321 1.00 75.75 640 LEU A C 1
ATOM 5137 O O . LEU A 1 640 ? -26.251 -13.343 -52.012 1.00 75.75 640 LEU A O 1
ATOM 5141 N N . GLN A 1 641 ? -27.792 -12.819 -53.564 1.00 80.50 641 GLN A N 1
ATOM 5142 C CA . GLN A 1 641 ? -26.844 -12.621 -54.666 1.00 80.50 641 GLN A CA 1
ATOM 5143 C C . GLN A 1 641 ? -25.860 -11.490 -54.361 1.00 80.50 641 GLN A C 1
ATOM 5145 O O . GLN A 1 641 ? -24.660 -11.721 -54.411 1.00 80.50 641 GLN A O 1
ATOM 5150 N N . GLN A 1 642 ? -26.323 -10.321 -53.909 1.00 81.38 642 GLN A N 1
ATOM 5151 C CA . GLN A 1 642 ? -25.432 -9.218 -53.526 1.00 81.38 642 GLN A CA 1
ATOM 5152 C C . GLN A 1 642 ? -24.489 -9.588 -52.377 1.00 81.38 642 GLN A C 1
ATOM 5154 O O . GLN A 1 642 ? -23.308 -9.239 -52.405 1.00 81.38 642 GLN A O 1
ATOM 5159 N N . ARG A 1 643 ? -24.972 -10.336 -51.376 1.00 86.88 643 ARG A N 1
ATOM 5160 C CA . ARG A 1 643 ? -24.117 -10.815 -50.285 1.00 86.88 643 ARG A CA 1
ATOM 5161 C C . ARG A 1 643 ? -23.098 -11.844 -50.778 1.00 86.88 643 ARG A C 1
ATOM 5163 O O . ARG A 1 643 ? -21.935 -11.747 -50.397 1.00 86.88 643 ARG A O 1
ATOM 5170 N N . VAL A 1 644 ? -23.493 -12.779 -51.641 1.00 88.38 644 VAL A N 1
ATOM 5171 C CA . VAL A 1 644 ? -22.583 -13.764 -52.249 1.00 88.38 644 VAL A CA 1
ATOM 5172 C C . VAL A 1 644 ? -21.542 -13.076 -53.128 1.00 88.38 644 VAL A C 1
ATOM 5174 O O . VAL A 1 644 ? -20.363 -13.369 -52.975 1.00 88.38 644 VAL A O 1
ATOM 5177 N N . GLU A 1 645 ? -21.927 -12.108 -53.956 1.00 88.06 645 GLU A N 1
ATOM 5178 C CA . GLU A 1 645 ? -20.988 -11.345 -54.778 1.00 88.06 645 GLU A CA 1
ATOM 5179 C C . GLU A 1 645 ? -20.053 -10.472 -53.931 1.00 88.06 645 GLU A C 1
ATOM 5181 O O . GLU A 1 645 ? -18.874 -10.345 -54.244 1.00 88.06 645 GLU A O 1
ATOM 5186 N N . SER A 1 646 ? -20.536 -9.868 -52.838 1.00 87.06 646 SER A N 1
ATOM 5187 C CA . SER A 1 646 ? -19.666 -9.122 -51.918 1.00 87.06 646 SER A CA 1
ATOM 5188 C C . SER A 1 646 ? -18.636 -10.043 -51.262 1.00 87.06 646 SER A C 1
ATOM 5190 O O . SER A 1 646 ? -17.454 -9.715 -51.224 1.00 87.06 646 SER A O 1
ATOM 5192 N N . LEU A 1 647 ? -19.053 -11.237 -50.828 1.00 91.81 647 LEU A N 1
ATOM 5193 C CA . LEU A 1 647 ? -18.158 -12.235 -50.251 1.00 91.81 647 LEU A CA 1
ATOM 5194 C C . LEU A 1 647 ? -17.185 -12.789 -51.297 1.00 91.81 647 LEU A C 1
ATOM 5196 O O . LEU A 1 647 ? -16.016 -12.970 -50.978 1.00 91.81 647 LEU A O 1
ATOM 5200 N N . GLN A 1 648 ? -17.620 -12.989 -52.543 1.00 87.75 648 GLN A N 1
ATOM 5201 C CA . GLN A 1 648 ? -16.744 -13.368 -53.655 1.00 87.75 648 GLN A CA 1
ATOM 5202 C C . GLN A 1 648 ? -15.698 -12.284 -53.933 1.00 87.75 648 GLN A C 1
ATOM 5204 O O . GLN A 1 648 ? -14.514 -12.605 -53.956 1.00 87.75 648 GLN A O 1
ATOM 5209 N N . ARG A 1 649 ? -16.088 -11.003 -54.000 1.00 88.38 649 ARG A N 1
ATOM 5210 C CA . ARG A 1 649 ? -15.146 -9.875 -54.142 1.00 88.38 649 ARG A CA 1
ATOM 5211 C C . ARG A 1 649 ? -14.163 -9.799 -52.972 1.00 88.38 649 ARG A C 1
ATOM 5213 O O . ARG A 1 649 ? -12.970 -9.612 -53.184 1.00 88.38 649 ARG A O 1
ATOM 5220 N N . HIS A 1 650 ? -14.623 -10.004 -51.736 1.00 86.50 650 HIS A N 1
ATOM 5221 C CA . HIS A 1 650 ? -13.733 -10.057 -50.571 1.00 86.50 650 HIS A CA 1
ATOM 5222 C C . HIS A 1 650 ? -12.752 -11.233 -50.640 1.00 86.50 650 HIS A C 1
ATOM 5224 O O . HIS A 1 650 ? -11.577 -11.070 -50.316 1.00 86.50 650 HIS A O 1
ATOM 5230 N N . VAL A 1 651 ? -13.201 -12.407 -51.088 1.00 91.94 651 VAL A N 1
ATOM 5231 C CA . VAL A 1 651 ? -12.334 -13.576 -51.274 1.00 91.94 651 VAL A CA 1
ATOM 5232 C C . VAL A 1 651 ? -11.324 -13.337 -52.397 1.00 91.94 651 VAL A C 1
ATOM 5234 O O . VAL A 1 651 ? -10.157 -13.676 -52.223 1.00 91.94 651 VAL A O 1
ATOM 5237 N N . GLU A 1 652 ? -11.717 -12.715 -53.505 1.00 92.25 652 GLU A N 1
ATOM 5238 C CA . GLU A 1 652 ? -10.819 -12.362 -54.611 1.00 92.25 652 GLU A CA 1
ATOM 5239 C C . GLU A 1 652 ? -9.745 -11.358 -54.180 1.00 92.25 652 GLU A C 1
ATOM 5241 O O . GLU A 1 652 ? -8.566 -11.590 -54.445 1.00 92.25 652 GLU A O 1
ATOM 5246 N N . ILE A 1 653 ? -10.120 -10.311 -53.436 1.00 92.50 653 ILE A N 1
ATOM 5247 C CA . ILE A 1 653 ? -9.179 -9.324 -52.878 1.00 92.50 653 ILE A CA 1
ATOM 5248 C C . ILE A 1 653 ? -8.206 -9.990 -51.895 1.00 92.50 653 ILE A C 1
ATOM 5250 O O . ILE A 1 653 ? -7.006 -9.723 -51.912 1.00 92.50 653 ILE A O 1
ATOM 5254 N N . LEU A 1 654 ? -8.689 -10.896 -51.041 1.00 89.19 654 LEU A N 1
ATOM 5255 C CA . LEU A 1 654 ? -7.815 -11.636 -50.127 1.00 89.19 654 LEU A CA 1
ATOM 5256 C C . LEU A 1 654 ? -6.888 -12.599 -50.879 1.00 89.19 654 LEU A C 1
ATOM 5258 O O . LEU A 1 654 ? -5.732 -12.783 -50.491 1.00 89.19 654 LEU A O 1
ATOM 5262 N N . GLN A 1 655 ? -7.361 -13.208 -51.966 1.00 91.25 655 GLN A N 1
ATOM 5263 C CA . GLN A 1 655 ? -6.542 -14.067 -52.814 1.00 91.25 655 GLN A CA 1
ATOM 5264 C C . GLN A 1 655 ? -5.491 -13.275 -53.601 1.00 91.25 655 GLN A C 1
ATOM 5266 O O . GLN A 1 655 ? -4.368 -13.769 -53.726 1.00 91.25 655 GLN A O 1
ATOM 5271 N N . SER A 1 656 ? -5.803 -12.076 -54.106 1.00 88.88 656 SER A N 1
ATOM 5272 C CA . SER A 1 656 ? -4.823 -11.206 -54.770 1.00 88.88 656 SER A CA 1
ATOM 5273 C C . SER A 1 656 ? -3.784 -10.691 -53.775 1.00 88.88 656 SER A C 1
ATOM 5275 O O . SER A 1 656 ? -2.597 -10.914 -53.989 1.00 88.88 656 SER A O 1
ATOM 5277 N N . ALA A 1 657 ? -4.208 -10.182 -52.614 1.00 87.06 657 ALA A N 1
ATOM 5278 C CA . ALA A 1 657 ? -3.297 -9.742 -51.555 1.00 87.06 657 ALA A CA 1
ATOM 5279 C C . ALA A 1 657 ? -2.373 -10.875 -51.072 1.00 87.06 657 ALA A C 1
ATOM 5281 O O . ALA A 1 657 ? -1.182 -10.667 -50.836 1.00 87.06 657 ALA A O 1
ATOM 5282 N N . ARG A 1 658 ? -2.885 -12.113 -50.979 1.00 91.19 658 ARG A N 1
ATOM 5283 C CA . ARG A 1 658 ? -2.059 -13.291 -50.672 1.00 91.19 658 ARG A CA 1
ATOM 5284 C C . ARG A 1 658 ? -1.034 -13.576 -51.772 1.00 91.19 658 ARG A C 1
ATOM 5286 O O . ARG A 1 658 ? 0.094 -13.944 -51.448 1.00 91.19 658 ARG A O 1
ATOM 5293 N N . LYS A 1 659 ? -1.400 -13.452 -53.053 1.00 93.75 659 LYS A N 1
ATOM 5294 C CA . LYS A 1 659 ? -0.464 -13.638 -54.177 1.00 93.75 659 LYS A CA 1
ATOM 5295 C C . LYS A 1 659 ? 0.633 -12.573 -54.150 1.00 93.75 659 LYS A C 1
ATOM 5297 O O . LYS A 1 659 ? 1.801 -12.943 -54.244 1.00 93.75 659 LYS A O 1
ATOM 5302 N N . ASP A 1 660 ? 0.278 -11.314 -53.918 1.00 91.31 660 ASP A N 1
ATOM 5303 C CA . ASP A 1 660 ? 1.224 -10.195 -53.850 1.00 91.31 660 ASP A CA 1
ATOM 5304 C C . ASP A 1 660 ? 2.187 -10.345 -52.667 1.00 91.31 660 ASP A C 1
ATOM 5306 O O . ASP A 1 660 ? 3.403 -10.241 -52.830 1.00 91.31 660 ASP A O 1
ATOM 5310 N N . ALA A 1 661 ? 1.677 -10.728 -51.491 1.00 86.38 661 ALA A N 1
ATOM 5311 C CA . ALA A 1 661 ? 2.510 -11.034 -50.329 1.00 86.38 661 ALA A CA 1
ATOM 5312 C C . ALA A 1 661 ? 3.474 -12.206 -50.595 1.00 86.38 661 ALA A C 1
ATOM 5314 O O . ALA A 1 661 ? 4.632 -12.179 -50.177 1.00 86.38 661 ALA A O 1
ATOM 5315 N N . VAL A 1 662 ? 3.030 -13.239 -51.322 1.00 93.00 662 VAL A N 1
ATOM 5316 C CA . VAL A 1 662 ? 3.889 -14.370 -51.712 1.00 93.00 662 VAL A CA 1
ATOM 5317 C C . VAL A 1 662 ? 4.951 -13.951 -52.733 1.00 93.00 662 VAL A C 1
ATOM 5319 O O . VAL A 1 662 ? 6.077 -14.445 -52.654 1.00 93.00 662 VAL A O 1
ATOM 5322 N N . LEU A 1 663 ? 4.629 -13.068 -53.681 1.00 93.81 663 LEU A N 1
ATOM 5323 C CA . LEU A 1 663 ? 5.597 -12.530 -54.640 1.00 93.81 663 LEU A CA 1
ATOM 5324 C C . LEU A 1 663 ? 6.646 -11.664 -53.937 1.00 93.81 663 LEU A C 1
ATOM 5326 O O . LEU A 1 663 ? 7.835 -11.933 -54.097 1.00 93.81 663 LEU A O 1
ATOM 5330 N N . SER A 1 664 ? 6.223 -10.752 -53.061 1.00 90.62 664 SER A N 1
ATOM 5331 C CA . SER A 1 664 ? 7.128 -9.944 -52.237 1.00 90.62 664 SER A CA 1
ATOM 5332 C C . SER A 1 664 ? 8.031 -10.820 -51.359 1.00 90.62 664 SER A C 1
ATOM 5334 O O . SER A 1 664 ? 9.248 -10.643 -51.328 1.00 90.62 664 SER A O 1
ATOM 5336 N N . ALA A 1 665 ? 7.485 -11.868 -50.730 1.00 87.56 665 ALA A N 1
ATOM 5337 C CA . ALA A 1 665 ? 8.290 -12.819 -49.964 1.00 87.56 665 ALA A CA 1
ATOM 5338 C C . ALA A 1 665 ? 9.316 -13.568 -50.836 1.00 87.56 665 ALA A C 1
ATOM 5340 O O . ALA A 1 665 ? 10.425 -13.844 -50.380 1.00 87.56 665 ALA A O 1
ATOM 5341 N N . LYS A 1 666 ? 8.979 -13.907 -52.089 1.00 92.69 666 LYS A N 1
ATOM 5342 C CA . LYS A 1 666 ? 9.927 -14.520 -53.037 1.00 92.69 666 LYS A CA 1
ATOM 5343 C C . LYS A 1 666 ? 11.011 -13.534 -53.473 1.00 92.69 666 LYS A C 1
ATOM 5345 O O . LYS A 1 666 ? 12.161 -13.939 -53.602 1.00 92.69 666 LYS A O 1
ATOM 5350 N N . GLU A 1 667 ? 10.673 -12.269 -53.688 1.00 93.62 667 GLU A N 1
ATOM 5351 C CA . GLU A 1 667 ? 11.641 -11.217 -54.015 1.00 93.62 667 GLU A CA 1
ATOM 5352 C C . GLU A 1 667 ? 12.608 -10.964 -52.861 1.00 93.62 667 GLU A C 1
ATOM 5354 O O . GLU A 1 667 ? 13.817 -10.958 -53.080 1.00 93.62 667 GLU A O 1
ATOM 5359 N N . LEU A 1 668 ? 12.102 -10.883 -51.627 1.00 88.50 668 LEU A N 1
ATOM 5360 C CA . LEU A 1 668 ? 12.930 -10.781 -50.426 1.00 88.50 668 LEU A CA 1
ATOM 5361 C C . LEU A 1 668 ? 13.837 -12.004 -50.247 1.00 88.50 668 LEU A C 1
ATOM 5363 O O . LEU A 1 668 ? 15.005 -11.849 -49.898 1.00 88.50 668 LEU A O 1
ATOM 5367 N N . ARG A 1 669 ? 13.352 -13.220 -50.538 1.00 90.94 669 ARG A N 1
ATOM 5368 C CA . ARG A 1 669 ? 14.208 -14.421 -50.540 1.00 90.94 669 ARG A CA 1
ATOM 5369 C C . ARG A 1 669 ? 15.316 -14.334 -51.583 1.00 90.94 669 ARG A C 1
ATOM 5371 O O . ARG A 1 669 ? 16.463 -14.566 -51.233 1.00 90.94 669 ARG A O 1
ATOM 5378 N N . ARG A 1 670 ? 15.009 -13.930 -52.820 1.00 94.69 670 ARG A N 1
ATOM 5379 C CA . ARG A 1 670 ? 16.024 -13.737 -53.874 1.00 94.69 670 ARG A CA 1
ATOM 5380 C C . ARG A 1 670 ? 17.029 -12.642 -53.514 1.00 94.69 670 ARG A C 1
ATOM 5382 O O . ARG A 1 670 ? 18.206 -12.763 -53.836 1.00 94.69 670 ARG A O 1
ATOM 5389 N N . ALA A 1 671 ? 16.583 -11.568 -52.864 1.00 90.75 671 ALA A N 1
ATOM 5390 C CA . ALA A 1 671 ? 17.467 -10.516 -52.369 1.00 90.75 671 ALA A CA 1
ATOM 5391 C C . ALA A 1 671 ? 18.393 -11.048 -51.264 1.00 90.75 671 ALA A C 1
ATOM 5393 O O . ALA A 1 671 ? 19.600 -10.828 -51.333 1.00 90.75 671 ALA A O 1
ATOM 5394 N N . ASN A 1 672 ? 17.860 -11.822 -50.314 1.00 86.00 672 ASN A N 1
ATOM 5395 C CA . ASN A 1 672 ? 18.661 -12.496 -49.294 1.00 86.00 672 ASN A CA 1
ATOM 5396 C C . ASN A 1 672 ? 19.655 -13.486 -49.907 1.00 86.00 672 ASN A C 1
ATOM 5398 O O . ASN A 1 672 ? 20.822 -13.455 -49.540 1.00 86.00 672 ASN A O 1
ATOM 5402 N N . GLU A 1 673 ? 19.247 -14.298 -50.884 1.00 94.50 673 GLU A N 1
ATOM 5403 C CA . GLU A 1 673 ? 20.144 -15.205 -51.614 1.00 94.50 673 GLU A CA 1
ATOM 5404 C C . GLU A 1 673 ? 21.300 -14.433 -52.272 1.00 94.50 673 GLU A C 1
ATOM 5406 O O . GLU A 1 673 ? 22.465 -14.798 -52.102 1.00 94.50 673 GLU A O 1
ATOM 5411 N N . LYS A 1 674 ? 21.016 -13.302 -52.937 1.00 93.50 674 LYS A N 1
ATOM 5412 C CA . LYS A 1 674 ? 22.052 -12.427 -53.514 1.00 93.50 674 LYS A CA 1
ATOM 5413 C C . LYS A 1 674 ? 23.000 -11.864 -52.455 1.00 93.50 674 LYS A C 1
ATOM 5415 O O . LYS A 1 674 ? 24.209 -11.901 -52.664 1.00 93.50 674 LYS A O 1
ATOM 5420 N N . ILE A 1 675 ? 22.479 -11.379 -51.327 1.00 89.56 675 ILE A N 1
ATOM 5421 C CA . ILE A 1 675 ? 23.305 -10.865 -50.224 1.00 89.56 675 ILE A CA 1
ATOM 5422 C C . ILE A 1 675 ? 24.165 -11.990 -49.640 1.00 89.56 675 ILE A C 1
ATOM 5424 O O . ILE A 1 675 ? 25.356 -11.793 -49.420 1.00 89.56 675 ILE A O 1
ATOM 5428 N N . THR A 1 676 ? 23.617 -13.193 -49.453 1.00 88.38 676 THR A N 1
ATOM 5429 C CA . THR A 1 676 ? 24.391 -14.341 -48.955 1.00 88.38 676 THR A CA 1
ATOM 5430 C C . THR A 1 676 ? 25.494 -14.762 -49.925 1.00 88.38 676 THR A C 1
ATOM 5432 O O . THR A 1 676 ? 26.607 -15.025 -49.480 1.00 88.38 676 THR A O 1
ATOM 5435 N N . ALA A 1 677 ? 25.238 -14.735 -51.237 1.00 92.31 677 ALA A N 1
ATOM 5436 C CA . ALA A 1 677 ? 26.252 -14.998 -52.257 1.00 92.31 677 ALA A CA 1
ATOM 5437 C C . ALA A 1 677 ? 27.333 -13.899 -52.306 1.00 92.31 677 ALA A C 1
ATOM 5439 O O . ALA A 1 677 ? 28.513 -14.172 -52.526 1.00 92.31 677 ALA A O 1
ATOM 5440 N N . GLN A 1 678 ? 26.958 -12.639 -52.066 1.00 94.00 678 GLN A N 1
ATOM 5441 C CA . GLN A 1 678 ? 27.922 -11.545 -51.927 1.00 94.00 678 GLN A CA 1
ATOM 5442 C C . GLN A 1 678 ? 28.777 -11.711 -50.666 1.00 94.00 678 GLN A C 1
ATOM 5444 O O . GLN A 1 678 ? 29.994 -11.545 -50.734 1.00 94.00 678 GLN A O 1
ATOM 5449 N N . LEU A 1 679 ? 28.174 -12.088 -49.536 1.00 89.56 679 LEU A N 1
ATOM 5450 C CA . LEU A 1 679 ? 28.893 -12.360 -48.291 1.00 89.56 679 LEU A CA 1
ATOM 5451 C C . LEU A 1 679 ? 29.857 -13.539 -48.437 1.00 89.56 679 LEU A C 1
ATOM 5453 O O . LEU A 1 679 ? 30.995 -13.437 -47.976 1.00 89.56 679 LEU A O 1
ATOM 5457 N N . SER A 1 680 ? 29.460 -14.625 -49.106 1.00 88.62 680 SER A N 1
ATOM 5458 C CA . SER A 1 680 ? 30.363 -15.751 -49.365 1.00 88.62 680 SER A CA 1
ATOM 5459 C C . SER A 1 680 ? 31.529 -15.332 -50.264 1.00 88.62 680 SER A C 1
ATOM 5461 O O . SER A 1 680 ? 32.676 -15.598 -49.915 1.00 88.62 680 SER A O 1
ATOM 5463 N N . SER A 1 681 ? 31.278 -14.569 -51.335 1.00 95.25 681 SER A N 1
ATOM 5464 C CA . SER A 1 681 ? 32.340 -14.041 -52.207 1.00 95.25 681 SER A CA 1
ATOM 5465 C C . SER A 1 681 ? 33.306 -13.105 -51.469 1.00 95.25 681 SER A C 1
ATOM 5467 O O . SER A 1 681 ? 34.521 -13.187 -51.654 1.00 95.25 681 SER A O 1
ATOM 5469 N N . LEU A 1 682 ? 32.801 -12.222 -50.602 1.00 92.69 682 LEU A N 1
ATOM 5470 C CA . LEU A 1 682 ? 33.647 -11.354 -49.777 1.00 92.69 682 LEU A CA 1
ATOM 5471 C C . LEU A 1 682 ? 34.452 -12.152 -48.747 1.00 92.69 682 LEU A C 1
ATOM 5473 O O . LEU A 1 682 ? 35.614 -11.832 -48.500 1.00 92.69 682 LEU A O 1
ATOM 5477 N N . THR A 1 683 ? 33.868 -13.210 -48.187 1.00 92.06 683 THR A N 1
ATOM 5478 C CA . THR A 1 683 ? 34.550 -14.109 -47.249 1.00 92.06 683 THR A CA 1
ATOM 5479 C C . THR A 1 683 ? 35.673 -14.880 -47.943 1.00 92.06 683 THR A C 1
ATOM 5481 O O . THR A 1 683 ? 36.783 -14.953 -47.413 1.00 92.06 683 THR A O 1
ATOM 5484 N N . GLU A 1 684 ? 35.438 -15.375 -49.160 1.00 94.12 684 GLU A N 1
ATOM 5485 C CA . GLU A 1 684 ? 36.465 -16.003 -49.998 1.00 94.12 684 GLU A CA 1
ATOM 5486 C C . GLU A 1 684 ? 37.588 -15.014 -50.335 1.00 94.12 684 GLU A C 1
ATOM 5488 O O . GLU A 1 684 ? 38.760 -15.318 -50.104 1.00 94.12 684 GLU A O 1
ATOM 5493 N N . LYS A 1 685 ? 37.256 -13.789 -50.768 1.00 94.69 685 LYS A N 1
ATOM 5494 C CA . LYS A 1 685 ? 38.250 -12.729 -51.018 1.00 94.69 685 LYS A CA 1
ATOM 5495 C C . LYS A 1 685 ? 39.073 -12.416 -49.771 1.00 94.69 685 LYS A C 1
ATOM 5497 O O . LYS A 1 685 ? 40.298 -12.357 -49.855 1.00 94.69 685 LYS A O 1
ATOM 5502 N N . LEU A 1 686 ? 38.435 -12.292 -48.608 1.00 91.81 686 LEU A N 1
ATOM 5503 C CA . LEU A 1 686 ? 39.126 -12.077 -47.338 1.00 91.81 686 LEU A CA 1
ATOM 5504 C C . LEU A 1 686 ? 40.058 -13.248 -46.997 1.00 91.81 686 LEU A C 1
ATOM 5506 O O . LEU A 1 686 ? 41.178 -13.023 -46.546 1.00 91.81 686 LEU A O 1
ATOM 5510 N N . SER A 1 687 ? 39.630 -14.490 -47.231 1.00 89.50 687 SER A N 1
ATOM 5511 C CA . SER A 1 687 ? 40.472 -15.670 -47.008 1.00 89.50 687 SER A CA 1
ATOM 5512 C C . SER A 1 687 ? 41.687 -15.703 -47.945 1.00 89.50 687 SER A C 1
ATOM 5514 O O . SER A 1 687 ? 42.803 -15.917 -47.475 1.00 89.50 687 SER A O 1
ATOM 5516 N N . SER A 1 688 ? 41.506 -15.369 -49.229 1.00 91.12 688 SER A N 1
ATOM 5517 C CA . SER A 1 688 ? 42.599 -15.274 -50.205 1.00 91.12 688 SER A CA 1
ATOM 5518 C C . SER A 1 688 ? 43.572 -14.141 -49.866 1.00 91.12 688 SER A C 1
ATOM 5520 O O . SER A 1 688 ? 44.784 -14.320 -49.943 1.00 91.12 688 SER A O 1
ATOM 5522 N N . SER A 1 689 ? 43.063 -13.001 -49.384 1.00 90.19 689 SER A N 1
ATOM 5523 C CA . SER A 1 689 ? 43.894 -11.899 -48.896 1.00 90.19 689 SER A CA 1
ATOM 5524 C C . SER A 1 689 ? 44.696 -12.313 -47.667 1.00 90.19 689 SER A C 1
ATOM 5526 O O . SER A 1 689 ? 45.874 -11.987 -47.594 1.00 90.19 689 SER A O 1
ATOM 5528 N N . LYS A 1 690 ? 44.103 -13.054 -46.720 1.00 93.56 690 LYS A N 1
ATOM 5529 C CA . LYS A 1 690 ? 44.826 -13.580 -45.550 1.00 93.56 690 LYS A CA 1
ATOM 5530 C C . LYS A 1 690 ? 45.944 -14.540 -45.962 1.00 93.56 690 LYS A C 1
ATOM 5532 O O . LYS A 1 690 ? 47.041 -14.442 -45.422 1.00 93.56 690 LYS A O 1
ATOM 5537 N N . GLN A 1 691 ? 45.694 -15.421 -46.933 1.00 92.44 691 GLN A N 1
ATOM 5538 C CA . GLN A 1 691 ? 46.713 -16.324 -47.484 1.00 92.44 691 GLN A CA 1
ATOM 5539 C C . GLN A 1 691 ? 47.833 -15.558 -48.203 1.00 92.44 691 GLN A C 1
ATOM 5541 O O . GLN A 1 691 ? 49.007 -15.865 -48.006 1.00 92.44 691 GLN A O 1
ATOM 5546 N N . LEU A 1 692 ? 47.493 -14.523 -48.981 1.00 93.31 692 LEU A N 1
ATOM 5547 C CA . LEU A 1 692 ? 48.474 -13.639 -49.614 1.00 93.31 692 LEU A CA 1
ATOM 5548 C C . LEU A 1 692 ? 49.343 -12.945 -48.559 1.00 93.31 692 LEU A C 1
ATOM 5550 O O . LEU A 1 692 ? 50.563 -12.958 -48.672 1.00 93.31 692 LEU A O 1
ATOM 5554 N N . THR A 1 693 ? 48.734 -12.380 -47.514 1.00 88.06 693 THR A N 1
ATOM 5555 C CA . THR A 1 693 ? 49.472 -11.747 -46.417 1.00 88.06 693 THR A CA 1
ATOM 5556 C C . THR A 1 693 ? 50.393 -12.745 -45.719 1.00 88.06 693 THR A C 1
ATOM 5558 O O . THR A 1 693 ? 51.547 -12.411 -45.482 1.00 88.06 693 THR A O 1
ATOM 5561 N N . GLN A 1 694 ? 49.938 -13.977 -45.461 1.00 91.25 694 GLN A N 1
ATOM 5562 C CA . GLN A 1 694 ? 50.780 -15.031 -44.882 1.00 91.25 694 GLN A CA 1
ATOM 5563 C C . GLN A 1 694 ? 51.989 -15.368 -45.767 1.00 91.25 694 GLN A C 1
ATOM 5565 O O . GLN A 1 694 ? 53.106 -15.476 -45.260 1.00 91.25 694 GLN A O 1
ATOM 5570 N N . LYS A 1 695 ? 51.794 -15.466 -47.087 1.00 95.00 695 LYS A N 1
ATOM 5571 C CA . LYS A 1 695 ? 52.891 -15.683 -48.037 1.00 95.00 695 LYS A CA 1
ATOM 5572 C C . LYS A 1 695 ? 53.875 -14.509 -48.052 1.00 95.00 695 LYS A C 1
ATOM 5574 O O . LYS A 1 695 ? 55.079 -14.711 -47.962 1.00 95.00 695 LYS A O 1
ATOM 5579 N N . LEU A 1 696 ? 53.372 -13.275 -48.083 1.00 90.56 696 LEU A N 1
ATOM 5580 C CA . LEU A 1 696 ? 54.225 -12.086 -48.021 1.00 90.56 696 LEU A CA 1
ATOM 5581 C C . LEU A 1 696 ? 55.010 -12.016 -46.703 1.00 90.56 696 LEU A C 1
ATOM 5583 O O . LEU A 1 696 ? 56.168 -11.616 -46.713 1.00 90.56 696 LEU A O 1
ATOM 5587 N N . THR A 1 697 ? 54.428 -12.447 -45.579 1.00 91.31 697 THR A N 1
ATOM 5588 C CA . THR A 1 697 ? 55.155 -12.519 -44.303 1.00 91.31 697 THR A CA 1
ATOM 5589 C C . THR A 1 697 ? 56.225 -13.610 -44.282 1.00 91.31 697 THR A C 1
ATOM 5591 O O . THR A 1 697 ? 57.291 -13.378 -43.716 1.00 91.31 697 THR A O 1
ATOM 5594 N N . SER A 1 698 ? 55.999 -14.772 -44.913 1.00 92.62 698 SER A N 1
ATOM 5595 C CA . SER A 1 698 ? 57.043 -15.801 -45.026 1.00 92.62 698 SER A CA 1
ATOM 5596 C C . SER A 1 698 ? 58.172 -15.369 -45.958 1.00 92.62 698 SER A C 1
ATOM 5598 O O . SER A 1 698 ? 59.339 -15.585 -45.640 1.00 92.62 698 SER A O 1
ATOM 5600 N N . ASP A 1 699 ? 57.836 -14.713 -47.071 1.00 93.06 699 ASP A N 1
ATOM 5601 C CA . ASP A 1 699 ? 58.820 -14.195 -48.023 1.00 93.06 699 ASP A CA 1
ATOM 5602 C C . ASP A 1 699 ? 59.661 -13.083 -47.370 1.00 93.06 699 ASP A C 1
ATOM 5604 O O . ASP A 1 699 ? 60.885 -13.079 -47.495 1.00 93.06 699 ASP A O 1
ATOM 5608 N N . LEU A 1 700 ? 59.033 -12.193 -46.589 1.00 91.94 700 LEU A N 1
ATOM 5609 C CA . LEU A 1 700 ? 59.725 -11.155 -45.822 1.00 91.94 700 LEU A CA 1
ATOM 5610 C C . LEU A 1 700 ? 60.672 -11.751 -44.770 1.00 91.94 700 LEU A C 1
ATOM 5612 O O . LEU A 1 700 ? 61.819 -11.323 -44.692 1.00 91.94 700 LEU A O 1
ATOM 5616 N N . ALA A 1 701 ? 60.250 -12.785 -44.035 1.00 89.75 701 ALA A N 1
ATOM 5617 C CA . ALA A 1 701 ? 61.130 -13.503 -43.110 1.00 89.75 701 ALA A CA 1
ATOM 5618 C C . ALA A 1 701 ? 62.320 -14.171 -43.834 1.00 89.75 701 ALA A C 1
ATOM 5620 O O . ALA A 1 701 ? 63.443 -14.173 -43.325 1.00 89.75 701 ALA A O 1
ATOM 5621 N N . GLY A 1 702 ? 62.101 -14.697 -45.046 1.00 89.31 702 GLY A N 1
ATOM 5622 C CA . GLY A 1 702 ? 63.164 -15.232 -45.901 1.00 89.31 702 GLY A CA 1
ATOM 5623 C C . GLY A 1 702 ? 64.181 -14.166 -46.322 1.00 89.31 702 GLY A C 1
ATOM 5624 O O . GLY A 1 702 ? 65.388 -14.380 -46.203 1.00 89.31 702 GLY A O 1
ATOM 5625 N N . VAL A 1 703 ? 63.709 -12.990 -46.747 1.00 88.00 703 VAL A N 1
ATOM 5626 C CA . VAL A 1 703 ? 64.568 -11.848 -47.111 1.00 88.00 703 VAL A CA 1
ATOM 5627 C C . VAL A 1 703 ? 65.312 -11.295 -45.892 1.00 88.00 703 VAL A C 1
ATOM 5629 O O . VAL A 1 703 ? 66.490 -10.953 -45.988 1.00 88.00 703 VAL A O 1
ATOM 5632 N N . GLU A 1 704 ? 64.679 -11.249 -44.720 1.00 86.19 704 GLU A N 1
ATOM 5633 C CA . GLU A 1 704 ? 65.344 -10.870 -43.469 1.00 86.19 704 GLU A CA 1
ATOM 5634 C C . GLU A 1 704 ? 66.475 -11.836 -43.100 1.00 86.19 704 GLU A C 1
ATOM 5636 O O . GLU A 1 704 ? 67.540 -11.398 -42.659 1.00 86.19 704 GLU A O 1
ATOM 5641 N N . GLN A 1 705 ? 66.288 -13.139 -43.323 1.00 88.06 705 GLN A N 1
ATOM 5642 C CA . GLN A 1 705 ? 67.343 -14.127 -43.111 1.00 88.06 705 GLN A CA 1
ATOM 5643 C C . GLN A 1 705 ? 68.492 -13.954 -44.116 1.00 88.06 705 GLN A C 1
ATOM 5645 O O . GLN A 1 705 ? 69.653 -13.985 -43.713 1.00 88.06 705 GLN A O 1
ATOM 5650 N N . GLN A 1 706 ? 68.195 -13.694 -45.396 1.00 86.81 706 GLN A N 1
ATOM 5651 C CA . GLN A 1 706 ? 69.216 -13.371 -46.404 1.00 86.81 706 GLN A CA 1
ATOM 5652 C C . GLN A 1 706 ? 69.999 -12.105 -46.040 1.00 86.81 706 GLN A C 1
ATOM 5654 O O . GLN A 1 706 ? 71.223 -12.086 -46.141 1.00 86.81 706 GLN A O 1
ATOM 5659 N N . LYS A 1 707 ? 69.320 -11.065 -45.541 1.00 87.56 707 LYS A N 1
ATOM 5660 C CA . LYS A 1 707 ? 69.967 -9.845 -45.044 1.00 87.56 707 LYS A CA 1
ATOM 5661 C C . LYS A 1 707 ? 70.938 -10.147 -43.902 1.00 87.56 707 LYS A C 1
ATOM 5663 O O . LYS A 1 707 ? 72.032 -9.595 -43.902 1.00 87.56 707 LYS A O 1
ATOM 5668 N N . LYS A 1 708 ? 70.569 -11.013 -42.950 1.00 89.56 708 LYS A N 1
ATOM 5669 C CA . LYS A 1 708 ? 71.465 -11.424 -41.853 1.00 89.56 708 LYS A CA 1
ATOM 5670 C C . LYS A 1 708 ? 72.689 -12.183 -42.362 1.00 89.56 708 LYS A C 1
ATOM 5672 O O . LYS A 1 708 ? 73.786 -11.929 -41.881 1.00 89.56 708 LYS A O 1
ATOM 5677 N N . VAL A 1 709 ? 72.517 -13.069 -43.346 1.00 89.00 709 VAL A N 1
ATOM 5678 C CA . VAL A 1 709 ? 73.638 -13.783 -43.982 1.00 89.00 709 VAL A CA 1
ATOM 5679 C C . VAL A 1 709 ? 74.578 -12.796 -44.673 1.00 89.00 709 VAL A C 1
ATOM 5681 O O . VAL A 1 709 ? 75.765 -12.802 -44.378 1.00 89.00 709 VAL A O 1
ATOM 5684 N N . LEU A 1 710 ? 74.051 -11.878 -45.488 1.00 86.44 710 LEU A N 1
ATOM 5685 C CA . LEU A 1 710 ? 74.854 -10.841 -46.149 1.00 86.44 710 LEU A CA 1
ATOM 5686 C C . LEU A 1 710 ? 75.527 -9.886 -45.149 1.00 86.44 710 LEU A C 1
ATOM 5688 O O . LEU A 1 710 ? 76.636 -9.422 -45.393 1.00 86.44 710 LEU A O 1
ATOM 5692 N N . GLN A 1 711 ? 74.885 -9.579 -44.018 1.00 85.62 711 GLN A N 1
ATOM 5693 C CA . GLN A 1 711 ? 75.501 -8.803 -42.936 1.00 85.62 711 GLN A CA 1
ATOM 5694 C C . GLN A 1 711 ? 76.661 -9.561 -42.289 1.00 85.62 711 GLN A C 1
ATOM 5696 O O . GLN A 1 711 ? 77.722 -8.975 -42.104 1.00 85.62 711 GLN A O 1
ATOM 5701 N N . MET A 1 712 ? 76.490 -10.853 -42.011 1.00 83.50 712 MET A N 1
ATOM 5702 C CA . MET A 1 712 ? 77.548 -11.703 -41.469 1.00 83.50 712 MET A CA 1
ATOM 5703 C C . MET A 1 712 ? 78.703 -11.866 -42.467 1.00 83.50 712 MET A C 1
ATOM 5705 O O . MET A 1 712 ? 79.860 -11.788 -42.070 1.00 83.50 712 MET A O 1
ATOM 5709 N N . GLU A 1 713 ? 78.416 -12.017 -43.762 1.00 85.75 713 GLU A N 1
ATOM 5710 C CA . GLU A 1 713 ? 79.430 -12.007 -44.822 1.00 85.75 713 GLU A CA 1
ATOM 5711 C C . GLU A 1 713 ? 80.150 -10.656 -44.878 1.00 85.75 713 GLU A C 1
ATOM 5713 O O . GLU A 1 713 ? 81.372 -10.627 -44.918 1.00 85.75 713 GLU A O 1
ATOM 5718 N N . LEU A 1 714 ? 79.441 -9.522 -44.814 1.00 78.69 714 LEU A N 1
ATOM 5719 C CA . LEU A 1 714 ? 80.061 -8.191 -44.748 1.00 78.69 714 LEU A CA 1
ATOM 5720 C C . LEU A 1 714 ? 80.921 -8.000 -43.494 1.00 78.69 714 LEU A C 1
ATOM 5722 O O . LEU A 1 714 ? 81.946 -7.326 -43.560 1.00 78.69 714 LEU A O 1
ATOM 5726 N N . GLU A 1 715 ? 80.520 -8.555 -42.355 1.00 77.75 715 GLU A N 1
ATOM 5727 C CA . GLU A 1 715 ? 81.309 -8.546 -41.122 1.00 77.75 715 GLU A CA 1
ATOM 5728 C C . GLU A 1 715 ? 82.551 -9.434 -41.246 1.00 77.75 715 GLU A C 1
ATOM 5730 O O . GLU A 1 715 ? 83.631 -9.007 -40.843 1.00 77.75 715 GLU A O 1
ATOM 5735 N N . GLN A 1 716 ? 82.441 -10.601 -41.887 1.00 72.44 716 GLN A N 1
ATOM 5736 C CA . GLN A 1 716 ? 83.582 -11.451 -42.239 1.00 72.44 716 GLN A CA 1
ATOM 5737 C C . GLN A 1 716 ? 84.523 -10.735 -43.216 1.00 72.44 716 GLN A C 1
ATOM 5739 O O . GLN A 1 716 ? 85.725 -10.688 -42.975 1.00 72.44 716 GLN A O 1
ATOM 5744 N N . TRP A 1 717 ? 84.001 -10.081 -44.258 1.00 66.31 717 TRP A N 1
ATOM 5745 C CA . TRP A 1 717 ? 84.788 -9.245 -45.165 1.00 66.31 717 TRP A CA 1
ATOM 5746 C C . TRP A 1 717 ? 85.457 -8.088 -44.418 1.00 66.31 717 TRP A C 1
ATOM 5748 O O . TRP A 1 717 ? 86.636 -7.835 -44.641 1.00 66.31 717 TRP A O 1
ATOM 5758 N N . ARG A 1 718 ? 84.776 -7.417 -43.478 1.00 71.69 718 ARG A N 1
ATOM 5759 C CA . ARG A 1 718 ? 85.394 -6.374 -42.634 1.00 71.69 718 ARG A CA 1
ATOM 5760 C C . ARG A 1 718 ? 86.507 -6.924 -41.744 1.00 71.69 718 ARG A C 1
ATOM 5762 O O . ARG A 1 718 ? 87.516 -6.248 -41.587 1.00 71.69 718 ARG A O 1
ATOM 5769 N N . GLN A 1 719 ? 86.345 -8.129 -41.200 1.00 58.97 719 GLN A N 1
ATOM 5770 C CA . GLN A 1 719 ? 87.371 -8.803 -40.399 1.00 58.97 719 GLN A CA 1
ATOM 5771 C C . GLN A 1 719 ? 88.570 -9.251 -41.253 1.00 58.97 719 GLN A C 1
ATOM 5773 O O . GLN A 1 719 ? 89.704 -9.163 -40.793 1.00 58.97 719 GLN A O 1
ATOM 5778 N N . ILE A 1 720 ? 88.348 -9.655 -42.509 1.00 58.78 720 ILE A N 1
ATOM 5779 C CA . ILE A 1 720 ? 89.411 -10.015 -43.467 1.00 58.78 720 ILE A CA 1
ATOM 5780 C C . ILE A 1 720 ? 90.142 -8.765 -43.992 1.00 58.78 720 ILE A C 1
ATOM 5782 O O . ILE A 1 720 ? 91.340 -8.814 -44.258 1.00 58.78 720 ILE A O 1
ATOM 5786 N N . THR A 1 721 ? 89.448 -7.630 -44.115 1.00 51.12 721 THR A N 1
ATOM 5787 C CA . THR A 1 721 ? 89.987 -6.414 -44.754 1.00 51.12 721 THR A CA 1
ATOM 5788 C C . THR A 1 721 ? 90.758 -5.500 -43.783 1.00 51.12 721 THR A C 1
ATOM 5790 O O . THR A 1 721 ? 91.364 -4.533 -44.233 1.00 51.12 721 THR A O 1
ATOM 5793 N N . PHE A 1 722 ? 90.798 -5.781 -42.470 1.00 43.97 722 PHE A N 1
ATOM 5794 C CA . PHE A 1 722 ? 91.520 -4.936 -41.500 1.00 43.97 722 PHE A CA 1
ATOM 5795 C C . PHE A 1 722 ? 92.269 -5.702 -40.383 1.00 43.97 722 PHE A C 1
ATOM 5797 O O . PHE A 1 722 ? 91.794 -5.778 -39.248 1.00 43.97 722 PHE A O 1
ATOM 5804 N N . PRO A 1 723 ? 93.514 -6.147 -40.633 1.00 43.09 723 PRO A N 1
ATOM 5805 C CA . PRO A 1 723 ? 94.576 -6.193 -39.634 1.00 43.09 723 PRO A CA 1
ATOM 5806 C C . PRO A 1 723 ? 95.433 -4.906 -39.693 1.00 43.09 723 PRO A C 1
ATOM 5808 O O . PRO A 1 723 ? 95.937 -4.548 -40.747 1.00 43.09 723 PRO A O 1
ATOM 5811 N N . GLN A 1 724 ? 95.559 -4.231 -38.542 1.00 34.75 724 GLN A N 1
ATOM 5812 C CA . GLN A 1 724 ? 96.537 -3.201 -38.114 1.00 34.75 724 GLN A CA 1
ATOM 5813 C C . GLN A 1 724 ? 97.169 -2.194 -39.122 1.00 34.75 724 GLN A C 1
ATOM 5815 O O . GLN A 1 724 ? 97.879 -2.541 -40.056 1.00 34.75 724 GLN A O 1
ATOM 5820 N N . GLN A 1 725 ? 97.014 -0.901 -38.788 1.00 35.97 725 GLN A N 1
ATOM 5821 C CA . GLN A 1 725 ? 97.790 0.284 -39.233 1.00 35.97 725 GLN A CA 1
ATOM 5822 C C . GLN A 1 725 ? 99.324 0.089 -39.163 1.00 35.97 725 GLN A C 1
ATOM 5824 O O . GLN A 1 725 ? 99.765 -0.579 -38.225 1.00 35.97 725 GLN A O 1
ATOM 5829 N N . PRO A 1 726 ? 100.154 0.715 -40.044 1.00 34.38 726 PRO A N 1
ATOM 5830 C CA . PRO A 1 726 ? 100.433 2.176 -40.037 1.00 34.38 726 PRO A CA 1
ATOM 5831 C C . PRO A 1 726 ? 100.640 2.869 -41.430 1.00 34.38 726 PRO A C 1
ATOM 5833 O O . PRO A 1 726 ? 100.755 2.218 -42.458 1.00 34.38 726 PRO A O 1
ATOM 5836 N N . ALA A 1 727 ? 100.643 4.216 -41.444 1.00 28.70 727 ALA A N 1
ATOM 5837 C CA . ALA A 1 727 ? 100.671 5.189 -42.578 1.00 28.70 727 ALA A CA 1
ATOM 5838 C C . ALA A 1 727 ? 102.030 5.327 -43.350 1.00 28.70 727 ALA A C 1
ATOM 5840 O O . ALA A 1 727 ? 102.981 4.700 -42.887 1.00 28.70 727 ALA A O 1
ATOM 5841 N N . PRO A 1 728 ? 102.284 6.284 -44.307 1.00 45.03 728 PRO A N 1
ATOM 5842 C CA . PRO A 1 728 ? 101.588 6.918 -45.477 1.00 45.03 728 PRO A CA 1
ATOM 5843 C C . PRO A 1 728 ? 102.440 6.826 -46.826 1.00 45.03 728 PRO A C 1
ATOM 5845 O O . PRO A 1 728 ? 103.181 5.862 -46.950 1.00 45.03 728 PRO A O 1
ATOM 5848 N N . PRO A 1 729 ? 102.494 7.846 -47.746 1.00 39.81 729 PRO A N 1
ATOM 5849 C CA . PRO A 1 729 ? 102.051 8.003 -49.188 1.00 39.81 729 PRO A CA 1
ATOM 5850 C C . PRO A 1 729 ? 103.040 7.472 -50.308 1.00 39.81 729 PRO A C 1
ATOM 5852 O O . PRO A 1 729 ? 103.984 6.811 -49.888 1.00 39.81 729 PRO A O 1
ATOM 5855 N N . PRO A 1 730 ? 103.031 7.770 -51.665 1.00 41.69 730 PRO A N 1
ATOM 5856 C CA . PRO A 1 730 ? 102.113 8.357 -52.699 1.00 41.69 730 PRO A CA 1
ATOM 5857 C C . PRO A 1 730 ? 101.868 7.431 -53.988 1.00 41.69 730 PRO A C 1
ATOM 5859 O O . PRO A 1 730 ? 101.498 6.290 -53.757 1.00 41.69 730 PRO A O 1
ATOM 5862 N N . PRO A 1 731 ? 101.974 7.833 -55.303 1.00 44.34 731 PRO A N 1
ATOM 5863 C CA . PRO A 1 731 ? 101.015 7.732 -56.465 1.00 44.34 731 PRO A CA 1
ATOM 5864 C C . PRO A 1 731 ? 101.404 6.674 -57.576 1.00 44.34 731 PRO A C 1
ATOM 5866 O O . PRO A 1 731 ? 102.155 5.769 -57.231 1.00 44.34 731 PRO A O 1
ATOM 5869 N N . PRO A 1 732 ? 101.171 6.814 -58.925 1.00 46.28 732 PRO A N 1
ATOM 5870 C CA . PRO A 1 732 ? 100.004 7.006 -59.840 1.00 46.28 732 PRO A CA 1
ATOM 5871 C C . PRO A 1 732 ? 99.788 5.800 -60.843 1.00 46.28 732 PRO A C 1
ATOM 5873 O O . PRO A 1 732 ? 100.365 4.742 -60.636 1.00 46.28 732 PRO A O 1
ATOM 5876 N N . ALA A 1 733 ? 99.058 5.997 -61.974 1.00 25.45 733 ALA A N 1
ATOM 5877 C CA . ALA A 1 733 ? 98.997 5.168 -63.223 1.00 25.45 733 ALA A CA 1
ATOM 5878 C C . ALA A 1 733 ? 98.080 3.908 -63.212 1.00 25.45 733 ALA A C 1
ATOM 5880 O O . ALA A 1 733 ? 97.902 3.291 -62.176 1.00 25.45 733 ALA A O 1
ATOM 5881 N N . ALA A 1 734 ? 97.466 3.401 -64.293 1.00 26.31 734 ALA A N 1
ATOM 5882 C CA . ALA A 1 734 ? 97.240 3.808 -65.683 1.00 26.31 734 ALA A CA 1
ATOM 5883 C C . ALA A 1 734 ? 96.247 2.817 -66.352 1.00 26.31 734 ALA A C 1
ATOM 5885 O O . ALA A 1 734 ? 96.079 1.699 -65.881 1.00 26.31 734 ALA A O 1
ATOM 5886 N N . ALA A 1 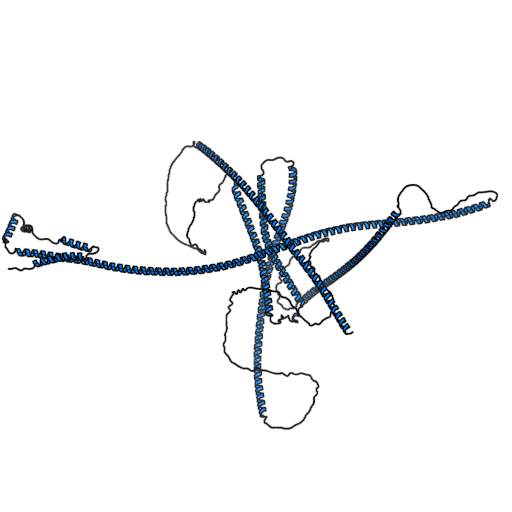735 ? 95.706 3.245 -67.501 1.00 25.33 735 ALA A N 1
ATOM 5887 C CA . ALA A 1 735 ? 95.415 2.462 -68.713 1.00 25.33 735 ALA A CA 1
ATOM 5888 C C . ALA A 1 735 ? 94.381 1.314 -68.679 1.00 25.33 735 ALA A C 1
ATOM 5890 O O . ALA A 1 735 ? 94.576 0.282 -68.054 1.00 25.33 735 ALA A O 1
ATOM 5891 N N . ALA A 1 736 ? 93.395 1.391 -69.577 1.00 27.09 736 ALA A N 1
ATOM 5892 C CA . ALA A 1 736 ? 93.565 0.820 -70.917 1.00 27.09 736 ALA A CA 1
ATOM 5893 C C . ALA A 1 736 ? 92.444 1.278 -71.868 1.00 27.09 736 ALA A C 1
ATOM 5895 O O . ALA A 1 736 ? 91.263 1.263 -71.533 1.00 27.09 736 ALA A O 1
ATOM 5896 N N . ALA A 1 737 ? 92.868 1.688 -73.063 1.00 28.91 737 ALA A N 1
ATOM 5897 C CA . ALA A 1 737 ? 92.078 1.851 -74.285 1.00 28.91 737 ALA A CA 1
ATOM 5898 C C . ALA A 1 737 ? 91.665 0.433 -74.820 1.00 28.91 737 ALA A C 1
ATOM 5900 O O . ALA A 1 737 ? 91.802 -0.502 -74.028 1.00 28.91 737 ALA A O 1
ATOM 5901 N N . PRO A 1 738 ? 91.254 0.152 -76.090 1.00 41.41 738 PRO A N 1
ATOM 5902 C CA . PRO A 1 738 ? 91.735 0.797 -77.318 1.00 41.41 738 PRO A CA 1
ATOM 5903 C C . PRO A 1 738 ? 90.752 0.834 -78.523 1.00 41.41 738 PRO A C 1
ATOM 5905 O O . PRO A 1 738 ? 89.608 0.397 -78.457 1.00 41.41 738 PRO A O 1
ATOM 5908 N N . VAL A 1 739 ? 91.316 1.296 -79.647 1.00 30.61 739 VAL A N 1
ATOM 5909 C CA . VAL A 1 739 ? 91.110 0.809 -81.030 1.00 30.61 739 VAL A CA 1
ATOM 5910 C C . VAL A 1 739 ? 90.240 1.668 -81.962 1.00 30.61 739 VAL A C 1
ATOM 5912 O O . VAL A 1 739 ? 89.039 1.476 -82.078 1.00 30.61 739 VAL A O 1
ATOM 5915 N N . ASN A 1 740 ? 90.954 2.565 -82.660 1.00 27.12 740 ASN A N 1
ATOM 5916 C CA . ASN A 1 740 ? 91.226 2.548 -84.113 1.00 27.12 740 ASN A CA 1
ATOM 5917 C C . ASN A 1 740 ? 90.068 2.672 -85.121 1.00 27.12 740 ASN A C 1
ATOM 5919 O O . ASN A 1 740 ? 88.983 2.157 -84.916 1.00 27.12 740 ASN A O 1
ATOM 5923 N N . ALA A 1 741 ? 90.278 3.197 -86.328 1.00 25.78 741 ALA A N 1
ATOM 5924 C CA . ALA A 1 741 ? 91.343 4.004 -86.929 1.00 25.78 741 ALA A CA 1
ATOM 5925 C C . ALA A 1 741 ? 90.939 4.272 -88.397 1.00 25.78 741 ALA A C 1
ATOM 5927 O O . ALA A 1 741 ? 89.973 3.708 -88.901 1.00 25.78 741 ALA A O 1
ATOM 5928 N N . GLU A 1 742 ? 91.796 5.066 -89.039 1.00 27.00 742 GLU A N 1
ATOM 5929 C CA . GLU A 1 742 ? 92.097 5.156 -90.475 1.00 27.00 742 GLU A CA 1
ATOM 5930 C C . GLU A 1 742 ? 91.417 6.301 -91.240 1.00 27.00 742 GLU A C 1
ATOM 5932 O O . GLU A 1 742 ? 90.207 6.332 -91.424 1.00 27.00 742 GLU A O 1
ATOM 5937 N N . CYS A 1 743 ? 92.141 7.398 -91.520 1.00 26.20 743 CYS A N 1
ATOM 5938 C CA . CYS A 1 743 ? 93.328 7.559 -92.405 1.00 26.20 743 CYS A CA 1
ATOM 5939 C C . CYS A 1 743 ? 92.930 7.601 -93.885 1.00 26.20 743 CYS A C 1
ATOM 5941 O O . CYS A 1 743 ? 92.040 6.888 -94.307 1.00 26.20 743 CYS A O 1
ATOM 5943 N N . SER A 1 744 ? 93.578 8.347 -94.773 1.00 23.69 744 SER A N 1
ATOM 5944 C CA . SER A 1 744 ? 94.611 9.379 -94.678 1.00 23.69 744 SER A CA 1
ATOM 5945 C C . SER A 1 744 ? 94.718 10.027 -96.060 1.00 23.69 744 SER A C 1
ATOM 5947 O O . SER A 1 744 ? 94.615 9.346 -97.074 1.00 23.69 744 SER A O 1
ATOM 5949 N N . CYS A 1 745 ? 94.965 11.331 -96.069 1.00 27.20 745 CYS A N 1
ATOM 5950 C CA . CYS A 1 745 ? 96.028 12.024 -96.802 1.00 27.20 745 CYS A CA 1
ATOM 5951 C C . CYS A 1 745 ? 96.665 11.320 -98.023 1.00 27.20 745 CYS A C 1
ATOM 5953 O O . CYS A 1 745 ? 97.242 10.250 -97.858 1.00 27.20 745 CYS A O 1
ATOM 5955 N N . GLN A 1 746 ? 96.805 12.035 -99.152 1.00 24.44 746 GLN A N 1
ATOM 5956 C CA . GLN A 1 746 ? 98.134 12.465 -99.637 1.00 24.44 746 GLN A CA 1
ATOM 5957 C C . GLN A 1 746 ? 98.095 13.396 -100.866 1.00 24.44 746 GLN A C 1
ATOM 5959 O O . GLN A 1 746 ? 97.440 13.141 -101.872 1.00 24.44 746 GLN A O 1
ATOM 5964 N N . CYS A 1 747 ? 98.872 14.476 -100.744 1.00 24.50 747 CYS A N 1
ATOM 5965 C CA . CYS A 1 747 ? 99.423 15.331 -101.795 1.00 24.50 747 CYS A CA 1
ATOM 5966 C C . CYS A 1 747 ? 100.356 14.560 -102.747 1.00 24.50 747 CYS A C 1
ATOM 5968 O O . CYS A 1 747 ? 101.051 13.680 -102.249 1.00 24.50 747 CYS A O 1
ATOM 5970 N N . ARG A 1 748 ? 100.544 15.019 -104.006 1.00 24.62 748 ARG A N 1
ATOM 5971 C CA . ARG A 1 748 ? 101.839 15.560 -104.518 1.00 24.62 748 ARG A CA 1
ATOM 5972 C C . ARG A 1 748 ? 101.908 15.850 -106.042 1.00 24.62 748 ARG A C 1
ATOM 5974 O O . ARG A 1 748 ? 101.610 14.990 -106.854 1.00 24.62 748 ARG A O 1
ATOM 5981 N N . THR A 1 749 ? 102.411 17.056 -106.353 1.00 23.39 749 THR A N 1
ATOM 5982 C CA . THR A 1 749 ? 103.418 17.479 -107.375 1.00 23.39 749 THR A CA 1
ATOM 5983 C C . THR A 1 749 ? 103.355 17.091 -108.873 1.00 23.39 749 THR A C 1
ATOM 5985 O O . THR A 1 749 ? 103.555 15.939 -109.232 1.00 23.39 749 THR A O 1
ATOM 5988 N N . MET A 1 750 ? 103.250 18.148 -109.707 1.00 35.16 750 MET A N 1
ATOM 5989 C CA . MET A 1 750 ? 103.973 18.539 -110.961 1.00 35.16 750 MET A CA 1
ATOM 5990 C C . MET A 1 750 ? 105.136 17.635 -111.458 1.00 35.16 750 MET A C 1
ATOM 5992 O O . MET A 1 750 ? 105.869 17.145 -110.597 1.00 35.16 750 MET A O 1
ATOM 5996 N N . PRO A 1 751 ? 105.412 17.487 -112.791 1.00 37.72 751 PRO A N 1
ATOM 5997 C CA . PRO A 1 751 ? 105.927 18.566 -113.678 1.00 37.72 751 PRO A CA 1
ATOM 5998 C C . PRO A 1 751 ? 105.503 18.561 -115.189 1.00 37.72 751 PRO A C 1
ATOM 6000 O O . PRO A 1 751 ? 104.822 17.671 -115.677 1.00 37.72 751 PRO A O 1
ATOM 6003 N N . SER A 1 752 ? 105.924 19.634 -115.880 1.00 34.62 752 SER A N 1
ATOM 6004 C CA . SER A 1 752 ? 105.808 20.129 -117.292 1.00 34.62 752 SER A CA 1
ATOM 6005 C C . SER A 1 752 ? 106.755 19.417 -118.316 1.00 34.62 752 SER A C 1
ATOM 6007 O O . SER A 1 752 ? 107.576 18.649 -117.809 1.00 34.62 752 SER A O 1
ATOM 6009 N N . PRO A 1 753 ? 106.868 19.705 -119.661 1.00 52.19 753 PRO A N 1
ATOM 6010 C CA . PRO A 1 753 ? 106.006 20.219 -120.788 1.00 52.19 753 PRO A CA 1
ATOM 6011 C C . PRO A 1 753 ? 106.113 19.314 -122.085 1.00 52.19 753 PRO A C 1
ATOM 6013 O O . PRO A 1 753 ? 106.634 18.209 -121.959 1.00 52.19 753 PRO A O 1
ATOM 6016 N N . PRO A 1 754 ? 105.828 19.726 -123.363 1.00 49.56 754 PRO A N 1
ATOM 6017 C CA . PRO A 1 754 ? 104.812 20.613 -123.983 1.00 49.56 754 PRO A CA 1
ATOM 6018 C C . PRO A 1 754 ? 103.937 19.933 -125.100 1.00 49.56 754 PRO A C 1
ATOM 6020 O O . PRO A 1 754 ? 104.251 18.860 -125.599 1.00 49.56 754 PRO A O 1
ATOM 6023 N N . ASN A 1 755 ? 102.899 20.654 -125.572 1.00 41.91 755 ASN A N 1
ATOM 6024 C CA . ASN A 1 755 ? 102.195 20.553 -126.881 1.00 41.91 755 ASN A CA 1
ATOM 6025 C C . ASN A 1 755 ? 101.172 19.421 -127.181 1.00 41.91 755 ASN A C 1
ATOM 6027 O O . ASN A 1 755 ? 101.391 18.645 -128.100 1.00 41.91 755 ASN A O 1
ATOM 6031 N N . PHE A 1 756 ? 99.983 19.436 -126.544 1.00 48.81 756 PHE A N 1
ATOM 6032 C CA . PHE A 1 756 ? 98.713 18.839 -127.057 1.00 48.81 756 PHE A CA 1
ATOM 6033 C C . PHE A 1 756 ? 97.445 19.525 -126.453 1.00 48.81 756 PHE A C 1
ATOM 6035 O O . PHE A 1 756 ? 96.502 18.881 -126.000 1.00 48.81 756 PHE A O 1
ATOM 6042 N N . ALA A 1 757 ? 97.413 20.864 -126.393 1.00 50.19 757 ALA A N 1
ATOM 6043 C CA . ALA A 1 757 ? 96.540 21.621 -125.474 1.00 50.19 757 ALA A CA 1
ATOM 6044 C C . ALA A 1 757 ? 95.080 21.914 -125.913 1.00 50.19 757 ALA A C 1
ATOM 6046 O O . ALA A 1 757 ? 94.339 22.497 -125.128 1.00 50.19 757 ALA A O 1
ATOM 6047 N N . LEU A 1 758 ? 94.619 21.534 -127.111 1.00 55.06 758 LEU A N 1
ATOM 6048 C CA . LEU A 1 758 ? 93.260 21.899 -127.576 1.00 55.06 758 LEU A CA 1
ATOM 6049 C C . LEU A 1 758 ? 92.226 20.768 -127.458 1.00 55.06 758 LEU A C 1
ATOM 6051 O O . LEU A 1 758 ? 91.079 21.022 -127.103 1.00 55.06 758 LEU A O 1
ATOM 6055 N N . GLN A 1 759 ? 92.627 19.513 -127.671 1.00 58.53 759 GLN A N 1
ATOM 6056 C CA . GLN A 1 759 ? 91.702 18.370 -127.637 1.00 58.53 759 GLN A CA 1
ATOM 6057 C C . GLN A 1 759 ? 91.438 17.856 -126.209 1.00 58.53 759 GLN A C 1
ATOM 6059 O O . GLN A 1 759 ? 90.344 17.377 -125.912 1.00 58.53 759 GLN A O 1
ATOM 6064 N N . ALA A 1 760 ? 92.407 18.018 -125.301 1.00 60.81 760 ALA A N 1
ATOM 6065 C CA . ALA A 1 760 ? 92.249 17.704 -123.880 1.00 60.81 760 ALA A CA 1
ATOM 6066 C C . ALA A 1 760 ? 91.309 18.696 -123.169 1.00 60.81 760 ALA A C 1
ATOM 6068 O O . ALA A 1 760 ? 90.442 18.276 -122.406 1.00 60.81 760 ALA A O 1
ATOM 6069 N N . LEU A 1 761 ? 91.404 19.994 -123.493 1.00 66.50 761 LEU A N 1
ATOM 6070 C CA . LEU A 1 761 ? 90.560 21.034 -122.894 1.00 66.50 761 LEU A CA 1
ATOM 6071 C C . LEU A 1 761 ? 89.072 20.827 -123.225 1.00 66.50 761 LEU A C 1
ATOM 6073 O O . LEU A 1 761 ? 88.206 21.004 -122.372 1.00 66.50 761 LEU A O 1
ATOM 6077 N N . GLU A 1 762 ? 88.755 20.410 -124.455 1.00 69.81 762 GLU A N 1
ATOM 6078 C CA . GLU A 1 762 ? 87.368 20.164 -124.866 1.00 69.81 762 GLU A CA 1
ATOM 6079 C C . GLU A 1 762 ? 86.768 18.915 -124.186 1.00 69.81 762 GLU A C 1
ATOM 6081 O O . GLU A 1 762 ? 85.584 18.897 -123.832 1.00 69.81 762 GLU A O 1
ATOM 6086 N N . ALA A 1 763 ? 87.584 17.881 -123.948 1.00 76.12 763 ALA A N 1
ATOM 6087 C CA . ALA A 1 763 ? 87.189 16.704 -123.175 1.00 76.12 763 ALA A CA 1
ATOM 6088 C C . ALA A 1 763 ? 87.004 17.033 -121.680 1.00 76.12 763 ALA A C 1
ATOM 6090 O O . ALA A 1 763 ? 86.037 16.572 -121.070 1.00 76.12 763 ALA A O 1
ATOM 6091 N N . GLU A 1 764 ? 87.858 17.887 -121.109 1.00 78.69 764 GLU A N 1
ATOM 6092 C CA . GLU A 1 764 ? 87.731 18.381 -119.733 1.00 78.69 764 GLU A CA 1
ATOM 6093 C C . GLU A 1 764 ? 86.476 19.236 -119.542 1.00 78.69 764 GLU A C 1
ATOM 6095 O O . GLU A 1 764 ? 85.751 19.039 -118.569 1.00 78.69 764 GLU A O 1
ATOM 6100 N N . VAL A 1 765 ? 86.142 20.125 -120.483 1.00 79.50 765 VAL A N 1
ATOM 6101 C CA . VAL A 1 765 ? 84.907 20.925 -120.414 1.00 79.50 765 VAL A CA 1
ATOM 6102 C C . VAL A 1 765 ? 83.667 20.029 -120.471 1.00 79.50 765 VAL A C 1
ATOM 6104 O O . VAL A 1 765 ? 82.752 20.208 -119.666 1.00 79.50 765 VAL A O 1
ATOM 6107 N N . LYS A 1 766 ? 83.635 19.014 -121.345 1.00 84.12 766 LYS A N 1
ATOM 6108 C CA . LYS A 1 766 ? 82.530 18.034 -121.386 1.00 84.12 766 LYS A CA 1
ATOM 6109 C C . LYS A 1 766 ? 82.460 17.203 -120.098 1.00 84.12 766 LYS A C 1
ATOM 6111 O O . LYS A 1 766 ? 81.362 16.964 -119.590 1.00 84.12 766 LYS A O 1
ATOM 6116 N N . GLN A 1 767 ? 83.602 16.823 -119.523 1.00 84.62 767 GLN A N 1
ATOM 6117 C CA . GLN A 1 767 ? 83.671 16.124 -118.237 1.00 84.62 767 GLN A CA 1
ATOM 6118 C C . GLN A 1 767 ? 83.178 17.006 -117.079 1.00 84.62 767 GLN A C 1
ATOM 6120 O O . GLN A 1 767 ? 82.417 16.537 -116.232 1.00 84.62 767 GLN A O 1
ATOM 6125 N N . LEU A 1 768 ? 83.559 18.285 -117.044 1.00 86.12 768 LEU A N 1
ATOM 6126 C CA . LEU A 1 768 ? 83.090 19.259 -116.058 1.00 86.12 768 LEU A CA 1
ATOM 6127 C C . LEU A 1 768 ? 81.594 19.543 -116.220 1.00 86.12 768 LEU A C 1
ATOM 6129 O O . LEU A 1 768 ? 80.877 19.610 -115.225 1.00 86.12 768 LEU A O 1
ATOM 6133 N N . GLN A 1 769 ? 81.088 19.621 -117.450 1.00 85.94 769 GLN A N 1
ATOM 6134 C CA . GLN A 1 769 ? 79.664 19.806 -117.718 1.00 85.94 769 GLN A CA 1
ATOM 6135 C C . GLN A 1 769 ? 78.835 18.579 -117.304 1.00 85.94 769 GLN A C 1
ATOM 6137 O O . GLN A 1 769 ? 77.739 18.731 -116.763 1.00 85.94 769 GLN A O 1
ATOM 6142 N N . ALA A 1 770 ? 79.355 17.362 -117.497 1.00 87.19 770 ALA A N 1
ATOM 6143 C CA . ALA A 1 770 ? 78.736 16.137 -116.993 1.00 87.19 770 ALA A CA 1
ATOM 6144 C C . ALA A 1 770 ? 78.745 16.079 -115.454 1.00 87.19 770 ALA A C 1
ATOM 6146 O O . ALA A 1 770 ? 77.710 15.782 -114.860 1.00 87.19 770 ALA A O 1
ATOM 6147 N N . LYS A 1 771 ? 79.866 16.444 -114.811 1.00 91.25 771 LYS A N 1
ATOM 6148 C CA . LYS A 1 771 ? 79.982 16.554 -113.344 1.00 91.25 771 LYS A CA 1
ATOM 6149 C C . LYS A 1 771 ? 79.039 17.612 -112.763 1.00 91.25 771 LYS A C 1
ATOM 6151 O O . LYS A 1 771 ? 78.428 17.384 -111.726 1.00 91.25 771 LYS A O 1
ATOM 6156 N N . LEU A 1 772 ? 78.868 18.747 -113.441 1.00 89.38 772 LEU A N 1
ATOM 6157 C CA . LEU A 1 772 ? 77.916 19.781 -113.035 1.00 89.38 772 LEU A CA 1
ATOM 6158 C C . LEU A 1 772 ? 76.472 19.275 -113.142 1.00 89.38 772 LEU A C 1
ATOM 6160 O O . LEU A 1 772 ? 75.673 19.503 -112.237 1.00 89.38 772 LEU A O 1
ATOM 6164 N N . LYS A 1 773 ? 76.136 18.541 -114.212 1.00 91.56 773 LYS A N 1
ATOM 6165 C CA . LYS A 1 773 ? 74.814 17.917 -114.370 1.00 91.56 773 LYS A CA 1
ATOM 6166 C C . LYS A 1 773 ? 74.552 16.859 -113.294 1.00 91.56 773 LYS A C 1
ATOM 6168 O O . LYS A 1 773 ? 73.483 16.896 -112.687 1.00 91.56 773 LYS A O 1
ATOM 6173 N N . SER A 1 774 ? 75.505 15.973 -112.996 1.00 90.19 774 SER A N 1
ATOM 6174 C CA . SER A 1 774 ? 75.348 14.975 -111.928 1.00 90.19 774 SER A CA 1
ATOM 6175 C C . SER A 1 774 ? 75.234 15.625 -110.547 1.00 90.19 774 SER A C 1
ATOM 6177 O O . SER A 1 774 ? 74.324 15.279 -109.799 1.00 90.19 774 SER A O 1
ATOM 6179 N N . ALA A 1 775 ? 76.059 16.636 -110.252 1.00 89.19 775 ALA A N 1
ATOM 6180 C CA . ALA A 1 775 ? 75.967 17.412 -109.016 1.00 89.19 775 ALA A CA 1
ATOM 6181 C C . ALA A 1 775 ? 74.625 18.161 -108.910 1.00 89.19 775 ALA A C 1
ATOM 6183 O O . ALA A 1 775 ? 74.005 18.177 -107.853 1.00 89.19 775 ALA A O 1
ATOM 6184 N N . SER A 1 776 ? 74.100 18.719 -110.006 1.00 88.38 776 SER A N 1
ATOM 6185 C CA . SER A 1 776 ? 72.768 19.348 -110.013 1.00 88.38 776 SER A CA 1
ATOM 6186 C C . SER A 1 776 ? 71.632 18.336 -109.778 1.00 88.38 776 SER A C 1
ATOM 6188 O O . SER A 1 776 ? 70.667 18.626 -109.066 1.00 88.38 776 SER A O 1
ATOM 6190 N N . ALA A 1 777 ? 71.765 17.110 -110.300 1.00 92.44 777 ALA A N 1
ATOM 6191 C CA . ALA A 1 777 ? 70.839 16.007 -110.041 1.00 92.44 777 ALA A CA 1
ATOM 6192 C C . ALA A 1 777 ? 70.935 15.494 -108.588 1.00 92.44 777 ALA A C 1
ATOM 6194 O O . ALA A 1 777 ? 69.953 15.022 -108.018 1.00 92.44 777 ALA A O 1
ATOM 6195 N N . GLU A 1 778 ? 72.108 15.587 -107.963 1.00 93.12 778 GLU A N 1
ATOM 6196 C CA . GLU A 1 778 ? 72.302 15.320 -106.532 1.00 93.12 778 GLU A CA 1
ATOM 6197 C C . GLU A 1 778 ? 71.678 16.409 -105.671 1.00 93.12 778 GLU A C 1
ATOM 6199 O O . GLU A 1 778 ? 70.922 16.094 -104.758 1.00 93.12 778 GLU A O 1
ATOM 6204 N N . VAL A 1 779 ? 71.898 17.684 -105.995 1.00 92.50 779 VAL A N 1
ATOM 6205 C CA . VAL A 1 779 ? 71.281 18.812 -105.282 1.00 92.50 779 VAL A CA 1
ATOM 6206 C C . VAL A 1 779 ? 69.759 18.725 -105.345 1.00 92.50 779 VAL A C 1
ATOM 6208 O O . VAL A 1 779 ? 69.100 18.862 -104.320 1.00 92.50 779 VAL A O 1
ATOM 6211 N N . THR A 1 780 ? 69.175 18.427 -106.506 1.00 92.38 780 THR A N 1
ATOM 6212 C CA . THR A 1 780 ? 67.717 18.243 -106.625 1.00 92.38 780 THR A CA 1
ATOM 6213 C C . THR A 1 780 ? 67.212 17.034 -105.833 1.00 92.38 780 THR A C 1
ATOM 6215 O O . THR A 1 780 ? 66.185 17.152 -105.161 1.00 92.38 780 THR A O 1
ATOM 6218 N N . ARG A 1 781 ? 67.949 15.911 -105.805 1.00 95.81 781 ARG A N 1
ATOM 6219 C CA . ARG A 1 781 ? 67.657 14.776 -104.907 1.00 95.81 781 ARG A CA 1
ATOM 6220 C C . ARG A 1 781 ? 67.728 15.174 -103.434 1.00 95.81 781 ARG A C 1
ATOM 6222 O O . ARG A 1 781 ? 66.817 14.844 -102.681 1.00 95.81 781 ARG A O 1
ATOM 6229 N N . HIS A 1 782 ? 68.754 15.915 -103.020 1.00 93.31 782 HIS A N 1
ATOM 6230 C CA . HIS A 1 782 ? 68.888 16.412 -101.651 1.00 93.31 782 HIS A CA 1
ATOM 6231 C C . HIS A 1 782 ? 67.788 17.414 -101.291 1.00 93.31 782 HIS A C 1
ATOM 6233 O O . HIS A 1 782 ? 67.299 17.396 -100.165 1.00 93.31 782 HIS A O 1
ATOM 6239 N N . VAL A 1 783 ? 67.349 18.265 -102.220 1.00 94.62 783 VAL A N 1
ATOM 6240 C CA . VAL A 1 783 ? 66.217 19.182 -102.016 1.00 94.62 783 VAL A CA 1
ATOM 6241 C C . VAL A 1 783 ? 64.906 18.405 -101.885 1.00 94.62 783 VAL A C 1
ATOM 6243 O O . VAL A 1 783 ? 64.120 18.700 -100.986 1.00 94.62 783 VAL A O 1
ATOM 6246 N N . ALA A 1 784 ? 64.680 17.384 -102.716 1.00 94.06 784 ALA A N 1
ATOM 6247 C CA . ALA A 1 784 ? 63.516 16.507 -102.607 1.00 94.06 784 ALA A CA 1
ATOM 6248 C C . ALA A 1 784 ? 63.516 15.725 -101.281 1.00 94.06 784 ALA A C 1
ATOM 6250 O O . ALA A 1 784 ? 62.494 15.689 -100.597 1.00 94.06 784 ALA A O 1
ATOM 6251 N N . ALA A 1 785 ? 64.668 15.187 -100.867 1.00 95.25 785 ALA A N 1
ATOM 6252 C CA . ALA A 1 785 ? 64.842 14.528 -99.575 1.00 95.25 785 ALA A CA 1
ATOM 6253 C C . ALA A 1 785 ? 64.602 15.496 -98.406 1.00 95.25 785 ALA A C 1
ATOM 6255 O O . ALA A 1 785 ? 63.859 15.170 -97.489 1.00 95.25 785 ALA A O 1
ATOM 6256 N N . ASN A 1 786 ? 65.138 16.720 -98.463 1.00 92.81 786 ASN A N 1
ATOM 6257 C CA . ASN A 1 786 ? 64.866 17.755 -97.462 1.00 92.81 786 ASN A CA 1
ATOM 6258 C C . ASN A 1 786 ? 63.382 18.140 -97.414 1.00 92.81 786 ASN A C 1
ATOM 6260 O O . ASN A 1 786 ? 62.844 18.360 -96.333 1.00 92.81 786 ASN A O 1
ATOM 6264 N N . LYS A 1 787 ? 62.695 18.211 -98.560 1.00 96.31 787 LYS A N 1
ATOM 6265 C CA . LYS A 1 787 ? 61.250 18.475 -98.609 1.00 96.31 787 LYS A CA 1
ATOM 6266 C C . LYS A 1 787 ? 60.450 17.327 -97.984 1.00 96.31 787 LYS A C 1
ATOM 6268 O O . LYS A 1 787 ? 59.527 17.598 -97.223 1.00 96.31 787 LYS A O 1
ATOM 6273 N N . ALA A 1 788 ? 60.828 16.077 -98.251 1.00 95.19 788 ALA A N 1
ATOM 6274 C CA . ALA A 1 788 ? 60.219 14.902 -97.630 1.00 95.19 788 ALA A CA 1
ATOM 6275 C C . ALA A 1 788 ? 60.461 14.865 -96.111 1.00 95.19 788 ALA A C 1
ATOM 6277 O O . ALA A 1 788 ? 59.517 14.665 -95.354 1.00 95.19 788 ALA A O 1
ATOM 6278 N N . LEU A 1 789 ? 61.687 15.142 -95.654 1.00 95.12 789 LEU A N 1
ATOM 6279 C CA . LEU A 1 789 ? 62.022 15.223 -94.228 1.00 95.12 789 LEU A CA 1
ATOM 6280 C C . LEU A 1 789 ? 61.278 16.360 -93.520 1.00 95.12 789 LEU A C 1
ATOM 6282 O O . LEU A 1 789 ? 60.811 16.171 -92.404 1.00 95.12 789 LEU A O 1
ATOM 6286 N N . ARG A 1 790 ? 61.107 17.522 -94.165 1.00 95.81 790 ARG A N 1
ATOM 6287 C CA . ARG A 1 790 ? 60.265 18.610 -93.636 1.00 95.81 790 ARG A CA 1
ATOM 6288 C C . ARG A 1 790 ? 58.796 18.205 -93.542 1.00 95.81 790 ARG A C 1
ATOM 6290 O O . ARG A 1 790 ? 58.157 18.539 -92.554 1.00 95.81 790 ARG A O 1
ATOM 6297 N N . GLY A 1 791 ? 58.279 17.476 -94.534 1.00 95.50 791 GLY A N 1
ATOM 6298 C CA . GLY A 1 791 ? 56.935 16.895 -94.478 1.00 95.50 791 GLY A CA 1
ATOM 6299 C C . GLY A 1 791 ? 56.778 15.933 -93.299 1.00 95.50 791 GLY A C 1
ATOM 6300 O O . GLY A 1 791 ? 55.850 16.081 -92.515 1.00 95.50 791 GLY A O 1
ATOM 6301 N N . GLN A 1 792 ? 57.738 15.024 -93.103 1.00 95.50 792 GLN A N 1
ATOM 6302 C CA . GLN A 1 792 ? 57.744 14.100 -91.964 1.00 95.50 792 GLN A CA 1
ATOM 6303 C C . GLN A 1 792 ? 57.871 14.819 -90.617 1.00 95.50 792 GLN A C 1
ATOM 6305 O O . GLN A 1 792 ? 57.204 14.433 -89.664 1.00 95.50 792 GLN A O 1
ATOM 6310 N N . LEU A 1 793 ? 58.708 15.856 -90.518 1.00 94.19 793 LEU A N 1
ATOM 6311 C CA . LEU A 1 793 ? 58.816 16.676 -89.310 1.00 94.19 793 LEU A CA 1
ATOM 6312 C C . LEU A 1 793 ? 57.469 17.337 -88.988 1.00 94.19 793 LEU A C 1
ATOM 6314 O O . LEU A 1 793 ? 57.005 17.237 -87.859 1.00 94.19 793 LEU A O 1
ATOM 6318 N N . GLN A 1 794 ? 56.811 17.922 -89.993 1.00 95.50 794 GLN A N 1
ATOM 6319 C CA . GLN A 1 794 ? 55.497 18.545 -89.837 1.00 95.50 794 GLN A CA 1
ATOM 6320 C C . GLN A 1 794 ? 54.430 17.531 -89.397 1.00 95.50 794 GLN A C 1
ATOM 6322 O O . GLN A 1 794 ? 53.682 17.799 -88.462 1.00 95.50 794 GLN A O 1
ATOM 6327 N N . GLU A 1 795 ? 54.392 16.342 -90.006 1.00 96.31 795 GLU A N 1
ATOM 6328 C CA . GLU A 1 795 ? 53.503 15.255 -89.575 1.00 96.31 795 GLU A CA 1
ATOM 6329 C C . GLU A 1 795 ? 53.778 14.853 -88.119 1.00 96.31 795 GLU A C 1
ATOM 6331 O O . GLU A 1 795 ? 52.846 14.682 -87.334 1.00 96.31 795 GLU A O 1
ATOM 6336 N N . LYS A 1 796 ? 55.053 14.738 -87.722 1.00 95.88 796 LYS A N 1
ATOM 6337 C CA . LYS A 1 796 ? 55.437 14.434 -86.337 1.00 95.88 796 LYS A CA 1
ATOM 6338 C C . LYS A 1 796 ? 55.002 15.540 -85.378 1.00 95.88 796 LYS A C 1
ATOM 6340 O O . LYS A 1 796 ? 54.441 15.210 -84.334 1.00 95.88 796 LYS A O 1
ATOM 6345 N N . ASP A 1 797 ? 55.167 16.808 -85.737 1.00 96.56 797 ASP A N 1
ATOM 6346 C CA . ASP A 1 797 ? 54.715 17.950 -84.936 1.00 96.56 797 ASP A CA 1
ATOM 6347 C C . ASP A 1 797 ? 53.190 17.958 -84.765 1.00 96.56 797 ASP A C 1
ATOM 6349 O O . ASP A 1 797 ? 52.689 18.155 -83.655 1.00 96.56 797 ASP A O 1
ATOM 6353 N N . ASP A 1 798 ? 52.435 17.660 -85.824 1.00 96.50 798 ASP A N 1
ATOM 6354 C CA . ASP A 1 798 ? 50.978 17.552 -85.750 1.00 96.50 798 ASP A CA 1
ATOM 6355 C C . ASP A 1 798 ? 50.546 16.346 -84.897 1.00 96.50 798 ASP A C 1
ATOM 6357 O O . ASP A 1 798 ? 49.627 16.464 -84.079 1.00 96.50 798 ASP A O 1
ATOM 6361 N N . THR A 1 799 ? 51.247 15.205 -84.981 1.00 96.31 799 THR A N 1
ATOM 6362 C CA . THR A 1 799 ? 50.996 14.076 -84.066 1.00 96.31 799 THR A CA 1
ATOM 6363 C C . THR A 1 799 ? 51.340 14.403 -82.612 1.00 96.31 799 THR A C 1
ATOM 6365 O O . THR A 1 799 ? 50.594 14.008 -81.715 1.00 96.31 799 THR A O 1
ATOM 6368 N N . LEU A 1 800 ? 52.416 15.153 -82.350 1.00 94.81 800 LEU A N 1
ATOM 6369 C CA . LEU A 1 800 ? 52.787 15.592 -81.003 1.00 94.81 800 LEU A CA 1
ATOM 6370 C C . LEU A 1 800 ? 51.735 16.536 -80.420 1.00 94.81 800 LEU A C 1
ATOM 6372 O O . LEU A 1 800 ? 51.345 16.355 -79.269 1.00 94.81 800 LEU A O 1
ATOM 6376 N N . ARG A 1 801 ? 51.206 17.477 -81.214 1.00 96.38 801 ARG A N 1
ATOM 6377 C CA . ARG A 1 801 ? 50.092 18.347 -80.797 1.00 96.38 801 ARG A CA 1
ATOM 6378 C C . ARG A 1 801 ? 48.849 17.538 -80.430 1.00 96.38 801 ARG A C 1
ATOM 6380 O O . ARG A 1 801 ? 48.302 17.723 -79.348 1.00 96.38 801 ARG A O 1
ATOM 6387 N N . GLN A 1 802 ? 48.458 16.571 -81.264 1.00 96.06 802 GLN A N 1
ATOM 6388 C CA . GLN A 1 802 ? 47.321 15.692 -80.961 1.00 96.06 802 GLN A CA 1
ATOM 6389 C C . GLN A 1 802 ? 47.534 14.862 -79.685 1.00 96.06 802 GLN A C 1
ATOM 6391 O O . GLN A 1 802 ? 46.588 14.634 -78.929 1.00 96.06 802 GLN A O 1
ATOM 6396 N N . LEU A 1 803 ? 48.756 14.380 -79.435 1.00 95.81 803 LEU A N 1
ATOM 6397 C CA . LEU A 1 803 ? 49.089 13.659 -78.204 1.00 95.81 803 LEU A CA 1
ATOM 6398 C C . LEU A 1 803 ? 49.086 14.583 -76.981 1.00 95.81 803 LEU A C 1
ATOM 6400 O O . LEU A 1 803 ? 48.582 14.174 -75.936 1.00 95.81 803 LEU A O 1
ATOM 6404 N N . GLN A 1 804 ? 49.566 15.821 -77.113 1.00 96.00 804 GLN A N 1
ATOM 6405 C CA . GLN A 1 804 ? 49.513 16.826 -76.052 1.00 96.00 804 GLN A CA 1
ATOM 6406 C C . GLN A 1 804 ? 48.065 17.162 -75.676 1.00 96.00 804 GLN A C 1
ATOM 6408 O O . GLN A 1 804 ? 47.731 17.201 -74.494 1.00 96.00 804 GLN A O 1
ATOM 6413 N N . ASP A 1 805 ? 47.177 17.332 -76.656 1.00 96.31 805 ASP A N 1
ATOM 6414 C CA . ASP A 1 805 ? 45.758 17.595 -76.399 1.00 96.31 805 ASP A CA 1
ATOM 6415 C C . ASP A 1 805 ? 45.065 16.412 -75.716 1.00 96.31 805 ASP A C 1
ATOM 6417 O O . ASP A 1 805 ? 44.293 16.601 -74.770 1.00 96.31 805 ASP A O 1
ATOM 6421 N N . LYS A 1 806 ? 45.388 15.180 -76.134 1.00 97.25 806 LYS A N 1
ATOM 6422 C CA . LYS A 1 806 ? 44.921 13.959 -75.460 1.00 97.25 806 LYS A CA 1
ATOM 6423 C C . LYS A 1 806 ? 45.428 13.889 -74.018 1.00 97.25 806 LYS A C 1
ATOM 6425 O O . LYS A 1 806 ? 44.630 13.615 -73.124 1.00 97.25 806 LYS A O 1
ATOM 6430 N N . ALA A 1 807 ? 46.705 14.188 -73.776 1.00 93.81 807 ALA A N 1
ATOM 6431 C CA . ALA A 1 807 ? 47.281 14.233 -72.434 1.00 93.81 807 ALA A CA 1
ATOM 6432 C C . ALA A 1 807 ? 46.566 15.276 -71.559 1.00 93.81 807 ALA A C 1
ATOM 6434 O O . ALA A 1 807 ? 46.059 14.930 -70.490 1.00 93.81 807 ALA A O 1
ATOM 6435 N N . ASN A 1 808 ? 46.395 16.502 -72.065 1.00 95.31 808 ASN A N 1
ATOM 6436 C CA . ASN A 1 808 ? 45.675 17.582 -71.386 1.00 95.31 808 ASN A CA 1
ATOM 6437 C C . ASN A 1 808 ? 44.216 17.193 -71.070 1.00 95.31 808 ASN A C 1
ATOM 6439 O O . ASN A 1 808 ? 43.669 17.569 -70.032 1.00 95.31 808 ASN A O 1
ATOM 6443 N N . HIS A 1 809 ? 43.531 16.471 -71.964 1.00 96.50 809 HIS A N 1
ATOM 6444 C CA . HIS A 1 809 ? 42.176 15.974 -71.701 1.00 96.50 809 HIS A CA 1
ATOM 6445 C C . HIS A 1 809 ? 42.174 14.943 -70.566 1.00 96.50 809 HIS A C 1
ATOM 6447 O O . HIS A 1 809 ? 41.418 15.097 -69.608 1.00 96.50 809 HIS A O 1
ATOM 6453 N N . THR A 1 810 ? 43.069 13.952 -70.619 1.00 94.88 810 THR A N 1
ATOM 6454 C CA . THR A 1 810 ? 43.187 12.946 -69.552 1.00 94.88 810 THR A CA 1
ATOM 6455 C C . THR A 1 810 ? 43.602 13.545 -68.208 1.00 94.88 810 THR A C 1
ATOM 6457 O O . THR A 1 810 ? 43.140 13.073 -67.174 1.00 94.88 810 THR A O 1
ATOM 6460 N N . GLU A 1 811 ? 44.405 14.612 -68.194 1.00 96.00 811 GLU A N 1
ATOM 6461 C CA . GLU A 1 811 ? 44.800 15.323 -66.974 1.00 96.00 811 GLU A CA 1
ATOM 6462 C C . GLU A 1 811 ? 43.600 15.997 -66.294 1.00 96.00 811 GLU A C 1
ATOM 6464 O O . GLU A 1 811 ? 43.400 15.833 -65.088 1.00 96.00 811 GLU A O 1
ATOM 6469 N N . ARG A 1 812 ? 42.741 16.682 -67.065 1.00 96.88 812 ARG A N 1
ATOM 6470 C CA . ARG A 1 812 ? 41.477 17.236 -66.543 1.00 96.88 812 ARG A CA 1
ATOM 6471 C C . ARG A 1 812 ? 40.589 16.135 -65.967 1.00 96.88 812 ARG A C 1
ATOM 6473 O O . ARG A 1 812 ? 40.040 16.293 -64.880 1.00 96.88 812 ARG A O 1
ATOM 6480 N N . ASP A 1 813 ? 40.504 15.006 -66.661 1.00 97.19 813 ASP A N 1
ATOM 6481 C CA . ASP A 1 813 ? 39.718 13.844 -66.247 1.00 97.19 813 ASP A CA 1
ATOM 6482 C C . ASP A 1 813 ? 40.236 13.220 -64.939 1.00 97.19 813 ASP A C 1
ATOM 6484 O O . ASP A 1 813 ? 39.461 12.876 -64.042 1.00 97.19 813 ASP A O 1
ATOM 6488 N N . VAL A 1 814 ? 41.560 13.117 -64.791 1.00 96.50 814 VAL A N 1
ATOM 6489 C CA . VAL A 1 814 ? 42.221 12.677 -63.555 1.00 96.50 814 VAL A CA 1
ATOM 6490 C C . VAL A 1 814 ? 41.972 13.669 -62.422 1.00 96.50 814 VAL A C 1
ATOM 6492 O O . VAL A 1 814 ? 41.671 13.237 -61.311 1.00 96.50 814 VAL A O 1
ATOM 6495 N N . ASN A 1 815 ? 42.041 14.976 -62.678 1.00 96.62 815 ASN A N 1
ATOM 6496 C CA . ASN A 1 815 ? 41.785 15.998 -61.661 1.00 96.62 815 ASN A CA 1
ATOM 6497 C C . ASN A 1 815 ? 40.328 15.976 -61.173 1.00 96.62 815 ASN A C 1
ATOM 6499 O O . ASN A 1 815 ? 40.098 15.991 -59.965 1.00 96.62 815 ASN A O 1
ATOM 6503 N N . MET A 1 816 ? 39.349 15.826 -62.072 1.00 96.38 816 MET A N 1
ATOM 6504 C CA . MET A 1 816 ? 37.941 15.646 -61.684 1.00 96.38 816 MET A CA 1
ATOM 6505 C C . MET A 1 816 ? 37.735 14.374 -60.850 1.00 96.38 816 MET A C 1
ATOM 6507 O O . MET A 1 816 ? 37.057 14.404 -59.823 1.00 96.38 816 MET A O 1
ATOM 6511 N N . LYS A 1 817 ? 38.360 13.254 -61.242 1.00 96.62 817 LYS A N 1
ATOM 6512 C CA . LYS A 1 817 ? 38.301 12.000 -60.471 1.00 96.62 817 LYS A CA 1
ATOM 6513 C C . LYS A 1 817 ? 38.964 12.136 -59.100 1.00 96.62 817 LYS A C 1
ATOM 6515 O O . LYS A 1 817 ? 38.438 11.597 -58.131 1.00 96.62 817 LYS A O 1
ATOM 6520 N N . ARG A 1 818 ? 40.080 12.868 -58.988 1.00 97.31 818 ARG A N 1
ATOM 6521 C CA . ARG A 1 818 ? 40.722 13.177 -57.698 1.00 97.31 818 ARG A CA 1
ATOM 6522 C C . ARG A 1 818 ? 39.787 13.978 -56.797 1.00 97.31 818 ARG A C 1
ATOM 6524 O O . ARG A 1 818 ? 39.617 13.584 -55.649 1.00 97.31 818 ARG A O 1
ATOM 6531 N N . GLN A 1 819 ? 39.145 15.024 -57.322 1.00 96.44 819 GLN A N 1
ATOM 6532 C CA . GLN A 1 819 ? 38.177 15.812 -56.555 1.00 96.44 819 GLN A CA 1
ATOM 6533 C C . GLN A 1 819 ? 37.022 14.940 -56.050 1.00 96.44 819 GLN A C 1
ATOM 6535 O O . GLN A 1 819 ? 36.728 14.946 -54.860 1.00 96.44 819 GLN A O 1
ATOM 6540 N N . LEU A 1 820 ? 36.442 14.104 -56.919 1.00 97.62 820 LEU A N 1
ATOM 6541 C CA . LEU A 1 820 ? 35.383 13.173 -56.525 1.00 97.62 820 LEU A CA 1
ATOM 6542 C C . LEU A 1 820 ? 35.842 12.203 -55.423 1.00 97.62 820 LEU A C 1
ATOM 6544 O O . LEU A 1 820 ? 35.089 11.909 -54.498 1.00 97.62 820 LEU A O 1
ATOM 6548 N N . VAL A 1 821 ? 37.072 11.694 -55.505 1.00 97.38 821 VAL A N 1
ATOM 6549 C CA . VAL A 1 821 ? 37.633 10.815 -54.470 1.00 97.38 821 VAL A CA 1
ATOM 6550 C C . VAL A 1 821 ? 37.795 11.554 -53.139 1.00 97.38 821 VAL A C 1
ATOM 6552 O O . VAL A 1 821 ? 37.494 10.970 -52.099 1.00 97.38 821 VAL A O 1
ATOM 6555 N N . GLU A 1 822 ? 38.231 12.814 -53.139 1.00 96.88 822 GLU A N 1
ATOM 6556 C CA . GLU A 1 822 ? 38.319 13.618 -51.912 1.00 96.88 822 GLU A CA 1
ATOM 6557 C C . GLU A 1 822 ? 36.934 13.937 -51.323 1.00 96.88 822 GLU A C 1
ATOM 6559 O O . GLU A 1 822 ? 36.729 13.780 -50.115 1.00 96.88 822 GLU A O 1
ATOM 6564 N N . ASP A 1 823 ? 35.941 14.252 -52.156 1.00 96.56 823 ASP A N 1
ATOM 6565 C CA . ASP A 1 823 ? 34.552 14.445 -51.718 1.00 96.56 823 ASP A CA 1
ATOM 6566 C C . ASP A 1 823 ? 33.970 13.154 -51.105 1.00 96.56 823 ASP A C 1
ATOM 6568 O O . ASP A 1 823 ? 33.309 13.172 -50.063 1.00 96.56 823 ASP A O 1
ATOM 6572 N N . LEU A 1 824 ? 34.270 11.988 -51.688 1.00 96.19 824 LEU A N 1
ATOM 6573 C CA . LEU A 1 824 ? 33.871 10.696 -51.121 1.00 96.19 824 LEU A CA 1
ATOM 6574 C C . LEU A 1 824 ? 34.596 10.387 -49.803 1.00 96.19 824 LEU A C 1
ATOM 6576 O O . LEU A 1 824 ? 33.976 9.851 -48.882 1.00 96.19 824 LEU A O 1
ATOM 6580 N N . LYS A 1 825 ? 35.880 10.741 -49.669 1.00 97.06 825 LYS A N 1
ATOM 6581 C CA . LYS A 1 825 ? 36.640 10.573 -48.417 1.00 97.06 825 LYS A CA 1
ATOM 6582 C C . LYS A 1 825 ? 36.095 11.450 -47.291 1.00 97.06 825 LYS A C 1
ATOM 6584 O O . LYS A 1 825 ? 35.992 10.976 -46.159 1.00 97.06 825 LYS A O 1
ATOM 6589 N N . THR A 1 826 ? 35.745 12.705 -47.572 1.00 95.69 826 THR A N 1
ATOM 6590 C CA . THR A 1 826 ? 35.156 13.608 -46.566 1.00 95.69 826 THR A CA 1
ATOM 6591 C C . THR A 1 826 ? 33.775 13.124 -46.135 1.00 95.69 826 THR A C 1
ATOM 6593 O O . THR A 1 826 ? 33.510 13.037 -44.935 1.00 95.69 826 THR A O 1
ATOM 6596 N N . ARG A 1 827 ? 32.935 12.683 -47.082 1.00 96.88 827 ARG A N 1
ATOM 6597 C CA . ARG A 1 827 ? 31.641 12.059 -46.774 1.00 96.88 827 ARG A CA 1
ATOM 6598 C C . ARG A 1 827 ? 31.796 10.781 -45.947 1.00 96.88 827 ARG A C 1
ATOM 6600 O O . ARG A 1 827 ? 31.032 10.577 -45.008 1.00 96.88 827 ARG A O 1
ATOM 6607 N N . LEU A 1 828 ? 32.791 9.943 -46.246 1.00 95.19 828 LEU A N 1
ATOM 6608 C CA . LEU A 1 828 ? 33.087 8.743 -45.460 1.00 95.19 828 LEU A CA 1
ATOM 6609 C C . LEU A 1 828 ? 33.522 9.088 -44.029 1.00 95.19 828 LEU A C 1
ATOM 6611 O O . LEU A 1 828 ? 33.024 8.470 -43.093 1.00 95.19 828 LEU A O 1
ATOM 6615 N N . LYS A 1 829 ? 34.397 10.088 -43.845 1.00 97.19 829 LYS A N 1
ATOM 6616 C CA . LYS A 1 829 ? 34.782 10.574 -42.507 1.00 97.19 829 LYS A CA 1
ATOM 6617 C C . LYS A 1 829 ? 33.574 11.069 -41.717 1.00 97.19 829 LYS A C 1
ATOM 6619 O O . LYS A 1 829 ? 33.405 10.660 -40.576 1.00 97.19 829 LYS A O 1
ATOM 6624 N N . PHE A 1 830 ? 32.707 11.870 -42.337 1.00 95.19 830 PHE A N 1
ATOM 6625 C CA . PHE A 1 830 ? 31.479 12.342 -41.696 1.00 95.19 830 PHE A CA 1
ATOM 6626 C C . PHE A 1 830 ? 30.586 11.178 -41.247 1.00 95.19 830 PHE A C 1
ATOM 6628 O O . PHE A 1 830 ? 30.147 11.144 -40.102 1.00 95.19 830 PHE A O 1
ATOM 6635 N N . LEU A 1 831 ? 30.361 10.188 -42.119 1.00 93.56 831 LEU A N 1
ATOM 6636 C CA . LEU A 1 831 ? 29.584 8.997 -41.763 1.00 93.56 831 LEU A CA 1
ATOM 6637 C C . LEU A 1 831 ? 30.237 8.203 -40.624 1.00 93.56 831 LEU A C 1
ATOM 6639 O O . LEU A 1 831 ? 29.537 7.736 -39.731 1.00 93.56 831 LEU A O 1
ATOM 6643 N N . GLN A 1 832 ? 31.565 8.089 -40.620 1.00 96.44 832 GLN A N 1
ATOM 6644 C CA . GLN A 1 832 ? 32.304 7.408 -39.561 1.00 96.44 832 GLN A CA 1
ATOM 6645 C C . GLN A 1 832 ? 32.205 8.150 -38.218 1.00 96.44 832 GLN A C 1
ATOM 6647 O O . GLN A 1 832 ? 32.071 7.516 -37.174 1.00 96.44 832 GLN A O 1
ATOM 6652 N N . ASP A 1 833 ? 32.257 9.480 -38.220 1.00 95.50 833 ASP A N 1
ATOM 6653 C CA . ASP A 1 833 ? 32.117 10.283 -37.002 1.00 95.50 833 ASP A CA 1
ATOM 6654 C C . ASP A 1 833 ? 30.671 10.277 -36.482 1.00 95.50 833 ASP A C 1
ATOM 6656 O O . ASP A 1 833 ? 30.455 10.175 -35.273 1.00 95.50 833 ASP A O 1
ATOM 6660 N N . MET A 1 834 ? 29.681 10.252 -37.381 1.00 93.31 834 MET A N 1
ATOM 6661 C CA . MET A 1 834 ? 28.284 9.992 -37.024 1.00 93.31 834 MET A CA 1
ATOM 6662 C C . MET A 1 834 ? 28.109 8.602 -36.400 1.00 93.31 834 MET A C 1
ATOM 6664 O O . MET A 1 834 ? 27.468 8.478 -35.359 1.00 93.31 834 MET A O 1
ATOM 6668 N N . GLU A 1 835 ? 28.722 7.557 -36.966 1.00 94.62 835 GLU A N 1
ATOM 6669 C CA . GLU A 1 835 ? 28.693 6.205 -36.390 1.00 94.62 835 GLU A CA 1
ATOM 6670 C C . GLU A 1 835 ? 29.329 6.165 -34.990 1.00 94.62 835 GLU A C 1
ATOM 6672 O O . GLU A 1 835 ? 28.764 5.566 -34.072 1.00 94.62 835 GLU A O 1
ATOM 6677 N N . LYS A 1 836 ? 30.471 6.840 -34.789 1.00 96.62 836 LYS A N 1
ATOM 6678 C CA . LYS A 1 836 ? 31.097 6.975 -33.461 1.00 96.62 836 LYS A CA 1
ATOM 6679 C C . LYS A 1 836 ? 30.178 7.698 -32.474 1.00 96.62 836 LYS A C 1
ATOM 6681 O O . LYS A 1 836 ? 30.076 7.266 -31.329 1.00 96.62 836 LYS A O 1
ATOM 6686 N N . SER A 1 837 ? 29.495 8.761 -32.906 1.00 96.12 837 SER A N 1
ATOM 6687 C CA . SER A 1 837 ? 28.529 9.483 -32.069 1.00 96.12 837 SER A CA 1
ATOM 6688 C C . SER A 1 837 ? 27.359 8.587 -31.656 1.00 96.12 837 SER A C 1
ATOM 6690 O O . SER A 1 837 ? 27.047 8.502 -30.469 1.00 96.12 837 SER A O 1
ATOM 6692 N N . TYR A 1 838 ? 26.766 7.840 -32.596 1.00 94.75 838 TYR A N 1
ATOM 6693 C CA . TYR A 1 838 ? 25.699 6.885 -32.285 1.00 94.75 838 TYR A CA 1
ATOM 6694 C C . TYR A 1 838 ? 26.169 5.768 -31.354 1.00 94.75 838 TYR A C 1
ATOM 6696 O O . TYR A 1 838 ? 25.440 5.394 -30.439 1.00 94.75 838 TYR A O 1
ATOM 6704 N N . ARG A 1 839 ? 27.395 5.265 -31.531 1.00 95.12 839 ARG A N 1
ATOM 6705 C CA . ARG A 1 839 ? 27.994 4.292 -30.608 1.00 95.12 839 ARG A CA 1
ATOM 6706 C C . ARG A 1 839 ? 28.115 4.861 -29.192 1.00 95.12 839 ARG A C 1
ATOM 6708 O O . ARG A 1 839 ? 27.697 4.193 -28.254 1.00 95.12 839 ARG A O 1
ATOM 6715 N N . GLY A 1 840 ? 28.590 6.099 -29.046 1.00 94.94 840 GLY A N 1
ATOM 6716 C CA . GLY A 1 840 ? 28.639 6.783 -27.749 1.00 94.94 840 GLY A CA 1
ATOM 6717 C C . GLY A 1 840 ? 27.254 6.946 -27.110 1.00 94.94 840 GLY A C 1
ATOM 6718 O O . GLY A 1 840 ? 27.073 6.622 -25.939 1.00 94.94 840 GLY A O 1
ATOM 6719 N N . GLN A 1 841 ? 26.245 7.352 -27.889 1.00 95.50 841 GLN A N 1
ATOM 6720 C CA . GLN A 1 841 ? 24.859 7.457 -27.410 1.00 95.50 841 GLN A CA 1
ATOM 6721 C C . GLN A 1 841 ? 24.286 6.097 -26.979 1.00 95.50 841 GLN A C 1
ATOM 6723 O O . GLN A 1 841 ? 23.593 6.011 -25.965 1.00 95.50 841 GLN A O 1
ATOM 6728 N N . LEU A 1 842 ? 24.582 5.022 -27.718 1.00 94.81 842 LEU A N 1
ATOM 6729 C CA . LEU A 1 842 ? 24.184 3.663 -27.346 1.00 94.81 842 LEU A CA 1
ATOM 6730 C C . LEU A 1 842 ? 24.843 3.218 -26.035 1.00 94.81 842 LEU A C 1
ATOM 6732 O O . LEU A 1 842 ? 24.159 2.658 -25.184 1.00 94.81 842 LEU A O 1
ATOM 6736 N N . GLU A 1 843 ? 26.129 3.510 -25.832 1.00 96.94 843 GLU A N 1
ATOM 6737 C CA . GLU A 1 843 ? 26.836 3.213 -24.579 1.00 96.94 843 GLU A CA 1
ATOM 6738 C C . GLU A 1 843 ? 26.264 4.004 -23.389 1.00 96.94 843 GLU A C 1
ATOM 6740 O O . GLU A 1 843 ? 26.129 3.468 -22.287 1.00 96.94 843 GLU A O 1
ATOM 6745 N N . GLU A 1 844 ? 25.885 5.271 -23.584 1.00 96.62 844 GLU A N 1
ATOM 6746 C CA . GLU A 1 844 ? 25.195 6.068 -22.562 1.00 96.62 844 GLU A CA 1
ATOM 6747 C C . GLU A 1 844 ? 23.812 5.506 -22.218 1.00 96.62 844 GLU A C 1
ATOM 6749 O O . GLU A 1 844 ? 23.443 5.442 -21.042 1.00 96.62 844 GLU A O 1
ATOM 6754 N N . LEU A 1 845 ? 23.043 5.080 -23.225 1.00 94.00 845 LEU A N 1
ATOM 6755 C CA . LEU A 1 845 ? 21.758 4.415 -23.013 1.00 94.00 845 LEU A CA 1
ATOM 6756 C C . LEU A 1 845 ? 21.938 3.077 -22.292 1.00 94.00 845 LEU A C 1
ATOM 6758 O O . LEU A 1 845 ? 21.180 2.784 -21.372 1.00 94.00 845 LEU A O 1
ATOM 6762 N N . GLU A 1 846 ? 22.964 2.300 -22.632 1.00 96.19 846 GLU A N 1
ATOM 6763 C CA . GLU A 1 846 ? 23.283 1.051 -21.941 1.00 96.19 846 GLU A CA 1
ATOM 6764 C C . GLU A 1 846 ? 23.632 1.299 -20.464 1.00 96.19 846 GLU A C 1
ATOM 6766 O O . GLU A 1 846 ? 23.143 0.585 -19.586 1.00 96.19 846 GLU A O 1
ATOM 6771 N N . LYS A 1 847 ? 24.413 2.347 -20.161 1.00 97.69 847 LYS A N 1
ATOM 6772 C CA . LYS A 1 847 ? 24.695 2.771 -18.777 1.00 97.69 847 LYS A CA 1
ATOM 6773 C C . LYS A 1 847 ? 23.412 3.151 -18.033 1.00 97.69 847 LYS A C 1
ATOM 6775 O O . LYS A 1 847 ? 23.209 2.672 -16.923 1.00 97.69 847 LYS A O 1
ATOM 6780 N N . LYS A 1 848 ? 22.520 3.936 -18.651 1.00 97.75 848 LYS A N 1
ATOM 6781 C CA . LYS A 1 848 ? 21.213 4.301 -18.066 1.00 97.75 848 LYS A CA 1
ATOM 6782 C C . LYS A 1 848 ? 20.328 3.077 -17.813 1.00 97.75 848 LYS A C 1
ATOM 6784 O O . LYS A 1 848 ? 19.652 3.006 -16.793 1.00 97.75 848 LYS A O 1
ATOM 6789 N N . VAL A 1 849 ? 20.333 2.093 -18.713 1.00 97.25 849 VAL A N 1
ATOM 6790 C CA . VAL A 1 849 ? 19.599 0.833 -18.514 1.00 97.25 849 VAL A CA 1
ATOM 6791 C C . VAL A 1 849 ? 20.180 0.045 -17.339 1.00 97.25 849 VAL A C 1
ATOM 6793 O O . VAL A 1 849 ? 19.411 -0.468 -16.526 1.00 97.25 849 VAL A O 1
ATOM 6796 N N . LYS A 1 850 ? 21.511 -0.014 -17.198 1.00 98.00 850 LYS A N 1
ATOM 6797 C CA . LYS A 1 850 ? 22.171 -0.673 -16.058 1.00 98.00 850 LYS A CA 1
ATOM 6798 C C . LYS A 1 850 ? 21.791 -0.014 -14.732 1.00 98.00 850 LYS A C 1
ATOM 6800 O O . LYS A 1 850 ? 21.291 -0.716 -13.855 1.00 98.00 850 LYS A O 1
ATOM 6805 N N . THR A 1 851 ? 21.890 1.312 -14.617 1.00 96.56 851 THR A N 1
ATOM 6806 C CA . THR A 1 851 ? 21.507 2.023 -13.383 1.00 96.56 851 THR A CA 1
ATOM 6807 C C . THR A 1 851 ? 20.024 1.845 -13.060 1.00 96.56 851 THR A C 1
ATOM 6809 O O . THR A 1 851 ? 19.677 1.531 -11.926 1.00 96.56 851 THR A O 1
ATOM 6812 N N . LEU A 1 852 ? 19.131 1.939 -14.053 1.00 96.12 852 LEU A N 1
ATOM 6813 C CA . LEU A 1 852 ? 17.700 1.687 -13.844 1.00 96.12 852 LEU A CA 1
ATOM 6814 C C . LEU A 1 852 ? 17.417 0.239 -13.419 1.00 96.12 852 LEU A C 1
ATOM 6816 O O . LEU A 1 852 ? 16.512 -0.002 -12.618 1.00 96.12 852 LEU A O 1
ATOM 6820 N N . SER A 1 853 ? 18.184 -0.730 -13.926 1.00 94.81 853 SER A N 1
ATOM 6821 C CA . SER A 1 853 ? 18.056 -2.133 -13.525 1.00 94.81 853 SER A CA 1
ATOM 6822 C C . SER A 1 853 ? 18.509 -2.371 -12.080 1.00 94.81 853 SER A C 1
ATOM 6824 O O . SER A 1 853 ? 17.827 -3.085 -11.346 1.00 94.81 853 SER A O 1
ATOM 6826 N N . GLU A 1 854 ? 19.585 -1.714 -11.640 1.00 96.94 854 GLU A N 1
ATOM 6827 C CA . GLU A 1 854 ? 20.068 -1.733 -10.252 1.00 96.94 854 GLU A CA 1
ATOM 6828 C C . GLU A 1 854 ? 19.083 -1.029 -9.309 1.00 96.94 854 GLU A C 1
ATOM 6830 O O . GLU A 1 854 ? 18.749 -1.529 -8.237 1.00 96.94 854 GLU A O 1
ATOM 6835 N N . GLU A 1 855 ? 18.517 0.105 -9.720 1.00 96.31 855 GLU A N 1
ATOM 6836 C CA . GLU A 1 855 ? 17.448 0.744 -8.958 1.00 96.31 855 GLU A CA 1
ATOM 6837 C C . GLU A 1 855 ? 16.206 -0.155 -8.854 1.00 96.31 855 GLU A C 1
ATOM 6839 O O . GLU A 1 855 ? 15.550 -0.193 -7.812 1.00 96.31 855 GLU A O 1
ATOM 6844 N N . ALA A 1 856 ? 15.856 -0.895 -9.911 1.00 93.94 856 ALA A N 1
ATOM 6845 C CA . ALA A 1 856 ? 14.735 -1.829 -9.885 1.00 93.94 856 ALA A CA 1
ATOM 6846 C C . ALA A 1 856 ? 14.983 -3.007 -8.927 1.00 93.94 856 ALA A C 1
ATOM 6848 O O . ALA A 1 856 ? 14.070 -3.396 -8.191 1.00 93.94 856 ALA A O 1
ATOM 6849 N N . THR A 1 857 ? 16.203 -3.553 -8.877 1.00 95.69 857 THR A N 1
ATOM 6850 C CA . THR A 1 857 ? 16.559 -4.597 -7.902 1.00 95.69 857 THR A CA 1
ATOM 6851 C C . THR A 1 857 ? 16.578 -4.052 -6.474 1.00 95.69 857 THR A C 1
ATOM 6853 O O . THR A 1 857 ? 16.055 -4.717 -5.578 1.00 95.69 857 THR A O 1
ATOM 6856 N N . ASN A 1 858 ? 17.049 -2.821 -6.260 1.00 97.88 858 ASN A N 1
ATOM 6857 C CA . ASN A 1 858 ? 17.009 -2.146 -4.958 1.00 97.88 858 ASN A CA 1
ATOM 6858 C C . ASN A 1 858 ? 15.569 -1.897 -4.481 1.00 97.88 858 ASN A C 1
ATOM 6860 O O . ASN A 1 858 ? 15.221 -2.233 -3.347 1.00 97.88 858 ASN A O 1
ATOM 6864 N N . ARG A 1 859 ? 14.685 -1.393 -5.357 1.00 97.19 859 ARG A N 1
ATOM 6865 C CA . ARG A 1 859 ? 13.247 -1.243 -5.054 1.00 97.19 859 ARG A CA 1
ATOM 6866 C C . ARG A 1 859 ? 12.607 -2.591 -4.727 1.00 97.19 859 ARG A C 1
ATOM 6868 O O . ARG A 1 859 ? 11.822 -2.680 -3.785 1.00 97.19 859 ARG A O 1
ATOM 6875 N N . LYS A 1 860 ? 12.964 -3.656 -5.451 1.00 97.81 860 LYS A N 1
ATOM 6876 C CA . LYS A 1 860 ? 12.494 -5.017 -5.153 1.00 97.81 860 LYS A CA 1
ATOM 6877 C C . LYS A 1 860 ? 12.955 -5.487 -3.769 1.00 97.81 860 LYS A C 1
ATOM 6879 O O . LYS A 1 860 ? 12.134 -5.998 -3.012 1.00 97.81 860 LYS A O 1
ATOM 6884 N N . ALA A 1 861 ? 14.220 -5.268 -3.412 1.00 95.94 861 ALA A N 1
ATOM 6885 C CA . ALA A 1 861 ? 14.752 -5.613 -2.095 1.00 95.94 861 ALA A CA 1
ATOM 6886 C C . ALA A 1 861 ? 14.047 -4.845 -0.960 1.00 95.94 861 ALA A C 1
ATOM 6888 O O . ALA A 1 861 ? 13.695 -5.446 0.058 1.00 95.94 861 ALA A O 1
ATOM 6889 N N . LEU A 1 862 ? 13.763 -3.550 -1.157 1.00 96.00 862 LEU A N 1
ATOM 6890 C CA . LEU A 1 862 ? 12.975 -2.739 -0.222 1.00 96.00 862 LEU A CA 1
ATOM 6891 C C . LEU A 1 862 ? 11.555 -3.291 -0.061 1.00 96.00 862 LEU A C 1
ATOM 6893 O O . LEU A 1 862 ? 11.094 -3.488 1.061 1.00 96.00 862 LEU A O 1
ATOM 6897 N N . VAL A 1 863 ? 10.873 -3.590 -1.169 1.00 97.56 863 VAL A N 1
ATOM 6898 C CA . VAL A 1 863 ? 9.528 -4.181 -1.149 1.00 97.56 863 VAL A CA 1
ATOM 6899 C C . VAL A 1 863 ? 9.529 -5.520 -0.412 1.00 97.56 863 VAL A C 1
ATOM 6901 O O . VAL A 1 863 ? 8.646 -5.765 0.407 1.00 97.56 863 VAL A O 1
ATOM 6904 N N . ASP A 1 864 ? 10.518 -6.381 -0.644 1.00 97.56 864 ASP A N 1
ATOM 6905 C CA . ASP A 1 864 ? 10.609 -7.670 0.043 1.00 97.56 864 ASP A CA 1
ATOM 6906 C C . ASP A 1 864 ? 10.952 -7.510 1.537 1.00 97.56 864 ASP A C 1
ATOM 6908 O O . ASP A 1 864 ? 10.437 -8.265 2.364 1.00 97.56 864 ASP A O 1
ATOM 6912 N N . SER A 1 865 ? 11.726 -6.488 1.918 1.00 97.00 865 SER A N 1
ATOM 6913 C CA . SER A 1 865 ? 11.939 -6.105 3.323 1.00 97.00 865 SER A CA 1
ATOM 6914 C C . SER A 1 865 ? 10.647 -5.635 3.999 1.00 97.00 865 SER A C 1
ATOM 6916 O O . SER A 1 865 ? 10.293 -6.119 5.077 1.00 97.00 865 SER A O 1
ATOM 6918 N N . LEU A 1 866 ? 9.881 -4.766 3.334 1.00 97.56 866 LEU A N 1
ATOM 6919 C CA . LEU A 1 866 ? 8.583 -4.305 3.828 1.00 97.56 866 LEU A CA 1
ATOM 6920 C C . LEU A 1 866 ? 7.577 -5.455 3.946 1.00 97.56 866 LEU A C 1
ATOM 6922 O O . LEU A 1 866 ? 6.862 -5.524 4.941 1.00 97.56 866 LEU A O 1
ATOM 6926 N N . LYS A 1 867 ? 7.565 -6.407 3.004 1.00 97.81 867 LYS A N 1
ATOM 6927 C CA . LYS A 1 867 ? 6.754 -7.631 3.121 1.00 97.81 867 LYS A CA 1
ATOM 6928 C C . LYS A 1 867 ? 7.148 -8.467 4.338 1.00 97.81 867 LYS A C 1
ATOM 6930 O O . LYS A 1 867 ? 6.262 -8.946 5.037 1.00 97.81 867 LYS A O 1
ATOM 6935 N N . ARG A 1 868 ? 8.448 -8.637 4.621 1.00 97.56 868 ARG A N 1
ATOM 6936 C CA . ARG A 1 868 ? 8.906 -9.355 5.827 1.00 97.56 868 ARG A CA 1
ATOM 6937 C C . ARG A 1 868 ? 8.439 -8.653 7.102 1.00 97.56 868 ARG A C 1
ATOM 6939 O O . ARG A 1 868 ? 7.866 -9.313 7.962 1.00 97.56 868 ARG A O 1
ATOM 6946 N N . ARG A 1 869 ? 8.598 -7.327 7.194 1.00 97.50 869 ARG A N 1
ATOM 6947 C CA . ARG A 1 869 ? 8.108 -6.528 8.335 1.00 97.50 869 ARG A CA 1
ATOM 6948 C C . ARG A 1 869 ? 6.592 -6.609 8.493 1.00 97.50 869 ARG A C 1
ATOM 6950 O O . ARG A 1 869 ? 6.109 -6.777 9.605 1.00 97.50 869 ARG A O 1
ATOM 6957 N N . LEU A 1 870 ? 5.850 -6.539 7.388 1.00 96.06 870 LEU A N 1
ATOM 6958 C CA . LEU A 1 870 ? 4.398 -6.699 7.394 1.00 96.06 870 LEU A CA 1
ATOM 6959 C C . LEU A 1 870 ? 4.002 -8.089 7.896 1.00 96.06 870 LEU A C 1
ATOM 6961 O O . LEU A 1 870 ? 3.114 -8.195 8.730 1.00 96.06 870 LEU A O 1
ATOM 6965 N N . ASN A 1 871 ? 4.680 -9.146 7.446 1.00 95.94 871 ASN A N 1
ATOM 6966 C CA . ASN A 1 871 ? 4.406 -10.503 7.914 1.00 95.94 871 ASN A CA 1
ATOM 6967 C C . ASN A 1 871 ? 4.632 -10.633 9.426 1.00 95.94 871 ASN A C 1
ATOM 6969 O O . ASN A 1 871 ? 3.755 -11.157 10.110 1.00 95.94 871 ASN A O 1
ATOM 6973 N N . VAL A 1 872 ? 5.738 -10.092 9.950 1.00 97.69 872 VAL A N 1
ATOM 6974 C CA . VAL A 1 872 ? 6.017 -10.062 11.397 1.00 97.69 872 VAL A CA 1
ATOM 6975 C C . VAL A 1 872 ? 4.914 -9.312 12.151 1.00 97.69 872 VAL A C 1
ATOM 6977 O O . VAL A 1 872 ? 4.297 -9.882 13.049 1.00 97.69 872 VAL A O 1
ATOM 6980 N N . ALA A 1 873 ? 4.560 -8.103 11.706 1.00 94.75 873 ALA A N 1
ATOM 6981 C CA . ALA A 1 873 ? 3.482 -7.323 12.314 1.00 94.75 873 ALA A CA 1
ATOM 6982 C C . ALA A 1 873 ? 2.124 -8.050 12.251 1.00 94.75 873 ALA A C 1
ATOM 6984 O O . ALA A 1 873 ? 1.332 -7.984 13.188 1.00 94.75 873 ALA A O 1
ATOM 6985 N N . THR A 1 874 ? 1.837 -8.792 11.173 1.00 94.38 874 THR A N 1
ATOM 6986 C CA . THR A 1 874 ? 0.608 -9.599 11.088 1.00 94.38 874 THR A CA 1
ATOM 6987 C C . THR A 1 874 ? 0.629 -10.809 12.019 1.00 94.38 874 THR A C 1
ATOM 6989 O O . THR A 1 874 ? -0.427 -11.171 12.533 1.00 94.38 874 THR A O 1
ATOM 6992 N N . SER A 1 875 ? 1.785 -11.439 12.263 1.00 96.56 875 SER A N 1
ATOM 6993 C CA . SER A 1 875 ? 1.892 -12.521 13.249 1.00 96.56 875 SER A CA 1
ATOM 6994 C C . SER A 1 875 ? 1.783 -12.010 14.683 1.00 96.56 875 SER A C 1
ATOM 6996 O O . SER A 1 875 ? 1.058 -12.614 15.466 1.00 96.56 875 SER A O 1
ATOM 6998 N N . GLU A 1 876 ? 2.406 -10.876 15.008 1.00 96.38 876 GLU A N 1
ATOM 6999 C CA . GLU A 1 876 ? 2.283 -10.222 16.319 1.00 96.38 876 GLU A CA 1
ATOM 7000 C C . GLU A 1 876 ? 0.843 -9.773 16.567 1.00 96.38 876 GLU A C 1
ATOM 7002 O O . GLU A 1 876 ? 0.273 -10.052 17.617 1.00 96.38 876 GLU A O 1
ATOM 7007 N N . ARG A 1 877 ? 0.194 -9.173 15.561 1.00 96.81 877 ARG A N 1
ATOM 7008 C CA . ARG A 1 877 ? -1.232 -8.841 15.629 1.00 96.81 877 ARG A CA 1
ATOM 7009 C C . ARG A 1 877 ? -2.083 -10.075 15.920 1.00 96.81 877 ARG A C 1
ATOM 7011 O O . ARG A 1 877 ? -2.938 -10.006 16.792 1.00 96.81 877 ARG A O 1
ATOM 7018 N N . LYS A 1 878 ? -1.849 -11.198 15.230 1.00 95.50 878 LYS A N 1
ATOM 7019 C CA . LYS A 1 878 ? -2.570 -12.454 15.499 1.00 95.50 878 LYS A CA 1
ATOM 7020 C C . LYS A 1 878 ? -2.320 -12.953 16.922 1.00 95.50 878 LYS A C 1
ATOM 7022 O O . LYS A 1 878 ? -3.261 -13.370 17.584 1.00 95.50 878 LYS A O 1
ATOM 7027 N N . GLN A 1 879 ? -1.083 -12.882 17.413 1.00 96.44 879 GLN A N 1
ATOM 7028 C CA . GLN A 1 879 ? -0.757 -13.247 18.794 1.00 96.44 879 GLN A CA 1
ATOM 7029 C C . GLN A 1 879 ? -1.499 -12.354 19.797 1.00 96.44 879 GLN A C 1
ATOM 7031 O O . GLN A 1 879 ? -2.143 -12.871 20.709 1.00 96.44 879 GLN A O 1
ATOM 7036 N N . HIS A 1 880 ? -1.503 -11.035 19.597 1.00 94.25 880 HIS A N 1
ATOM 7037 C CA . HIS A 1 880 ? -2.260 -10.108 20.436 1.00 94.25 880 HIS A CA 1
ATOM 7038 C C . HIS A 1 880 ? -3.767 -10.348 20.357 1.00 94.25 880 HIS A C 1
ATOM 7040 O O . HIS A 1 880 ? -4.410 -10.392 21.398 1.00 94.25 880 HIS A O 1
ATOM 7046 N N . GLU A 1 881 ? -4.326 -10.586 19.169 1.00 97.62 881 GLU A N 1
ATOM 7047 C CA . GLU A 1 881 ? -5.738 -10.949 19.003 1.00 97.62 881 GLU A CA 1
ATOM 7048 C C . GLU A 1 881 ? -6.070 -12.215 19.806 1.00 97.62 881 GLU A C 1
ATOM 7050 O O . GLU A 1 881 ? -7.011 -12.188 20.594 1.00 97.62 881 GLU A O 1
ATOM 7055 N N . THR A 1 882 ? -5.254 -13.274 19.716 1.00 96.25 882 THR A N 1
ATOM 7056 C CA . THR A 1 882 ? -5.460 -14.500 20.514 1.00 96.25 882 THR A CA 1
ATOM 7057 C C . THR A 1 882 ? -5.289 -14.283 22.019 1.00 96.25 882 THR A C 1
ATOM 7059 O O . THR A 1 882 ? -5.960 -14.925 22.822 1.00 96.25 882 THR A O 1
ATOM 7062 N N . SER A 1 883 ? -4.403 -13.377 22.438 1.00 96.06 883 SER A N 1
ATOM 7063 C CA . SER A 1 883 ? -4.266 -13.016 23.851 1.00 96.06 883 SER A CA 1
ATOM 7064 C C . SER A 1 883 ? -5.473 -12.212 24.335 1.00 96.06 883 SER A C 1
ATOM 7066 O O . SER A 1 883 ? -5.934 -12.414 25.454 1.00 96.06 883 SER A O 1
ATOM 7068 N N . CYS A 1 884 ? -6.002 -11.313 23.505 1.00 94.00 884 CYS A N 1
ATOM 7069 C CA . CYS A 1 884 ? -7.190 -10.530 23.816 1.00 94.00 884 CYS A CA 1
ATOM 7070 C C . CYS A 1 884 ? -8.443 -11.406 23.895 1.00 94.00 884 CYS A C 1
ATOM 7072 O O . CYS A 1 884 ? -9.265 -11.166 24.773 1.00 94.00 884 CYS A O 1
ATOM 7074 N N . THR A 1 885 ? -8.604 -12.413 23.028 1.00 95.81 885 THR A N 1
ATOM 7075 C CA . THR A 1 885 ? -9.736 -13.351 23.129 1.00 95.81 885 THR A CA 1
ATOM 7076 C C . THR A 1 885 ? -9.660 -14.174 24.410 1.00 95.81 885 THR A C 1
ATOM 7078 O O . THR A 1 885 ? -10.640 -14.213 25.143 1.00 95.81 885 THR A O 1
ATOM 7081 N N . LYS A 1 886 ? -8.482 -14.706 24.767 1.00 97.94 886 LYS A N 1
ATOM 7082 C CA . LYS A 1 886 ? -8.277 -15.415 26.045 1.00 97.94 886 LYS A CA 1
ATOM 7083 C C . LYS A 1 886 ? -8.620 -14.550 27.259 1.00 97.94 886 LYS A C 1
ATOM 7085 O O . LYS A 1 886 ? -9.319 -14.998 28.159 1.00 97.94 886 LYS A O 1
ATOM 7090 N N . LEU A 1 887 ? -8.166 -13.293 27.277 1.00 95.62 887 LEU A N 1
ATOM 7091 C CA . LEU A 1 887 ? -8.482 -12.366 28.369 1.00 95.62 887 LEU A CA 1
ATOM 7092 C C . LEU A 1 887 ? -9.978 -12.031 28.446 1.00 95.62 887 LEU A C 1
ATOM 7094 O O . LEU A 1 887 ? -10.493 -11.856 29.546 1.00 95.62 887 LEU A O 1
ATOM 7098 N N . LYS A 1 888 ? -10.679 -11.959 27.307 1.00 97.56 888 LYS A N 1
ATOM 7099 C CA . LYS A 1 888 ? -12.139 -11.785 27.278 1.00 97.56 888 LYS A CA 1
ATOM 7100 C C . LYS A 1 888 ? -12.862 -13.002 27.844 1.00 97.56 888 LYS A C 1
ATOM 7102 O O . LYS A 1 888 ? -13.697 -12.835 28.721 1.00 97.56 888 LYS A O 1
ATOM 7107 N N . GLU A 1 889 ? -12.491 -14.206 27.417 1.00 97.88 889 GLU A N 1
ATOM 7108 C CA . GLU A 1 889 ? -13.056 -15.450 27.955 1.00 97.88 889 GLU A CA 1
ATOM 7109 C C . GLU A 1 889 ? -12.821 -15.567 29.468 1.00 97.88 889 GLU A C 1
ATOM 7111 O O . GLU A 1 889 ? -13.702 -15.986 30.216 1.00 97.88 889 GLU A O 1
ATOM 7116 N N . ASP A 1 890 ? -11.639 -15.182 29.954 1.00 96.94 890 ASP A N 1
ATOM 7117 C CA . ASP A 1 890 ? -11.340 -15.200 31.386 1.00 96.94 890 ASP A CA 1
ATOM 7118 C C . ASP A 1 890 ? -12.107 -14.127 32.165 1.00 96.94 890 ASP A C 1
ATOM 7120 O O . ASP A 1 890 ? -12.521 -14.388 33.298 1.00 96.94 890 ASP A O 1
ATOM 7124 N N . LEU A 1 891 ? -12.346 -12.954 31.570 1.00 97.06 891 LEU A N 1
ATOM 7125 C CA . LEU A 1 891 ? -13.219 -11.931 32.141 1.00 97.06 891 LEU A CA 1
ATOM 7126 C C . LEU A 1 891 ? -14.666 -12.433 32.231 1.00 97.06 891 LEU A C 1
ATOM 7128 O O . LEU A 1 891 ? -15.250 -12.381 33.307 1.00 97.06 891 LEU A O 1
ATOM 7132 N N . GLU A 1 892 ? -15.204 -13.023 31.163 1.00 97.94 892 GLU A N 1
ATOM 7133 C CA . GLU A 1 892 ? -16.552 -13.605 31.149 1.00 97.94 892 GLU A CA 1
ATOM 7134 C C . GLU A 1 892 ? -16.703 -14.710 32.207 1.00 97.94 892 GLU A C 1
ATOM 7136 O O . GLU A 1 892 ? -17.683 -14.737 32.955 1.00 97.94 892 GLU A O 1
ATOM 7141 N N . LYS A 1 893 ? -15.696 -15.582 32.371 1.00 98.19 893 LYS A N 1
ATOM 7142 C CA . LYS A 1 893 ? -15.671 -16.579 33.460 1.00 98.19 893 LYS A CA 1
ATOM 7143 C C . LYS A 1 893 ? -15.672 -15.923 34.844 1.00 98.19 893 LYS A C 1
ATOM 7145 O O . LYS A 1 893 ? -16.227 -16.488 35.789 1.00 98.19 893 LYS A O 1
ATOM 7150 N N . LYS A 1 894 ? -15.007 -14.777 35.018 1.00 96.94 894 LYS A N 1
ATOM 7151 C CA . LYS A 1 894 ? -14.988 -14.037 36.291 1.00 96.94 894 LYS A CA 1
ATOM 7152 C C . LYS A 1 894 ? -16.330 -13.361 36.554 1.00 96.94 894 LYS A C 1
ATOM 7154 O O . LYS A 1 894 ? -16.810 -13.462 37.680 1.00 96.94 894 LYS A O 1
ATOM 7159 N N . ASP A 1 895 ? -16.964 -12.791 35.538 1.00 97.31 895 ASP A N 1
ATOM 7160 C CA . ASP A 1 895 ? -18.299 -12.197 35.638 1.00 97.31 895 ASP A CA 1
ATOM 7161 C C . ASP A 1 895 ? -19.352 -13.252 35.993 1.00 97.31 895 ASP A C 1
ATOM 7163 O O . ASP A 1 895 ? -20.138 -13.060 36.921 1.00 97.31 895 ASP A O 1
ATOM 7167 N N . GLN A 1 896 ? -19.294 -14.435 35.371 1.00 98.00 896 GLN A N 1
ATOM 7168 C CA . GLN A 1 896 ? -20.135 -15.577 35.750 1.00 98.00 896 GLN A CA 1
ATOM 7169 C C . GLN A 1 896 ? -19.947 -15.972 37.227 1.00 98.00 896 GLN A C 1
ATOM 7171 O O . GLN A 1 896 ? -20.923 -16.243 37.930 1.00 98.00 896 GLN A O 1
ATOM 7176 N N . ARG A 1 897 ? -18.706 -15.966 37.740 1.00 97.31 897 ARG A N 1
ATOM 7177 C CA . ARG A 1 897 ? -18.430 -16.233 39.167 1.00 97.31 897 ARG A CA 1
ATOM 7178 C C . ARG A 1 897 ? -18.974 -15.134 40.075 1.00 97.31 897 ARG A C 1
ATOM 7180 O O . ARG A 1 897 ? -19.485 -15.453 41.145 1.00 97.31 897 ARG A O 1
ATOM 7187 N N . ILE A 1 898 ? -18.866 -13.868 39.676 1.00 96.25 898 ILE A N 1
ATOM 7188 C CA . ILE A 1 898 ? -19.421 -12.739 40.432 1.00 96.25 898 ILE A CA 1
ATOM 7189 C C . ILE A 1 898 ? -20.943 -12.862 40.503 1.00 96.25 898 ILE A C 1
ATOM 7191 O O . ILE A 1 898 ? -21.489 -12.775 41.598 1.00 96.25 898 ILE A O 1
ATOM 7195 N N . HIS A 1 899 ? -21.619 -13.156 39.392 1.00 97.69 899 HIS A N 1
ATOM 7196 C CA . HIS A 1 899 ? -23.063 -13.389 39.386 1.00 97.69 899 HIS A CA 1
ATOM 7197 C C . HIS A 1 899 ? -23.473 -14.569 40.273 1.00 97.69 899 HIS A C 1
ATOM 7199 O O . HIS A 1 899 ? -24.421 -14.452 41.048 1.00 97.69 899 HIS A O 1
ATOM 7205 N N . ALA A 1 900 ? -22.732 -15.682 40.238 1.00 97.50 900 ALA A N 1
ATOM 7206 C CA . ALA A 1 900 ? -22.985 -16.816 41.127 1.00 97.50 900 ALA A CA 1
ATOM 7207 C C . ALA A 1 900 ? -22.814 -16.443 42.613 1.00 97.50 900 ALA A C 1
ATOM 7209 O O . ALA A 1 900 ? -23.614 -16.850 43.457 1.00 97.50 900 ALA A O 1
ATOM 7210 N N . LEU A 1 901 ? -21.794 -15.644 42.947 1.00 96.62 901 LEU A N 1
ATOM 7211 C CA . LEU A 1 901 ? -21.591 -15.144 44.308 1.00 96.62 901 LEU A CA 1
ATOM 7212 C C . LEU A 1 901 ? -22.682 -14.154 44.726 1.00 96.62 901 LEU A C 1
ATOM 7214 O O . LEU A 1 901 ? -23.180 -14.271 45.840 1.00 96.62 901 LEU A O 1
ATOM 7218 N N . GLN A 1 902 ? -23.098 -13.240 43.849 1.00 97.25 902 GLN A N 1
ATOM 7219 C CA . GLN A 1 902 ? -24.211 -12.317 44.097 1.00 97.25 902 GLN A CA 1
ATOM 7220 C C . GLN A 1 902 ? -25.519 -13.070 44.351 1.00 97.25 902 GLN A C 1
ATOM 7222 O O . GLN A 1 902 ? -26.218 -12.757 45.309 1.00 97.25 902 GLN A O 1
ATOM 7227 N N . ALA A 1 903 ? -25.820 -14.106 43.563 1.00 96.38 903 ALA A N 1
ATOM 7228 C CA . ALA A 1 903 ? -26.989 -14.953 43.789 1.00 96.38 903 ALA A CA 1
ATOM 7229 C C . ALA A 1 903 ? -26.922 -15.660 45.153 1.00 96.38 903 ALA A C 1
ATOM 7231 O O . ALA A 1 903 ? -27.922 -15.731 45.866 1.00 96.38 903 ALA A O 1
ATOM 7232 N N . ARG A 1 904 ? -25.735 -16.138 45.555 1.00 97.19 904 ARG A N 1
ATOM 7233 C CA . ARG A 1 904 ? -25.538 -16.776 46.864 1.00 97.19 904 ARG A CA 1
ATOM 7234 C C . ARG A 1 904 ? -25.671 -15.787 48.024 1.00 97.19 904 ARG A C 1
ATOM 7236 O O . ARG A 1 904 ? -26.247 -16.145 49.046 1.00 97.19 904 ARG A O 1
ATOM 7243 N N . VAL A 1 905 ? -25.165 -14.564 47.862 1.00 96.31 905 VAL A N 1
ATOM 7244 C CA . VAL A 1 905 ? -25.343 -13.477 48.836 1.00 96.31 905 VAL A CA 1
ATOM 7245 C C . VAL A 1 905 ? -26.822 -13.120 48.954 1.00 96.31 905 VAL A C 1
ATOM 7247 O O . VAL A 1 905 ? -27.346 -13.170 50.061 1.00 96.31 905 VAL A O 1
ATOM 7250 N N . GLY A 1 906 ? -27.527 -12.905 47.841 1.00 96.50 906 GLY A N 1
ATOM 7251 C CA . GLY A 1 906 ? -28.965 -12.624 47.851 1.00 96.50 906 GLY A CA 1
ATOM 7252 C C . GLY A 1 906 ? -29.792 -13.744 48.493 1.00 96.50 906 GLY A C 1
ATOM 7253 O O . GLY A 1 906 ? -30.691 -13.470 49.281 1.00 96.50 906 GLY A O 1
ATOM 7254 N N . ALA A 1 907 ? -29.453 -15.013 48.243 1.00 96.38 907 ALA A N 1
ATOM 7255 C CA . ALA A 1 907 ? -30.084 -16.140 48.932 1.00 96.38 907 ALA A CA 1
ATOM 7256 C C . ALA A 1 907 ? -29.812 -16.110 50.447 1.00 96.38 907 ALA A C 1
ATOM 7258 O O . ALA A 1 907 ? -30.724 -16.328 51.240 1.00 96.38 907 ALA A O 1
ATOM 7259 N N . SER A 1 908 ? -28.580 -15.799 50.866 1.00 93.94 908 SER A N 1
ATOM 7260 C CA . SER A 1 908 ? -28.253 -15.682 52.292 1.00 93.94 908 SER A CA 1
ATOM 7261 C C . SER A 1 908 ? -28.958 -14.502 52.969 1.00 93.94 908 SER A C 1
ATOM 7263 O O . SER A 1 908 ? -29.476 -14.665 54.070 1.00 93.94 908 SER A O 1
ATOM 7265 N N . GLU A 1 909 ? -29.070 -13.354 52.297 1.00 96.00 909 GLU A N 1
ATOM 7266 C CA . GLU A 1 909 ? -29.823 -12.189 52.772 1.00 96.00 909 GLU A CA 1
ATOM 7267 C C . GLU A 1 909 ? -31.310 -12.517 52.920 1.00 96.00 909 GLU A C 1
ATOM 7269 O O . GLU A 1 909 ? -31.911 -12.170 53.930 1.00 96.00 909 GLU A O 1
ATOM 7274 N N . GLN A 1 910 ? -31.896 -13.261 51.976 1.00 96.19 910 GLN A N 1
ATOM 7275 C CA . GLN A 1 910 ? -33.276 -13.746 52.091 1.00 96.19 910 GLN A CA 1
ATOM 7276 C C . GLN A 1 910 ? -33.453 -14.687 53.288 1.00 96.19 910 GLN A C 1
ATOM 7278 O O . GLN A 1 910 ? -34.422 -14.549 54.033 1.00 96.19 910 GLN A O 1
ATOM 7283 N N . THR A 1 911 ? -32.520 -15.622 53.511 1.00 96.25 911 THR A N 1
ATOM 7284 C CA . THR A 1 911 ? -32.582 -16.500 54.692 1.00 96.25 911 THR A CA 1
ATOM 7285 C C . THR A 1 911 ? -32.412 -15.727 55.996 1.00 96.25 911 THR A C 1
ATOM 7287 O O . THR A 1 911 ? -33.079 -16.041 56.979 1.00 96.25 911 THR A O 1
ATOM 7290 N N . LEU A 1 912 ? -31.564 -14.696 56.005 1.00 94.75 912 LEU A N 1
ATOM 7291 C CA . LEU A 1 912 ? -31.345 -13.840 57.163 1.00 94.75 912 LEU A CA 1
ATOM 7292 C C . LEU A 1 912 ? -32.578 -12.977 57.451 1.00 94.75 912 LEU A C 1
ATOM 7294 O O . LEU A 1 912 ? -33.032 -12.958 58.586 1.00 94.75 912 LEU A O 1
ATOM 7298 N N . ALA A 1 913 ? -33.187 -12.372 56.431 1.00 95.19 913 ALA A N 1
ATOM 7299 C CA . ALA A 1 913 ? -34.430 -11.616 56.566 1.00 95.19 913 ALA A CA 1
ATOM 7300 C C . ALA A 1 913 ? -35.591 -12.493 57.069 1.00 95.19 913 ALA A C 1
ATOM 7302 O O . ALA A 1 913 ? -36.368 -12.063 57.918 1.00 95.19 913 ALA A O 1
ATOM 7303 N N . ALA A 1 914 ? -35.697 -13.741 56.597 1.00 96.50 914 ALA A N 1
ATOM 7304 C CA . ALA A 1 914 ? -36.684 -14.691 57.111 1.00 96.50 914 ALA A CA 1
ATOM 7305 C C . ALA A 1 914 ? -36.428 -15.033 58.589 1.00 96.50 914 ALA A C 1
ATOM 7307 O O . ALA A 1 914 ? -37.362 -15.066 59.388 1.00 96.50 914 ALA A O 1
ATOM 7308 N N . LEU A 1 915 ? -35.165 -15.240 58.979 1.00 95.69 915 LEU A N 1
ATOM 7309 C CA . LEU A 1 915 ? -34.801 -15.454 60.381 1.00 95.69 915 LEU A CA 1
ATOM 7310 C C . LEU A 1 915 ? -35.119 -14.227 61.245 1.00 95.69 915 LEU A C 1
ATOM 7312 O O . LEU A 1 915 ? -35.713 -14.383 62.310 1.00 95.69 915 LEU A O 1
ATOM 7316 N N . GLU A 1 916 ? -34.795 -13.019 60.785 1.00 95.44 916 GLU A N 1
ATOM 7317 C CA . GLU A 1 916 ? -35.145 -11.767 61.464 1.00 95.44 916 GLU A CA 1
ATOM 7318 C C . GLU A 1 916 ? -36.659 -11.633 61.649 1.00 95.44 916 GLU A C 1
ATOM 7320 O O . GLU A 1 916 ? -37.105 -11.366 62.763 1.00 95.44 916 GLU A O 1
ATOM 7325 N N . GLN A 1 917 ? -37.455 -11.913 60.611 1.00 95.62 917 GLN A N 1
ATOM 7326 C CA . GLN A 1 917 ? -38.917 -11.938 60.710 1.00 95.62 917 GLN A CA 1
ATOM 7327 C C . GLN A 1 917 ? -39.387 -12.929 61.779 1.00 95.62 917 GLN A C 1
ATOM 7329 O O . GLN A 1 917 ? -40.103 -12.534 62.701 1.00 95.62 917 GLN A O 1
ATOM 7334 N N . THR A 1 918 ? -38.911 -14.178 61.747 1.00 95.75 918 THR A N 1
ATOM 7335 C CA . THR A 1 918 ? -39.290 -15.171 62.769 1.00 95.75 918 THR A CA 1
ATOM 7336 C C . THR A 1 918 ? -38.881 -14.750 64.184 1.00 95.75 918 THR A C 1
ATOM 7338 O O . THR A 1 918 ? -39.624 -14.987 65.137 1.00 95.75 918 THR A O 1
ATOM 7341 N N . ALA A 1 919 ? -37.736 -14.080 64.350 1.00 94.94 919 ALA A N 1
ATOM 7342 C CA . ALA A 1 919 ? -37.304 -13.552 65.640 1.00 94.94 919 ALA A CA 1
ATOM 7343 C C . ALA A 1 919 ? -38.203 -12.395 66.108 1.00 94.94 919 ALA A C 1
ATOM 7345 O O . ALA A 1 919 ? -38.593 -12.360 67.278 1.00 94.94 919 ALA A O 1
ATOM 7346 N N . THR A 1 920 ? -38.583 -11.479 65.210 1.00 94.25 920 THR A N 1
ATOM 7347 C CA . THR A 1 920 ? -39.520 -10.390 65.531 1.00 94.25 920 THR A CA 1
ATOM 7348 C C . THR A 1 920 ? -40.896 -10.918 65.921 1.00 94.25 920 THR A C 1
ATOM 7350 O O . THR A 1 920 ? -41.405 -10.522 66.964 1.00 94.25 920 THR A O 1
ATOM 7353 N N . GLU A 1 921 ? -41.441 -11.898 65.198 1.00 95.81 921 GLU A N 1
ATOM 7354 C CA . GLU A 1 921 ? -42.716 -12.544 65.534 1.00 95.81 921 GLU A CA 1
ATOM 7355 C C . GLU A 1 921 ? -42.670 -13.223 66.913 1.00 95.81 921 GLU A C 1
ATOM 7357 O O . GLU A 1 921 ? -43.619 -13.135 67.697 1.00 95.81 921 GLU A O 1
ATOM 7362 N N . GLN A 1 922 ? -41.554 -13.877 67.256 1.00 94.62 922 GLN A N 1
ATOM 7363 C CA . GLN A 1 922 ? -41.373 -14.475 68.581 1.00 94.62 922 GLN A CA 1
ATOM 7364 C C . GLN A 1 922 ? -41.322 -13.419 69.691 1.00 94.62 922 GLN A C 1
ATOM 7366 O O . GLN A 1 922 ? -41.964 -13.592 70.733 1.00 94.62 922 GLN A O 1
ATOM 7371 N N . MET A 1 923 ? -40.595 -12.319 69.480 1.00 92.56 923 MET A N 1
ATOM 7372 C CA . MET A 1 923 ? -40.550 -11.205 70.431 1.00 92.56 923 MET A CA 1
ATOM 7373 C C . MET A 1 923 ? -41.920 -10.530 70.584 1.00 92.56 923 MET A C 1
ATOM 7375 O O . MET A 1 923 ? -42.352 -10.265 71.708 1.00 92.56 923 MET A O 1
ATOM 7379 N N . GLU A 1 924 ? -42.645 -10.305 69.490 1.00 94.25 924 GLU A N 1
ATOM 7380 C CA . GLU A 1 924 ? -44.015 -9.781 69.502 1.00 94.25 924 GLU A CA 1
ATOM 7381 C C . GLU A 1 924 ? -44.973 -10.727 70.242 1.00 94.25 924 GLU A C 1
ATOM 7383 O O . GLU A 1 924 ? -45.741 -10.304 71.108 1.00 94.25 924 GLU A O 1
ATOM 7388 N N . GLY A 1 925 ? -44.875 -12.037 70.009 1.00 94.75 925 GLY A N 1
ATOM 7389 C CA . GLY A 1 925 ? -45.662 -13.034 70.732 1.00 94.75 925 GLY A CA 1
ATOM 7390 C C . GLY A 1 925 ? -45.381 -13.046 72.242 1.00 94.75 925 GLY A C 1
ATOM 7391 O O . GLY A 1 925 ? -46.307 -13.171 73.050 1.00 94.75 925 GLY A O 1
ATOM 7392 N N . LEU A 1 926 ? -44.117 -12.899 72.652 1.00 94.00 926 LEU A N 1
ATOM 7393 C CA . LEU A 1 926 ? -43.729 -12.814 74.066 1.00 94.00 926 LEU A CA 1
ATOM 7394 C C . LEU A 1 926 ? -44.196 -11.511 74.721 1.00 94.00 926 LEU A C 1
ATOM 7396 O O . LEU A 1 926 ? -44.757 -11.546 75.820 1.00 94.00 926 LEU A O 1
ATOM 7400 N N . THR A 1 927 ? -44.017 -10.373 74.052 1.00 92.50 927 THR A N 1
ATOM 7401 C CA . THR A 1 927 ? -44.488 -9.072 74.550 1.00 92.50 927 THR A CA 1
ATOM 7402 C C . THR A 1 927 ? -46.009 -9.048 74.677 1.00 92.50 927 THR A C 1
ATOM 7404 O O . THR A 1 927 ? -46.522 -8.614 75.709 1.00 92.50 927 THR A O 1
ATOM 7407 N N . GLN A 1 928 ? -46.746 -9.625 73.722 1.00 94.88 928 GLN A N 1
ATOM 7408 C CA . GLN A 1 928 ? -48.201 -9.752 73.810 1.00 94.88 928 GLN A CA 1
ATOM 7409 C C . GLN A 1 928 ? -48.640 -10.665 74.970 1.00 94.88 928 GLN A C 1
ATOM 7411 O O . GLN A 1 928 ? -49.594 -10.343 75.683 1.00 94.88 928 GLN A O 1
ATOM 7416 N N . LYS A 1 929 ? -47.944 -11.788 75.215 1.00 94.81 929 LYS A N 1
ATOM 7417 C CA . LYS A 1 929 ? -48.198 -12.654 76.387 1.00 94.81 929 LYS A CA 1
ATOM 7418 C C . LYS A 1 929 ? -47.957 -11.912 77.704 1.00 94.81 929 LYS A C 1
ATOM 7420 O O . LYS A 1 929 ? -48.793 -12.004 78.603 1.00 94.81 929 LYS A O 1
ATOM 7425 N N . SER A 1 930 ? -46.855 -11.168 77.800 1.00 92.38 930 SER A N 1
ATOM 7426 C CA . SER A 1 930 ? -46.518 -10.345 78.969 1.00 92.38 930 SER A CA 1
ATOM 7427 C C . SER A 1 930 ? -47.566 -9.253 79.213 1.00 92.38 930 SER A C 1
ATOM 7429 O O . SER A 1 930 ? -48.098 -9.145 80.315 1.00 92.38 930 SER A O 1
ATOM 7431 N N . SER A 1 931 ? -47.960 -8.521 78.166 1.00 94.00 931 SER A N 1
ATOM 7432 C CA . SER A 1 931 ? -49.016 -7.503 78.222 1.00 94.00 931 SER A CA 1
ATOM 7433 C C . SER A 1 931 ? -50.342 -8.082 78.728 1.00 94.00 931 SER A C 1
ATOM 7435 O O . SER A 1 931 ? -50.907 -7.568 79.692 1.00 94.00 931 SER A O 1
ATOM 7437 N N . ARG A 1 932 ? -50.797 -9.221 78.186 1.00 93.62 932 ARG A N 1
ATOM 7438 C CA . ARG A 1 932 ? -52.023 -9.891 78.661 1.00 93.62 932 ARG A CA 1
ATOM 7439 C C . ARG A 1 932 ? -51.928 -10.331 80.125 1.00 93.62 932 ARG A C 1
ATOM 7441 O O . ARG A 1 932 ? -52.932 -10.286 80.835 1.00 93.62 932 ARG A O 1
ATOM 7448 N N . ALA A 1 933 ? -50.761 -10.788 80.582 1.00 94.12 933 ALA A N 1
ATOM 7449 C CA . ALA A 1 933 ? -50.545 -11.147 81.984 1.00 94.12 933 ALA A CA 1
ATOM 7450 C C . ALA A 1 933 ? -50.596 -9.909 82.894 1.00 94.12 933 ALA A C 1
ATOM 7452 O O . ALA A 1 933 ? -51.295 -9.931 83.906 1.00 94.12 933 ALA A O 1
ATOM 7453 N N . MET A 1 934 ? -49.945 -8.815 82.492 1.00 91.81 934 MET A N 1
ATOM 7454 C CA . MET A 1 934 ? -49.996 -7.529 83.190 1.00 91.81 934 MET A CA 1
ATOM 7455 C C . MET A 1 934 ? -51.421 -6.982 83.277 1.00 91.81 934 MET A C 1
ATOM 7457 O O . MET A 1 934 ? -51.854 -6.603 84.360 1.00 91.81 934 MET A O 1
ATOM 7461 N N . GLU A 1 935 ? -52.194 -7.015 82.191 1.00 94.00 935 GLU A N 1
ATOM 7462 C CA . GLU A 1 935 ? -53.600 -6.605 82.222 1.00 94.00 935 GLU A CA 1
ATOM 7463 C C . GLU A 1 935 ? -54.441 -7.483 83.160 1.00 94.00 935 GLU A C 1
ATOM 7465 O O . GLU A 1 935 ? -55.334 -6.985 83.842 1.00 94.00 935 GLU A O 1
ATOM 7470 N N . LYS A 1 936 ? -54.201 -8.803 83.208 1.00 94.00 936 LYS A N 1
ATOM 7471 C CA . LYS A 1 936 ? -54.888 -9.693 84.162 1.00 94.00 936 LYS A CA 1
ATOM 7472 C C . LYS A 1 936 ? -54.564 -9.313 85.606 1.00 94.00 936 LYS A C 1
ATOM 7474 O O . LYS A 1 936 ? -55.489 -9.203 86.405 1.00 94.00 936 LYS A O 1
ATOM 7479 N N . LEU A 1 937 ? -53.290 -9.073 85.918 1.00 92.75 937 LEU A N 1
ATOM 7480 C CA . LEU A 1 937 ? -52.858 -8.632 87.246 1.00 92.75 937 LEU A CA 1
ATOM 7481 C C . LEU A 1 937 ? -53.444 -7.261 87.604 1.00 92.75 937 LEU A C 1
ATOM 7483 O O . LEU A 1 937 ? -53.951 -7.088 88.706 1.00 92.75 937 LEU A O 1
ATOM 7487 N N . GLN A 1 938 ? -53.454 -6.311 86.667 1.00 93.00 938 GLN A N 1
ATOM 7488 C CA . GLN A 1 938 ? -54.069 -4.996 86.863 1.00 93.00 938 GLN A CA 1
ATOM 7489 C C . GLN A 1 938 ? -55.578 -5.098 87.122 1.00 93.00 938 GLN A C 1
ATOM 7491 O O . GLN A 1 938 ? -56.078 -4.447 88.036 1.00 93.00 938 GLN A O 1
ATOM 7496 N N . ARG A 1 939 ? -56.308 -5.947 86.381 1.00 92.62 939 ARG A N 1
ATOM 7497 C CA . ARG A 1 939 ? -57.737 -6.204 86.640 1.00 92.62 939 ARG A CA 1
ATOM 7498 C C . ARG A 1 939 ? -57.960 -6.824 88.021 1.00 92.62 939 ARG A C 1
ATOM 7500 O O . ARG A 1 939 ? -58.843 -6.373 88.742 1.00 92.62 939 ARG A O 1
ATOM 7507 N N . GLN A 1 940 ? -57.165 -7.826 88.406 1.00 94.44 940 GLN A N 1
ATOM 7508 C CA . GLN A 1 940 ? -57.251 -8.453 89.734 1.00 94.44 940 GLN A CA 1
ATOM 7509 C C . GLN A 1 940 ? -56.974 -7.454 90.859 1.00 94.44 940 GLN A C 1
ATOM 7511 O O . GLN A 1 940 ? -57.698 -7.432 91.851 1.00 94.44 940 GLN A O 1
ATOM 7516 N N . LEU A 1 941 ? -55.970 -6.598 90.679 1.00 91.19 941 LEU A N 1
ATOM 7517 C CA . LEU A 1 941 ? -55.651 -5.525 91.610 1.00 91.19 941 LEU A CA 1
ATOM 7518 C C . LEU A 1 941 ? -56.811 -4.526 91.729 1.00 91.19 941 LEU A C 1
ATOM 7520 O O . LEU A 1 941 ? -57.188 -4.166 92.838 1.00 91.19 941 LEU A O 1
ATOM 7524 N N . GLY A 1 942 ? -57.420 -4.130 90.606 1.00 90.62 942 GLY A N 1
ATOM 7525 C CA . GLY A 1 942 ? -58.611 -3.276 90.601 1.00 90.62 942 GLY A CA 1
ATOM 7526 C C . GLY A 1 942 ? -59.789 -3.893 91.363 1.00 90.62 942 GLY A C 1
ATOM 7527 O O . GLY A 1 942 ? -60.430 -3.209 92.158 1.00 90.62 942 GLY A O 1
ATOM 7528 N N . ILE A 1 943 ? -60.033 -5.198 91.195 1.00 92.12 943 ILE A N 1
ATOM 7529 C CA . ILE A 1 943 ? -61.065 -5.924 91.954 1.00 92.12 943 ILE A CA 1
ATOM 7530 C C . ILE A 1 943 ? -60.739 -5.914 93.454 1.00 92.12 943 ILE A C 1
ATOM 7532 O O . ILE A 1 943 ? -61.608 -5.581 94.256 1.00 92.12 943 ILE A O 1
ATOM 7536 N N . ALA A 1 944 ? -59.499 -6.218 93.844 1.00 89.00 944 ALA A N 1
ATOM 7537 C CA . ALA A 1 944 ? -59.088 -6.209 95.248 1.00 89.00 944 ALA A CA 1
ATOM 7538 C C . ALA A 1 944 ? -59.231 -4.816 95.892 1.00 89.00 944 ALA A C 1
ATOM 7540 O O . ALA A 1 944 ? -59.719 -4.711 97.016 1.00 89.00 944 ALA A O 1
ATOM 7541 N N . TYR A 1 945 ? -58.884 -3.744 95.169 1.00 88.75 945 TYR A N 1
ATOM 7542 C CA . TYR A 1 945 ? -59.116 -2.374 95.635 1.00 88.75 945 TYR A CA 1
ATOM 7543 C C . TYR A 1 945 ? -60.607 -2.074 95.814 1.00 88.75 945 TYR A C 1
ATOM 7545 O O . TYR A 1 945 ? -60.989 -1.561 96.861 1.00 88.75 945 TYR A O 1
ATOM 7553 N N . SER A 1 946 ? -61.459 -2.469 94.861 1.00 88.00 946 SER A N 1
ATOM 7554 C CA . SER A 1 946 ? -62.911 -2.277 94.996 1.00 88.00 946 SER A CA 1
ATOM 7555 C C . SER A 1 946 ? -63.501 -3.034 96.196 1.00 88.00 946 SER A C 1
ATOM 7557 O O . SER A 1 946 ? -64.371 -2.514 96.889 1.00 88.00 946 SER A O 1
ATOM 7559 N N . GLN A 1 947 ? -62.994 -4.234 96.502 1.00 89.00 947 GLN A N 1
ATOM 7560 C CA . GLN A 1 947 ? -63.393 -4.998 97.690 1.00 89.00 947 GLN A CA 1
ATOM 7561 C C . GLN A 1 947 ? -62.946 -4.313 98.987 1.00 89.00 947 GLN A C 1
ATOM 7563 O O . GLN A 1 947 ? -63.689 -4.291 99.966 1.00 89.00 947 GLN A O 1
ATOM 7568 N N . LEU A 1 948 ? -61.746 -3.731 99.001 1.00 85.81 948 LEU A N 1
ATOM 7569 C CA . LEU A 1 948 ? -61.230 -2.990 100.149 1.00 85.81 948 LEU A CA 1
ATOM 7570 C C . LEU A 1 948 ? -62.047 -1.715 100.405 1.00 85.81 948 LEU A C 1
ATOM 7572 O O . LEU A 1 948 ? -62.419 -1.448 101.547 1.00 85.81 948 LEU A O 1
ATOM 7576 N N . GLU A 1 949 ? -62.410 -0.979 99.353 1.00 86.88 949 GLU A N 1
ATOM 7577 C CA . GLU A 1 949 ? -63.319 0.171 99.450 1.00 86.88 949 GLU A CA 1
ATOM 7578 C C . GLU A 1 949 ? -64.708 -0.233 99.969 1.00 86.88 949 GLU A C 1
ATOM 7580 O O . GLU A 1 949 ? -65.257 0.434 100.851 1.00 86.88 949 GLU A O 1
ATOM 7585 N N . GLN A 1 950 ? -65.257 -1.359 99.496 1.00 89.19 950 GLN A N 1
ATOM 7586 C CA . GLN A 1 950 ? -66.512 -1.912 100.015 1.00 89.19 950 GLN A CA 1
ATOM 7587 C C . GLN A 1 950 ? -66.416 -2.217 101.517 1.00 89.19 950 GLN A C 1
ATOM 7589 O O . GLN A 1 950 ? -67.296 -1.808 102.276 1.00 89.19 950 GLN A O 1
ATOM 7594 N N . LEU A 1 951 ? -65.339 -2.862 101.974 1.00 86.25 951 LEU A N 1
ATOM 7595 C CA . LEU A 1 951 ? -65.117 -3.137 103.398 1.00 86.25 951 LEU A CA 1
ATOM 7596 C C . LEU A 1 951 ? -64.985 -1.851 104.223 1.00 86.25 951 LEU A C 1
ATOM 7598 O O . LEU A 1 951 ? -65.587 -1.752 105.291 1.00 86.25 951 LEU A O 1
ATOM 7602 N N . HIS A 1 952 ? -64.260 -0.846 103.725 1.00 86.81 952 HIS A N 1
ATOM 7603 C CA . HIS A 1 952 ? -64.167 0.462 104.379 1.00 86.81 952 HIS A CA 1
ATOM 7604 C C . HIS A 1 952 ? -65.544 1.118 104.538 1.00 86.81 952 HIS A C 1
ATOM 7606 O O . HIS A 1 952 ? -65.862 1.627 105.614 1.00 86.81 952 HIS A O 1
ATOM 7612 N N . SER A 1 953 ? -66.383 1.072 103.497 1.00 88.00 953 SER A N 1
ATOM 7613 C CA . SER A 1 953 ? -67.745 1.614 103.558 1.00 88.00 953 SER A CA 1
ATOM 7614 C C . SER A 1 953 ? -68.625 0.867 104.568 1.00 88.00 953 SER A C 1
ATOM 7616 O O . SER A 1 953 ? -69.305 1.500 105.373 1.00 88.00 953 SER A O 1
ATOM 7618 N N . PHE A 1 954 ? -68.545 -0.467 104.604 1.00 88.38 954 PHE A N 1
ATOM 7619 C CA . PHE A 1 954 ? -69.286 -1.296 105.552 1.00 88.38 954 PHE A CA 1
ATOM 7620 C C . PHE A 1 954 ? -68.916 -0.977 107.005 1.00 88.38 954 PHE A C 1
ATOM 7622 O O . PHE A 1 954 ? -69.798 -0.818 107.846 1.00 88.38 954 PHE A O 1
ATOM 7629 N N . ILE A 1 955 ? -67.620 -0.834 107.299 1.00 87.25 955 ILE A N 1
ATOM 7630 C CA . ILE A 1 955 ? -67.143 -0.528 108.653 1.00 87.25 955 ILE A CA 1
ATOM 7631 C C . ILE A 1 955 ? -67.633 0.852 109.110 1.00 87.25 955 ILE A C 1
ATOM 7633 O O . ILE A 1 955 ? -68.078 0.982 110.249 1.00 87.25 955 ILE A O 1
ATOM 7637 N N . LYS A 1 956 ? -67.623 1.864 108.231 1.00 87.62 956 LYS A N 1
ATOM 7638 C CA . LYS A 1 956 ? -68.167 3.202 108.535 1.00 87.62 956 LYS A CA 1
ATOM 7639 C C . LYS A 1 956 ? -69.666 3.160 108.861 1.00 87.62 956 LYS A C 1
ATOM 7641 O O . LYS A 1 956 ? -70.105 3.799 109.818 1.00 87.62 956 LYS A O 1
ATOM 7646 N N . VAL A 1 957 ? -70.449 2.389 108.101 1.00 88.25 957 VAL A N 1
ATOM 7647 C CA . VAL A 1 957 ? -71.892 2.209 108.357 1.00 88.25 957 VAL A CA 1
ATOM 7648 C C . VAL A 1 957 ? -72.122 1.496 109.689 1.00 88.25 957 VAL A C 1
ATOM 7650 O O . VAL A 1 957 ? -72.893 1.981 110.512 1.00 88.25 957 VAL A O 1
ATOM 7653 N N . LEU A 1 958 ? -71.405 0.398 109.949 1.00 88.25 958 LEU A N 1
ATOM 7654 C CA . LEU A 1 958 ? -71.497 -0.338 111.212 1.00 88.25 958 LEU A CA 1
ATOM 7655 C C . LEU A 1 958 ? -71.144 0.543 112.418 1.00 88.25 958 LEU A C 1
ATOM 7657 O O . LEU A 1 958 ? -71.813 0.484 113.446 1.00 88.25 958 LEU A O 1
ATOM 7661 N N . ALA A 1 959 ? -70.103 1.367 112.297 1.00 86.06 959 ALA A N 1
ATOM 7662 C CA . ALA A 1 959 ? -69.711 2.298 113.347 1.00 86.06 959 ALA A CA 1
ATOM 7663 C C . ALA A 1 959 ? -70.811 3.326 113.647 1.00 86.06 959 ALA A C 1
ATOM 7665 O O . ALA A 1 959 ? -71.102 3.592 114.813 1.00 86.06 959 ALA A O 1
ATOM 7666 N N . SER A 1 960 ? -71.453 3.850 112.600 1.00 86.31 960 SER A N 1
ATOM 7667 C CA . SER A 1 960 ? -72.572 4.790 112.719 1.00 86.31 960 SER A CA 1
ATOM 7668 C C . SER A 1 960 ? -73.781 4.147 113.410 1.00 86.31 960 SER A C 1
ATOM 7670 O O . SER A 1 960 ? -74.363 4.750 114.307 1.00 86.31 960 SER A O 1
ATOM 7672 N N . GLU A 1 961 ? -74.110 2.898 113.065 1.00 87.88 961 GLU A N 1
ATOM 7673 C CA . GLU A 1 961 ? -75.218 2.149 113.676 1.00 87.88 961 GLU A CA 1
ATOM 7674 C C . GLU A 1 961 ? -74.975 1.868 115.168 1.00 87.88 961 GLU A C 1
ATOM 7676 O O . GLU A 1 961 ? -75.843 2.093 116.007 1.00 87.88 961 GLU A O 1
ATOM 7681 N N . ILE A 1 962 ? -73.757 1.446 115.533 1.00 86.19 962 ILE A N 1
ATOM 7682 C CA . ILE A 1 962 ? -73.383 1.221 116.939 1.00 86.19 962 ILE A CA 1
ATOM 7683 C C . ILE A 1 962 ? -73.484 2.519 117.747 1.00 86.19 962 ILE A C 1
ATOM 7685 O O . ILE A 1 962 ? -73.867 2.487 118.919 1.00 86.19 962 ILE A O 1
ATOM 7689 N N . LEU A 1 963 ? -73.147 3.658 117.138 1.00 85.69 963 LEU A N 1
ATOM 7690 C CA . LEU A 1 963 ? -73.279 4.960 117.779 1.00 85.69 963 LEU A CA 1
ATOM 7691 C C . LEU A 1 963 ? -74.750 5.316 118.040 1.00 85.69 963 LEU A C 1
ATOM 7693 O O . LEU A 1 963 ? -75.080 5.732 119.152 1.00 85.69 963 LEU A O 1
ATOM 7697 N N . LEU A 1 964 ? -75.625 5.108 117.050 1.00 86.06 964 LEU A N 1
ATOM 7698 C CA . LEU A 1 964 ? -77.068 5.325 117.184 1.00 86.06 964 LEU A CA 1
ATOM 7699 C C . LEU A 1 964 ? -77.665 4.449 118.295 1.00 86.06 964 LEU A C 1
ATOM 7701 O O . LEU A 1 964 ? -78.358 4.967 119.171 1.00 86.06 964 LEU A O 1
ATOM 7705 N N . ASP A 1 965 ? -77.311 3.161 118.328 1.00 85.12 965 ASP A N 1
ATOM 7706 C CA . ASP A 1 965 ? -77.717 2.222 119.381 1.00 85.12 965 ASP A CA 1
ATOM 7707 C C . ASP A 1 965 ? -77.314 2.717 120.785 1.00 85.12 965 ASP A C 1
ATOM 7709 O O . ASP A 1 965 ? -78.103 2.674 121.733 1.00 85.12 965 ASP A O 1
ATOM 7713 N N . VAL A 1 966 ? -76.070 3.187 120.951 1.00 86.56 966 VAL A N 1
ATOM 7714 C CA . VAL A 1 966 ? -75.574 3.728 122.231 1.00 86.56 966 VAL A CA 1
ATOM 7715 C C . VAL A 1 966 ? -76.362 4.976 122.634 1.00 86.56 966 VAL A C 1
ATOM 7717 O O . VAL A 1 966 ? -76.767 5.097 123.795 1.00 86.56 966 VAL A O 1
ATOM 7720 N N . GLN A 1 967 ? -76.604 5.892 121.694 1.00 83.50 967 GLN A N 1
ATOM 7721 C CA . GLN A 1 967 ? -77.369 7.114 121.939 1.00 83.50 967 GLN A CA 1
ATOM 7722 C C . GLN A 1 967 ? -78.815 6.808 122.344 1.00 83.50 967 GLN A C 1
ATOM 7724 O O . GLN A 1 967 ? -79.327 7.421 123.285 1.00 83.50 967 GLN A O 1
ATOM 7729 N N . GLU A 1 968 ? -79.465 5.836 121.702 1.00 83.88 968 GLU A N 1
ATOM 7730 C CA . GLU A 1 968 ? -80.827 5.432 122.047 1.00 83.88 968 GLU A CA 1
ATOM 7731 C C . GLU A 1 968 ? -80.904 4.898 123.486 1.00 83.88 968 GLU A C 1
ATOM 7733 O O . GLU A 1 968 ? -81.750 5.339 124.271 1.00 83.88 968 GLU A O 1
ATOM 7738 N N . VAL A 1 969 ? -79.972 4.023 123.887 1.00 83.12 969 VAL A N 1
ATOM 7739 C CA . VAL A 1 969 ? -79.918 3.496 125.263 1.00 83.12 969 VAL A CA 1
ATOM 7740 C C . VAL A 1 969 ? -79.668 4.621 126.275 1.00 83.12 969 VAL A C 1
ATOM 7742 O O . VAL A 1 969 ? -80.345 4.667 127.308 1.00 83.12 969 VAL A O 1
ATOM 7745 N N . LYS A 1 970 ? -78.770 5.578 125.982 1.00 82.19 970 LYS A N 1
ATOM 7746 C CA . LYS A 1 970 ? -78.560 6.769 126.834 1.00 82.19 970 LYS A CA 1
ATOM 7747 C C . LYS A 1 970 ? -79.851 7.571 127.004 1.00 82.19 970 LYS A C 1
ATOM 7749 O O . LYS A 1 970 ? -80.202 7.941 128.127 1.00 82.19 970 LYS A O 1
ATOM 7754 N N . GLN A 1 971 ? -80.591 7.809 125.920 1.00 80.50 971 GLN A N 1
ATOM 7755 C CA . GLN A 1 971 ? -81.865 8.533 125.968 1.00 80.50 971 GLN A CA 1
ATOM 7756 C C . GLN A 1 971 ? -82.929 7.781 126.780 1.00 80.50 971 GLN A C 1
ATOM 7758 O O . GLN A 1 971 ? -83.639 8.392 127.584 1.00 80.50 971 GLN A O 1
ATOM 7763 N N . GLN A 1 972 ? -83.039 6.460 126.615 1.00 79.38 972 GLN A N 1
ATOM 7764 C CA . GLN A 1 972 ? -83.965 5.628 127.390 1.00 79.38 972 GLN A CA 1
ATOM 7765 C C . GLN A 1 972 ? -83.625 5.642 128.892 1.00 79.38 972 GLN A C 1
ATOM 7767 O O . GLN A 1 972 ? -84.518 5.748 129.739 1.00 79.38 972 GLN A O 1
ATOM 7772 N N . LEU A 1 973 ? -82.337 5.605 129.233 1.00 78.81 973 LEU A N 1
ATOM 7773 C CA . LEU A 1 973 ? -81.837 5.662 130.605 1.00 78.81 973 LEU A CA 1
ATOM 7774 C C . LEU A 1 973 ? -82.091 7.022 131.257 1.00 78.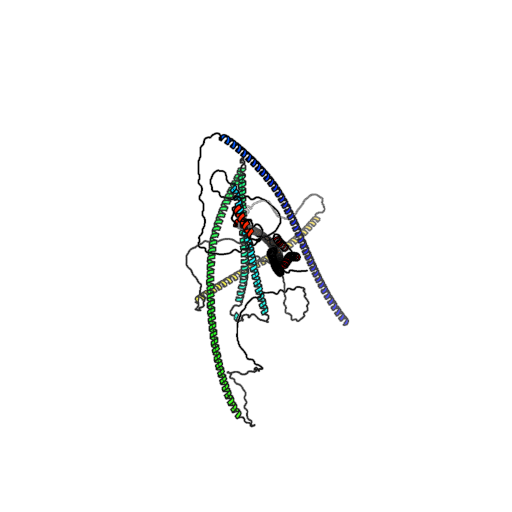81 973 LEU A C 1
ATOM 7776 O O . LEU A 1 973 ? -82.563 7.074 132.395 1.00 78.81 973 LEU A O 1
ATOM 7780 N N . MET A 1 974 ? -81.903 8.116 130.516 1.00 76.38 974 MET A N 1
ATOM 7781 C CA . MET A 1 974 ? -82.271 9.465 130.958 1.00 76.38 974 MET A CA 1
ATOM 7782 C C . MET A 1 974 ? -83.776 9.588 131.230 1.00 76.38 974 MET A C 1
ATOM 7784 O O . MET A 1 974 ? -84.169 10.069 132.296 1.00 76.38 974 MET A O 1
ATOM 7788 N N . LYS A 1 975 ? -84.634 9.087 130.328 1.00 75.12 975 LYS A N 1
ATOM 7789 C CA . LYS A 1 975 ? -86.097 9.065 130.528 1.00 75.12 975 LYS A CA 1
ATOM 7790 C C . LYS A 1 975 ? -86.491 8.289 131.793 1.00 75.12 975 LYS A C 1
ATOM 7792 O O . LYS A 1 975 ? -87.357 8.734 132.544 1.00 75.12 975 LYS A O 1
ATOM 7797 N N . ARG A 1 976 ? -85.834 7.158 132.078 1.00 73.62 976 ARG A N 1
ATOM 7798 C CA . ARG A 1 976 ? -86.128 6.329 133.262 1.00 73.62 976 ARG A CA 1
ATOM 7799 C C . ARG A 1 976 ? -85.575 6.877 134.574 1.00 73.62 976 ARG A C 1
ATOM 7801 O O . ARG A 1 976 ? -86.266 6.777 135.586 1.00 73.62 976 ARG A O 1
ATOM 7808 N N . ARG A 1 977 ? -84.382 7.483 134.581 1.00 72.75 977 ARG A N 1
ATOM 7809 C CA . ARG A 1 977 ? -83.859 8.188 135.769 1.00 72.75 977 ARG A CA 1
ATOM 7810 C C . ARG A 1 977 ? -84.808 9.317 136.191 1.00 72.75 977 ARG A C 1
ATOM 7812 O O . ARG A 1 977 ? -85.115 9.420 137.376 1.00 72.75 977 ARG A O 1
ATOM 7819 N N . ARG A 1 978 ? -85.364 10.061 135.223 1.00 66.75 978 ARG A N 1
ATOM 7820 C CA . ARG A 1 978 ? -86.407 11.077 135.468 1.00 66.75 978 ARG A CA 1
ATOM 7821 C C . ARG A 1 978 ? -87.692 10.468 136.055 1.00 66.75 978 ARG A C 1
ATOM 7823 O O . ARG A 1 978 ? -88.213 10.987 137.037 1.00 66.75 978 ARG A O 1
ATOM 7830 N N . LEU A 1 979 ? -88.160 9.327 135.534 1.00 63.81 979 LEU A N 1
ATOM 7831 C CA . LEU A 1 979 ? -89.345 8.629 136.066 1.00 63.81 979 LEU A CA 1
ATOM 7832 C C . LEU A 1 979 ? -89.152 8.091 137.501 1.00 63.81 979 LEU A C 1
ATOM 7834 O O . LEU A 1 979 ? -90.078 8.148 138.307 1.00 63.81 979 LEU A O 1
ATOM 7838 N N . ARG A 1 980 ? -87.960 7.578 137.852 1.00 60.56 980 ARG A N 1
ATOM 7839 C CA . ARG A 1 980 ? -87.663 7.115 139.225 1.00 60.56 980 ARG A CA 1
ATOM 7840 C C . ARG A 1 980 ? -87.581 8.266 140.230 1.00 60.56 980 ARG A C 1
ATOM 7842 O O . ARG A 1 980 ? -88.088 8.108 141.336 1.00 60.56 980 ARG A O 1
ATOM 7849 N N . GLN A 1 981 ? -87.000 9.407 139.851 1.00 58.19 981 GLN A N 1
ATOM 7850 C CA . GLN A 1 981 ? -86.951 10.598 140.711 1.00 58.19 981 GLN A CA 1
ATOM 7851 C C . GLN A 1 981 ? -88.352 11.156 141.011 1.00 58.19 981 GLN A C 1
ATOM 7853 O O . GLN A 1 981 ? -88.609 11.563 142.142 1.00 58.19 981 GLN A O 1
ATOM 7858 N N . ALA A 1 982 ? -89.280 11.087 140.049 1.00 56.31 982 ALA A N 1
ATOM 7859 C CA . ALA A 1 982 ? -90.675 11.482 140.258 1.00 56.31 982 ALA A CA 1
ATOM 7860 C C . ALA A 1 982 ? -91.419 10.576 141.268 1.00 56.31 982 ALA A C 1
ATOM 7862 O O . ALA A 1 982 ? -92.222 11.064 142.060 1.00 56.31 982 ALA A O 1
ATOM 7863 N N . ASN A 1 983 ? -91.118 9.271 141.304 1.00 51.44 983 ASN A N 1
ATOM 7864 C CA . ASN A 1 983 ? -91.829 8.306 142.154 1.00 51.44 983 ASN A CA 1
ATOM 7865 C C . ASN A 1 983 ? -91.318 8.227 143.608 1.00 51.44 983 ASN A C 1
ATOM 7867 O O . ASN A 1 983 ? -92.060 7.796 144.488 1.00 51.44 983 ASN A O 1
ATOM 7871 N N . THR A 1 984 ? -90.088 8.662 143.907 1.00 53.19 984 THR A N 1
ATOM 7872 C CA . THR A 1 984 ? -89.537 8.649 145.281 1.00 53.19 984 THR A CA 1
ATOM 7873 C C . THR A 1 984 ? -90.000 9.816 146.162 1.00 53.19 984 THR A C 1
ATOM 7875 O O . THR A 1 984 ? -89.889 9.741 147.383 1.00 53.19 984 THR A O 1
ATOM 7878 N N . VAL A 1 985 ? -90.549 10.886 145.576 1.00 52.00 985 VAL A N 1
ATOM 7879 C CA . VAL A 1 985 ? -90.933 12.116 146.301 1.00 52.00 985 VAL A CA 1
ATOM 7880 C C . VAL A 1 985 ? -92.396 12.086 146.792 1.00 52.00 985 VAL A C 1
ATOM 7882 O O . VAL A 1 985 ? -92.795 12.900 147.619 1.00 52.00 985 VAL A O 1
ATOM 7885 N N . ALA A 1 986 ? -93.193 11.088 146.397 1.00 49.75 986 ALA A N 1
ATOM 7886 C CA . ALA A 1 986 ? -94.619 10.998 146.742 1.00 49.75 986 ALA A CA 1
ATOM 7887 C C . ALA A 1 986 ? -94.935 10.482 148.173 1.00 49.75 986 ALA A C 1
ATOM 7889 O O . ALA A 1 986 ? -96.103 10.398 148.546 1.00 49.75 986 ALA A O 1
ATOM 7890 N N . GLY A 1 987 ? -93.930 10.134 148.991 1.00 42.75 987 GLY A N 1
ATOM 7891 C CA . GLY A 1 987 ? -94.121 9.414 150.265 1.00 42.75 987 GLY A CA 1
ATOM 7892 C C . GLY A 1 987 ? -94.005 10.207 151.577 1.00 42.75 987 GLY A C 1
ATOM 7893 O O . GLY A 1 987 ? -94.306 9.649 152.631 1.00 42.75 987 GLY A O 1
ATOM 7894 N N . LYS A 1 988 ? -93.581 11.480 151.585 1.00 39.38 988 LYS A N 1
ATOM 7895 C CA . LYS A 1 988 ? -93.524 12.292 152.821 1.00 39.38 988 LYS A CA 1
ATOM 7896 C C . LYS A 1 988 ? -94.027 13.708 152.564 1.00 39.38 988 LYS A C 1
ATOM 7898 O O . LYS A 1 988 ? -93.336 14.538 151.987 1.00 39.38 988 LYS A O 1
ATOM 7903 N N . GLY A 1 989 ? -95.270 13.932 152.988 1.00 34.66 989 GLY A N 1
ATOM 7904 C CA . GLY A 1 989 ? -96.013 15.169 152.815 1.00 34.66 989 GLY A CA 1
ATOM 7905 C C . GLY A 1 989 ? -95.369 16.371 153.499 1.00 34.66 989 GLY A C 1
ATOM 7906 O O . GLY A 1 989 ? -95.026 16.335 154.679 1.00 34.66 989 GLY A O 1
ATOM 7907 N N . GLY A 1 990 ? -95.290 17.457 152.738 1.00 34.69 990 GLY A N 1
ATOM 7908 C CA . GLY A 1 990 ? -94.965 18.792 153.205 1.00 34.69 990 GLY A CA 1
ATOM 7909 C C . GLY A 1 990 ? -95.732 19.817 152.377 1.00 34.69 990 GLY A C 1
ATOM 7910 O O . GLY A 1 990 ? -95.346 20.119 151.258 1.00 34.69 990 GLY A O 1
ATOM 7911 N N . LEU A 1 991 ? -96.784 20.360 152.994 1.00 45.78 991 LEU A N 1
ATOM 7912 C CA . LEU A 1 991 ? -97.532 21.577 152.651 1.00 45.78 991 LEU A CA 1
ATOM 7913 C C . LEU A 1 991 ? -98.605 21.469 151.545 1.00 45.78 991 LEU A C 1
ATOM 7915 O O . LEU A 1 991 ? -98.360 21.364 150.350 1.00 45.78 991 LEU A O 1
ATOM 7919 N N . SER A 1 992 ? -99.852 21.540 152.021 1.00 51.53 992 SER A N 1
ATOM 7920 C CA . SER A 1 992 ? -101.117 21.496 151.284 1.00 51.53 992 SER A CA 1
ATOM 7921 C C . SER A 1 992 ? -101.202 22.561 150.182 1.00 51.53 992 SER A C 1
ATOM 7923 O O . SER A 1 992 ? -101.089 23.755 150.453 1.00 51.53 992 SER A O 1
ATOM 7925 N N . ALA A 1 993 ? -101.491 22.131 148.949 1.00 58.31 993 ALA A N 1
ATOM 7926 C CA . ALA A 1 993 ? -101.574 22.943 147.725 1.00 58.31 993 ALA A CA 1
ATOM 7927 C C . ALA A 1 993 ? -102.424 24.230 147.840 1.00 58.31 993 ALA A C 1
ATOM 7929 O O . ALA A 1 993 ? -102.211 25.189 147.102 1.00 58.31 993 ALA A O 1
ATOM 7930 N N . LYS A 1 994 ? -103.345 24.305 148.809 1.00 60.53 994 LYS A N 1
ATOM 7931 C CA . LYS A 1 994 ? -104.166 25.499 149.059 1.00 60.53 994 LYS A CA 1
ATOM 7932 C C . LYS A 1 994 ? -103.382 26.672 149.669 1.00 60.53 994 LYS A C 1
ATOM 7934 O O . LYS A 1 994 ? -103.768 27.815 149.442 1.00 60.53 994 LYS A O 1
ATOM 7939 N N . SER A 1 995 ? -102.294 26.431 150.412 1.00 61.81 995 SER A N 1
ATOM 7940 C CA . SER A 1 995 ? -101.454 27.510 150.966 1.00 61.81 995 SER A CA 1
ATOM 7941 C C . SER A 1 995 ? -100.449 28.050 149.948 1.00 61.81 995 SER A C 1
ATOM 7943 O O . SER A 1 995 ? -100.145 29.238 149.971 1.00 61.81 995 SER A O 1
ATOM 7945 N N . MET A 1 996 ? -99.982 27.209 149.021 1.00 62.38 996 MET A N 1
ATOM 7946 C CA . MET A 1 996 ? -99.044 27.609 147.969 1.00 62.38 996 MET A CA 1
ATOM 7947 C C . MET A 1 996 ? -99.713 28.488 146.909 1.00 62.38 996 MET A C 1
ATOM 7949 O O . MET A 1 996 ? -99.143 29.499 146.519 1.00 62.38 996 MET A O 1
ATOM 7953 N N . ILE A 1 997 ? -100.952 28.174 146.517 1.00 66.06 997 ILE A N 1
ATOM 7954 C CA . ILE A 1 997 ? -101.732 29.023 145.600 1.00 66.06 997 ILE A CA 1
ATOM 7955 C C . ILE A 1 997 ? -102.044 30.376 146.262 1.00 66.06 997 ILE A C 1
ATOM 7957 O O . ILE A 1 997 ? -101.873 31.419 145.643 1.00 66.06 997 ILE A O 1
ATOM 7961 N N . LYS A 1 998 ? -102.389 30.399 147.561 1.00 68.44 998 LYS A N 1
ATOM 7962 C CA . LYS A 1 998 ? -102.575 31.661 148.303 1.00 68.44 998 LYS A CA 1
ATOM 7963 C C . LYS A 1 998 ? -101.291 32.491 148.399 1.00 68.44 998 LYS A C 1
ATOM 7965 O O . LYS A 1 998 ? -101.360 33.708 148.289 1.00 68.44 998 LYS A O 1
ATOM 7970 N N . ALA A 1 999 ? -100.135 31.854 148.587 1.00 66.56 999 ALA A N 1
ATOM 7971 C CA . ALA A 1 999 ? -98.848 32.544 148.604 1.00 66.56 999 ALA A CA 1
ATOM 7972 C C . ALA A 1 999 ? -98.469 33.097 147.219 1.00 66.56 999 ALA A C 1
ATOM 7974 O O . ALA A 1 999 ? -98.033 34.241 147.141 1.00 66.56 999 ALA A O 1
ATOM 7975 N N . LYS A 1 1000 ? -98.701 32.337 146.137 1.00 66.81 1000 LYS A N 1
ATOM 7976 C CA . LYS A 1 1000 ? -98.503 32.795 144.750 1.00 66.81 1000 LYS A CA 1
ATOM 7977 C C . LYS A 1 1000 ? -99.419 33.973 144.405 1.00 66.81 1000 LYS A C 1
ATOM 7979 O O . LYS A 1 1000 ? -98.938 34.979 143.900 1.00 66.81 1000 LYS A O 1
ATOM 7984 N N . SER A 1 1001 ? -100.692 33.907 144.791 1.00 69.25 1001 SER A N 1
ATOM 7985 C CA . SER A 1 1001 ? -101.661 34.996 144.614 1.00 69.25 1001 SER A CA 1
ATOM 7986 C C . SER A 1 1001 ? -101.285 36.268 145.396 1.00 69.25 1001 SER A C 1
ATOM 7988 O O . SER A 1 1001 ? -101.346 37.371 144.853 1.00 69.25 1001 SER A O 1
ATOM 7990 N N . ILE A 1 1002 ? -100.828 36.139 146.650 1.00 69.94 1002 ILE A N 1
ATOM 7991 C CA . ILE A 1 1002 ? -100.374 37.292 147.449 1.00 69.94 1002 ILE A CA 1
ATOM 7992 C C . ILE A 1 1002 ? -99.067 37.871 146.885 1.00 69.94 1002 ILE A C 1
ATOM 7994 O O . ILE A 1 1002 ? -98.937 39.088 146.788 1.00 69.94 1002 ILE A O 1
ATOM 7998 N N . ALA A 1 1003 ? -98.117 37.029 146.471 1.00 64.50 1003 ALA A N 1
ATOM 7999 C CA . ALA A 1 1003 ? -96.863 37.476 145.865 1.00 64.50 1003 ALA A CA 1
ATOM 8000 C C . ALA A 1 1003 ? -97.092 38.184 144.518 1.00 64.50 1003 ALA A C 1
ATOM 8002 O O . ALA A 1 1003 ? -96.501 39.235 144.289 1.00 64.50 1003 ALA A O 1
ATOM 8003 N N . ALA A 1 1004 ? -98.010 37.685 143.685 1.00 70.06 1004 ALA A N 1
ATOM 8004 C CA . ALA A 1 1004 ? -98.437 38.340 142.448 1.00 70.06 1004 ALA A CA 1
ATOM 8005 C C . ALA A 1 1004 ? -99.069 39.721 142.722 1.00 70.06 1004 ALA A C 1
ATOM 8007 O O . ALA A 1 1004 ? -98.744 40.701 142.052 1.00 70.06 1004 ALA A O 1
ATOM 8008 N N . SER A 1 1005 ? -99.888 39.841 143.777 1.00 72.56 1005 SER A N 1
ATOM 8009 C CA . SER A 1 1005 ? -100.494 41.120 144.175 1.00 72.56 1005 SER A CA 1
ATOM 8010 C C . SER A 1 1005 ? -99.493 42.129 144.751 1.00 72.56 1005 SER A C 1
ATOM 8012 O O . SER A 1 1005 ? -99.672 43.325 144.537 1.00 72.56 1005 SER A O 1
ATOM 8014 N N . ILE A 1 1006 ? -98.474 41.688 145.495 1.00 67.88 1006 ILE A N 1
ATOM 8015 C CA . ILE A 1 1006 ? -97.444 42.579 146.065 1.00 67.88 1006 ILE A CA 1
ATOM 8016 C C . ILE A 1 1006 ? -96.458 43.030 144.981 1.00 67.88 1006 ILE A C 1
ATOM 8018 O O . ILE A 1 1006 ? -96.022 44.179 144.987 1.00 67.88 1006 ILE A O 1
ATOM 8022 N N . LEU A 1 1007 ? -96.114 42.137 144.050 1.00 71.19 1007 LEU A N 1
ATOM 8023 C CA . LEU A 1 1007 ? -95.148 42.399 142.981 1.00 71.19 1007 LEU A CA 1
ATOM 8024 C C . LEU A 1 1007 ? -95.784 43.002 141.721 1.00 71.19 1007 LEU A C 1
ATOM 8026 O O . LEU A 1 1007 ? -95.069 43.281 140.765 1.00 71.19 1007 LEU A O 1
ATOM 8030 N N . ASN A 1 1008 ? -97.100 43.244 141.735 1.00 69.25 1008 ASN A N 1
ATOM 8031 C CA . ASN A 1 1008 ? -97.861 43.842 140.637 1.00 69.25 1008 ASN A CA 1
ATOM 8032 C C . ASN A 1 1008 ? -97.590 43.152 139.278 1.00 69.25 1008 ASN A C 1
ATOM 8034 O O . ASN A 1 1008 ? -97.489 43.811 138.245 1.00 69.25 1008 ASN A O 1
ATOM 8038 N N . MET A 1 1009 ? -97.449 41.822 139.298 1.00 72.69 1009 MET A N 1
ATOM 8039 C CA . MET A 1 1009 ? -97.287 40.960 138.119 1.00 72.69 1009 MET A CA 1
ATOM 8040 C C . MET A 1 1009 ? -98.380 39.892 138.116 1.00 72.69 1009 MET A C 1
ATOM 8042 O O . MET A 1 1009 ? -98.913 39.547 139.172 1.00 72.69 1009 MET A O 1
ATOM 8046 N N . SER A 1 1010 ? -98.746 39.380 136.939 1.00 73.75 1010 SER A N 1
ATOM 8047 C CA . SER A 1 1010 ? -99.817 38.387 136.845 1.00 73.75 1010 SER A CA 1
ATOM 8048 C C . SER A 1 1010 ? -99.396 37.045 137.462 1.00 73.75 1010 SER A C 1
ATOM 8050 O O . SER A 1 1010 ? -98.213 36.714 137.541 1.00 73.75 1010 SER A O 1
ATOM 8052 N N . GLU A 1 1011 ? -100.372 36.253 137.913 1.00 69.81 1011 GLU A N 1
ATOM 8053 C CA . GLU A 1 1011 ? -100.117 34.942 138.532 1.00 69.81 1011 GLU A CA 1
ATOM 8054 C C . GLU A 1 1011 ? -99.420 33.962 137.562 1.00 69.81 1011 GLU A C 1
ATOM 8056 O O . GLU A 1 1011 ? -98.667 33.095 138.005 1.00 69.81 1011 GLU A O 1
ATOM 8061 N N . ASN A 1 1012 ? -99.594 34.154 136.247 1.00 74.50 1012 ASN A N 1
ATOM 8062 C CA . ASN A 1 1012 ? -98.879 33.418 135.202 1.00 74.50 1012 ASN A CA 1
ATOM 8063 C C . ASN A 1 1012 ? -97.418 33.868 135.059 1.00 74.50 1012 ASN A C 1
ATOM 8065 O O . ASN A 1 1012 ? -96.539 33.018 134.969 1.00 74.50 1012 ASN A O 1
ATOM 8069 N N . ASP A 1 1013 ? -97.142 35.173 135.108 1.00 74.12 1013 ASP A N 1
ATOM 8070 C CA . ASP A 1 1013 ? -95.766 35.684 134.989 1.00 74.12 1013 ASP A CA 1
ATOM 8071 C C . ASP A 1 1013 ? -94.909 35.272 136.196 1.00 74.12 1013 ASP A C 1
ATOM 8073 O O . ASP A 1 1013 ? -93.709 35.027 136.078 1.00 74.12 1013 ASP A O 1
ATOM 8077 N N . LEU A 1 1014 ? -95.530 35.134 137.374 1.00 70.75 1014 LEU A N 1
ATOM 8078 C CA . LEU A 1 1014 ? -94.855 34.593 138.551 1.00 70.75 1014 LEU A CA 1
ATOM 8079 C C . LEU A 1 1014 ? -94.625 33.074 138.443 1.00 70.75 1014 LEU A C 1
ATOM 8081 O O . LEU A 1 1014 ? -93.648 32.578 138.997 1.00 70.75 1014 LEU A O 1
ATOM 8085 N N . ALA A 1 1015 ? -95.480 32.329 137.733 1.00 69.19 1015 ALA A N 1
ATOM 8086 C CA . ALA A 1 1015 ? -95.260 30.905 137.479 1.00 69.19 1015 ALA A CA 1
ATOM 8087 C C . ALA A 1 1015 ? -94.077 30.673 136.521 1.00 69.19 1015 ALA A C 1
ATOM 8089 O O . ALA A 1 1015 ? -93.217 29.861 136.843 1.00 69.19 1015 ALA A O 1
ATOM 8090 N N . ASP A 1 1016 ? -93.957 31.457 135.446 1.00 67.00 1016 ASP A N 1
ATOM 8091 C CA . ASP A 1 1016 ? -92.843 31.343 134.487 1.00 67.00 1016 ASP A CA 1
ATOM 8092 C C . ASP A 1 1016 ? -91.480 31.731 135.090 1.00 67.00 1016 ASP A C 1
ATOM 8094 O O . ASP A 1 1016 ? -90.446 31.194 134.696 1.00 67.00 1016 ASP A O 1
ATOM 8098 N N . ILE A 1 1017 ? -91.453 32.622 136.089 1.00 64.75 1017 ILE A N 1
ATOM 8099 C CA . ILE A 1 1017 ? -90.218 32.967 136.818 1.00 64.75 1017 ILE A CA 1
ATOM 8100 C C . ILE A 1 1017 ? -89.914 31.949 137.932 1.00 64.75 1017 ILE A C 1
ATOM 8102 O O . ILE A 1 1017 ? -88.754 31.766 138.296 1.00 64.75 1017 ILE A O 1
ATOM 8106 N N . MET A 1 1018 ? -90.928 31.268 138.478 1.00 62.66 1018 MET A N 1
ATOM 8107 C CA . MET A 1 1018 ? -90.747 30.234 139.506 1.00 62.66 1018 MET A CA 1
ATOM 8108 C C . MET A 1 1018 ? -90.486 28.828 138.939 1.00 62.66 1018 MET A C 1
ATOM 8110 O O . MET A 1 1018 ? -90.042 27.967 139.697 1.00 62.66 1018 MET A O 1
ATOM 8114 N N . ASP A 1 1019 ? -90.694 28.606 137.639 1.00 57.03 1019 ASP A N 1
ATOM 8115 C CA . ASP A 1 1019 ? -90.346 27.369 136.921 1.00 57.03 1019 ASP A CA 1
ATOM 8116 C C . ASP A 1 1019 ? -88.881 27.354 136.426 1.00 57.03 1019 ASP A C 1
ATOM 8118 O O . ASP A 1 1019 ? -88.506 26.609 135.518 1.00 57.03 1019 ASP A O 1
ATOM 8122 N N . THR A 1 1020 ? -87.992 28.130 137.052 1.00 57.47 1020 THR A N 1
ATOM 8123 C CA . THR A 1 1020 ? -86.545 27.980 136.861 1.00 57.47 1020 THR A CA 1
ATOM 8124 C C . THR A 1 1020 ? -86.009 26.859 137.744 1.00 57.47 1020 THR A C 1
ATOM 8126 O O . THR A 1 1020 ? -85.439 27.120 138.799 1.00 57.47 1020 THR A O 1
ATOM 8129 N N . ASP A 1 1021 ? -86.229 25.613 137.320 1.00 45.78 1021 ASP A N 1
ATOM 8130 C CA . ASP A 1 1021 ? -85.215 24.556 137.378 1.00 45.78 1021 ASP A CA 1
ATOM 8131 C C . ASP A 1 1021 ? -85.703 23.256 136.705 1.00 45.78 1021 ASP A C 1
ATOM 8133 O O . ASP A 1 1021 ? -86.644 22.603 137.151 1.00 45.78 1021 ASP A O 1
ATOM 8137 N N . GLN A 1 1022 ? -84.929 22.846 135.688 1.00 44.88 1022 GLN A N 1
ATOM 8138 C CA . GLN A 1 1022 ? -84.878 21.555 134.976 1.00 44.88 1022 GLN A CA 1
ATOM 8139 C C . GLN A 1 1022 ? -85.625 21.399 133.632 1.00 44.88 1022 GLN A C 1
ATOM 8141 O O . GLN A 1 1022 ? -86.801 21.058 133.573 1.00 44.88 1022 GLN A O 1
ATOM 8146 N N . GLY A 1 1023 ? -84.834 21.364 132.542 1.00 45.81 1023 GLY A N 1
ATOM 8147 C CA . GLY A 1 1023 ? -84.907 20.217 131.625 1.00 45.81 1023 GLY A CA 1
ATOM 8148 C C . GLY A 1 1023 ? -85.163 20.442 130.130 1.00 45.81 1023 GLY A C 1
ATOM 8149 O O . GLY A 1 1023 ? -86.013 19.749 129.579 1.00 45.81 1023 GLY A O 1
ATOM 8150 N N . THR A 1 1024 ? -84.354 21.240 129.427 1.00 43.28 1024 THR A N 1
ATOM 8151 C CA . THR A 1 1024 ? -84.253 21.192 127.948 1.00 43.28 1024 THR A CA 1
ATOM 8152 C C . THR A 1 1024 ? -82.808 21.005 127.480 1.00 43.28 1024 THR A C 1
ATOM 8154 O O . THR A 1 1024 ? -82.181 21.924 126.973 1.00 43.28 1024 THR A O 1
ATOM 8157 N N . GLU A 1 1025 ? -82.283 19.784 127.615 1.00 43.56 1025 GLU A N 1
ATOM 8158 C CA . GLU A 1 1025 ? -81.218 19.293 126.730 1.00 43.56 1025 GLU A CA 1
ATOM 8159 C C . GLU A 1 1025 ? -81.877 18.483 125.612 1.00 43.56 1025 GLU A C 1
ATOM 8161 O O . GLU A 1 1025 ? -82.199 17.302 125.774 1.00 43.56 1025 GLU A O 1
ATOM 8166 N N . ALA A 1 1026 ? -82.138 19.154 124.494 1.00 44.16 1026 ALA A N 1
ATOM 8167 C CA . ALA A 1 1026 ? -82.503 18.533 123.234 1.00 44.16 1026 ALA A CA 1
ATOM 8168 C C . ALA A 1 1026 ? -81.294 18.635 122.286 1.00 44.16 1026 ALA A C 1
ATOM 8170 O O . ALA A 1 1026 ? -80.912 19.726 121.885 1.00 44.16 1026 ALA A O 1
ATOM 8171 N N . HIS A 1 1027 ? -80.728 17.477 121.935 1.00 50.75 1027 HIS A N 1
ATOM 8172 C CA . HIS A 1 1027 ? -79.894 17.228 120.748 1.00 50.75 1027 HIS A CA 1
ATOM 8173 C C . HIS A 1 1027 ? -78.546 17.964 120.597 1.00 50.75 1027 HIS A C 1
ATOM 8175 O O . HIS A 1 1027 ? -78.319 18.642 119.599 1.00 50.75 1027 HIS A O 1
ATOM 8181 N N . SER A 1 1028 ? -77.588 17.672 121.481 1.00 45.97 1028 SER A N 1
ATOM 8182 C CA . SER A 1 1028 ? -76.155 17.875 121.207 1.00 45.97 1028 SER A CA 1
ATOM 8183 C C . SER A 1 1028 ? -75.443 16.522 121.259 1.00 45.97 1028 SER A C 1
ATOM 8185 O O . SER A 1 1028 ? -75.464 15.860 122.296 1.00 45.97 1028 SER A O 1
ATOM 8187 N N . GLN A 1 1029 ? -74.836 16.084 120.152 1.00 54.12 1029 GLN A N 1
ATOM 8188 C CA . GLN A 1 1029 ? -73.905 14.948 120.152 1.00 54.12 1029 GLN A CA 1
ATOM 8189 C C . GLN A 1 1029 ? -72.806 15.211 121.191 1.00 54.12 1029 GLN A C 1
ATOM 8191 O O . GLN A 1 1029 ? -72.268 16.316 121.267 1.00 54.12 1029 GLN A O 1
ATOM 8196 N N . SER A 1 1030 ? -72.483 14.218 122.016 1.00 59.88 1030 SER A N 1
ATOM 8197 C CA . SER A 1 1030 ? -71.390 14.357 122.980 1.00 59.88 1030 SER A CA 1
ATOM 8198 C C . SER A 1 1030 ? -70.055 14.468 122.219 1.00 59.88 1030 SER A C 1
ATOM 8200 O O . SER A 1 1030 ? -69.840 13.675 121.304 1.00 59.88 1030 SER A O 1
ATOM 8202 N N . PRO A 1 1031 ? -69.122 15.374 122.575 1.00 68.56 1031 PRO A N 1
ATOM 8203 C CA . PRO A 1 1031 ? -67.817 15.484 121.903 1.00 68.56 1031 PRO A CA 1
ATOM 8204 C C . PRO A 1 1031 ? -67.036 14.153 121.874 1.00 68.56 1031 PRO A C 1
ATOM 8206 O O . PRO A 1 1031 ? -66.368 13.844 120.892 1.00 68.56 1031 PRO A O 1
ATOM 8209 N N . ALA A 1 1032 ? -67.232 13.295 122.880 1.00 72.19 1032 ALA A N 1
ATOM 8210 C CA . ALA A 1 1032 ? -66.629 11.963 122.965 1.00 72.19 1032 ALA A CA 1
ATOM 8211 C C . ALA A 1 1032 ? -67.164 10.940 121.932 1.00 72.19 1032 ALA A C 1
ATOM 8213 O O . ALA A 1 1032 ? -66.610 9.850 121.776 1.00 72.19 1032 ALA A O 1
ATOM 8214 N N . GLU A 1 1033 ? -68.281 11.229 121.262 1.00 76.75 1033 GLU A N 1
ATOM 8215 C CA . GLU A 1 1033 ? -68.855 10.381 120.208 1.00 76.75 1033 GLU A CA 1
ATOM 8216 C C . GLU A 1 1033 ? -68.266 10.717 118.833 1.00 76.75 1033 GLU A C 1
ATOM 8218 O O . GLU A 1 1033 ? -67.994 9.805 118.052 1.00 76.75 1033 GLU A O 1
ATOM 8223 N N . GLN A 1 1034 ? -67.973 11.997 118.588 1.00 79.62 1034 GLN A N 1
ATOM 8224 C CA . GLN A 1 1034 ? -67.298 12.461 117.376 1.00 79.62 1034 GLN A CA 1
ATOM 8225 C C . GLN A 1 1034 ? -65.821 12.038 117.352 1.00 79.62 1034 GLN A C 1
ATOM 8227 O O . GLN A 1 1034 ? -65.356 11.488 116.357 1.00 79.62 1034 GLN A O 1
ATOM 8232 N N . GLU A 1 1035 ? -65.112 12.185 118.476 1.00 82.19 1035 GLU A N 1
ATOM 8233 C CA . GLU A 1 1035 ? -63.705 11.772 118.606 1.00 82.19 1035 GLU A CA 1
ATOM 8234 C C . GLU A 1 1035 ? -63.493 10.276 118.308 1.00 82.19 1035 GLU A C 1
ATOM 8236 O O . GLU A 1 1035 ? -62.463 9.875 117.766 1.00 82.19 1035 GLU A O 1
ATOM 8241 N N . TRP A 1 1036 ? -64.480 9.433 118.619 1.00 86.50 1036 TRP A N 1
ATOM 8242 C CA . TRP A 1 1036 ? -64.416 8.000 118.332 1.00 86.50 1036 TRP A CA 1
ATOM 8243 C C . TRP A 1 1036 ? -64.603 7.675 116.842 1.00 86.50 1036 TRP A C 1
ATOM 8245 O O . TRP A 1 1036 ? -63.905 6.803 116.317 1.00 86.50 1036 TRP A O 1
ATOM 8255 N N . LEU A 1 1037 ? -65.511 8.375 116.151 1.00 84.06 1037 LEU A N 1
ATOM 8256 C CA . LEU A 1 1037 ? -65.667 8.243 114.699 1.00 84.06 1037 LEU A CA 1
ATOM 8257 C C . LEU A 1 1037 ? -64.395 8.692 113.974 1.00 84.06 1037 LEU A C 1
ATOM 8259 O O . LEU A 1 1037 ? -63.922 7.989 113.080 1.00 84.06 1037 LEU A O 1
ATOM 8263 N N . ASP A 1 1038 ? -63.796 9.796 114.419 1.00 83.56 1038 ASP A N 1
ATOM 8264 C CA . ASP A 1 1038 ? -62.543 10.306 113.860 1.00 83.56 1038 ASP A CA 1
ATOM 8265 C C . ASP A 1 1038 ? -61.379 9.328 114.107 1.00 83.56 1038 ASP A C 1
ATOM 8267 O O . ASP A 1 1038 ? -60.549 9.102 113.222 1.00 83.56 1038 ASP A O 1
ATOM 8271 N N . GLN A 1 1039 ? -61.338 8.670 115.272 1.00 84.38 1039 GLN A N 1
ATOM 8272 C CA . GLN A 1 1039 ? -60.353 7.627 115.569 1.00 84.38 1039 GLN A CA 1
ATOM 8273 C C . GLN A 1 1039 ? -60.522 6.389 114.670 1.00 84.38 1039 GLN A C 1
ATOM 8275 O O . GLN A 1 1039 ? -59.525 5.822 114.217 1.00 84.38 1039 GLN A O 1
ATOM 8280 N N . LEU A 1 1040 ? -61.756 5.973 114.374 1.00 84.44 1040 LEU A N 1
ATOM 8281 C CA . LEU A 1 1040 ? -62.026 4.881 113.434 1.00 84.44 1040 LEU A CA 1
ATOM 8282 C C . LEU A 1 1040 ? -61.650 5.245 111.996 1.00 84.44 1040 LEU A C 1
ATOM 8284 O O . LEU A 1 1040 ? -61.004 4.447 111.313 1.00 84.44 1040 LEU A O 1
ATOM 8288 N N . ASP A 1 1041 ? -61.995 6.450 111.551 1.00 83.19 1041 ASP A N 1
ATOM 8289 C CA . ASP A 1 1041 ? -61.633 6.943 110.224 1.00 83.19 1041 ASP A CA 1
ATOM 8290 C C . ASP A 1 1041 ? -60.117 7.082 110.065 1.00 83.19 1041 ASP A C 1
ATOM 8292 O O . ASP A 1 1041 ? -59.575 6.730 109.014 1.00 83.19 1041 ASP A O 1
ATOM 8296 N N . HIS A 1 1042 ? -59.408 7.484 111.121 1.00 85.12 1042 HIS A N 1
ATOM 8297 C CA . HIS A 1 1042 ? -57.950 7.502 111.129 1.00 85.12 1042 HIS A CA 1
ATOM 8298 C C . HIS A 1 1042 ? -57.351 6.096 110.970 1.00 85.12 1042 HIS A C 1
ATOM 8300 O O . HIS A 1 1042 ? -56.404 5.926 110.205 1.00 85.12 1042 HIS A O 1
ATOM 8306 N N . ILE A 1 1043 ? -57.909 5.074 111.633 1.00 83.94 1043 ILE A N 1
ATOM 8307 C CA . ILE A 1 1043 ? -57.443 3.683 111.491 1.00 83.94 1043 ILE A CA 1
ATOM 8308 C C . ILE A 1 1043 ? -57.735 3.144 110.078 1.00 83.94 1043 ILE A C 1
ATOM 8310 O O . ILE A 1 1043 ? -56.899 2.443 109.507 1.00 83.94 1043 ILE A O 1
ATOM 8314 N N . LEU A 1 1044 ? -58.878 3.499 109.479 1.00 83.00 1044 LEU A N 1
ATOM 8315 C CA . LEU A 1 1044 ? -59.240 3.108 108.108 1.00 83.00 1044 LEU A CA 1
ATOM 8316 C C . LEU A 1 1044 ? -58.391 3.799 107.028 1.00 83.00 1044 LEU A C 1
ATOM 8318 O O . LEU A 1 1044 ? -58.207 3.245 105.946 1.00 83.00 1044 LEU A O 1
ATOM 8322 N N . GLN A 1 1045 ? -57.863 4.994 107.301 1.00 82.19 1045 GLN A N 1
ATOM 8323 C CA . GLN A 1 1045 ? -56.992 5.730 106.377 1.00 82.19 1045 GLN A CA 1
ATOM 8324 C C . GLN A 1 1045 ? -55.528 5.260 106.400 1.00 82.19 1045 GLN A C 1
ATOM 8326 O O . GLN A 1 1045 ? -54.730 5.672 105.552 1.00 82.19 1045 GLN A O 1
ATOM 8331 N N . GLN A 1 1046 ? -55.139 4.394 107.340 1.00 80.12 1046 GLN A N 1
ATOM 8332 C CA . GLN A 1 1046 ? -53.790 3.833 107.365 1.00 80.12 1046 GLN A CA 1
ATOM 8333 C C . GLN A 1 1046 ? -53.569 2.883 106.179 1.00 80.12 1046 GLN A C 1
ATOM 8335 O O . GLN A 1 1046 ? -54.453 2.122 105.797 1.00 80.12 1046 GLN A O 1
ATOM 8340 N N . LYS A 1 1047 ? -52.345 2.875 105.620 1.00 69.88 1047 LYS A N 1
ATOM 8341 C CA . LYS A 1 1047 ? -51.963 2.004 104.482 1.00 69.88 1047 LYS A CA 1
ATOM 8342 C C . LYS A 1 1047 ? -52.231 0.513 104.734 1.00 69.88 1047 LYS A C 1
ATOM 8344 O O . LYS A 1 1047 ? -52.356 -0.247 103.780 1.00 69.88 1047 LYS A O 1
ATOM 8349 N N . ILE A 1 1048 ? -52.276 0.107 106.001 1.00 70.75 1048 ILE A N 1
ATOM 8350 C CA . ILE A 1 1048 ? -52.695 -1.219 106.447 1.00 70.75 1048 ILE A CA 1
ATOM 8351 C C . ILE A 1 1048 ? -53.642 -0.992 107.632 1.00 70.75 1048 ILE A C 1
ATOM 8353 O O . ILE A 1 1048 ? -53.155 -0.767 108.742 1.00 70.75 1048 ILE A O 1
ATOM 8357 N N . PRO A 1 1049 ? -54.970 -1.022 107.429 1.00 70.81 1049 PRO A N 1
ATOM 8358 C CA . PRO A 1 1049 ? -55.917 -0.917 108.529 1.00 70.81 1049 PRO A CA 1
ATOM 8359 C C . PRO A 1 1049 ? -55.703 -2.105 109.469 1.00 70.81 1049 PRO A C 1
ATOM 8361 O O . PRO A 1 1049 ? -55.882 -3.264 109.085 1.00 70.81 1049 PRO A O 1
ATOM 8364 N N . SER A 1 1050 ? -55.277 -1.846 110.705 1.00 77.50 1050 SER A N 1
ATOM 8365 C CA . SER A 1 1050 ? -55.105 -2.915 111.686 1.00 77.50 1050 SER A CA 1
ATOM 8366 C C . SER A 1 1050 ? -56.479 -3.417 112.122 1.00 77.50 1050 SER A C 1
ATOM 8368 O O . SER A 1 1050 ? -57.183 -2.757 112.888 1.00 77.50 1050 SER A O 1
ATOM 8370 N N . ALA A 1 1051 ? -56.856 -4.613 111.659 1.00 78.06 1051 ALA A N 1
ATOM 8371 C CA . ALA A 1 1051 ? -58.107 -5.264 112.050 1.00 78.06 1051 ALA A CA 1
ATOM 8372 C C . ALA A 1 1051 ? -58.239 -5.382 113.581 1.00 78.06 1051 ALA A C 1
ATOM 8374 O O . ALA A 1 1051 ? -59.328 -5.221 114.124 1.00 78.06 1051 ALA A O 1
ATOM 8375 N N . GLY A 1 1052 ? -57.121 -5.589 114.288 1.00 80.44 1052 GLY A N 1
ATOM 8376 C CA . GLY A 1 1052 ? -57.093 -5.616 115.751 1.00 80.44 1052 GLY A CA 1
ATOM 8377 C C . GLY A 1 1052 ? -57.450 -4.269 116.387 1.00 80.44 1052 GLY A C 1
ATOM 8378 O O . GLY A 1 1052 ? -58.212 -4.241 117.349 1.00 80.44 1052 GLY A O 1
ATOM 8379 N N . GLN A 1 1053 ? -56.959 -3.156 115.831 1.00 82.12 1053 GLN A N 1
ATOM 8380 C CA . GLN A 1 1053 ? -57.281 -1.810 116.325 1.00 82.12 1053 GLN A CA 1
ATOM 8381 C C . GLN A 1 1053 ? -58.729 -1.413 116.010 1.00 82.12 1053 GLN A C 1
ATOM 8383 O O . GLN A 1 1053 ? -59.398 -0.852 116.874 1.00 82.12 1053 GLN A O 1
ATOM 8388 N N . LEU A 1 1054 ? -59.237 -1.763 114.821 1.00 82.81 1054 LEU A N 1
ATOM 8389 C CA . LEU A 1 1054 ? -60.643 -1.549 114.449 1.00 82.81 1054 LEU A CA 1
ATOM 8390 C C . LEU A 1 1054 ? -61.599 -2.303 115.377 1.00 82.81 1054 LEU A C 1
ATOM 8392 O O . LEU A 1 1054 ? -62.544 -1.723 115.908 1.00 82.81 1054 LEU A O 1
ATOM 8396 N N . ILE A 1 1055 ? -61.338 -3.593 115.606 1.00 84.12 1055 ILE A N 1
ATOM 8397 C CA . ILE A 1 1055 ? -62.174 -4.424 116.478 1.00 84.12 1055 ILE A CA 1
ATOM 8398 C C . ILE A 1 1055 ? -62.122 -3.918 117.920 1.00 84.12 1055 ILE A C 1
ATOM 8400 O O . ILE A 1 1055 ? -63.157 -3.904 118.584 1.00 84.12 1055 ILE A O 1
ATOM 8404 N N . GLU A 1 1056 ? -60.960 -3.487 118.419 1.00 84.81 1056 GLU A N 1
ATOM 8405 C CA . GLU A 1 1056 ? -60.860 -2.953 119.780 1.00 84.81 1056 GLU A CA 1
ATOM 8406 C C . GLU A 1 1056 ? -61.614 -1.621 119.921 1.00 84.81 1056 GLU A C 1
ATOM 8408 O O . GLU A 1 1056 ? -62.376 -1.458 120.872 1.00 84.81 1056 GLU A O 1
ATOM 8413 N N . ALA A 1 1057 ? -61.504 -0.713 118.945 1.00 83.88 1057 ALA A N 1
ATOM 8414 C CA . ALA A 1 1057 ? -62.254 0.544 118.937 1.00 83.88 1057 ALA A CA 1
ATOM 8415 C C . ALA A 1 1057 ? -63.778 0.311 118.933 1.00 83.88 1057 ALA A C 1
ATOM 8417 O O . ALA A 1 1057 ? -64.502 0.938 119.709 1.00 83.88 1057 ALA A O 1
ATOM 8418 N N . VAL A 1 1058 ? -64.271 -0.637 118.127 1.00 85.75 1058 VAL A N 1
ATOM 8419 C CA . VAL A 1 1058 ? -65.690 -1.038 118.121 1.00 85.75 1058 VAL A CA 1
ATOM 8420 C C . VAL A 1 1058 ? -66.096 -1.700 119.440 1.00 85.75 1058 VAL A C 1
ATOM 8422 O O . VAL A 1 1058 ? -67.141 -1.381 120.012 1.00 85.75 1058 VAL A O 1
ATOM 8425 N N . ARG A 1 1059 ? -65.249 -2.580 119.983 1.00 86.25 1059 ARG A N 1
ATOM 8426 C CA . ARG A 1 1059 ? -65.477 -3.263 121.262 1.00 86.25 1059 ARG A CA 1
ATOM 8427 C C . ARG A 1 1059 ? -65.626 -2.278 122.419 1.00 86.25 1059 ARG A C 1
ATOM 8429 O O . ARG A 1 1059 ? -66.455 -2.523 123.294 1.00 86.25 1059 ARG A O 1
ATOM 8436 N N . VAL A 1 1060 ? -64.857 -1.189 122.444 1.00 85.44 1060 VAL A N 1
ATOM 8437 C CA . VAL A 1 1060 ? -64.972 -0.145 123.477 1.00 85.44 1060 VAL A CA 1
ATOM 8438 C C . VAL A 1 1060 ? -66.378 0.465 123.480 1.00 85.44 1060 VAL A C 1
ATOM 8440 O O . VAL A 1 1060 ? -67.009 0.505 124.536 1.00 85.44 1060 VAL A O 1
ATOM 8443 N N . LYS A 1 1061 ? -66.931 0.827 122.314 1.00 85.88 1061 LYS A N 1
ATOM 8444 C CA . LYS A 1 1061 ? -68.309 1.348 122.224 1.00 85.88 1061 LYS A CA 1
ATOM 8445 C C . LYS A 1 1061 ? -69.379 0.302 122.511 1.00 85.88 1061 LYS A C 1
ATOM 8447 O O . LYS A 1 1061 ? -70.370 0.605 123.169 1.00 85.88 1061 LYS A O 1
ATOM 8452 N N . MET A 1 1062 ? -69.174 -0.951 122.111 1.00 84.75 1062 MET A N 1
ATOM 8453 C CA . MET A 1 1062 ? -70.094 -2.029 122.489 1.00 84.75 1062 MET A CA 1
ATOM 8454 C C . MET A 1 1062 ? -70.098 -2.294 124.004 1.00 84.75 1062 MET A C 1
ATOM 8456 O O . MET A 1 1062 ? -71.148 -2.598 124.570 1.00 84.75 1062 MET A O 1
ATOM 8460 N N . LYS A 1 1063 ? -68.951 -2.160 124.684 1.00 86.25 1063 LYS A N 1
ATOM 8461 C CA . LYS A 1 1063 ? -68.877 -2.218 126.153 1.00 86.25 1063 LYS A CA 1
ATOM 8462 C C . LYS A 1 1063 ? -69.600 -1.031 126.791 1.00 86.25 1063 LYS A C 1
ATOM 8464 O O . LYS A 1 1063 ? -70.339 -1.251 127.744 1.00 86.25 1063 LYS A O 1
ATOM 8469 N N . GLU A 1 1064 ? -69.445 0.178 126.243 1.00 83.94 1064 GLU A N 1
ATOM 8470 C CA . GLU A 1 1064 ? -70.212 1.362 126.666 1.00 83.94 1064 GLU A CA 1
ATOM 8471 C C . GLU A 1 1064 ? -71.721 1.083 126.578 1.00 83.94 1064 GLU A C 1
ATOM 8473 O O . GLU A 1 1064 ? -72.429 1.221 127.575 1.00 83.94 1064 GLU A O 1
ATOM 8478 N N . ARG A 1 1065 ? -72.200 0.568 125.435 1.00 83.06 1065 ARG A N 1
ATOM 8479 C CA . ARG A 1 1065 ? -73.595 0.132 125.268 1.00 83.06 1065 ARG A CA 1
ATOM 8480 C C . ARG A 1 1065 ? -74.015 -0.867 126.343 1.00 83.06 1065 ARG A C 1
ATOM 8482 O O . ARG A 1 1065 ? -75.061 -0.680 126.953 1.00 83.06 1065 ARG A O 1
ATOM 8489 N N . LYS A 1 1066 ? -73.213 -1.916 126.571 1.00 85.69 1066 LYS A N 1
ATOM 8490 C CA . LYS A 1 1066 ? -73.515 -2.981 127.538 1.00 85.69 1066 LYS A CA 1
ATOM 8491 C C . LYS A 1 1066 ? -73.715 -2.416 128.945 1.00 85.69 1066 LYS A C 1
ATOM 8493 O O . LYS A 1 1066 ? -74.735 -2.711 129.565 1.00 85.69 1066 LYS A O 1
ATOM 8498 N N . VAL A 1 1067 ? -72.788 -1.578 129.408 1.00 85.25 1067 VAL A N 1
ATOM 8499 C CA . VAL A 1 1067 ? -72.872 -0.924 130.723 1.00 85.25 1067 VAL A CA 1
ATOM 8500 C C . VAL A 1 1067 ? -74.141 -0.074 130.818 1.00 85.25 1067 VAL A C 1
ATOM 8502 O O . VAL A 1 1067 ? -74.891 -0.197 131.782 1.00 85.25 1067 VAL A O 1
ATOM 8505 N N . LEU A 1 1068 ? -74.453 0.711 129.784 1.00 82.31 1068 LEU A N 1
ATOM 8506 C CA . LEU A 1 1068 ? -75.667 1.531 129.753 1.00 82.31 1068 LEU A CA 1
ATOM 8507 C C . LEU A 1 1068 ? -76.952 0.688 129.764 1.00 82.31 1068 LEU A C 1
ATOM 8509 O O . LEU A 1 1068 ? -77.920 1.050 130.430 1.00 82.31 1068 LEU A O 1
ATOM 8513 N N . THR A 1 1069 ? -76.984 -0.456 129.076 1.00 80.69 1069 THR A N 1
ATOM 8514 C CA . THR A 1 1069 ? -78.125 -1.385 129.152 1.00 80.69 1069 THR A CA 1
ATOM 8515 C C . THR A 1 1069 ? -78.250 -2.067 130.514 1.00 80.69 1069 THR A C 1
ATOM 8517 O O . THR A 1 1069 ? -79.369 -2.259 130.984 1.00 80.69 1069 THR A O 1
ATOM 8520 N N . GLU A 1 1070 ? -77.143 -2.412 131.175 1.00 82.56 1070 GLU A N 1
ATOM 8521 C CA . GLU A 1 1070 ? -77.158 -2.958 132.540 1.00 82.56 1070 GLU A CA 1
ATOM 8522 C C . GLU A 1 1070 ? -77.691 -1.916 133.534 1.00 82.56 1070 GLU A C 1
ATOM 8524 O O . GLU A 1 1070 ? -78.574 -2.215 134.342 1.00 82.56 1070 GLU A O 1
ATOM 8529 N N . GLU A 1 1071 ? -77.264 -0.658 133.411 1.00 75.31 1071 GLU A N 1
ATOM 8530 C CA . GLU A 1 1071 ? -77.836 0.447 134.179 1.00 75.31 1071 GLU A CA 1
ATOM 8531 C C . GLU A 1 1071 ? -79.337 0.634 133.890 1.00 75.31 1071 GLU A C 1
ATOM 8533 O O . GLU A 1 1071 ? -80.135 0.766 134.820 1.00 75.31 1071 GLU A O 1
ATOM 8538 N N . LEU A 1 1072 ? -79.762 0.574 132.623 1.00 74.94 1072 LEU A N 1
ATOM 8539 C CA . LEU A 1 1072 ? -81.180 0.626 132.252 1.00 74.94 1072 LEU A CA 1
ATOM 8540 C C . LEU A 1 1072 ? -81.975 -0.518 132.909 1.00 74.94 1072 LEU A C 1
ATOM 8542 O O . LEU A 1 1072 ? -83.093 -0.291 133.380 1.00 74.94 1072 LEU A O 1
ATOM 8546 N N . ALA A 1 1073 ? -81.399 -1.724 132.962 1.00 75.31 1073 ALA A N 1
ATOM 8547 C CA . ALA A 1 1073 ? -82.008 -2.917 133.541 1.00 75.31 1073 ALA A CA 1
ATOM 8548 C C . ALA A 1 1073 ? -82.186 -2.793 135.062 1.00 75.31 1073 ALA A C 1
ATOM 8550 O O . ALA A 1 1073 ? -83.294 -3.028 135.552 1.00 75.31 1073 ALA A O 1
ATOM 8551 N N . THR A 1 1074 ? -81.163 -2.326 135.793 1.00 70.38 1074 THR A N 1
ATOM 8552 C CA . THR A 1 1074 ? -81.253 -2.056 137.247 1.00 70.38 1074 THR A CA 1
ATOM 8553 C C . THR A 1 1074 ? -82.298 -0.990 137.598 1.00 70.38 1074 THR A C 1
ATOM 8555 O O . THR A 1 1074 ? -82.846 -0.991 138.705 1.00 70.38 1074 THR A O 1
ATOM 8558 N N . LEU A 1 1075 ? -82.632 -0.103 136.652 1.00 62.25 1075 LEU A N 1
ATOM 8559 C CA . LEU A 1 1075 ? -83.706 0.880 136.796 1.00 62.25 1075 LEU A CA 1
ATOM 8560 C C . LEU A 1 1075 ? -85.122 0.286 136.601 1.00 62.25 1075 LEU A C 1
ATOM 8562 O O . LEU A 1 1075 ? -86.099 0.908 137.019 1.00 62.25 1075 LEU A O 1
ATOM 8566 N N . THR A 1 1076 ? -85.250 -0.909 136.009 1.00 59.41 1076 THR A N 1
ATOM 8567 C CA . THR A 1 1076 ? -86.541 -1.524 135.626 1.00 59.41 1076 THR A CA 1
ATOM 8568 C C . THR A 1 1076 ? -87.174 -2.417 136.684 1.00 59.41 1076 THR A C 1
ATOM 8570 O O . THR A 1 1076 ? -88.383 -2.613 136.640 1.00 59.41 1076 THR A O 1
ATOM 8573 N N . THR A 1 1077 ? -86.403 -2.996 137.603 1.00 48.47 1077 THR A N 1
ATOM 8574 C CA . THR A 1 1077 ? -86.929 -3.967 138.574 1.00 48.47 1077 THR A CA 1
ATOM 8575 C C . THR A 1 1077 ? -87.547 -3.260 139.794 1.00 48.47 1077 THR A C 1
ATOM 8577 O O . THR A 1 1077 ? -86.872 -2.437 140.420 1.00 48.47 1077 THR A O 1
ATOM 8580 N N . PRO A 1 1078 ? -88.816 -3.546 140.156 1.00 46.25 1078 PRO A N 1
ATOM 8581 C CA . PRO A 1 1078 ? -89.433 -3.094 141.399 1.00 46.25 1078 PRO A CA 1
ATOM 8582 C C . PRO A 1 1078 ? -89.684 -4.290 142.330 1.00 46.25 1078 PRO A C 1
ATOM 8584 O O . PRO A 1 1078 ? -90.591 -5.067 142.061 1.00 46.25 1078 PRO A O 1
ATOM 8587 N N . VAL A 1 1079 ? -88.940 -4.450 143.431 1.00 34.41 1079 VAL A N 1
ATOM 8588 C CA . VAL A 1 1079 ? -89.382 -5.310 144.550 1.00 34.41 1079 VAL A CA 1
ATOM 8589 C C . VAL A 1 1079 ? -88.895 -4.739 145.879 1.00 34.41 1079 VAL A C 1
ATOM 8591 O O . VAL A 1 1079 ? -87.716 -4.440 146.058 1.00 34.41 1079 VAL A O 1
ATOM 8594 N N . SER A 1 1080 ? -89.852 -4.589 146.788 1.00 37.28 1080 SER A N 1
ATOM 8595 C CA . SER A 1 1080 ? -89.718 -4.208 148.185 1.00 37.28 1080 SER A CA 1
ATOM 8596 C C . SER A 1 1080 ? -89.681 -5.430 149.118 1.00 37.28 1080 SER A C 1
ATOM 8598 O O . SER A 1 1080 ? -90.284 -6.452 148.816 1.00 37.28 1080 SER A O 1
ATOM 8600 N N . GLU A 1 1081 ? -89.106 -5.195 150.303 1.00 37.41 1081 GLU A N 1
ATOM 8601 C CA . GLU A 1 1081 ? -89.323 -5.837 151.619 1.00 37.41 1081 GLU A CA 1
ATOM 8602 C C . GLU A 1 1081 ? -88.504 -7.073 152.074 1.00 37.41 1081 GLU A C 1
ATOM 8604 O O . GLU A 1 1081 ? -88.710 -8.200 151.642 1.00 37.41 1081 GLU A O 1
ATOM 8609 N N . LYS A 1 1082 ? -87.701 -6.792 153.121 1.00 39.28 1082 LYS A N 1
ATOM 8610 C CA . LYS A 1 1082 ? -87.364 -7.574 154.334 1.00 39.28 1082 LYS A CA 1
ATOM 8611 C C . LYS A 1 1082 ? -86.566 -8.884 154.200 1.00 39.28 1082 LYS A C 1
ATOM 8613 O O . LYS A 1 1082 ? -87.131 -9.973 154.223 1.00 39.28 1082 LYS A O 1
ATOM 8618 N N . ALA A 1 1083 ? -85.242 -8.741 154.298 1.00 35.75 1083 ALA A N 1
ATOM 8619 C CA . ALA A 1 1083 ? -84.438 -9.168 155.453 1.00 35.75 1083 ALA A CA 1
ATOM 8620 C C . ALA A 1 1083 ? -83.307 -8.151 155.667 1.00 35.75 1083 ALA A C 1
ATOM 8622 O O . ALA A 1 1083 ? -82.811 -7.637 154.638 1.00 35.75 1083 ALA A O 1
#

Secondary structure (DSSP, 8-state):
-HHHHHHHHHHHHHHHHHHHHHHHHHHHHHHHHHHHHHHHHHHHHHHHHHHHHHHHHHHHHHHHHHHHHHHHHHHHHHHHHHHHHHHHHHHHHHHHHHHHHHHHHHHHHHHHHHHHHHHHHHHHHHHHTTS----------------------------------------------------------------------S---HHHHHHHHHHHHHHHHHHHHHHHHHHHHHHHHHHHHHHHHHHHHHHHHHHHHHHHHHHHHHHHHTTSTT-------TTGGGSS-HHHHHHHHHHHHHHHHHHHHHHHHHHHHHHHHHHHHHHHHHHHHHHHHHHHHHHHHHHHHHHHHHHT--S-----SSHHHHHHHHHHHHHHHHHHHHHHHHHHHHHHHHHHHHHHHHHHHHHHHHHHHHHHHHHHHHHHHHHHHHHHHHHHHHHHHHHHHHHHHHHHHHHHHHHHHHHHHHHHHHHHHHHHHHHHHHHHHTS-------------------------------------------------------------------------------------------------------------------------------------------------HHHHHHHHHHHHHHHHHHHHHHHHHHHHHHHHHHHHHHHHHHHHHHHHHHHHHHHHHHHHHHHHHHHHHHHHHHHHHHHHHHHHH---------------------------------S-TTHHHHHHHHHHHHHHHHHHHHHHHHHHHHHHHHHHHHHHHHHHHHHHHHHHHHHHHHHHHHHHHHHHHHHHHHHHHHHHHHHHHHHHHHHHHHHHHHHHHHHHHHHHHHHHHHHHHHHHHHHHHHHHHHHHHHHHHHHHHHHHHHHHHHHHHHHHHHHHHHHHHHHHHHHHHHHHHHHHHHHHHHHHHHHHHHHHHHHHHHHHHHHHHHHHHHHHHHHHHHHHHHHHSTTS----HHHHHHHHHHHHHHHT--HHHHHHHHT-SS--------HHHHHHHHHHHHHHTSSS--HHHHHHHHHHHHHHHHHHHHHHHHTT-------

pLDDT: mean 72.52, std 25.84, range [23.39, 98.19]

InterPro domains:
  IPR038810 Centlein [PTHR18957] (2-1078)

Foldseek 3Di:
DVVVVVVVVVVVVVVVVVVVVVVVVVVVVVVVVVVVVVVVVVVVVVVVVVVVVVVVVVVVVVVVVVVVVVVVVVVVVVVVVVVVVVVVVVVVVVVVVVVVVVVVVVVVVVVVVVVVVVVVVVVVVVVVVPDDDDDDDDDDDDDDDDDDDDDDDDDDDDDDDDDDDDDDDDDYDDDDDDDDDDDDDDDDDDDDDDDDDDDDDDDPVPVVVVVVVVVVVVVVVVLVVVLVVLVVVLVVLVVVLVVVVVVVVVVVVVVVVVVVVVVVVVVVVPPDPDPDPPDPPPVVCPVPPPVVVVVVVVVVVVVVVVVVVVVVVVSNVVSVVSSVVSVVVSVVSVVVVVVVVVVVVVVVVVVVVVVPDDDDDDDDDPVPVVVVVVVVVVVVVVVVVVVVVVVVVVVVVVVVVVVVVVVVVVVVVVVVVVVVVVVVVVVVVVVVVVVVVVVVVVVVVVVVVVVVVVVVVVVVVVVVVVVVVVVVVVVVVVVVVVVVVVVVVVPDDDDDDDDDDDDDDDDDDDDDDDDDDDDDDDDDDDDDDDDDDDDDDDDDDDDDDDDDDDDDDDDDDDDYDYDDDDDDDDDDDDDDDDDDDDDDDDDDDDDDDDDDDDDDDDDDDDDDDDDDDDDDDDDDDDDDDDDDDDDDDDDDPVVVVVVVVVVVVVVVVVVVVVVVVVVVVVVVVVVVVVVVVVVVVVVVVVVVVVVVVVVVVVVVVVVVVVVVVVVVVVVVVVVVVDDDDDDDDDYDDDDDDDDYDDDDDDDDDDDDDDDDPPPVVVVVVVVVVVVVVVVVVVVVVVVVVVVVVVVVVVVVVVVVVVVVVVVVVVVVVVVVVVVVVVVVVVVVVVVVVVVVVVVVVVVVVVVVVVVVVVVVVVVVVVVVVVVVVVVVVVVVVVVVVVVVVVVVVVVVVVVVVVVVVVVVVVVVVVVVVVVVVVVVVVVVVVVVVVVVVVVVVVVVVVVVVVVLVVVLVVLLVVLVVLLVLLVVLVVLLVVLVVVVVVVVVPPDDDDDPVVVLVVLVVVCVVVVHDSVVSVVVVPPDDDDPDDDDDPVSVVLSVVLVVLSPDPDNDPVSSVVSSVVSVVSSVVSVVSSVVSPDDDDDDD

Organism: Solea senegalensis (NCBI:txid28829)